Protein AF-0000000069265844 (afdb_homodimer)

Sequence (890 aa):
MFAHSLWGDPVKPCRGMAEVPRGFAAFFLLLFVGVLPLVVERRYRDWSIQAFFAGEDFHDSVVRRAELVPNYSHVWWSQELLFLRDYFSSPRLLLAKTCKDFVKNQGNWSQLCSIDSDGDGLSNGEELGDPCCQWSANSDRATFRLTKLQEYRRWKITHPGRVDKTSAPAKQTQPEFCDSYDAAAYEGQFHEFYFDRADPPEDTPVVVVKVLAGLSMFAVIGKWAWYDGLLSDVFPVLPSAALSWRTSTLVFLASFAYMDISSGMVHLILDYAPQFIPGLGSLARGFQYHHDDPMGIIRISWYAYVSHIHLLIPIVSAMSLLSKPSRVQRLFWSWSLFFAHAFQTAHRWAHMTEEMLSWPVRLLQSSGIILTHERHMNHHQDLEKQFTILSGMGDVFLDWASSVLPASNYDLWCVLGVLWFFMPSYLDLHFRDLVLLKVFFKYFYMFAHSLWGDPVKPCRGMAEVPRGFAAFFLLLFVGVLPLVVERRYRDWSIQAFFAGEDFHDSVVRRAELVPNYSHVWWSQELLFLRDYFSSPRLLLAKTCKDFVKNQGNWSQLCSIDSDGDGLSNGEELGDPCCQWSANSDRATFRLTKLQEYRRWKITHPGRVDKTSAPAKQTQPEFCDSYDAAAYEGQFHEFYFDRADPPEDTPVVVVKVLAGLSMFAVIGKWAWYDGLLSDVFPVLPSAALSWRTSTLVFLASFAYMDISSGMVHLILDYAPQFIPGLGSLARGFQYHHDDPMGIIRISWYAYVSHIHLLIPIVSAMSLLSKPSRVQRLFWSWSLFFAHAFQTAHRWAHMTEEMLSWPVRLLQSSGIILTHERHMNHHQDLEKQFTILSGMGDVFLDWASSVLPASNYDLWCVLGVLWFFMPSYLDLHFRDLVLLKVFFKYFY

Structure (mmCIF, N/CA/C/O backbone):
data_AF-0000000069265844-model_v1
#
loop_
_entity.id
_entity.type
_entity.pdbx_description
1 polymer 'Lipid desaturase domain-containing protein'
#
loop_
_atom_site.group_PDB
_atom_site.id
_atom_site.type_symbol
_atom_site.label_atom_id
_atom_site.label_alt_id
_atom_site.label_comp_id
_atom_site.label_asym_id
_atom_site.label_entity_id
_atom_site.label_seq_id
_atom_site.pdbx_PDB_ins_code
_atom_site.Cartn_x
_atom_site.Cartn_y
_atom_site.Cartn_z
_atom_site.occupancy
_atom_site.B_iso_or_equiv
_atom_site.auth_seq_id
_atom_site.auth_comp_id
_atom_site.auth_asym_id
_atom_site.auth_atom_id
_atom_site.pdbx_PDB_model_num
ATOM 1 N N . MET A 1 1 ? -70.875 37.406 36.438 1 23.48 1 MET A N 1
ATOM 2 C CA . MET A 1 1 ? -69.75 37.656 37.281 1 23.48 1 MET A CA 1
ATOM 3 C C . MET A 1 1 ? -68.562 36.75 36.906 1 23.48 1 MET A C 1
ATOM 5 O O . MET A 1 1 ? -67.438 36.938 37.375 1 23.48 1 MET A O 1
ATOM 9 N N . PHE A 1 2 ? -68.812 35.531 36.469 1 22.52 2 PHE A N 1
ATOM 10 C CA . PHE A 1 2 ? -67.938 34.406 36.469 1 22.52 2 PHE A CA 1
ATOM 11 C C . PHE A 1 2 ? -66.812 34.594 35.438 1 22.52 2 PHE A C 1
ATOM 13 O O . PHE A 1 2 ? -66.875 34.031 34.344 1 22.52 2 PHE A O 1
ATOM 20 N N . ALA A 1 3 ? -66.438 35.812 35.125 1 24.67 3 ALA A N 1
ATOM 21 C CA . ALA A 1 3 ? -65.5 36.062 34.031 1 24.67 3 ALA A CA 1
ATOM 22 C C . ALA A 1 3 ? -64.125 35.406 34.344 1 24.67 3 ALA A C 1
ATOM 24 O O . ALA A 1 3 ? -63.281 36.031 34.969 1 24.67 3 ALA A O 1
ATOM 25 N N . HIS A 1 4 ? -64.25 34.219 35.062 1 27.97 4 HIS A N 1
ATOM 26 C CA . HIS A 1 4 ? -62.969 33.656 35.469 1 27.97 4 HIS A CA 1
ATOM 27 C C . HIS A 1 4 ? -61.969 33.719 34.312 1 27.97 4 HIS A C 1
ATOM 29 O O . HIS A 1 4 ? -62.312 33.469 33.156 1 27.97 4 HIS A O 1
ATOM 35 N N . SER A 1 5 ? -61 34.625 34.5 1 26.31 5 SER A N 1
ATOM 36 C CA . SER A 1 5 ? -59.938 35.031 33.594 1 26.31 5 SER A CA 1
ATOM 37 C C . SER A 1 5 ? -59.188 33.844 33.031 1 26.31 5 SER A C 1
ATOM 39 O O . SER A 1 5 ? -58.719 33 33.812 1 26.31 5 SER A O 1
ATOM 41 N N . LEU A 1 6 ? -59.562 33.281 31.938 1 24.5 6 LEU A N 1
ATOM 42 C CA . LEU A 1 6 ? -59.156 32.188 31.062 1 24.5 6 LEU A CA 1
ATOM 43 C C . LEU A 1 6 ? -57.625 32.156 30.906 1 24.5 6 LEU A C 1
ATOM 45 O O . LEU A 1 6 ? -57.094 31.359 30.156 1 24.5 6 LEU A O 1
ATOM 49 N N . TRP A 1 7 ? -57 33.375 31.109 1 27.45 7 TRP A N 1
ATOM 50 C CA . TRP A 1 7 ? -55.594 33.562 30.75 1 27.45 7 TRP A CA 1
ATOM 51 C C . TRP A 1 7 ? -54.719 32.656 31.594 1 27.45 7 TRP A C 1
ATOM 53 O O . TRP A 1 7 ? -54.656 32.812 32.812 1 27.45 7 TRP A O 1
ATOM 63 N N . GLY A 1 8 ? -54.875 31.453 31.484 1 26.56 8 GLY A N 1
ATOM 64 C CA . GLY A 1 8 ? -54.125 30.469 32.25 1 26.56 8 GLY A CA 1
ATOM 65 C C . GLY A 1 8 ? -52.656 30.844 32.438 1 26.56 8 GLY A C 1
ATOM 66 O O . GLY A 1 8 ? -52.188 31.812 31.844 1 26.56 8 GLY A O 1
ATOM 67 N N . ASP A 1 9 ? -52.094 30.312 33.531 1 31.08 9 ASP A N 1
ATOM 68 C CA . ASP A 1 9 ? -50.75 30.562 34.062 1 31.08 9 ASP A CA 1
ATOM 69 C C . ASP A 1 9 ? -49.688 30.578 32.969 1 31.08 9 ASP A C 1
ATOM 71 O O . ASP A 1 9 ? -49.812 29.875 31.969 1 31.08 9 ASP A O 1
ATOM 75 N N . PRO A 1 10 ? -48.875 31.672 32.938 1 31.3 10 PRO A N 1
ATOM 76 C CA . PRO A 1 10 ? -47.75 31.828 32 1 31.3 10 PRO A CA 1
ATOM 77 C C . PRO A 1 10 ? -46.938 30.547 31.828 1 31.3 10 PRO A C 1
ATOM 79 O O . PRO A 1 10 ? -46.875 29.719 32.719 1 31.3 10 PRO A O 1
ATOM 82 N N . VAL A 1 11 ? -46.906 29.984 30.641 1 31.53 11 VAL A N 1
ATOM 83 C CA . VAL A 1 11 ? -46.094 28.875 30.172 1 31.53 11 VAL A CA 1
ATOM 84 C C . VAL A 1 11 ? -44.719 28.938 30.812 1 31.53 11 VAL A C 1
ATOM 86 O O . VAL A 1 11 ? -44.062 29.984 30.75 1 31.53 11 VAL A O 1
ATOM 89 N N . LYS A 1 12 ? -44.469 28.188 31.875 1 36.56 12 LYS A N 1
ATOM 90 C CA . LYS A 1 12 ? -43.125 28.141 32.438 1 36.56 12 LYS A CA 1
ATOM 91 C C . LYS A 1 12 ? -42.062 28.188 31.328 1 36.56 12 LYS A C 1
ATOM 93 O O . LYS A 1 12 ? -42.188 27.469 30.328 1 36.56 12 LYS A O 1
ATOM 98 N N . PRO A 1 13 ? -41.281 29.281 31.188 1 33.22 13 PRO A N 1
ATOM 99 C CA . PRO A 1 13 ? -40.219 29.328 30.172 1 33.22 13 PRO A CA 1
ATOM 100 C C . PRO A 1 13 ? -39.531 27.969 29.953 1 33.22 13 PRO A C 1
ATOM 102 O O . PRO A 1 13 ? -39.438 27.172 30.875 1 33.22 13 PRO A O 1
ATOM 105 N N . CYS A 1 14 ? -39.719 27.375 28.766 1 34.28 14 CYS A N 1
ATOM 106 C CA . CYS A 1 14 ? -39.031 26.156 28.344 1 34.28 14 CYS A CA 1
ATOM 107 C C . CYS A 1 14 ? -37.562 26.203 28.703 1 34.28 14 CYS A C 1
ATOM 109 O O . CYS A 1 14 ? -36.812 27 28.156 1 34.28 14 CYS A O 1
ATOM 111 N N . ARG A 1 15 ? -37.156 26.078 29.891 1 37.12 15 ARG A N 1
ATOM 112 C CA . ARG A 1 15 ? -35.875 25.969 30.547 1 37.12 15 ARG A CA 1
ATOM 113 C C . ARG A 1 15 ? -34.875 25.188 29.688 1 37.12 15 ARG A C 1
ATOM 115 O O . ARG A 1 15 ? -33.719 25.078 30.031 1 37.12 15 ARG A O 1
ATOM 122 N N . GLY A 1 16 ? -35.312 24.094 29.016 1 35.12 16 GLY A N 1
ATOM 123 C CA . GLY A 1 16 ? -34.281 23.078 28.797 1 35.12 16 GLY A CA 1
ATOM 124 C C . GLY A 1 16 ? -33.219 23.5 27.781 1 35.12 16 GLY A C 1
ATOM 125 O O . GLY A 1 16 ? -33.438 23.344 26.578 1 35.12 16 GLY A O 1
ATOM 126 N N . MET A 1 17 ? -32.656 24.516 27.703 1 40.59 17 MET A N 1
ATOM 127 C CA . MET A 1 17 ? -31.375 24.578 27.031 1 40.59 17 MET A CA 1
ATOM 128 C C . MET A 1 17 ? -30.672 23.234 27.078 1 40.59 17 MET A C 1
ATOM 130 O O . MET A 1 17 ? -30.609 22.594 28.141 1 40.59 17 MET A O 1
ATOM 134 N N . ALA A 1 18 ? -30.625 22.406 25.984 1 50.06 18 ALA A N 1
ATOM 135 C CA . ALA A 1 18 ? -30 21.094 25.828 1 50.06 18 ALA A CA 1
ATOM 136 C C . ALA A 1 18 ? -28.719 21 26.656 1 50.06 18 ALA A C 1
ATOM 138 O O . ALA A 1 18 ? -27.812 21.812 26.5 1 50.06 18 ALA A O 1
ATOM 139 N N . GLU A 1 19 ? -28.75 20.609 27.797 1 59.38 19 GLU A N 1
ATOM 140 C CA . GLU A 1 19 ? -27.625 20.453 28.719 1 59.38 19 GLU A CA 1
ATOM 141 C C . GLU A 1 19 ? -26.531 19.594 28.094 1 59.38 19 GLU A C 1
ATOM 143 O O . GLU A 1 19 ? -26.781 18.484 27.656 1 59.38 19 GLU A O 1
ATOM 148 N N . VAL A 1 20 ? -25.484 20.219 27.516 1 67.88 20 VAL A N 1
ATOM 149 C CA . VAL A 1 20 ? -24.266 19.484 27.172 1 67.88 20 VAL A CA 1
ATOM 150 C C . VAL A 1 20 ? -23.953 18.469 28.266 1 67.88 20 VAL A C 1
ATOM 152 O O . VAL A 1 20 ? -23.953 18.812 29.453 1 67.88 20 VAL A O 1
ATOM 155 N N . PRO A 1 21 ? -23.938 17.25 27.766 1 77.81 21 PRO A N 1
ATOM 156 C CA . PRO A 1 21 ? -23.562 16.281 28.812 1 77.81 21 PRO A CA 1
ATOM 157 C C . PRO A 1 21 ? -22.344 16.719 29.609 1 77.81 21 PRO A C 1
ATOM 159 O O . PRO A 1 21 ? -21.391 17.25 29.047 1 77.81 21 PRO A O 1
ATOM 162 N N . ARG A 1 22 ? -22.484 16.672 30.891 1 80.5 22 ARG A N 1
ATOM 163 C CA . ARG A 1 22 ? -21.453 17.109 31.797 1 80.5 22 ARG A CA 1
ATOM 164 C C . ARG A 1 22 ? -20.109 16.5 31.453 1 80.5 22 ARG A C 1
ATOM 166 O O . ARG A 1 22 ? -19.062 17.156 31.516 1 80.5 22 ARG A O 1
ATOM 173 N N . GLY A 1 23 ? -20.219 15.266 31.016 1 82.25 23 GLY A N 1
ATOM 174 C CA . GLY A 1 23 ? -18.969 14.609 30.656 1 82.25 23 GLY A CA 1
ATOM 175 C C . GLY A 1 23 ? -18.312 15.211 29.438 1 82.25 23 GLY A C 1
ATOM 176 O O . GLY A 1 23 ? -17.094 15.375 29.406 1 82.25 23 GLY A O 1
ATOM 177 N N . PHE A 1 24 ? -19.156 15.547 28.453 1 87.12 24 PHE A N 1
ATOM 178 C CA . PHE A 1 24 ? -18.641 16.156 27.234 1 87.12 24 PHE A CA 1
ATOM 179 C C . PHE A 1 24 ? -18.078 17.547 27.516 1 87.12 24 PHE A C 1
ATOM 181 O O . PHE A 1 24 ? -17 17.891 27.062 1 87.12 24 PHE A O 1
ATOM 188 N N . ALA A 1 25 ? -18.781 18.281 28.281 1 86.38 25 ALA A N 1
ATOM 189 C CA . ALA A 1 25 ? -18.344 19.625 28.656 1 86.38 25 ALA A CA 1
ATOM 190 C C . ALA A 1 25 ? -17.047 19.562 29.469 1 86.38 25 ALA A C 1
ATOM 192 O O . ALA A 1 25 ? -16.125 20.359 29.234 1 86.38 25 ALA A O 1
ATOM 193 N N . ALA A 1 26 ? -17.016 18.641 30.375 1 88.25 26 ALA A N 1
ATOM 194 C CA . ALA A 1 26 ? -15.82 18.484 31.203 1 88.25 26 ALA A CA 1
ATOM 195 C C . ALA A 1 26 ? -14.617 18.094 30.344 1 88.25 26 ALA A C 1
ATOM 197 O O . ALA A 1 26 ? -13.508 18.609 30.547 1 88.25 26 ALA A O 1
ATOM 198 N N . PHE A 1 27 ? -14.906 17.266 29.422 1 88.25 27 PHE A N 1
ATOM 199 C CA . PHE A 1 27 ? -13.836 16.812 28.547 1 88.25 27 PHE A CA 1
ATOM 200 C C . PHE A 1 27 ? -13.328 17.953 27.672 1 88.25 27 PHE A C 1
ATOM 202 O O . PHE A 1 27 ? -12.125 18.141 27.5 1 88.25 27 PHE A O 1
ATOM 209 N N . PHE A 1 28 ? -14.211 18.719 27.141 1 87.31 28 PHE A N 1
ATOM 210 C CA . PHE A 1 28 ? -13.852 19.891 26.344 1 87.31 28 PHE A CA 1
ATOM 211 C C . PHE A 1 28 ? -13.031 20.875 27.172 1 87.31 28 PHE A C 1
ATOM 213 O O . PHE A 1 28 ? -12 21.359 26.719 1 87.31 28 PHE A O 1
ATOM 220 N N . LEU A 1 29 ? -13.492 21.094 28.375 1 87.81 29 LEU A N 1
ATOM 221 C CA . LEU A 1 29 ? -12.805 22.031 29.25 1 87.81 29 LEU A CA 1
ATOM 222 C C . LEU A 1 29 ? -11.398 21.531 29.578 1 87.81 29 LEU A C 1
ATOM 224 O O . LEU A 1 29 ? -10.453 22.328 29.625 1 87.81 29 LEU A O 1
ATOM 228 N N . LEU A 1 30 ? -11.336 20.312 29.797 1 87.88 30 LEU A N 1
ATOM 229 C CA . LEU A 1 30 ? -10.031 19.719 30.094 1 87.88 30 LEU A CA 1
ATOM 230 C C . LEU A 1 30 ? -9.062 19.938 28.938 1 87.88 30 LEU A C 1
ATOM 232 O O . LEU A 1 30 ? -7.914 20.328 29.156 1 87.88 30 LEU A O 1
ATOM 236 N N . LEU A 1 31 ? -9.477 19.703 27.719 1 85.69 31 LEU A N 1
ATOM 237 C CA . LEU A 1 31 ? -8.609 19.875 26.547 1 85.69 31 LEU A CA 1
ATOM 238 C C . LEU A 1 31 ? -8.297 21.359 26.312 1 85.69 31 LEU A C 1
ATOM 240 O O . LEU A 1 31 ? -7.172 21.703 25.969 1 85.69 31 LEU A O 1
ATOM 244 N N . PHE A 1 32 ? -9.281 22.109 26.625 1 86.56 32 PHE A N 1
ATOM 245 C CA . PHE A 1 32 ? -9.117 23.547 26.453 1 86.56 32 PHE A CA 1
ATOM 246 C C . PHE A 1 32 ? -8.094 24.094 27.453 1 86.56 32 PHE A C 1
ATOM 248 O O . PHE A 1 32 ? -7.188 24.828 27.062 1 86.56 32 PHE A O 1
ATOM 255 N N . VAL A 1 33 ? -8.148 23.656 28.625 1 87.06 33 VAL A N 1
ATOM 256 C CA . VAL A 1 33 ? -7.215 24.078 29.656 1 87.06 33 VAL A CA 1
ATOM 257 C C . VAL A 1 33 ? -5.828 23.516 29.375 1 87.06 33 VAL A C 1
ATOM 259 O O . VAL A 1 33 ? -4.816 24.156 29.656 1 87.06 33 VAL A O 1
ATOM 262 N N . GLY A 1 34 ? -5.816 22.406 28.719 1 85.5 34 GLY A N 1
ATOM 263 C CA . GLY A 1 34 ? -4.559 21.766 28.391 1 85.5 34 GLY A CA 1
ATOM 264 C C . GLY A 1 34 ? -3.738 22.547 27.375 1 85.5 34 GLY A C 1
ATOM 265 O O . GLY A 1 34 ? -2.516 22.391 27.312 1 85.5 34 GLY A O 1
ATOM 266 N N . VAL A 1 35 ? -4.418 23.406 26.641 1 87.38 35 VAL A N 1
ATOM 267 C CA . VAL A 1 35 ? -3.693 24.125 25.594 1 87.38 35 VAL A CA 1
ATOM 268 C C . VAL A 1 35 ? -3.305 25.516 26.109 1 87.38 35 VAL A C 1
ATOM 270 O O . VAL A 1 35 ? -2.463 26.188 25.516 1 87.38 35 VAL A O 1
ATOM 273 N N . LEU A 1 36 ? -3.791 25.938 27.281 1 86.69 36 LEU A N 1
ATOM 274 C CA . LEU A 1 36 ? -3.547 27.266 27.797 1 86.69 36 LEU A CA 1
ATOM 275 C C . LEU A 1 36 ? -2.078 27.453 28.172 1 86.69 36 LEU A C 1
ATOM 277 O O . LEU A 1 36 ? -1.511 28.531 27.969 1 86.69 36 LEU A O 1
ATOM 281 N N . PRO A 1 37 ? -1.449 26.359 28.656 1 86.62 37 PRO A N 1
ATOM 282 C CA . PRO A 1 37 ? -0.024 26.531 28.953 1 86.62 37 PRO A CA 1
ATOM 283 C C . PRO A 1 37 ? 0.8 26.891 27.719 1 86.62 37 PRO A C 1
ATOM 285 O O . PRO A 1 37 ? 1.851 27.516 27.828 1 86.62 37 PRO A O 1
ATOM 288 N N . LEU A 1 38 ? 0.334 26.516 26.562 1 88.12 38 LEU A N 1
ATOM 289 C CA . LEU A 1 38 ? 1.054 26.859 25.344 1 88.12 38 LEU A CA 1
ATOM 290 C C . LEU A 1 38 ? 1.003 28.359 25.094 1 88.12 38 LEU A C 1
ATOM 292 O O . LEU A 1 38 ? 1.971 28.938 24.594 1 88.12 38 LEU A O 1
ATOM 296 N N . VAL A 1 39 ? -0.099 28.938 25.438 1 88 39 VAL A N 1
ATOM 297 C CA . VAL A 1 39 ? -0.252 30.375 25.281 1 88 39 VAL A CA 1
ATOM 298 C C . VAL A 1 39 ? 0.692 31.109 26.234 1 88 39 VAL A C 1
ATOM 300 O O . VAL A 1 39 ? 1.386 32.031 25.828 1 88 39 VAL A O 1
ATOM 303 N N . VAL A 1 40 ? 0.742 30.547 27.391 1 85.56 40 VAL A N 1
ATOM 304 C CA . VAL A 1 40 ? 1.619 31.141 28.391 1 85.56 40 VAL A CA 1
ATOM 305 C C . VAL A 1 40 ? 3.076 30.969 27.969 1 85.56 40 VAL A C 1
ATOM 307 O O . VAL A 1 40 ? 3.869 31.906 28.062 1 85.56 40 VAL A O 1
ATOM 310 N N . GLU A 1 41 ? 3.35 29.797 27.547 1 81.94 41 GLU A N 1
ATOM 311 C CA . GLU A 1 41 ? 4.715 29.516 27.125 1 81.94 41 GLU A CA 1
ATOM 312 C C . GLU A 1 41 ? 5.148 30.438 25.984 1 81.94 41 GLU A C 1
ATOM 314 O O . GLU A 1 41 ? 6.254 30.984 26.016 1 81.94 41 GLU A O 1
ATOM 319 N N . ARG A 1 42 ? 4.422 30.625 25 1 83.31 42 ARG A N 1
ATOM 320 C CA . ARG A 1 42 ? 4.793 31.453 23.859 1 83.31 42 ARG A CA 1
ATOM 321 C C . ARG A 1 42 ? 4.922 32.906 24.266 1 83.31 42 ARG A C 1
ATOM 323 O O . ARG A 1 42 ? 5.848 33.625 23.828 1 83.31 42 ARG A O 1
ATOM 330 N N . ARG A 1 43 ? 4.004 33.375 25.109 1 80.5 43 ARG A N 1
ATOM 331 C CA . ARG A 1 43 ? 4.074 34.75 25.594 1 80.5 43 ARG A CA 1
ATOM 332 C C . ARG A 1 43 ? 5.34 34.969 26.422 1 80.5 43 ARG A C 1
ATOM 334 O O . ARG A 1 43 ? 5.973 36.031 26.312 1 80.5 43 ARG A O 1
ATOM 341 N N . TYR A 1 44 ? 5.559 34 27.203 1 77.5 44 TYR A N 1
ATOM 342 C CA . TYR A 1 44 ? 6.781 34.094 27.984 1 77.5 44 TYR A CA 1
ATOM 343 C C . TYR A 1 44 ? 8.008 34.156 27.094 1 77.5 44 TYR A C 1
ATOM 345 O O . TYR A 1 44 ? 8.945 34.906 27.344 1 77.5 44 TYR A O 1
ATOM 353 N N . ARG A 1 45 ? 8.062 33.375 26.094 1 74.19 45 ARG A N 1
ATOM 354 C CA . ARG A 1 45 ? 9.172 33.375 25.156 1 74.19 45 ARG A CA 1
ATOM 355 C C . ARG A 1 45 ? 9.312 34.719 24.453 1 74.19 45 ARG A C 1
ATOM 357 O O . ARG A 1 45 ? 10.422 35.25 24.344 1 74.19 45 ARG A O 1
ATOM 364 N N . ASP A 1 46 ? 8.242 35.25 24.016 1 73.81 46 ASP A N 1
ATOM 365 C CA . ASP A 1 46 ? 8.258 36.562 23.375 1 73.81 46 ASP A CA 1
ATOM 366 C C . ASP A 1 46 ? 8.742 37.625 24.344 1 73.81 46 ASP A C 1
ATOM 368 O O . ASP A 1 46 ? 9.547 38.5 23.969 1 73.81 46 ASP A O 1
ATOM 372 N N . TRP A 1 47 ? 8.25 37.531 25.516 1 72.88 47 TRP A N 1
ATOM 373 C CA . TRP A 1 47 ? 8.633 38.469 26.531 1 72.88 47 TRP A CA 1
ATOM 374 C C . TRP A 1 47 ? 10.117 38.375 26.875 1 72.88 47 TRP A C 1
ATOM 376 O O . TRP A 1 47 ? 10.797 39.375 27.047 1 72.88 47 TRP A O 1
ATOM 386 N N . SER A 1 48 ? 10.617 37.188 27 1 69.81 48 SER A N 1
ATOM 387 C CA . SER A 1 48 ? 12.016 36.969 27.344 1 69.81 48 SER A CA 1
ATOM 388 C C . SER A 1 48 ? 12.945 37.531 26.281 1 69.81 48 SER A C 1
ATOM 390 O O . SER A 1 48 ? 14.008 38.062 26.594 1 69.81 48 SER A O 1
ATOM 392 N N . ILE A 1 49 ? 12.625 37.375 25.094 1 69 49 ILE A N 1
ATOM 393 C CA . ILE A 1 49 ? 13.414 37.906 23.984 1 69 49 ILE A CA 1
ATOM 394 C C . ILE A 1 49 ? 13.406 39.438 24.031 1 69 49 ILE A C 1
ATOM 396 O O . ILE A 1 49 ? 14.445 40.094 23.875 1 69 49 ILE A O 1
ATOM 400 N N . GLN A 1 50 ? 12.219 40 24.328 1 68.44 50 GLN A N 1
ATOM 401 C CA . GLN A 1 50 ? 12.086 41.438 24.422 1 68.44 50 GLN A CA 1
ATOM 402 C C . GLN A 1 50 ? 12.891 42 25.594 1 68.44 50 GLN A C 1
ATOM 404 O O . GLN A 1 50 ? 13.547 43.031 25.469 1 68.44 50 GLN A O 1
ATOM 409 N N . ALA A 1 51 ? 12.859 41.312 26.641 1 65.44 51 ALA A N 1
ATOM 410 C CA . ALA A 1 51 ? 13.547 41.75 27.859 1 65.44 51 ALA A CA 1
ATOM 411 C C . ALA A 1 51 ? 15.062 41.719 27.656 1 65.44 51 ALA A C 1
ATOM 413 O O . ALA A 1 51 ? 15.773 42.594 28.156 1 65.44 51 ALA A O 1
ATOM 414 N N . PHE A 1 52 ? 15.539 40.812 27.078 1 62.12 52 PHE A N 1
ATOM 415 C CA . PHE A 1 52 ? 16.969 40.688 26.812 1 62.12 52 PHE A CA 1
ATOM 416 C C . PHE A 1 52 ? 17.469 41.844 25.953 1 62.12 52 PHE A C 1
ATOM 418 O O . PHE A 1 52 ? 18.484 42.469 26.266 1 62.12 52 PHE A O 1
ATOM 425 N N . PHE A 1 53 ? 16.781 42.094 24.969 1 61.5 53 PHE A N 1
ATOM 426 C CA . PHE A 1 53 ? 17.234 43.125 24.047 1 61.5 53 PHE A CA 1
ATOM 427 C C . PHE A 1 53 ? 16.953 44.5 24.594 1 61.5 53 PHE A C 1
ATOM 429 O O . PHE A 1 53 ? 17.625 45.469 24.219 1 61.5 53 PHE A O 1
ATOM 436 N N . ALA A 1 54 ? 15.852 44.688 25.344 1 60.25 54 ALA A N 1
ATOM 437 C CA . ALA A 1 54 ? 15.648 45.969 26.016 1 60.25 54 ALA A CA 1
ATOM 438 C C . ALA A 1 54 ? 16.812 46.281 26.938 1 60.25 54 ALA A C 1
ATOM 440 O O . ALA A 1 54 ? 17.172 47.469 27.109 1 60.25 54 ALA A O 1
ATOM 441 N N . GLY A 1 55 ? 17.281 45.312 27.656 1 54.53 55 GLY A N 1
ATOM 442 C CA . GLY A 1 55 ? 18.422 45.531 28.516 1 54.53 55 GLY A CA 1
ATOM 443 C C . GLY A 1 55 ? 19.672 45.938 27.75 1 54.53 55 GLY A C 1
ATOM 444 O O . GLY A 1 55 ? 20.5 46.688 28.266 1 54.53 55 GLY A O 1
ATOM 445 N N . GLU A 1 56 ? 19.812 45.188 26.688 1 51.78 56 GLU A N 1
ATOM 446 C CA . GLU A 1 56 ? 20.953 45.594 25.891 1 51.78 56 GLU A CA 1
ATOM 447 C C . GLU A 1 56 ? 20.609 46.781 25 1 51.78 56 GLU A C 1
ATOM 449 O O . GLU A 1 56 ? 19.484 46.906 24.531 1 51.78 56 GLU A O 1
ATOM 454 N N . ASP A 1 57 ? 20.969 48.062 25.484 1 47.06 57 ASP A N 1
ATOM 455 C CA . ASP A 1 57 ? 20.75 49.281 24.734 1 47.06 57 ASP A CA 1
ATOM 456 C C . ASP A 1 57 ? 20.047 49 23.406 1 47.06 57 ASP A C 1
ATOM 458 O O . ASP A 1 57 ? 20.172 49.781 22.453 1 47.06 57 ASP A O 1
ATOM 462 N N . PHE A 1 58 ? 19.719 47.844 23.156 1 47.12 58 PHE A N 1
ATOM 463 C CA . PHE A 1 58 ? 18.922 47.594 21.953 1 47.12 58 PHE A CA 1
ATOM 464 C C . PHE A 1 58 ? 17.5 48.062 22.109 1 47.12 58 PHE A C 1
ATOM 466 O O . PHE A 1 58 ? 16.656 47.375 22.688 1 47.12 58 PHE A O 1
ATOM 473 N N . HIS A 1 59 ? 17.281 49.469 22.578 1 39.78 59 HIS A N 1
ATOM 474 C CA . HIS A 1 59 ? 15.992 50.062 22.922 1 39.78 59 HIS A CA 1
ATOM 475 C C . HIS A 1 59 ? 14.852 49.406 22.188 1 39.78 59 HIS A C 1
ATOM 477 O O . HIS A 1 59 ? 13.898 48.906 22.812 1 39.78 59 HIS A O 1
ATOM 483 N N . ASP A 1 60 ? 14.109 50.219 21.266 1 40.91 60 ASP A N 1
ATOM 484 C CA . ASP A 1 60 ? 12.695 50.156 20.906 1 40.91 60 ASP A CA 1
ATOM 485 C C . ASP A 1 60 ? 12.336 48.75 20.375 1 40.91 60 ASP A C 1
ATOM 487 O O . ASP A 1 60 ? 11.352 48.156 20.828 1 40.91 60 ASP A O 1
ATOM 491 N N . SER A 1 61 ? 12.234 48.469 18.969 1 36.41 61 SER A N 1
ATOM 492 C CA . SER A 1 61 ? 11.258 47.625 18.25 1 36.41 61 SER A CA 1
ATOM 493 C C . SER A 1 61 ? 11.664 46.156 18.266 1 36.41 61 SER A C 1
ATOM 495 O O . SER A 1 61 ? 12.547 45.75 17.516 1 36.41 61 SER A O 1
ATOM 497 N N . VAL A 1 62 ? 11.859 45.562 19.172 1 40.72 62 VAL A N 1
ATOM 498 C CA . VAL A 1 62 ? 11.992 44.125 19.344 1 40.72 62 VAL A CA 1
ATOM 499 C C . VAL A 1 62 ? 11.047 43.406 18.375 1 40.72 62 VAL A C 1
ATOM 501 O O . VAL A 1 62 ? 11.328 42.281 17.938 1 40.72 62 VAL A O 1
ATOM 504 N N . VAL A 1 63 ? 9.75 43.688 18.562 1 43.91 63 VAL A N 1
ATOM 505 C CA . VAL A 1 63 ? 8.617 43.219 17.766 1 43.91 63 VAL A CA 1
ATOM 506 C C . VAL A 1 63 ? 9.031 43.125 16.297 1 43.91 63 VAL A C 1
ATOM 508 O O . VAL A 1 63 ? 8.539 42.281 15.555 1 43.91 63 VAL A O 1
ATOM 511 N N . ARG A 1 64 ? 10.047 43.969 15.891 1 49.81 64 ARG A N 1
ATOM 512 C CA . ARG A 1 64 ? 10.508 44.094 14.508 1 49.81 64 ARG A CA 1
ATOM 513 C C . ARG A 1 64 ? 11.555 43.031 14.18 1 49.81 64 ARG A C 1
ATOM 515 O O . ARG A 1 64 ? 12.141 43.062 13.094 1 49.81 64 ARG A O 1
ATOM 522 N N . ARG A 1 65 ? 11.867 42.188 15.109 1 49.75 65 ARG A N 1
ATOM 523 C CA . ARG A 1 65 ? 12.977 41.25 15.125 1 49.75 65 ARG A CA 1
ATOM 524 C C . ARG A 1 65 ? 12.695 40.062 14.227 1 49.75 65 ARG A C 1
ATOM 526 O O . ARG A 1 65 ? 13.617 39.469 13.641 1 49.75 65 ARG A O 1
ATOM 533 N N . ALA A 1 66 ? 11.344 39.438 14.375 1 52.12 66 ALA A N 1
ATOM 534 C CA . ALA A 1 66 ? 11.031 38.594 13.242 1 52.12 66 ALA A CA 1
ATOM 535 C C . ALA A 1 66 ? 11.625 39.125 11.945 1 52.12 66 ALA A C 1
ATOM 537 O O . ALA A 1 66 ? 11.828 38.375 10.984 1 52.12 66 ALA A O 1
ATOM 538 N N . GLU A 1 67 ? 12.164 40.312 12.219 1 60.12 67 GLU A N 1
ATOM 539 C CA . GLU A 1 67 ? 12.656 41.062 11.055 1 60.12 67 GLU A CA 1
ATOM 540 C C . GLU A 1 67 ? 14.18 41.125 11.062 1 60.12 67 GLU A C 1
ATOM 542 O O . GLU A 1 67 ? 14.766 41.844 10.234 1 60.12 67 GLU A O 1
ATOM 547 N N . LEU A 1 68 ? 14.703 40.281 12 1 69 68 LEU A N 1
ATOM 548 C CA . LEU A 1 68 ? 16.141 40.5 12.086 1 69 68 LEU A CA 1
ATOM 549 C C . LEU A 1 68 ? 16.891 39.469 11.25 1 69 68 LEU A C 1
ATOM 551 O O . LEU A 1 68 ? 18.031 39.719 10.828 1 69 68 LEU A O 1
ATOM 555 N N . VAL A 1 69 ? 16.312 38.281 11.242 1 77.81 69 VAL A N 1
ATOM 556 C CA . VAL A 1 69 ? 16.984 37.25 10.445 1 77.81 69 VAL A CA 1
ATOM 557 C C . VAL A 1 69 ? 15.977 36.594 9.508 1 77.81 69 VAL A C 1
ATOM 559 O O . VAL A 1 69 ? 14.789 36.5 9.828 1 77.81 69 VAL A O 1
ATOM 562 N N . PRO A 1 70 ? 16.469 36.188 8.43 1 81.88 70 PRO A N 1
ATOM 563 C CA . PRO A 1 70 ? 15.555 35.469 7.52 1 81.88 70 PRO A CA 1
ATOM 564 C C . PRO A 1 70 ? 15.008 34.188 8.117 1 81.88 70 PRO A C 1
ATOM 566 O O . PRO A 1 70 ? 15.688 33.531 8.922 1 81.88 70 PRO A O 1
ATOM 569 N N . ASN A 1 71 ? 13.758 33.812 7.84 1 82.75 71 ASN A N 1
ATOM 570 C CA . ASN A 1 71 ? 13.086 32.531 8.141 1 82.75 71 ASN A CA 1
ATOM 571 C C . ASN A 1 71 ? 12.852 32.375 9.641 1 82.75 71 ASN A C 1
ATOM 573 O O . ASN A 1 71 ? 12.555 31.281 10.109 1 82.75 71 ASN A O 1
ATOM 577 N N . TYR A 1 72 ? 13 33.469 10.383 1 79.69 72 TYR A N 1
ATOM 578 C CA . TYR A 1 72 ? 12.805 33.406 11.82 1 79.69 72 TYR A CA 1
ATOM 579 C C . TYR A 1 72 ? 11.43 32.844 12.164 1 79.69 72 TYR A C 1
ATOM 581 O O . TYR A 1 72 ? 11.297 32.031 13.062 1 79.69 72 TYR A O 1
ATOM 589 N N . SER A 1 73 ? 10.469 33.219 11.391 1 79.19 73 SER A N 1
ATOM 590 C CA . SER A 1 73 ? 9.094 32.844 11.711 1 79.19 73 SER A CA 1
ATOM 591 C C . SER A 1 73 ? 8.781 31.438 11.219 1 79.19 73 SER A C 1
ATOM 593 O O . SER A 1 73 ? 7.688 30.922 11.461 1 79.19 73 SER A O 1
ATOM 595 N N . HIS A 1 74 ? 9.734 30.781 10.578 1 82.5 74 HIS A N 1
ATOM 596 C CA . HIS A 1 74 ? 9.398 29.547 9.891 1 82.5 74 HIS A CA 1
ATOM 597 C C . HIS A 1 74 ? 10.109 28.359 10.539 1 82.5 74 HIS A C 1
ATOM 599 O O . HIS A 1 74 ? 9.977 27.219 10.07 1 82.5 74 HIS A O 1
ATOM 605 N N . VAL A 1 75 ? 10.828 28.703 11.594 1 80.12 75 VAL A N 1
ATOM 606 C CA . VAL A 1 75 ? 11.531 27.594 12.234 1 80.12 75 VAL A CA 1
ATOM 607 C C . VAL A 1 75 ? 11.133 27.531 13.711 1 80.12 75 VAL A C 1
ATOM 609 O O . VAL A 1 75 ? 10.992 28.562 14.375 1 80.12 75 VAL A O 1
ATOM 612 N N . TRP A 1 76 ? 10.953 26.344 14.203 1 76.31 76 TRP A N 1
ATOM 613 C CA . TRP A 1 76 ? 10.453 26.172 15.562 1 76.31 76 TRP A CA 1
ATOM 614 C C . TRP A 1 76 ? 11.492 26.609 16.594 1 76.31 76 TRP A C 1
ATOM 616 O O . TRP A 1 76 ? 11.141 27 17.703 1 76.31 76 TRP A O 1
ATOM 626 N N . TRP A 1 77 ? 12.719 26.609 16.172 1 77.88 77 TRP A N 1
ATOM 627 C CA . TRP A 1 77 ? 13.805 26.906 17.109 1 77.88 77 TRP A CA 1
ATOM 628 C C . TRP A 1 77 ? 14.281 28.344 16.953 1 77.88 77 TRP A C 1
ATOM 630 O O . TRP A 1 77 ? 15.391 28.688 17.359 1 77.88 77 TRP A O 1
ATOM 640 N N . SER A 1 78 ? 13.477 29.156 16.281 1 78.06 78 SER A N 1
ATOM 641 C CA . SER A 1 78 ? 13.867 30.516 15.961 1 78.06 78 SER A CA 1
ATOM 642 C C . SER A 1 78 ? 14.266 31.281 17.219 1 78.06 78 SER A C 1
ATOM 644 O O . SER A 1 78 ? 15.156 32.125 17.188 1 78.06 78 SER A O 1
ATOM 646 N N . GLN A 1 79 ? 13.711 30.938 18.25 1 73.5 79 GLN A N 1
ATOM 647 C CA . GLN A 1 79 ? 14.008 31.656 19.484 1 73.5 79 GLN A CA 1
ATOM 648 C C . GLN A 1 79 ? 15.445 31.391 19.938 1 73.5 79 GLN A C 1
ATOM 650 O O . GLN A 1 79 ? 16.047 32.25 20.609 1 73.5 79 GLN A O 1
ATOM 655 N N . GLU A 1 80 ? 15.883 30.297 19.531 1 74.62 80 GLU A N 1
ATOM 656 C CA . GLU A 1 80 ? 17.25 29.938 19.906 1 74.62 80 GLU A CA 1
ATOM 657 C C . GLU A 1 80 ? 18.266 30.828 19.203 1 74.62 80 GLU A C 1
ATOM 659 O O . GLU A 1 80 ? 19.422 30.922 19.625 1 74.62 80 GLU A O 1
ATOM 664 N N . LEU A 1 81 ? 17.828 31.328 18.188 1 75.44 81 LEU A N 1
ATOM 665 C CA . LEU A 1 81 ? 18.734 32.188 17.422 1 75.44 81 LEU A CA 1
ATOM 666 C C . LEU A 1 81 ? 19.016 33.469 18.156 1 75.44 81 LEU A C 1
ATOM 668 O O . LEU A 1 81 ? 20.094 34.062 17.984 1 75.44 81 LEU A O 1
ATOM 672 N N . LEU A 1 82 ? 17.938 33.781 18.891 1 64.06 82 LEU A N 1
ATOM 673 C CA . LEU A 1 82 ? 18.047 35.062 19.531 1 64.06 82 LEU A CA 1
ATOM 674 C C . LEU A 1 82 ? 18.141 34.938 21.047 1 64.06 82 LEU A C 1
ATOM 676 O O . LEU A 1 82 ? 18.484 35.906 21.75 1 64.06 82 LEU A O 1
ATOM 680 N N . PHE A 1 83 ? 17.531 33.656 21.484 1 58.69 83 PHE A N 1
ATOM 681 C CA . PHE A 1 83 ? 17.453 33.469 22.922 1 58.69 83 PHE A CA 1
ATOM 682 C C . PHE A 1 83 ? 18.609 32.625 23.422 1 58.69 83 PHE A C 1
ATOM 684 O O . PHE A 1 83 ? 19.125 31.766 22.703 1 58.69 83 PHE A O 1
ATOM 691 N N . LEU A 1 84 ? 19.266 33 24.516 1 48.03 84 LEU A N 1
ATOM 692 C CA . LEU A 1 84 ? 20.281 32.344 25.328 1 48.03 84 LEU A CA 1
ATOM 693 C C . LEU A 1 84 ? 19.703 31.188 26.109 1 48.03 84 LEU A C 1
ATOM 695 O O . LEU A 1 84 ? 20.375 30.625 26.984 1 48.03 84 LEU A O 1
ATOM 699 N N . ARG A 1 85 ? 18.547 30.641 26.062 1 43.47 85 ARG A N 1
ATOM 700 C CA . ARG A 1 85 ? 18.141 29.938 27.281 1 43.47 85 ARG A CA 1
ATOM 701 C C . ARG A 1 85 ? 18.844 28.594 27.375 1 43.47 85 ARG A C 1
ATOM 703 O O . ARG A 1 85 ? 18.75 27.766 26.469 1 43.47 85 ARG A O 1
ATOM 710 N N . ASP A 1 86 ? 20.078 28.281 27.969 1 40.75 86 ASP A N 1
ATOM 711 C CA . ASP A 1 86 ? 20.094 26.906 28.469 1 40.75 86 ASP A CA 1
ATOM 712 C C . ASP A 1 86 ? 18.875 26.641 29.359 1 40.75 86 ASP A C 1
ATOM 714 O O . ASP A 1 86 ? 18.781 27.172 30.469 1 40.75 86 ASP A O 1
ATOM 718 N N . TYR A 1 87 ? 17.609 26.484 29.062 1 38.62 87 TYR A N 1
ATOM 719 C CA . TYR A 1 87 ? 16.609 26.25 30.109 1 38.62 87 TYR A CA 1
ATOM 720 C C . TYR A 1 87 ? 17.203 25.438 31.25 1 38.62 87 TYR A C 1
ATOM 722 O O . TYR A 1 87 ? 17.031 25.781 32.438 1 38.62 87 TYR A O 1
ATOM 730 N N . PHE A 1 88 ? 17.188 23.953 31.328 1 36.66 88 PHE A N 1
ATOM 731 C CA . PHE A 1 88 ? 17.516 23.172 32.5 1 36.66 88 PHE A CA 1
ATOM 732 C C . PHE A 1 88 ? 19 23.266 32.812 1 36.66 88 PHE A C 1
ATOM 734 O O . PHE A 1 88 ? 19.5 22.609 33.75 1 36.66 88 PHE A O 1
ATOM 741 N N . SER A 1 89 ? 19.984 23.172 32.156 1 33.06 89 SER A N 1
ATOM 742 C CA . SER A 1 89 ? 21.297 23.25 32.812 1 33.06 89 SER A CA 1
ATOM 743 C C . SER A 1 89 ? 21.516 24.609 33.438 1 33.06 89 SER A C 1
ATOM 745 O O . SER A 1 89 ? 20.906 25.594 33.031 1 33.06 89 SER A O 1
ATOM 747 N N . SER A 1 90 ? 22.562 24.859 34.469 1 33.5 90 SER A N 1
ATOM 748 C CA . SER A 1 90 ? 22.984 25.922 35.344 1 33.5 90 SER A CA 1
ATOM 749 C C . SER A 1 90 ? 22.859 27.297 34.688 1 33.5 90 SER A C 1
ATOM 751 O O . SER A 1 90 ? 22.812 27.391 33.469 1 33.5 90 SER A O 1
ATOM 753 N N . PRO A 1 91 ? 23.266 28.594 35.438 1 34.34 91 PRO A N 1
ATOM 754 C CA . PRO A 1 91 ? 23.406 30.047 35.469 1 34.34 91 PRO A CA 1
ATOM 755 C C . PRO A 1 91 ? 23.922 30.594 34.125 1 34.34 91 PRO A C 1
ATOM 757 O O . PRO A 1 91 ? 23.562 31.703 33.75 1 34.34 91 PRO A O 1
ATOM 760 N N . ARG A 1 92 ? 25.297 30.453 33.625 1 37.28 92 ARG A N 1
ATOM 761 C CA . ARG A 1 92 ? 25.953 31.328 32.656 1 37.28 92 ARG A CA 1
ATOM 762 C C . ARG A 1 92 ? 25.312 31.188 31.297 1 37.28 92 ARG A C 1
ATOM 764 O O . ARG A 1 92 ? 25.094 30.062 30.812 1 37.28 92 ARG A O 1
ATOM 771 N N . LEU A 1 93 ? 24.5 32.125 30.75 1 40.84 93 LEU A N 1
ATOM 772 C CA . LEU A 1 93 ? 23.906 32.5 29.469 1 40.84 93 LEU A CA 1
ATOM 773 C C . LEU A 1 93 ? 24.75 31.984 28.312 1 40.84 93 LEU A C 1
ATOM 775 O O . LEU A 1 93 ? 25.766 32.594 27.953 1 40.84 93 LEU A O 1
ATOM 779 N N . LEU A 1 94 ? 25.109 30.844 28.219 1 40 94 LEU A N 1
ATOM 780 C CA . LEU A 1 94 ? 25.906 30.516 27.047 1 40 94 LEU A CA 1
ATOM 781 C C . LEU A 1 94 ? 25.156 30.844 25.766 1 40 94 LEU A C 1
ATOM 783 O O . LEU A 1 94 ? 24.109 30.266 25.484 1 40 94 LEU A O 1
ATOM 787 N N . LEU A 1 95 ? 25.078 32.156 25.359 1 50.91 95 LEU A N 1
ATOM 788 C CA . LEU A 1 95 ? 24.625 32.562 24.031 1 50.91 95 LEU A CA 1
ATOM 789 C C . LEU A 1 95 ? 25.062 31.594 22.953 1 50.91 95 LEU A C 1
ATOM 791 O O . LEU A 1 95 ? 26.188 31.109 22.969 1 50.91 95 LEU A O 1
ATOM 795 N N . ALA A 1 96 ? 23.953 30.938 22.312 1 59.28 96 ALA A N 1
ATOM 796 C CA . ALA A 1 96 ? 24.344 30.219 21.094 1 59.28 96 ALA A CA 1
ATOM 797 C C . ALA A 1 96 ? 25.328 31.047 20.281 1 59.28 96 ALA A C 1
ATOM 799 O O . ALA A 1 96 ? 25.391 32.25 20.406 1 59.28 96 ALA A O 1
ATOM 800 N N . LYS A 1 97 ? 26.297 30.406 19.781 1 67.81 97 LYS A N 1
ATOM 801 C CA . LYS A 1 97 ? 27.312 31.031 18.938 1 67.81 97 LYS A CA 1
ATOM 802 C C . LYS A 1 97 ? 26.703 32.062 18 1 67.81 97 LYS A C 1
ATOM 804 O O . LYS A 1 97 ? 27.25 33.125 17.797 1 67.81 97 LYS A O 1
ATOM 809 N N . THR A 1 98 ? 25.516 31.828 17.656 1 73.06 98 THR A N 1
ATOM 810 C CA . THR A 1 98 ? 24.828 32.719 16.75 1 73.06 98 THR A CA 1
ATOM 811 C C . THR A 1 98 ? 24.375 34 17.484 1 73.06 98 THR A C 1
ATOM 813 O O . THR A 1 98 ? 24.469 35.094 16.953 1 73.06 98 THR A O 1
ATOM 816 N N . CYS A 1 99 ? 23.969 33.75 18.625 1 70.38 99 CYS A N 1
ATOM 817 C CA . CYS A 1 99 ? 23.469 34.875 19.406 1 70.38 99 CYS A CA 1
ATOM 818 C C . CYS A 1 99 ? 24.609 35.844 19.75 1 70.38 99 CYS A C 1
ATOM 820 O O . CYS A 1 99 ? 24.438 37.062 19.703 1 70.38 99 CYS A O 1
ATOM 822 N N . LYS A 1 100 ? 25.688 35.281 20.016 1 74.44 100 LYS A N 1
ATOM 823 C CA . LYS A 1 100 ? 26.844 36.125 20.297 1 74.44 100 LYS A CA 1
ATOM 824 C C . LYS A 1 100 ? 27.219 36.969 19.094 1 74.44 100 LYS A C 1
ATOM 826 O O . LYS A 1 100 ? 27.469 38.188 19.234 1 74.44 100 LYS A O 1
ATOM 831 N N . ASP A 1 101 ? 27.172 36.375 18 1 80.12 101 ASP A N 1
ATOM 832 C CA . ASP A 1 101 ? 27.484 37.094 16.781 1 80.12 101 ASP A CA 1
ATOM 833 C C . ASP A 1 101 ? 26.406 38.156 16.484 1 80.12 101 ASP A C 1
ATOM 835 O O . ASP A 1 101 ? 26.703 39.219 15.992 1 80.12 101 ASP A O 1
ATOM 839 N N . PHE A 1 102 ? 25.266 37.75 16.828 1 75 102 PHE A N 1
ATOM 840 C CA . PHE A 1 102 ? 24.156 38.656 16.625 1 75 102 PHE A CA 1
ATOM 841 C C . PHE A 1 102 ? 24.297 39.906 17.469 1 75 102 PHE A C 1
ATOM 843 O O . PHE A 1 102 ? 24.109 41.031 16.984 1 75 102 PHE A O 1
ATOM 850 N N . VAL A 1 103 ? 24.656 39.719 18.703 1 70 103 VAL A N 1
ATOM 851 C CA . VAL A 1 103 ? 24.844 40.812 19.625 1 70 103 VAL A CA 1
ATOM 852 C C . VAL A 1 103 ? 26.047 41.656 19.203 1 70 103 VAL A C 1
ATOM 854 O O . VAL A 1 103 ? 25.953 42.906 19.156 1 70 103 VAL A O 1
ATOM 857 N N . LYS A 1 104 ? 27.047 40.969 18.875 1 75.06 104 LYS A N 1
ATOM 858 C CA . LYS A 1 104 ? 28.281 41.656 18.484 1 75.06 104 LYS A CA 1
ATOM 859 C C . LYS A 1 104 ? 28.047 42.531 17.25 1 75.06 104 LYS A C 1
ATOM 861 O O . LYS A 1 104 ? 28.641 43.594 17.141 1 75.06 104 LYS A O 1
ATOM 866 N N . ASN A 1 105 ? 27.234 42.094 16.438 1 77.62 105 ASN A N 1
ATOM 867 C CA . ASN A 1 105 ? 27 42.844 15.188 1 77.62 105 ASN A CA 1
ATOM 868 C C . ASN A 1 105 ? 25.75 43.688 15.266 1 77.62 105 ASN A C 1
ATOM 870 O O . ASN A 1 105 ? 25.219 44.125 14.234 1 77.62 105 ASN A O 1
ATOM 874 N N . GLN A 1 106 ? 25.25 43.875 16.422 1 70.75 106 GLN A N 1
ATOM 875 C CA . GLN A 1 106 ? 24.125 44.781 16.734 1 70.75 106 GLN A CA 1
ATOM 876 C C . GLN A 1 106 ? 22.906 44.438 15.891 1 70.75 106 GLN A C 1
ATOM 878 O O . GLN A 1 106 ? 22.203 45.312 15.398 1 70.75 106 GLN A O 1
ATOM 883 N N . GLY A 1 107 ? 22.875 43.219 15.523 1 70.88 107 GLY A N 1
ATOM 884 C CA . GLY A 1 107 ? 21.688 42.75 14.828 1 70.88 107 GLY A CA 1
ATOM 885 C C . GLY A 1 107 ? 21.688 43.094 13.352 1 70.88 107 GLY A C 1
ATOM 886 O O . GLY A 1 107 ? 20.656 43.031 12.688 1 70.88 107 GLY A O 1
ATOM 887 N N . ASN A 1 108 ? 22.797 43.531 12.836 1 77.44 108 ASN A N 1
ATOM 888 C CA . ASN A 1 108 ? 22.906 43.844 11.422 1 77.44 108 ASN A CA 1
ATOM 889 C C . ASN A 1 108 ? 23.078 42.562 10.578 1 77.44 108 ASN A C 1
ATOM 891 O O . ASN A 1 108 ? 24.156 41.969 10.562 1 77.44 108 ASN A O 1
ATOM 895 N N . TRP A 1 109 ? 22.016 42.25 9.828 1 82.88 109 TRP A N 1
ATOM 896 C CA . TRP A 1 109 ? 22.016 41 9.07 1 82.88 109 TRP A CA 1
ATOM 897 C C . TRP A 1 109 ? 23.109 41.031 8.008 1 82.88 109 TRP A C 1
ATOM 899 O O . TRP A 1 109 ? 23.75 40 7.773 1 82.88 109 TRP A O 1
ATOM 909 N N . SER A 1 110 ? 23.328 42.125 7.387 1 80.5 110 SER A N 1
ATOM 910 C CA . SER A 1 110 ? 24.344 42.188 6.328 1 80.5 110 SER A CA 1
ATOM 911 C C . SER A 1 110 ? 25.703 41.75 6.848 1 80.5 110 SER A C 1
ATOM 913 O O . SER A 1 110 ? 26.5 41.156 6.113 1 80.5 110 SER A O 1
ATOM 915 N N . GLN A 1 111 ? 26 42.031 8.102 1 85.19 111 GLN A N 1
ATOM 916 C CA . GLN A 1 111 ? 27.25 41.625 8.719 1 85.19 111 GLN A CA 1
ATOM 917 C C . GLN A 1 111 ? 27.188 40.219 9.258 1 85.19 111 GLN A C 1
ATOM 919 O O . GLN A 1 111 ? 28.141 39.438 9.125 1 85.19 111 GLN A O 1
ATOM 924 N N . LEU A 1 112 ? 26.109 39.906 9.758 1 85.94 112 LEU A N 1
ATOM 925 C CA . LEU A 1 112 ? 25.906 38.594 10.375 1 85.94 112 LEU A CA 1
ATOM 926 C C . LEU A 1 112 ? 25.812 37.5 9.32 1 85.94 112 LEU A C 1
ATOM 928 O O . LEU A 1 112 ? 26.234 36.344 9.562 1 85.94 112 LEU A O 1
ATOM 932 N N . CYS A 1 113 ? 25.328 37.781 8.211 1 88.94 113 CYS A N 1
ATOM 933 C CA . CYS A 1 113 ? 24.984 36.844 7.16 1 88.94 113 CYS A CA 1
ATOM 934 C C . CYS A 1 113 ? 26.219 36.062 6.707 1 88.94 113 CYS A C 1
ATOM 936 O O . CYS A 1 113 ? 26.156 34.844 6.531 1 88.94 113 CYS A O 1
ATOM 938 N N . SER A 1 114 ? 27.344 36.625 6.617 1 90.56 114 SER A N 1
ATOM 939 C CA . SER A 1 114 ? 28.531 36.031 6.027 1 90.56 114 SER A CA 1
ATOM 940 C C . SER A 1 114 ? 29.328 35.25 7.07 1 90.56 114 SER A C 1
ATOM 942 O O . SER A 1 114 ? 30.234 34.5 6.73 1 90.56 114 SER A O 1
ATOM 944 N N . ILE A 1 115 ? 28.891 35.406 8.258 1 91.69 115 ILE A N 1
ATOM 945 C CA . ILE A 1 115 ? 29.641 34.781 9.344 1 91.69 115 ILE A CA 1
ATOM 946 C C . ILE A 1 115 ? 29.219 33.312 9.453 1 91.69 115 ILE A C 1
ATOM 948 O O . ILE A 1 115 ? 28.062 32.969 9.242 1 91.69 115 ILE A O 1
ATOM 952 N N . ASP A 1 116 ? 30.188 32.438 9.719 1 90.25 116 ASP A N 1
ATOM 953 C CA . ASP A 1 116 ? 29.953 31.047 10.117 1 90.25 116 ASP A CA 1
ATOM 954 C C . ASP A 1 116 ? 29.984 30.906 11.633 1 90.25 116 ASP A C 1
ATOM 956 O O . ASP A 1 116 ? 31.031 30.641 12.219 1 90.25 116 ASP A O 1
ATOM 960 N N . SER A 1 117 ? 28.844 31.062 12.203 1 86.5 117 SER A N 1
ATOM 961 C CA . SER A 1 117 ? 28.781 31.219 13.648 1 86.5 117 SER A CA 1
ATOM 962 C C . SER A 1 117 ? 29.156 29.922 14.367 1 86.5 117 SER A C 1
ATOM 964 O O . SER A 1 117 ? 29.766 29.953 15.438 1 86.5 117 SER A O 1
ATOM 966 N N . ASP A 1 118 ? 28.828 28.781 13.797 1 85.06 118 ASP A N 1
ATOM 967 C CA . ASP A 1 118 ? 29.062 27.547 14.539 1 85.06 118 ASP A CA 1
ATOM 968 C C . ASP A 1 118 ? 30.25 26.781 13.969 1 85.06 118 ASP A C 1
ATOM 970 O O . ASP A 1 118 ? 30.594 25.703 14.461 1 85.06 118 ASP A O 1
ATOM 974 N N . GLY A 1 119 ? 30.781 27.188 12.867 1 85.44 119 GLY A N 1
ATOM 975 C CA . GLY A 1 119 ? 32.031 26.672 12.344 1 85.44 119 GLY A CA 1
ATOM 976 C C . GLY A 1 119 ? 31.844 25.406 11.523 1 85.44 119 GLY A C 1
ATOM 977 O O . GLY A 1 119 ? 32.781 24.594 11.398 1 85.44 119 GLY A O 1
ATOM 978 N N . ASP A 1 120 ? 30.703 25.203 10.961 1 84.75 120 ASP A N 1
ATOM 979 C CA . ASP A 1 120 ? 30.5 23.953 10.234 1 84.75 120 ASP A CA 1
ATOM 980 C C . ASP A 1 120 ? 30.734 24.141 8.734 1 84.75 120 ASP A C 1
ATOM 982 O O . ASP A 1 120 ? 30.5 23.234 7.941 1 84.75 120 ASP A O 1
ATOM 986 N N . GLY A 1 121 ? 31.172 25.328 8.375 1 86.38 121 GLY A N 1
ATOM 987 C CA . GLY A 1 121 ? 31.531 25.578 6.988 1 86.38 121 GLY A CA 1
ATOM 988 C C . GLY A 1 121 ? 30.453 26.312 6.215 1 86.38 121 GLY A C 1
ATOM 989 O O . GLY A 1 121 ? 30.641 26.672 5.055 1 86.38 121 GLY A O 1
ATOM 990 N N . LEU A 1 122 ? 29.328 26.562 6.816 1 89.12 122 LEU A N 1
ATOM 991 C CA . LEU A 1 122 ? 28.234 27.297 6.191 1 89.12 122 LEU A CA 1
ATOM 992 C C . LEU A 1 122 ? 28 28.641 6.875 1 89.12 122 LEU A C 1
ATOM 994 O O . LEU A 1 122 ? 28.016 28.719 8.102 1 89.12 122 LEU A O 1
ATOM 998 N N . SER A 1 123 ? 27.859 29.609 6.074 1 89.75 123 SER A N 1
ATOM 999 C CA . SER A 1 123 ? 27.547 30.922 6.637 1 89.75 123 SER A CA 1
ATOM 1000 C C . SER A 1 123 ? 26.125 30.953 7.195 1 89.75 123 SER A C 1
ATOM 1002 O O . SER A 1 123 ? 25.312 30.109 6.875 1 89.75 123 SER A O 1
ATOM 1004 N N . ASN A 1 124 ? 25.828 31.969 8.07 1 88.12 124 ASN A N 1
ATOM 1005 C CA . ASN A 1 124 ? 24.484 32.125 8.594 1 88.12 124 ASN A CA 1
ATOM 1006 C C . ASN A 1 124 ? 23.469 32.344 7.469 1 88.12 124 ASN A C 1
ATOM 1008 O O . ASN A 1 124 ? 22.344 31.844 7.539 1 88.12 124 ASN A O 1
ATOM 1012 N N . GLY A 1 125 ? 23.906 33.094 6.445 1 87.38 125 GLY A N 1
ATOM 1013 C CA . GLY A 1 125 ? 23.047 33.312 5.297 1 87.38 125 GLY A CA 1
ATOM 1014 C C . GLY A 1 125 ? 22.703 32.031 4.543 1 87.38 125 GLY A C 1
ATOM 1015 O O . GLY A 1 125 ? 21.547 31.828 4.16 1 87.38 125 GLY A O 1
ATOM 1016 N N . GLU A 1 126 ? 23.688 31.203 4.328 1 87.62 126 GLU A N 1
ATOM 1017 C CA . GLU A 1 126 ? 23.469 29.922 3.658 1 87.62 126 GLU A CA 1
ATOM 1018 C C . GLU A 1 126 ? 22.531 29.047 4.461 1 87.62 126 GLU A C 1
ATOM 1020 O O . GLU A 1 126 ? 21.656 28.375 3.891 1 87.62 126 GLU A O 1
ATOM 1025 N N . GLU A 1 127 ? 22.641 29.094 5.723 1 87.94 127 GLU A N 1
ATOM 1026 C CA . GLU A 1 127 ? 21.859 28.219 6.59 1 87.94 127 GLU A CA 1
ATOM 1027 C C . GLU A 1 127 ? 20.438 28.734 6.754 1 87.94 127 GLU A C 1
ATOM 1029 O O . GLU A 1 127 ? 19.5 27.953 6.902 1 87.94 127 GLU A O 1
ATOM 1034 N N . LEU A 1 128 ? 20.297 30.047 6.688 1 87.62 128 LEU A N 1
ATOM 1035 C CA . LEU A 1 128 ? 18.984 30.625 6.93 1 87.62 128 LEU A CA 1
ATOM 1036 C C . LEU A 1 128 ? 18.312 31.016 5.617 1 87.62 128 LEU A C 1
ATOM 1038 O O . LEU A 1 128 ? 17.344 31.781 5.609 1 87.62 128 LEU A O 1
ATOM 1042 N N . GLY A 1 129 ? 18.844 30.562 4.438 1 86.81 129 GLY A N 1
ATOM 1043 C CA . GLY A 1 129 ? 18.188 30.672 3.148 1 86.81 129 GLY A CA 1
ATOM 1044 C C . GLY A 1 129 ? 18.469 31.984 2.439 1 86.81 129 GLY A C 1
ATOM 1045 O O . GLY A 1 129 ? 17.719 32.375 1.544 1 86.81 129 GLY A O 1
ATOM 1046 N N . ASP A 1 130 ? 19.5 32.719 2.887 1 84.56 130 ASP A N 1
ATOM 1047 C CA . ASP A 1 130 ? 19.922 33.969 2.246 1 84.56 130 ASP A CA 1
ATOM 1048 C C . ASP A 1 130 ? 21.406 33.938 1.912 1 84.56 130 ASP A C 1
ATOM 1050 O O . ASP A 1 130 ? 22.172 34.75 2.391 1 84.56 130 ASP A O 1
ATOM 1054 N N . PRO A 1 131 ? 21.703 33.062 0.948 1 84.94 131 PRO A N 1
ATOM 1055 C CA . PRO A 1 131 ? 23.141 32.875 0.646 1 84.94 131 PRO A CA 1
ATOM 1056 C C . PRO A 1 131 ? 23.766 34.156 0.074 1 84.94 131 PRO A C 1
ATOM 1058 O O . PRO A 1 131 ? 24.984 34.344 0.171 1 84.94 131 PRO A O 1
ATOM 1061 N N . CYS A 1 132 ? 23 35 -0.451 1 82.25 132 CYS A N 1
ATOM 1062 C CA . CYS A 1 132 ? 23.531 36.219 -1.08 1 82.25 132 CYS A CA 1
ATOM 1063 C C . CYS A 1 132 ? 23.484 37.406 -0.124 1 82.25 132 CYS A C 1
ATOM 1065 O O . CYS A 1 132 ? 23.875 38.5 -0.484 1 82.25 132 CYS A O 1
ATOM 1067 N N . CYS A 1 133 ? 22.969 37.25 1.125 1 83.31 133 CYS A N 1
ATOM 1068 C CA . CYS A 1 133 ? 22.891 38.281 2.156 1 83.31 133 CYS A CA 1
ATOM 1069 C C . CYS A 1 133 ? 22.125 39.5 1.649 1 83.31 133 CYS A C 1
ATOM 1071 O O . CYS A 1 133 ? 22.578 40.625 1.817 1 83.31 133 CYS A O 1
ATOM 1073 N N . GLN A 1 134 ? 21.078 39.219 1.039 1 79.62 134 GLN A N 1
ATOM 1074 C CA . GLN A 1 134 ? 20.297 40.312 0.453 1 79.62 134 GLN A CA 1
ATOM 1075 C C . GLN A 1 134 ? 18.969 40.469 1.167 1 79.62 134 GLN A C 1
ATOM 1077 O O . GLN A 1 134 ? 18.188 41.344 0.831 1 79.62 134 GLN A O 1
ATOM 1082 N N . TRP A 1 135 ? 18.812 39.625 2.191 1 80.94 135 TRP A N 1
ATOM 1083 C CA . TRP A 1 135 ? 17.547 39.688 2.916 1 80.94 135 TRP A CA 1
ATOM 1084 C C . TRP A 1 135 ? 17.453 40.969 3.74 1 80.94 135 TRP A C 1
ATOM 1086 O O . TRP A 1 135 ? 18.438 41.406 4.324 1 80.94 135 TRP A O 1
ATOM 1096 N N . SER A 1 136 ? 16.391 41.719 3.715 1 70.31 136 SER A N 1
ATOM 1097 C CA . SER A 1 136 ? 16.109 42.875 4.57 1 70.31 136 SER A CA 1
ATOM 1098 C C . SER A 1 136 ? 14.719 42.781 5.184 1 70.31 136 SER A C 1
ATOM 1100 O O . SER A 1 136 ? 13.797 42.219 4.57 1 70.31 136 SER A O 1
ATOM 1102 N N . ALA A 1 137 ? 14.719 43.094 6.523 1 62.94 137 ALA A N 1
ATOM 1103 C CA . ALA A 1 137 ? 13.461 43 7.258 1 62.94 137 ALA A CA 1
ATOM 1104 C C . ALA A 1 137 ? 12.367 43.812 6.566 1 62.94 137 ALA A C 1
ATOM 1106 O O . ALA A 1 137 ? 11.18 43.625 6.855 1 62.94 137 ALA A O 1
ATOM 1107 N N . ASN A 1 138 ? 12.75 44.906 5.746 1 51.16 138 ASN A N 1
ATOM 1108 C CA . ASN A 1 138 ? 11.703 45.844 5.336 1 51.16 138 ASN A CA 1
ATOM 1109 C C . ASN A 1 138 ? 10.367 45.125 5.133 1 51.16 138 ASN A C 1
ATOM 1111 O O . ASN A 1 138 ? 10.328 43.906 4.977 1 51.16 138 ASN A O 1
ATOM 1115 N N . SER A 1 139 ? 9.258 45.969 4.492 1 42.72 139 SER A N 1
ATOM 1116 C CA . SER A 1 139 ? 7.852 46.312 4.652 1 42.72 139 SER A CA 1
ATOM 1117 C C . SER A 1 139 ? 6.969 45.062 4.672 1 42.72 139 SER A C 1
ATOM 1119 O O . SER A 1 139 ? 6.184 44.875 5.602 1 42.72 139 SER A O 1
ATOM 1121 N N . ASP A 1 140 ? 5.98 44.875 3.631 1 39.22 140 ASP A N 1
ATOM 1122 C CA . ASP A 1 140 ? 4.695 44.188 3.541 1 39.22 140 ASP A CA 1
ATOM 1123 C C . ASP A 1 140 ? 4.871 42.688 3.668 1 39.22 140 ASP A C 1
ATOM 1125 O O . ASP A 1 140 ? 5.797 42.094 3.096 1 39.22 140 ASP A O 1
ATOM 1129 N N . ARG A 1 141 ? 4.656 42.031 5.047 1 43.75 141 ARG A N 1
ATOM 1130 C CA . ARG A 1 141 ? 4.344 40.594 5.098 1 43.75 141 ARG A CA 1
ATOM 1131 C C . ARG A 1 141 ? 4.168 40.031 3.695 1 43.75 141 ARG A C 1
ATOM 1133 O O . ARG A 1 141 ? 3.041 39.844 3.234 1 43.75 141 ARG A O 1
ATOM 1140 N N . ALA A 1 142 ? 4.711 40.531 2.674 1 36.66 142 ALA A N 1
ATOM 1141 C CA . ALA A 1 142 ? 4.48 40.219 1.265 1 36.66 142 ALA A CA 1
ATOM 1142 C C . ALA A 1 142 ? 4.555 38.719 1.012 1 36.66 142 ALA A C 1
ATOM 1144 O O . ALA A 1 142 ? 5.203 38 1.763 1 36.66 142 ALA A O 1
ATOM 1145 N N . THR A 1 143 ? 3.664 38.219 0.348 1 44.75 143 THR A N 1
ATOM 1146 C CA . THR A 1 143 ? 3.492 36.938 -0.349 1 44.75 143 THR A CA 1
ATOM 1147 C C . THR A 1 143 ? 4.844 36.344 -0.733 1 44.75 143 THR A C 1
ATOM 1149 O O . THR A 1 143 ? 5.695 37.031 -1.296 1 44.75 143 THR A O 1
ATOM 1152 N N . PHE A 1 144 ? 5.219 35.25 0.082 1 48.56 144 PHE A N 1
ATOM 1153 C CA . PHE A 1 144 ? 6.344 34.562 -0.527 1 48.56 144 PHE A CA 1
ATOM 1154 C C . PHE A 1 144 ? 6.387 34.781 -2.031 1 48.56 144 PHE A C 1
ATOM 1156 O O . PHE A 1 144 ? 5.402 34.531 -2.732 1 48.56 144 PHE A O 1
ATOM 1163 N N . ARG A 1 145 ? 6.82 35.844 -2.545 1 46.69 145 ARG A N 1
ATOM 1164 C CA . ARG A 1 145 ? 7.055 35.938 -3.982 1 46.69 145 ARG A CA 1
ATOM 1165 C C . ARG A 1 145 ? 8.367 35.25 -4.363 1 46.69 145 ARG A C 1
ATOM 1167 O O . ARG A 1 145 ? 9.422 35.562 -3.801 1 46.69 145 ARG A O 1
ATOM 1174 N N . LEU A 1 146 ? 8.094 33.969 -4.68 1 45.09 146 LEU A N 1
ATOM 1175 C CA . LEU A 1 146 ? 9.281 33.5 -5.383 1 45.09 146 LEU A CA 1
ATOM 1176 C C . LEU A 1 146 ? 10.008 34.625 -6.07 1 45.09 146 LEU A C 1
ATOM 1178 O O . LEU A 1 146 ? 10.797 34.406 -6.992 1 45.09 146 LEU A O 1
ATOM 1182 N N . THR A 1 147 ? 9.438 35.75 -6.07 1 39.28 147 THR A N 1
ATOM 1183 C CA . THR A 1 147 ? 10.398 36.688 -6.645 1 39.28 147 THR A CA 1
ATOM 1184 C C . THR A 1 147 ? 11.742 36.594 -5.922 1 39.28 147 THR A C 1
ATOM 1186 O O . THR A 1 147 ? 11.805 36.125 -4.777 1 39.28 147 THR A O 1
ATOM 1189 N N . LYS A 1 148 ? 12.914 36.844 -6.629 1 39.31 148 LYS A N 1
ATOM 1190 C CA . LYS A 1 148 ? 14.367 36.75 -6.512 1 39.31 148 LYS A CA 1
ATOM 1191 C C . LYS A 1 148 ? 14.828 37.125 -5.105 1 39.31 148 LYS A C 1
ATOM 1193 O O . LYS A 1 148 ? 15.781 36.562 -4.582 1 39.31 148 LYS A O 1
ATOM 1198 N N . LEU A 1 149 ? 14.648 38.406 -4.625 1 39.59 149 LEU A N 1
ATOM 1199 C CA . LEU A 1 149 ? 15.68 39.156 -3.916 1 39.59 149 LEU A CA 1
ATOM 1200 C C . LEU A 1 149 ? 15.562 38.969 -2.41 1 39.59 149 LEU A C 1
ATOM 1202 O O . LEU A 1 149 ? 16.5 39.25 -1.664 1 39.59 149 LEU A O 1
ATOM 1206 N N . GLN A 1 150 ? 14.305 38.688 -1.714 1 47.94 150 GLN A N 1
ATOM 1207 C CA . GLN A 1 150 ? 14.516 38.938 -0.293 1 47.94 150 GLN A CA 1
ATOM 1208 C C . GLN A 1 150 ? 15.023 37.688 0.426 1 47.94 150 GLN A C 1
ATOM 1210 O O . GLN A 1 150 ? 15.891 37.781 1.296 1 47.94 150 GLN A O 1
ATOM 1215 N N . GLU A 1 151 ? 14.234 36.531 0.534 1 54.25 151 GLU A N 1
ATOM 1216 C CA . GLU A 1 151 ? 14.797 35.281 0.994 1 54.25 151 GLU A CA 1
ATOM 1217 C C . GLU A 1 151 ? 14.938 34.281 -0.156 1 54.25 151 GLU A C 1
ATOM 1219 O O . GLU A 1 151 ? 14.031 34.156 -0.981 1 54.25 151 GLU A O 1
ATOM 1224 N N . TYR A 1 152 ? 16.156 33.906 -0.389 1 62.22 152 TYR A N 1
ATOM 1225 C CA . TYR A 1 152 ? 16.391 33 -1.5 1 62.22 152 TYR A CA 1
ATOM 1226 C C . TYR A 1 152 ? 15.555 31.734 -1.356 1 62.22 152 TYR A C 1
ATOM 1228 O O . TYR A 1 152 ? 14.922 31.297 -2.318 1 62.22 152 TYR A O 1
ATOM 1236 N N . ARG A 1 153 ? 15.391 31.234 -0.14 1 82.31 153 ARG A N 1
ATOM 1237 C CA . ARG A 1 153 ? 14.641 30 -0.025 1 82.31 153 ARG A CA 1
ATOM 1238 C C . ARG A 1 153 ? 14.156 29.781 1.406 1 82.31 153 ARG A C 1
ATOM 1240 O O . ARG A 1 153 ? 14.773 30.266 2.354 1 82.31 153 ARG A O 1
ATOM 1247 N N . ARG A 1 154 ? 13.078 29.062 1.639 1 85.88 154 ARG A N 1
ATOM 1248 C CA . ARG A 1 154 ? 12.531 28.672 2.934 1 85.88 154 ARG A CA 1
ATOM 1249 C C . ARG A 1 154 ? 12.656 27.172 3.16 1 85.88 154 ARG A C 1
ATOM 1251 O O . ARG A 1 154 ? 11.938 26.594 3.98 1 85.88 154 ARG A O 1
ATOM 1258 N N . TRP A 1 155 ? 13.383 26.594 2.34 1 88.62 155 TRP A N 1
ATOM 1259 C CA . TRP A 1 155 ? 13.609 25.156 2.436 1 88.62 155 TRP A CA 1
ATOM 1260 C C . TRP A 1 155 ? 15.102 24.844 2.562 1 88.62 155 TRP A C 1
ATOM 1262 O O . TRP A 1 155 ? 15.945 25.672 2.193 1 88.62 155 TRP A O 1
ATOM 1272 N N . LYS A 1 156 ? 15.406 23.766 3.178 1 87.19 156 LYS A N 1
ATOM 1273 C CA . LYS A 1 156 ? 16.781 23.359 3.467 1 87.19 156 LYS A CA 1
ATOM 1274 C C . LYS A 1 156 ? 17.453 24.328 4.441 1 87.19 156 LYS A C 1
ATOM 1276 O O . LYS A 1 156 ? 18.562 24.781 4.207 1 87.19 156 LYS A O 1
ATOM 1281 N N . ILE A 1 157 ? 16.719 24.734 5.441 1 87.38 157 ILE A N 1
ATOM 1282 C CA . ILE A 1 157 ? 17.188 25.625 6.492 1 87.38 157 ILE A CA 1
ATOM 1283 C C . ILE A 1 157 ? 17.859 24.812 7.594 1 87.38 157 ILE A C 1
ATOM 1285 O O . ILE A 1 157 ? 17.375 23.75 7.98 1 87.38 157 ILE A O 1
ATOM 1289 N N . THR A 1 158 ? 19.031 25.297 8.062 1 86.38 158 THR A N 1
ATOM 1290 C CA . THR A 1 158 ? 19.719 24.641 9.172 1 86.38 158 THR A CA 1
ATOM 1291 C C . THR A 1 158 ? 20.047 25.656 10.266 1 86.38 158 THR A C 1
ATOM 1293 O O . THR A 1 158 ? 19.984 26.859 10.047 1 86.38 158 THR A O 1
ATOM 1296 N N . HIS A 1 159 ? 20.297 25.156 11.453 1 84.06 159 HIS A N 1
ATOM 1297 C CA . HIS A 1 159 ? 20.547 26.016 12.602 1 84.06 159 HIS A CA 1
ATOM 1298 C C . HIS A 1 159 ? 21.969 26.578 12.555 1 84.06 159 HIS A C 1
ATOM 1300 O O . HIS A 1 159 ? 22.953 25.828 12.57 1 84.06 159 HIS A O 1
ATOM 1306 N N . PRO A 1 160 ? 22.094 27.875 12.516 1 86.31 160 PRO A N 1
ATOM 1307 C CA . PRO A 1 160 ? 23.422 28.484 12.398 1 86.31 160 PRO A CA 1
ATOM 1308 C C . PRO A 1 160 ? 24.234 28.375 13.688 1 86.31 160 PRO A C 1
ATOM 1310 O O . PRO A 1 160 ? 25.438 28.641 13.688 1 86.31 160 PRO A O 1
ATOM 1313 N N . GLY A 1 161 ? 23.609 28.016 14.75 1 81.19 161 GLY A N 1
ATOM 1314 C CA . GLY A 1 161 ? 24.297 27.906 16.031 1 81.19 161 GLY A CA 1
ATOM 1315 C C . GLY A 1 161 ? 24.609 26.484 16.438 1 81.19 161 GLY A C 1
ATOM 1316 O O . GLY A 1 161 ? 25.156 26.234 17.5 1 81.19 161 GLY A O 1
ATOM 1317 N N . ARG A 1 162 ? 24.234 25.5 15.594 1 81.06 162 ARG A N 1
ATOM 1318 C CA . ARG A 1 162 ? 24.484 24.078 15.875 1 81.06 162 ARG A CA 1
ATOM 1319 C C . ARG A 1 162 ? 25.172 23.406 14.695 1 81.06 162 ARG A C 1
ATOM 1321 O O . ARG A 1 162 ? 24.719 23.516 13.555 1 81.06 162 ARG A O 1
ATOM 1328 N N . VAL A 1 163 ? 26.203 22.672 15.016 1 78.44 163 VAL A N 1
ATOM 1329 C CA . VAL A 1 163 ? 26.969 22 13.977 1 78.44 163 VAL A CA 1
ATOM 1330 C C . VAL A 1 163 ? 26.141 20.859 13.367 1 78.44 163 VAL A C 1
ATOM 1332 O O . VAL A 1 163 ? 25.594 20.031 14.094 1 78.44 163 VAL A O 1
ATOM 1335 N N . ASP A 1 164 ? 25.938 20.875 12.086 1 72 164 ASP A N 1
ATOM 1336 C CA . ASP A 1 164 ? 25.219 19.812 11.391 1 72 164 ASP A CA 1
ATOM 1337 C C . ASP A 1 1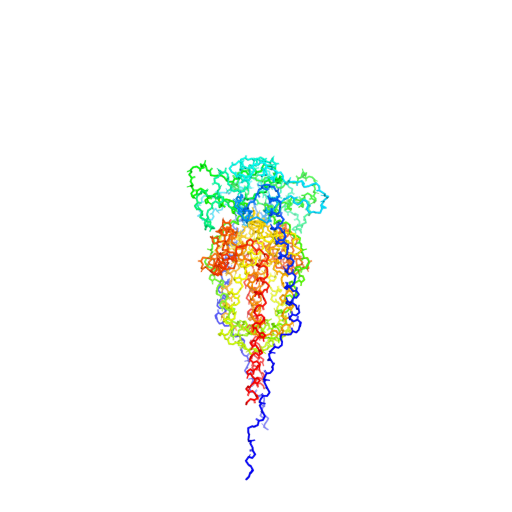64 ? 26.109 18.594 11.188 1 72 164 ASP A C 1
ATOM 1339 O O . ASP A 1 164 ? 27.25 18.719 10.758 1 72 164 ASP A O 1
ATOM 1343 N N . LYS A 1 165 ? 26.016 17.406 11.93 1 57.66 165 LYS A N 1
ATOM 1344 C CA . LYS A 1 165 ? 26.828 16.203 11.977 1 57.66 165 LYS A CA 1
ATOM 1345 C C . LYS A 1 165 ? 26.984 15.594 10.578 1 57.66 165 LYS A C 1
ATOM 1347 O O . LYS A 1 165 ? 27.656 14.578 10.414 1 57.66 165 LYS A O 1
ATOM 1352 N N . THR A 1 166 ? 26.109 15.664 9.844 1 53.25 166 THR A N 1
ATOM 1353 C CA . THR A 1 166 ? 26.438 14.922 8.633 1 53.25 166 THR A CA 1
ATOM 1354 C C . THR A 1 166 ? 27.719 15.445 8 1 53.25 166 THR A C 1
ATOM 1356 O O . THR A 1 166 ? 28.031 16.641 8.102 1 53.25 166 THR A O 1
ATOM 1359 N N . SER A 1 167 ? 28.797 14.719 7.926 1 47.06 167 SER A N 1
ATOM 1360 C CA . SER A 1 167 ? 30.141 15.078 7.457 1 47.06 167 SER A CA 1
ATOM 1361 C C . SER A 1 167 ? 30.094 16.328 6.574 1 47.06 167 SER A C 1
ATOM 1363 O O . SER A 1 167 ? 30.828 17.297 6.82 1 47.06 167 SER A O 1
ATOM 1365 N N . ALA A 1 168 ? 30.25 16.203 5.211 1 45.38 168 ALA A N 1
ATOM 1366 C CA . ALA A 1 168 ? 30.328 17.312 4.27 1 45.38 168 ALA A CA 1
ATOM 1367 C C . ALA A 1 168 ? 28.984 18.016 4.137 1 45.38 168 ALA A C 1
ATOM 1369 O O . ALA A 1 168 ? 28 17.422 3.689 1 45.38 168 ALA A O 1
ATOM 1370 N N . PRO A 1 169 ? 28.719 18.953 5.105 1 49.66 169 PRO A N 1
ATOM 1371 C CA . PRO A 1 169 ? 27.438 19.625 4.973 1 49.66 169 PRO A CA 1
ATOM 1372 C C . PRO A 1 169 ? 27.047 19.875 3.518 1 49.66 169 PRO A C 1
ATOM 1374 O O . PRO A 1 169 ? 27.859 20.375 2.732 1 49.66 169 PRO A O 1
ATOM 1377 N N . ALA A 1 170 ? 26.125 19.109 2.918 1 53.34 170 ALA A N 1
ATOM 1378 C CA . ALA A 1 170 ? 25.703 19.328 1.536 1 53.34 170 ALA A CA 1
ATOM 1379 C C . ALA A 1 170 ? 25.547 20.828 1.236 1 53.34 170 ALA A C 1
ATOM 1381 O O . ALA A 1 170 ? 24.969 21.562 2.031 1 53.34 170 ALA A O 1
ATOM 1382 N N . LYS A 1 171 ? 26.344 21.25 0.383 1 59.34 171 LYS A N 1
ATOM 1383 C CA . LYS A 1 171 ? 26.234 22.609 -0.145 1 59.34 171 LYS A CA 1
ATOM 1384 C C . LYS A 1 171 ? 24.781 23.031 -0.302 1 59.34 171 LYS A C 1
ATOM 1386 O O . LYS A 1 171 ? 23.969 22.266 -0.828 1 59.34 171 LYS A O 1
ATOM 1391 N N . GLN A 1 172 ? 24.391 24.062 0.557 1 65.38 172 GLN A N 1
ATOM 1392 C CA . GLN A 1 172 ? 23.062 24.641 0.376 1 65.38 172 GLN A CA 1
ATOM 1393 C C . GLN A 1 172 ? 22.875 25.141 -1.055 1 65.38 172 GLN A C 1
ATOM 1395 O O . GLN A 1 172 ? 23.844 25.453 -1.745 1 65.38 172 GLN A O 1
ATOM 1400 N N . THR A 1 173 ? 21.766 24.938 -1.493 1 75.44 173 THR A N 1
ATOM 1401 C CA . THR A 1 173 ? 21.438 25.406 -2.828 1 75.44 173 THR A CA 1
ATOM 1402 C C . THR A 1 173 ? 21.594 26.922 -2.916 1 75.44 173 THR A C 1
ATOM 1404 O O . THR A 1 173 ? 21.203 27.656 -2.004 1 75.44 173 THR A O 1
ATOM 1407 N N . GLN A 1 174 ? 22.453 27.375 -3.797 1 77 174 GLN A N 1
ATOM 1408 C CA . GLN A 1 174 ? 22.703 28.797 -4.012 1 77 174 GLN A CA 1
ATOM 1409 C C . GLN A 1 174 ? 22.5 29.172 -5.473 1 77 174 GLN A C 1
ATOM 1411 O O . GLN A 1 174 ? 22.594 28.328 -6.359 1 77 174 GLN A O 1
ATOM 1416 N N . PRO A 1 175 ? 22.062 30.391 -5.621 1 77.94 175 PRO A N 1
ATOM 1417 C CA . PRO A 1 175 ? 21.969 30.859 -7.008 1 77.94 175 PRO A CA 1
ATOM 1418 C C . PRO A 1 175 ? 23.328 30.953 -7.691 1 77.94 175 PRO A C 1
ATOM 1420 O O . PRO A 1 175 ? 24.344 31.141 -7.023 1 77.94 175 PRO A O 1
ATOM 1423 N N . GLU A 1 176 ? 23.328 30.719 -8.969 1 75.75 176 GLU A N 1
ATOM 1424 C CA . GLU A 1 176 ? 24.578 30.859 -9.734 1 75.75 176 GLU A CA 1
ATOM 1425 C C . GLU A 1 176 ? 25.141 32.281 -9.609 1 75.75 176 GLU A C 1
ATOM 1427 O O . GLU A 1 176 ? 26.359 32.438 -9.492 1 75.75 176 GLU A O 1
ATOM 1432 N N . PHE A 1 177 ? 24.25 33.25 -9.727 1 76 177 PHE A N 1
ATOM 1433 C CA . PHE A 1 177 ? 24.641 34.656 -9.586 1 76 177 PHE A CA 1
ATOM 1434 C C . PHE A 1 177 ? 23.703 35.375 -8.617 1 76 177 PHE A C 1
ATOM 1436 O O . PHE A 1 177 ? 22.484 35.188 -8.656 1 76 177 PHE A O 1
ATOM 1443 N N . CYS A 1 178 ? 24.281 36.125 -7.691 1 78.31 178 CYS A N 1
ATOM 1444 C CA . CYS A 1 178 ? 23.484 36.812 -6.688 1 78.31 178 CYS A CA 1
ATOM 1445 C C . CYS A 1 178 ? 22.781 38.031 -7.293 1 78.31 178 CYS A C 1
ATOM 1447 O O . CYS A 1 178 ? 21.812 38.531 -6.73 1 78.31 178 CYS A O 1
ATOM 1449 N N . ASP A 1 179 ? 23.219 38.438 -8.469 1 72.81 179 ASP A N 1
ATOM 1450 C CA . ASP A 1 179 ? 22.641 39.625 -9.078 1 72.81 179 ASP A CA 1
ATOM 1451 C C . ASP A 1 179 ? 21.484 39.281 -10.008 1 72.81 179 ASP A C 1
ATOM 1453 O O . ASP A 1 179 ? 20.797 40.156 -10.516 1 72.81 179 ASP A O 1
ATOM 1457 N N . SER A 1 180 ? 21.25 38 -10.266 1 70.31 180 SER A N 1
ATOM 1458 C CA . SER A 1 180 ? 20.172 37.562 -11.172 1 70.31 180 SER A CA 1
ATOM 1459 C C . SER A 1 180 ? 19.406 36.375 -10.609 1 70.31 180 SER A C 1
ATOM 1461 O O . SER A 1 180 ? 19.984 35.5 -9.992 1 70.31 180 SER A O 1
ATOM 1463 N N . TYR A 1 181 ? 18.094 36.625 -10.586 1 68.69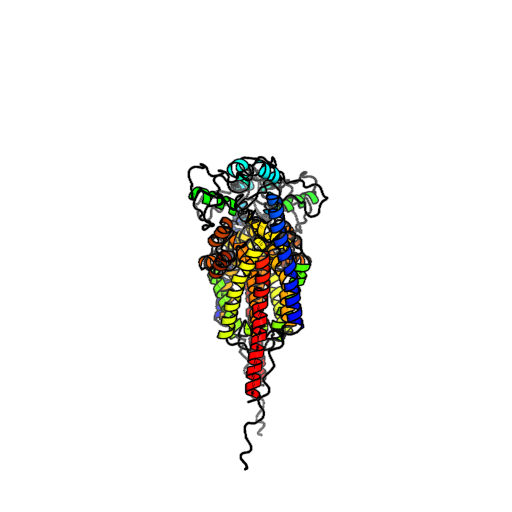 181 TYR A N 1
ATOM 1464 C CA . TYR A 1 181 ? 17.234 35.531 -10.164 1 68.69 181 TYR A CA 1
ATOM 1465 C C . TYR A 1 181 ? 16.797 34.688 -11.359 1 68.69 181 TYR A C 1
ATOM 1467 O O . TYR A 1 181 ? 16.219 35.188 -12.312 1 68.69 181 TYR A O 1
ATOM 1475 N N . ASP A 1 182 ? 17.234 33.438 -11.352 1 76.06 182 ASP A N 1
ATOM 1476 C CA . ASP A 1 182 ? 16.828 32.469 -12.359 1 76.06 182 ASP A CA 1
ATOM 1477 C C . ASP A 1 182 ? 15.75 31.531 -11.812 1 76.06 182 ASP A C 1
ATOM 1479 O O . ASP A 1 182 ? 16.062 30.562 -11.109 1 76.06 182 ASP A O 1
ATOM 1483 N N . ALA A 1 183 ? 14.547 31.797 -12.273 1 78.69 183 ALA A N 1
ATOM 1484 C CA . ALA A 1 183 ? 13.406 31.047 -11.758 1 78.69 183 ALA A CA 1
ATOM 1485 C C . ALA A 1 183 ? 13.523 29.578 -12.117 1 78.69 183 ALA A C 1
ATOM 1487 O O . ALA A 1 183 ? 13.172 28.703 -11.312 1 78.69 183 ALA A O 1
ATOM 1488 N N . ALA A 1 184 ? 13.922 29.344 -13.312 1 81 184 ALA A N 1
ATOM 1489 C CA . ALA A 1 184 ? 14.039 27.969 -13.773 1 81 184 ALA A CA 1
ATOM 1490 C C . ALA A 1 184 ? 15.086 27.219 -12.969 1 81 184 ALA A C 1
ATOM 1492 O O . ALA A 1 184 ? 14.883 26.047 -12.609 1 81 184 ALA A O 1
ATOM 1493 N N . ALA A 1 185 ? 16.156 27.891 -12.711 1 80.94 185 ALA A N 1
ATOM 1494 C CA . ALA A 1 185 ? 17.203 27.281 -11.914 1 80.94 185 ALA A CA 1
ATOM 1495 C C . ALA A 1 185 ? 16.734 27 -10.492 1 80.94 185 ALA A C 1
ATOM 1497 O O . ALA A 1 185 ? 17.031 25.938 -9.93 1 80.94 185 ALA A O 1
ATOM 1498 N N . TYR A 1 186 ? 16.031 27.922 -9.953 1 83.19 186 TYR A N 1
ATOM 1499 C CA . TYR A 1 186 ? 15.484 27.734 -8.617 1 83.19 186 TYR A CA 1
ATOM 1500 C C . TYR A 1 186 ? 14.555 26.531 -8.57 1 83.19 186 TYR A C 1
ATOM 1502 O O . TYR A 1 186 ? 14.664 25.688 -7.676 1 83.19 186 TYR A O 1
ATOM 1510 N N . GLU A 1 187 ? 13.688 26.453 -9.555 1 84.38 187 GLU A N 1
ATOM 1511 C CA . GLU A 1 187 ? 12.727 25.359 -9.594 1 84.38 187 GLU A CA 1
ATOM 1512 C C . GLU A 1 187 ? 13.43 24.016 -9.742 1 84.38 187 GLU A C 1
ATOM 1514 O O . GLU A 1 187 ? 13.008 23.016 -9.156 1 84.38 187 GLU A O 1
ATOM 1519 N N . GLY A 1 188 ? 14.398 24.016 -10.523 1 84.12 188 GLY A N 1
ATOM 1520 C CA . GLY A 1 188 ? 15.188 22.797 -10.672 1 84.12 188 GLY A CA 1
ATOM 1521 C C . GLY A 1 188 ? 15.844 22.359 -9.375 1 84.12 188 GLY A C 1
ATOM 1522 O O . GLY A 1 188 ? 15.797 21.172 -9.031 1 84.12 188 GLY A O 1
ATOM 1523 N N . GLN A 1 189 ? 16.391 23.328 -8.688 1 83.94 189 GLN A N 1
ATOM 1524 C CA . GLN A 1 189 ? 17.031 23.031 -7.406 1 83.94 189 GLN A CA 1
ATOM 1525 C C . GLN A 1 189 ? 16.016 22.547 -6.383 1 83.94 189 GLN A C 1
ATOM 1527 O O . GLN A 1 189 ? 16.266 21.609 -5.625 1 83.94 189 GLN A O 1
ATOM 1532 N N . PHE A 1 190 ? 14.914 23.219 -6.398 1 88.44 190 PHE A N 1
ATOM 1533 C CA . PHE A 1 190 ? 13.875 22.828 -5.461 1 88.44 190 PHE A CA 1
ATOM 1534 C C . PHE A 1 190 ? 13.391 21.406 -5.762 1 88.44 190 PHE A C 1
ATOM 1536 O O . PHE A 1 190 ? 13.188 20.609 -4.848 1 88.44 190 PHE A O 1
ATOM 1543 N N . HIS A 1 191 ? 13.188 21.125 -7 1 88.25 191 HIS A N 1
ATOM 1544 C CA . HIS A 1 191 ? 12.727 19.812 -7.406 1 88.25 191 HIS A CA 1
ATOM 1545 C C . HIS A 1 191 ? 13.711 18.719 -6.98 1 88.25 191 HIS A C 1
ATOM 1547 O O . HIS A 1 191 ? 13.305 17.656 -6.531 1 88.25 191 HIS A O 1
ATOM 1553 N N . GLU A 1 192 ? 14.938 19.047 -7.133 1 85.25 192 GLU A N 1
ATOM 1554 C CA . GLU A 1 192 ? 15.969 18.109 -6.711 1 85.25 192 GLU A CA 1
ATOM 1555 C C . GLU A 1 192 ? 15.93 17.875 -5.203 1 85.25 192 GLU A C 1
ATOM 1557 O O . GLU A 1 192 ? 16.094 16.75 -4.734 1 85.25 192 GLU A O 1
ATOM 1562 N N . PHE A 1 193 ? 15.727 18.953 -4.492 1 88.19 193 PHE A N 1
ATOM 1563 C CA . PHE A 1 193 ? 15.602 18.875 -3.041 1 88.19 193 PHE A CA 1
ATOM 1564 C C . PHE A 1 193 ? 14.359 18.078 -2.652 1 88.19 193 PHE A C 1
ATOM 1566 O O . PHE A 1 193 ? 14.422 17.188 -1.805 1 88.19 193 PHE A O 1
ATOM 1573 N N . TYR A 1 194 ? 13.266 18.375 -3.355 1 90 194 TYR A N 1
ATOM 1574 C CA . TYR A 1 194 ? 11.961 17.828 -3.004 1 90 194 TYR A CA 1
ATOM 1575 C C . TYR A 1 194 ? 11.922 16.328 -3.238 1 90 194 TYR A C 1
ATOM 1577 O O . TYR A 1 194 ? 11.375 15.578 -2.426 1 90 194 TYR A O 1
ATOM 1585 N N . PHE A 1 195 ? 12.531 15.805 -4.281 1 87.25 195 PHE A N 1
ATOM 1586 C CA . PHE A 1 195 ? 12.492 14.383 -4.625 1 87.25 195 PHE A CA 1
ATOM 1587 C C . PHE A 1 195 ? 13.852 13.734 -4.398 1 87.25 195 PHE A C 1
ATOM 1589 O O . PHE A 1 195 ? 14.211 12.773 -5.086 1 87.25 195 PHE A O 1
ATOM 1596 N N . ASP A 1 196 ? 14.562 14.32 -3.525 1 83 196 ASP A N 1
ATOM 1597 C CA . ASP A 1 196 ? 15.867 13.758 -3.205 1 83 196 ASP A CA 1
ATOM 1598 C C . ASP A 1 196 ? 15.734 12.312 -2.717 1 83 196 ASP A C 1
ATOM 1600 O O . ASP A 1 196 ? 14.852 12 -1.923 1 83 196 ASP A O 1
ATOM 1604 N N . ARG A 1 197 ? 16.453 11.344 -3.229 1 72.25 197 ARG A N 1
ATOM 1605 C CA . ARG A 1 197 ? 16.531 9.93 -2.861 1 72.25 197 ARG A CA 1
ATOM 1606 C C . ARG A 1 197 ? 15.258 9.188 -3.244 1 72.25 197 ARG A C 1
ATOM 1608 O O . ARG A 1 197 ? 14.836 8.266 -2.547 1 72.25 197 ARG A O 1
ATOM 1615 N N . ALA A 1 198 ? 14.625 9.812 -4.25 1 73.75 198 ALA A N 1
ATOM 1616 C CA . ALA A 1 198 ? 13.484 9.086 -4.793 1 73.75 198 ALA A CA 1
ATOM 1617 C C . ALA A 1 198 ? 13.93 7.812 -5.508 1 73.75 198 ALA A C 1
ATOM 1619 O O . ALA A 1 198 ? 14.945 7.812 -6.207 1 73.75 198 ALA A O 1
ATOM 1620 N N . ASP A 1 199 ? 13.336 6.668 -5.148 1 68.69 199 ASP A N 1
ATOM 1621 C CA . ASP A 1 199 ? 13.578 5.402 -5.832 1 68.69 199 ASP A CA 1
ATOM 1622 C C . ASP A 1 199 ? 12.289 4.84 -6.426 1 68.69 199 ASP A C 1
ATOM 1624 O O . ASP A 1 199 ? 11.656 3.961 -5.836 1 68.69 199 ASP A O 1
ATOM 1628 N N . PRO A 1 200 ? 11.906 5.391 -7.598 1 65.69 200 PRO A N 1
ATOM 1629 C CA . PRO A 1 200 ? 10.641 4.961 -8.211 1 65.69 200 PRO A CA 1
ATOM 1630 C C . PRO A 1 200 ? 10.688 3.521 -8.711 1 65.69 200 PRO A C 1
ATOM 1632 O O . PRO A 1 200 ? 11.766 3.004 -9.016 1 65.69 200 PRO A O 1
ATOM 1635 N N . PRO A 1 201 ? 9.453 2.961 -8.594 1 64.5 201 PRO A N 1
ATOM 1636 C CA . PRO A 1 201 ? 9.398 1.616 -9.172 1 64.5 201 PRO A CA 1
ATOM 1637 C C . PRO A 1 201 ? 9.703 1.607 -10.664 1 64.5 201 PRO A C 1
ATOM 1639 O O . PRO A 1 201 ? 9.688 2.66 -11.312 1 64.5 201 PRO A O 1
ATOM 1642 N N . GLU A 1 202 ? 10 0.344 -11.07 1 69.94 202 GLU A N 1
ATOM 1643 C CA . GLU A 1 202 ? 10.211 0.163 -12.508 1 69.94 202 GLU A CA 1
ATOM 1644 C C . GLU A 1 202 ? 8.922 0.426 -13.289 1 69.94 202 GLU A C 1
ATOM 1646 O O . GLU A 1 202 ? 7.832 0.101 -12.82 1 69.94 202 GLU A O 1
ATOM 1651 N N . ASP A 1 203 ? 8.953 1.126 -14.336 1 65.12 203 ASP A N 1
ATOM 1652 C CA . ASP A 1 203 ? 7.816 1.521 -15.156 1 65.12 203 ASP A CA 1
ATOM 1653 C C . ASP A 1 203 ? 7.09 0.299 -15.711 1 65.12 203 ASP A C 1
ATOM 1655 O O . ASP A 1 203 ? 7.723 -0.61 -16.25 1 65.12 203 ASP A O 1
ATOM 1659 N N . THR A 1 204 ? 5.797 0.201 -15.375 1 71.06 204 THR A N 1
ATOM 1660 C CA . THR A 1 204 ? 4.953 -0.837 -15.961 1 71.06 204 THR A CA 1
ATOM 1661 C C . THR A 1 204 ? 3.773 -0.221 -16.703 1 71.06 204 THR A C 1
ATOM 1663 O O . THR A 1 204 ? 2.967 0.498 -16.109 1 71.06 204 THR A O 1
ATOM 1666 N N . PRO A 1 205 ? 3.693 -0.505 -17.938 1 67.38 205 PRO A N 1
ATOM 1667 C CA . PRO A 1 205 ? 2.594 0.074 -18.719 1 67.38 205 PRO A CA 1
ATOM 1668 C C . PRO A 1 205 ? 1.223 -0.405 -18.25 1 67.38 205 PRO A C 1
ATOM 1670 O O . PRO A 1 205 ? 1.09 -1.532 -17.766 1 67.38 205 PRO A O 1
ATOM 1673 N N . VAL A 1 206 ? 0.333 0.571 -18.344 1 69 206 VAL A N 1
ATOM 1674 C CA . VAL A 1 206 ? -1.05 0.205 -18.062 1 69 206 VAL A CA 1
ATOM 1675 C C . VAL A 1 206 ? -1.606 -0.641 -19.203 1 69 206 VAL A C 1
ATOM 1677 O O . VAL A 1 206 ? -1.558 -0.233 -20.359 1 69 206 VAL A O 1
ATOM 1680 N N . VAL A 1 207 ? -2.057 -1.808 -18.859 1 73.69 207 VAL A N 1
ATOM 1681 C CA . VAL A 1 207 ? -2.688 -2.688 -19.828 1 73.69 207 VAL A CA 1
ATOM 1682 C C . VAL A 1 207 ? -4.203 -2.506 -19.797 1 73.69 207 VAL A C 1
ATOM 1684 O O . VAL A 1 207 ? -4.855 -2.893 -18.828 1 73.69 207 VAL A O 1
ATOM 1687 N N . VAL A 1 208 ? -4.801 -1.994 -20.828 1 74.44 208 VAL A N 1
ATOM 1688 C CA . VAL A 1 208 ? -6.191 -1.552 -20.891 1 74.44 208 VAL A CA 1
ATOM 1689 C C . VAL A 1 208 ? -7.125 -2.732 -20.641 1 74.44 208 VAL A C 1
ATOM 1691 O O . VAL A 1 208 ? -8.133 -2.594 -19.938 1 74.44 208 VAL A O 1
ATOM 1694 N N . VAL A 1 209 ? -6.773 -3.842 -21.109 1 77.75 209 VAL A N 1
ATOM 1695 C CA . VAL A 1 209 ? -7.641 -5.008 -20.969 1 77.75 209 VAL A CA 1
ATOM 1696 C C . VAL A 1 209 ? -7.777 -5.371 -19.484 1 77.75 209 VAL A C 1
ATOM 1698 O O . VAL A 1 209 ? -8.844 -5.801 -19.047 1 77.75 209 VAL A O 1
ATOM 1701 N N . LYS A 1 210 ? -6.797 -5.109 -18.719 1 81.62 210 LYS A N 1
ATOM 1702 C CA . LYS A 1 210 ? -6.848 -5.406 -17.297 1 81.62 210 LYS A CA 1
ATOM 1703 C C . LYS A 1 210 ? -7.777 -4.438 -16.562 1 81.62 210 LYS A C 1
ATOM 1705 O O . LYS A 1 210 ? -8.523 -4.84 -15.672 1 81.62 210 LYS A O 1
ATOM 1710 N N . VAL A 1 211 ? -7.719 -3.242 -17 1 79 211 VAL A N 1
ATOM 1711 C CA . VAL A 1 211 ? -8.555 -2.215 -16.391 1 79 211 VAL A CA 1
ATOM 1712 C C . VAL A 1 211 ? -10.023 -2.502 -16.688 1 79 211 VAL A C 1
ATOM 1714 O O . VAL A 1 211 ? -10.867 -2.475 -15.781 1 79 211 VAL A O 1
ATOM 1717 N N . LEU A 1 212 ? -10.289 -2.848 -17.938 1 81.06 212 LEU A N 1
ATOM 1718 C CA . LEU A 1 212 ? -11.656 -3.133 -18.328 1 81.06 212 LEU A CA 1
ATOM 1719 C C . LEU A 1 212 ? -12.18 -4.379 -17.625 1 81.06 212 LEU A C 1
ATOM 1721 O O . LEU A 1 212 ? -13.344 -4.418 -17.203 1 81.06 212 LEU A O 1
ATOM 1725 N N . ALA A 1 213 ? -11.32 -5.289 -17.484 1 83.12 213 ALA A N 1
ATOM 1726 C CA . ALA A 1 213 ? -11.703 -6.504 -16.781 1 83.12 213 ALA A CA 1
ATOM 1727 C C . ALA A 1 213 ? -12.008 -6.207 -15.305 1 83.12 213 ALA A C 1
ATOM 1729 O O . ALA A 1 213 ? -12.992 -6.711 -14.758 1 83.12 213 ALA A O 1
ATOM 1730 N N . GLY A 1 214 ? -11.211 -5.387 -14.719 1 82.75 214 GLY A N 1
ATOM 1731 C CA . GLY A 1 214 ? -11.461 -4.977 -13.344 1 82.75 214 GLY A CA 1
ATOM 1732 C C . GLY A 1 214 ? -12.773 -4.242 -13.172 1 82.75 214 GLY A C 1
ATOM 1733 O O . GLY A 1 214 ? -13.516 -4.512 -12.227 1 82.75 214 GLY A O 1
ATOM 1734 N N . LEU A 1 215 ? -13.07 -3.439 -14.078 1 80.25 215 LEU A N 1
ATOM 1735 C CA . LEU A 1 215 ? -14.32 -2.693 -14.039 1 80.25 215 LEU A CA 1
ATOM 1736 C C . LEU A 1 215 ? -15.516 -3.629 -14.188 1 80.25 215 LEU A C 1
ATOM 1738 O O . LEU A 1 215 ? -16.547 -3.447 -13.523 1 80.25 215 LEU A O 1
ATOM 1742 N N . SER A 1 216 ? -15.344 -4.555 -15.062 1 80.88 216 SER A N 1
ATOM 1743 C CA . SER A 1 216 ? -16.422 -5.523 -15.25 1 80.88 216 SER A CA 1
ATOM 1744 C C . SER A 1 216 ? -16.672 -6.32 -13.977 1 80.88 216 SER A C 1
ATOM 1746 O O . SER A 1 216 ? -17.828 -6.605 -13.633 1 80.88 216 SER A O 1
ATOM 1748 N N . MET A 1 217 ? -15.641 -6.613 -13.32 1 83.25 217 MET A N 1
ATOM 1749 C CA . MET A 1 217 ? -15.766 -7.309 -12.039 1 83.25 217 MET A CA 1
ATOM 1750 C C . MET A 1 217 ? -16.516 -6.457 -11.031 1 83.25 217 MET A C 1
ATOM 1752 O O . MET A 1 217 ? -17.438 -6.941 -10.367 1 83.25 217 MET A O 1
ATOM 1756 N N . PHE A 1 218 ? -16.172 -5.246 -11 1 82.38 218 PHE A N 1
ATOM 1757 C CA . PHE A 1 218 ? -16.812 -4.328 -10.07 1 82.38 218 PHE A CA 1
ATOM 1758 C C . PHE A 1 218 ? -18.297 -4.172 -10.398 1 82.38 218 PHE A C 1
ATOM 1760 O O . PHE A 1 218 ? -19.125 -4.062 -9.5 1 82.38 218 PHE A O 1
ATOM 1767 N N . ALA A 1 219 ? -18.562 -4.246 -11.68 1 81.44 219 ALA A N 1
ATOM 1768 C CA . ALA A 1 219 ? -19.953 -4.137 -12.094 1 81.44 219 ALA A CA 1
ATOM 1769 C C . ALA A 1 219 ? -20.75 -5.363 -11.664 1 81.44 219 ALA A C 1
ATOM 1771 O O . ALA A 1 219 ? -21.875 -5.234 -11.164 1 81.44 219 ALA A O 1
ATOM 1772 N N . VAL A 1 220 ? -20.188 -6.516 -11.789 1 82.81 220 VAL A N 1
ATOM 1773 C CA . VAL A 1 220 ? -20.875 -7.754 -11.43 1 82.81 220 VAL A CA 1
ATOM 1774 C C . VAL A 1 220 ? -21.062 -7.824 -9.914 1 82.81 220 VAL A C 1
ATOM 1776 O O . VAL A 1 220 ? -22.172 -8.07 -9.43 1 82.81 220 VAL A O 1
ATOM 1779 N N . ILE A 1 221 ? -20.047 -7.504 -9.203 1 84.94 221 ILE A N 1
ATOM 1780 C CA . ILE A 1 221 ? -20.109 -7.555 -7.746 1 84.94 221 ILE A CA 1
ATOM 1781 C C . ILE A 1 221 ? -21.047 -6.457 -7.23 1 84.94 221 ILE A C 1
ATOM 1783 O O . ILE A 1 221 ? -21.781 -6.664 -6.266 1 84.94 221 ILE A O 1
ATOM 1787 N N . GLY A 1 2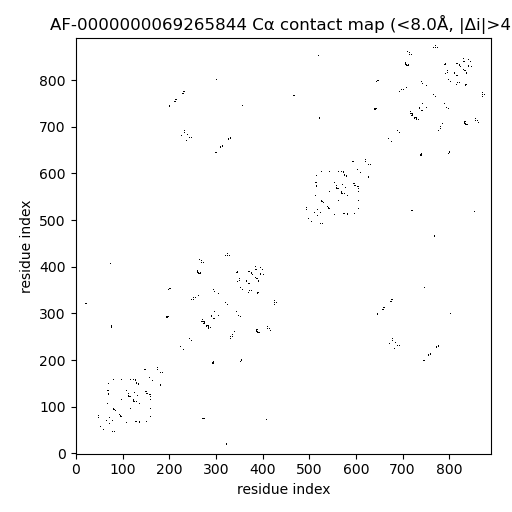22 ? -20.922 -5.328 -7.926 1 81.19 222 GLY A N 1
ATOM 1788 C CA . GLY A 1 222 ? -21.828 -4.242 -7.562 1 81.19 222 GLY A CA 1
ATOM 1789 C C . GLY A 1 222 ? -23.281 -4.605 -7.711 1 81.19 222 GLY A C 1
ATOM 1790 O O . GLY A 1 222 ? -24.094 -4.301 -6.836 1 81.19 222 GLY A O 1
ATOM 1791 N N . LYS A 1 223 ? -23.609 -5.266 -8.789 1 81.69 223 LYS A N 1
ATOM 1792 C CA . LYS A 1 223 ? -24.984 -5.715 -8.992 1 81.69 223 LYS A CA 1
ATOM 1793 C C . LYS A 1 223 ? -25.406 -6.703 -7.914 1 81.69 223 LYS A C 1
ATOM 1795 O O . LYS A 1 223 ? -26.516 -6.609 -7.379 1 81.69 223 LYS A O 1
ATOM 1800 N N . TRP A 1 224 ? -24.578 -7.656 -7.551 1 84.88 224 TRP A N 1
ATOM 1801 C CA . TRP A 1 224 ? -24.875 -8.625 -6.508 1 84.88 224 TRP A CA 1
ATOM 1802 C C . TRP A 1 224 ? -25.078 -7.938 -5.16 1 84.88 224 TRP A C 1
ATOM 1804 O O . TRP A 1 224 ? -25.969 -8.297 -4.391 1 84.88 224 TRP A O 1
ATOM 1814 N N . ALA A 1 225 ? -24.203 -6.93 -4.891 1 79.88 225 ALA A N 1
ATOM 1815 C CA . ALA A 1 225 ? -24.234 -6.219 -3.617 1 79.88 225 ALA A CA 1
ATOM 1816 C C . ALA A 1 225 ? -25.5 -5.383 -3.482 1 79.88 225 ALA A C 1
ATOM 1818 O O . ALA A 1 225 ? -26.125 -5.359 -2.42 1 79.88 225 ALA A O 1
ATOM 1819 N N . TRP A 1 226 ? -25.938 -4.812 -4.574 1 76.81 226 TRP A N 1
ATOM 1820 C CA . TRP A 1 226 ? -27.016 -3.83 -4.488 1 76.81 226 TRP A CA 1
ATOM 1821 C C . TRP A 1 226 ? -28.375 -4.492 -4.719 1 76.81 226 TRP A C 1
ATOM 1823 O O . TRP A 1 226 ? -29.391 -4.066 -4.148 1 76.81 226 TRP A O 1
ATOM 1833 N N . TYR A 1 227 ? -28.359 -5.629 -5.594 1 75.56 227 TYR A N 1
ATOM 1834 C CA . TYR A 1 227 ? -29.656 -6.129 -6.027 1 75.56 227 TYR A CA 1
ATOM 1835 C C . TYR A 1 227 ? -29.875 -7.566 -5.566 1 75.56 227 TYR A C 1
ATOM 1837 O O . TYR A 1 227 ? -31.016 -8.031 -5.484 1 75.56 227 TYR A O 1
ATOM 1845 N N . ASP A 1 228 ? -28.766 -8.234 -5.219 1 79.94 228 ASP A N 1
ATOM 1846 C CA . ASP A 1 228 ? -28.938 -9.672 -5.016 1 79.94 228 ASP A CA 1
ATOM 1847 C C . ASP A 1 228 ? -28.594 -10.07 -3.584 1 79.94 228 ASP A C 1
ATOM 1849 O O . ASP A 1 228 ? -28.297 -11.234 -3.314 1 79.94 228 ASP A O 1
ATOM 1853 N N . GLY A 1 229 ? -28.438 -9.086 -2.672 1 76.75 229 GLY A N 1
ATOM 1854 C CA . GLY A 1 229 ? -28.359 -9.359 -1.247 1 76.75 229 GLY A CA 1
ATOM 1855 C C . GLY A 1 229 ? -26.953 -9.727 -0.793 1 76.75 229 GLY A C 1
ATOM 1856 O O . GLY A 1 229 ? -26.75 -10.188 0.334 1 76.75 229 GLY A O 1
ATOM 1857 N N . LEU A 1 230 ? -26 -9.586 -1.651 1 83.25 230 LEU A N 1
ATOM 1858 C CA . LEU A 1 230 ? -24.641 -9.984 -1.324 1 83.25 230 LEU A CA 1
ATOM 1859 C C . LEU A 1 230 ? -24.141 -9.242 -0.088 1 83.25 230 LEU A C 1
ATOM 1861 O O . LEU A 1 230 ? -23.438 -9.828 0.75 1 83.25 230 LEU A O 1
ATOM 1865 N N . LEU A 1 231 ? -24.438 -7.969 0.079 1 77.38 231 LEU A N 1
ATOM 1866 C CA . LEU A 1 231 ? -23.969 -7.184 1.212 1 77.38 231 LEU A CA 1
ATOM 1867 C C . LEU A 1 231 ? -24.484 -7.758 2.527 1 77.38 231 LEU A C 1
ATOM 1869 O O . LEU A 1 231 ? -23.75 -7.812 3.518 1 77.38 231 LEU A O 1
ATOM 1873 N N . SER A 1 232 ? -25.719 -8.195 2.514 1 77 232 SER A N 1
ATOM 1874 C CA . SER A 1 232 ? -26.297 -8.797 3.709 1 77 232 SER A CA 1
ATOM 1875 C C . SER A 1 232 ? -25.625 -10.133 4.039 1 77 232 SER A C 1
ATOM 1877 O O . SER A 1 232 ? -25.531 -10.508 5.207 1 77 232 SER A O 1
ATOM 1879 N N . ASP A 1 233 ? -25.203 -10.836 3.049 1 81.69 233 ASP A N 1
ATOM 1880 C CA . ASP A 1 233 ? -24.609 -12.156 3.242 1 81.69 233 ASP A CA 1
ATOM 1881 C C . ASP A 1 233 ? -23.188 -12.023 3.801 1 81.69 233 ASP A C 1
ATOM 1883 O O . ASP A 1 233 ? -22.703 -12.922 4.504 1 81.69 233 ASP A O 1
ATOM 1887 N N . VAL A 1 234 ? -22.594 -10.938 3.459 1 78.19 234 VAL A N 1
ATOM 1888 C CA . VAL A 1 234 ? -21.234 -10.711 3.932 1 78.19 234 VAL A CA 1
ATOM 1889 C C . VAL A 1 234 ? -21.266 -10.094 5.332 1 78.19 234 VAL A C 1
ATOM 1891 O O . VAL A 1 234 ? -20.469 -10.461 6.195 1 78.19 234 VAL A O 1
ATOM 1894 N N . PHE A 1 235 ? -22.172 -9.109 5.453 1 72.31 235 PHE A N 1
ATOM 1895 C CA . PHE A 1 235 ? -22.328 -8.422 6.73 1 72.31 235 PHE A CA 1
ATOM 1896 C C . PHE A 1 235 ? -23.734 -8.594 7.281 1 72.31 235 PHE A C 1
ATOM 1898 O O . PHE A 1 235 ? -24.641 -7.812 6.961 1 72.31 235 PHE A O 1
ATOM 1905 N N . PRO A 1 236 ? -23.906 -9.727 7.961 1 66.88 236 PRO A N 1
ATOM 1906 C CA . PRO A 1 236 ? -25.266 -9.93 8.5 1 66.88 236 PRO A CA 1
ATOM 1907 C C . PRO A 1 236 ? -25.641 -8.875 9.531 1 66.88 236 PRO A C 1
ATOM 1909 O O . PRO A 1 236 ? -25.484 -9.102 10.734 1 66.88 236 PRO A O 1
ATOM 1912 N N . VAL A 1 237 ? -25.812 -7.648 9.039 1 63.09 237 VAL A N 1
ATOM 1913 C CA . VAL A 1 237 ? -26.141 -6.547 9.938 1 63.09 237 VAL A CA 1
ATOM 1914 C C . VAL A 1 237 ? -27.656 -6.496 10.164 1 63.09 237 VAL A C 1
ATOM 1916 O O . VAL A 1 237 ? -28.438 -6.965 9.328 1 63.09 237 VAL A O 1
ATOM 1919 N N . LEU A 1 238 ? -28 -6.125 11.359 1 63.41 238 LEU A N 1
ATOM 1920 C CA . LEU A 1 238 ? -29.406 -5.941 11.688 1 63.41 238 LEU A CA 1
ATOM 1921 C C . LEU A 1 238 ? -30.062 -4.922 10.758 1 63.41 238 LEU A C 1
ATOM 1923 O O . LEU A 1 238 ? -29.469 -3.883 10.461 1 63.41 238 LEU A O 1
ATOM 1927 N N . PRO A 1 239 ? -31.047 -5.41 10.07 1 61.44 239 PRO A N 1
ATOM 1928 C CA . PRO A 1 239 ? -31.719 -4.496 9.148 1 61.44 239 PRO A CA 1
ATOM 1929 C C . PRO A 1 239 ? -32.125 -3.189 9.812 1 61.44 239 PRO A C 1
ATOM 1931 O O . PRO A 1 239 ? -32.562 -3.193 10.977 1 61.44 239 PRO A O 1
ATOM 1934 N N . SER A 1 240 ? -31.625 -2.072 9.43 1 68.44 240 SER A N 1
ATOM 1935 C CA . SER A 1 240 ? -32.094 -0.76 9.867 1 68.44 240 SER A CA 1
ATOM 1936 C C . SER A 1 240 ? -32.438 0.129 8.672 1 68.44 240 SER A C 1
ATOM 1938 O O . SER A 1 240 ? -31.875 -0.028 7.594 1 68.44 240 SER A O 1
ATOM 1940 N N . ALA A 1 241 ? -33.5 0.862 8.906 1 73.69 241 ALA A N 1
ATOM 1941 C CA . ALA A 1 241 ? -33.844 1.809 7.852 1 73.69 241 ALA A CA 1
ATOM 1942 C C . ALA A 1 241 ? -32.719 2.801 7.613 1 73.69 241 ALA A C 1
ATOM 1944 O O . ALA A 1 241 ? -32.125 3.303 8.562 1 73.69 241 ALA A O 1
ATOM 1945 N N . ALA A 1 242 ? -32.375 2.979 6.371 1 76.5 242 ALA A N 1
ATOM 1946 C CA . ALA A 1 242 ? -31.25 3.834 6.004 1 76.5 242 ALA A CA 1
ATOM 1947 C C . ALA A 1 242 ? -31.656 5.301 5.977 1 76.5 242 ALA A C 1
ATOM 1949 O O . ALA A 1 242 ? -32.844 5.621 5.762 1 76.5 242 ALA A O 1
ATOM 1950 N N . LEU A 1 243 ? -30.688 6.152 6.371 1 81.75 243 LEU A N 1
ATOM 1951 C CA . LEU A 1 243 ? -30.844 7.57 6.055 1 81.75 243 LEU A CA 1
ATOM 1952 C C . LEU A 1 243 ? -31.109 7.766 4.566 1 81.75 243 LEU A C 1
ATOM 1954 O O . LEU A 1 243 ? -30.781 6.902 3.75 1 81.75 243 LEU A O 1
ATOM 1958 N N . SER A 1 244 ? -31.844 8.82 4.234 1 83.62 244 SER A N 1
ATOM 1959 C CA . SER A 1 244 ? -32.031 9.117 2.82 1 83.62 244 SER A CA 1
ATOM 1960 C C . SER A 1 244 ? -30.703 9.297 2.098 1 83.62 244 SER A C 1
ATOM 1962 O O . SER A 1 244 ? -29.719 9.734 2.701 1 83.62 244 SER A O 1
ATOM 1964 N N . TRP A 1 245 ? -30.703 9.008 0.816 1 83.69 245 TRP A N 1
ATOM 1965 C CA . TRP A 1 245 ? -29.484 9.148 0.033 1 83.69 245 TRP A CA 1
ATOM 1966 C C . TRP A 1 245 ? -29.016 10.602 0.01 1 83.69 245 TRP A C 1
ATOM 1968 O O . TRP A 1 245 ? -27.812 10.875 -0.011 1 83.69 245 TRP A O 1
ATOM 1978 N N . ARG A 1 246 ? -29.938 11.508 0.013 1 88.31 246 ARG A N 1
ATOM 1979 C CA . ARG A 1 246 ? -29.594 12.922 0.035 1 88.31 246 ARG A CA 1
ATOM 1980 C C . ARG A 1 246 ? -28.859 13.289 1.32 1 88.31 246 ARG A C 1
ATOM 1982 O O . ARG A 1 246 ? -27.828 13.953 1.28 1 88.31 246 ARG A O 1
ATOM 1989 N N . THR A 1 247 ? -29.391 12.781 2.467 1 88.69 247 THR A N 1
ATOM 1990 C CA . THR A 1 247 ? -28.766 13.062 3.754 1 88.69 247 THR A CA 1
ATOM 1991 C C . THR A 1 247 ? -27.391 12.438 3.842 1 88.69 247 THR A C 1
ATOM 1993 O O . THR A 1 247 ? -26.422 13.086 4.254 1 88.69 247 THR A O 1
ATOM 1996 N N . SER A 1 248 ? -27.312 11.188 3.383 1 89.56 248 SER A N 1
ATOM 1997 C CA . SER A 1 248 ? -26.031 10.484 3.428 1 89.56 248 SER A CA 1
ATOM 1998 C C . SER A 1 248 ? -24.984 11.188 2.58 1 89.56 248 SER A C 1
ATOM 2000 O O . SER A 1 248 ? -23.828 11.32 2.996 1 89.56 248 SER A O 1
ATOM 2002 N N . THR A 1 249 ? -25.406 11.641 1.423 1 91.12 249 THR A N 1
ATOM 2003 C CA . THR A 1 249 ? -24.484 12.328 0.525 1 91.12 249 THR A CA 1
ATOM 2004 C C . THR A 1 249 ? -24.047 13.656 1.122 1 91.12 249 THR A C 1
ATOM 2006 O O . THR A 1 249 ? -22.859 14 1.068 1 91.12 249 THR A O 1
ATOM 2009 N N . LEU A 1 250 ? -24.969 14.359 1.702 1 93.62 250 LEU A N 1
ATOM 2010 C CA . LEU A 1 250 ? -24.641 15.648 2.307 1 93.62 250 LEU A CA 1
ATOM 2011 C C . LEU A 1 250 ? -23.688 15.469 3.477 1 93.62 250 LEU A C 1
ATOM 2013 O O . LEU A 1 250 ? -22.766 16.266 3.66 1 93.62 250 LEU A O 1
ATOM 2017 N N . VAL A 1 251 ? -23.906 14.422 4.281 1 93.88 251 VAL A N 1
ATOM 2018 C CA . VAL A 1 251 ? -23.031 14.156 5.422 1 93.88 251 VAL A CA 1
ATOM 2019 C C . VAL A 1 251 ? -21.625 13.781 4.926 1 93.88 251 VAL A C 1
ATOM 2021 O O . VAL A 1 251 ? -20.625 14.211 5.5 1 93.88 251 VAL A O 1
ATOM 2024 N N . PHE A 1 252 ? -21.609 13.023 3.852 1 95 252 PHE A N 1
ATOM 2025 C CA . PHE A 1 252 ? -20.344 12.648 3.238 1 95 252 PHE A CA 1
ATOM 2026 C C . PHE A 1 252 ? -19.562 13.891 2.812 1 95 252 PHE A C 1
ATOM 2028 O O . PHE A 1 252 ? -18.391 14.039 3.146 1 95 252 PHE A O 1
ATOM 2035 N N . LEU A 1 253 ? -20.234 14.789 2.145 1 96.06 253 LEU A N 1
ATOM 2036 C CA . LEU A 1 253 ? -19.594 15.992 1.627 1 96.06 253 LEU A CA 1
ATOM 2037 C C . LEU A 1 253 ? -19.188 16.922 2.764 1 96.06 253 LEU A C 1
ATOM 2039 O O . LEU A 1 253 ? -18.125 17.547 2.709 1 96.06 253 LEU A O 1
ATOM 2043 N N . ALA A 1 254 ? -20.016 17 3.748 1 96.31 254 ALA A N 1
ATOM 2044 C CA . ALA A 1 254 ? -19.703 17.828 4.902 1 96.31 254 ALA A CA 1
ATOM 2045 C C . ALA A 1 254 ? -18.469 17.297 5.641 1 96.31 254 ALA A C 1
ATOM 2047 O O . ALA A 1 254 ? -17.609 18.078 6.055 1 96.31 254 ALA A O 1
ATOM 2048 N N . SER A 1 255 ? -18.438 15.977 5.805 1 96.69 255 SER A N 1
ATOM 2049 C CA . SER A 1 255 ? -17.281 15.367 6.461 1 96.69 255 SER A CA 1
ATOM 2050 C C . SER A 1 255 ? -16.016 15.586 5.645 1 96.69 255 SER A C 1
ATOM 2052 O O . SER A 1 255 ? -14.945 15.852 6.207 1 96.69 255 SER A O 1
ATOM 2054 N N . PHE A 1 256 ? -16.156 15.469 4.348 1 97.5 256 PHE A N 1
ATOM 2055 C CA . PHE A 1 256 ? -15.023 15.688 3.457 1 97.5 256 PHE A CA 1
ATOM 2056 C C . PHE A 1 256 ? -14.492 17.109 3.596 1 97.5 256 PHE A C 1
ATOM 2058 O O . PHE A 1 256 ? -13.289 17.312 3.795 1 97.5 256 PHE A O 1
ATOM 2065 N N . ALA A 1 257 ? -15.375 18.062 3.514 1 97.44 257 ALA A N 1
ATOM 2066 C CA . ALA A 1 257 ? -14.992 19.469 3.623 1 97.44 257 ALA A CA 1
ATOM 2067 C C . ALA A 1 257 ? -14.383 19.766 4.988 1 97.44 257 ALA A C 1
ATOM 2069 O O . ALA A 1 257 ? -13.359 20.438 5.086 1 97.44 257 ALA A O 1
ATOM 2070 N N . TYR A 1 258 ? -15.023 19.25 5.969 1 97.06 258 TYR A N 1
ATOM 2071 C CA . TYR A 1 258 ? -14.547 19.453 7.328 1 97.06 258 TYR A CA 1
ATOM 2072 C C . TYR A 1 258 ? -13.141 18.891 7.504 1 97.06 258 TYR A C 1
ATOM 2074 O O . TYR A 1 258 ? -12.273 19.547 8.086 1 97.06 258 TYR A O 1
ATOM 2082 N N . MET A 1 259 ? -12.961 17.75 6.973 1 96.75 259 MET A N 1
ATOM 2083 C CA . MET A 1 259 ? -11.68 17.094 7.191 1 96.75 259 MET A CA 1
ATOM 2084 C C . MET A 1 259 ? -10.602 17.688 6.281 1 96.75 259 MET A C 1
ATOM 2086 O O . MET A 1 259 ? -9.414 17.656 6.605 1 96.75 259 MET A O 1
ATOM 2090 N N . ASP A 1 260 ? -10.984 18.172 5.148 1 98.12 260 ASP A N 1
ATOM 2091 C CA . ASP A 1 260 ? -10.016 18.891 4.32 1 98.12 260 ASP A CA 1
ATOM 2092 C C . ASP A 1 260 ? -9.445 20.109 5.055 1 98.12 260 ASP A C 1
ATOM 2094 O O . ASP A 1 260 ? -8.234 20.281 5.125 1 98.12 260 ASP A O 1
ATOM 2098 N N . ILE A 1 261 ? -10.305 20.859 5.672 1 97.69 261 ILE A N 1
ATOM 2099 C CA . ILE A 1 261 ? -9.875 22.016 6.445 1 97.69 261 ILE A CA 1
ATOM 2100 C C . ILE A 1 261 ? -9.094 21.547 7.68 1 97.69 261 ILE A C 1
ATOM 2102 O O . ILE A 1 261 ? -8.055 22.125 8.008 1 97.69 261 ILE A O 1
ATOM 2106 N N . SER A 1 262 ? -9.586 20.5 8.281 1 96.38 262 SER A N 1
ATOM 2107 C CA . SER A 1 262 ? -8.93 19.969 9.469 1 96.38 262 SER A CA 1
ATOM 2108 C C . SER A 1 262 ? -7.508 19.5 9.148 1 96.38 262 SER A C 1
ATOM 2110 O O . SER A 1 262 ? -6.594 19.688 9.953 1 96.38 262 SER A O 1
ATOM 2112 N N . SER A 1 263 ? -7.359 18.906 7.988 1 97.31 263 SER A N 1
ATOM 2113 C CA . SER A 1 263 ? -6.039 18.422 7.586 1 97.31 263 SER A CA 1
ATOM 2114 C C . SER A 1 263 ? -5.039 19.562 7.492 1 97.31 263 SER A C 1
ATOM 2116 O O . SER A 1 263 ? -3.895 19.438 7.93 1 97.31 263 SER A O 1
ATOM 2118 N N . GLY A 1 264 ? -5.512 20.672 6.98 1 97.44 264 GLY A N 1
ATOM 2119 C CA . GLY A 1 264 ? -4.668 21.859 6.906 1 97.44 264 GLY A CA 1
ATOM 2120 C C . GLY A 1 264 ? -4.371 22.469 8.258 1 97.44 264 GLY A C 1
ATOM 2121 O O . GLY A 1 264 ? -3.254 22.922 8.508 1 97.44 264 GLY A O 1
ATOM 2122 N N . MET A 1 265 ? -5.348 22.516 9.07 1 95.94 265 MET A N 1
ATOM 2123 C CA . MET A 1 265 ? -5.164 23.078 10.406 1 95.94 265 MET A CA 1
ATOM 2124 C C . MET A 1 265 ? -4.137 22.281 11.203 1 95.94 265 MET A C 1
ATOM 2126 O O . MET A 1 265 ? -3.244 22.859 11.828 1 95.94 265 MET A O 1
ATOM 2130 N N . VAL A 1 266 ? -4.266 20.969 11.141 1 94.94 266 VAL A N 1
ATOM 2131 C CA . VAL A 1 266 ? -3.314 20.109 11.828 1 94.94 266 VAL A CA 1
ATOM 2132 C C . VAL A 1 266 ? -1.916 20.312 11.25 1 94.94 266 VAL A C 1
ATOM 2134 O O . VAL A 1 266 ? -0.944 20.438 12 1 94.94 266 VAL A O 1
ATOM 2137 N N . HIS A 1 267 ? -1.819 20.359 9.961 1 97.06 267 HIS A N 1
ATOM 2138 C CA . HIS A 1 267 ? -0.554 20.594 9.273 1 97.06 267 HIS A CA 1
ATOM 2139 C C . HIS A 1 267 ? 0.067 21.906 9.711 1 97.06 267 HIS A C 1
ATOM 2141 O O . HIS A 1 267 ? 1.246 21.969 10.07 1 97.06 267 HIS A O 1
ATOM 2147 N N . LEU A 1 268 ? -0.746 22.922 9.695 1 96.5 268 LEU A N 1
ATOM 2148 C CA . LEU A 1 268 ? -0.316 24.25 10.094 1 96.5 268 LEU A CA 1
ATOM 2149 C C . LEU A 1 268 ? 0.205 24.25 11.531 1 96.5 268 LEU A C 1
ATOM 2151 O O . LEU A 1 268 ? 1.311 24.734 11.789 1 96.5 268 LEU A O 1
ATOM 2155 N N . ILE A 1 269 ? -0.456 23.688 12.43 1 94.31 269 ILE A N 1
ATOM 2156 C CA . ILE A 1 269 ? -0.085 23.656 13.836 1 94.31 269 ILE A CA 1
ATOM 2157 C C . ILE A 1 269 ? 1.221 22.891 14.008 1 94.31 269 ILE A C 1
ATOM 2159 O O . ILE A 1 269 ? 2.152 23.359 14.664 1 94.31 269 ILE A O 1
ATOM 2163 N N . LEU A 1 270 ? 1.296 21.75 13.406 1 94.31 270 LEU A N 1
ATOM 2164 C CA . LEU A 1 270 ? 2.416 20.844 13.641 1 94.31 270 LEU A CA 1
ATOM 2165 C C . LEU A 1 270 ? 3.672 21.344 12.938 1 94.31 270 LEU A C 1
ATOM 2167 O O . LEU A 1 270 ? 4.789 21.016 13.336 1 94.31 270 LEU A O 1
ATOM 2171 N N . ASP A 1 271 ? 3.52 22.141 11.93 1 95 271 ASP A N 1
ATOM 2172 C CA . ASP A 1 271 ? 4.664 22.75 11.258 1 95 271 ASP A CA 1
ATOM 2173 C C . ASP A 1 271 ? 5.383 23.734 12.188 1 95 271 ASP A C 1
ATOM 2175 O O . ASP A 1 271 ? 6.582 23.969 12.031 1 95 271 ASP A O 1
ATOM 2179 N N . TYR A 1 272 ? 4.633 24.281 13.133 1 91.75 272 TYR A N 1
ATOM 2180 C CA . TYR A 1 272 ? 5.199 25.422 13.859 1 91.75 272 TYR A CA 1
ATOM 2181 C C . TYR A 1 272 ? 5.27 25.125 15.352 1 91.75 272 TYR A C 1
ATOM 2183 O O . TYR A 1 272 ? 5.969 25.828 16.094 1 91.75 272 TYR A O 1
ATOM 2191 N N . ALA A 1 273 ? 4.57 24.094 15.789 1 90.44 273 ALA A N 1
ATOM 2192 C CA . ALA A 1 273 ? 4.535 23.781 17.219 1 90.44 273 ALA A CA 1
ATOM 2193 C C . ALA A 1 273 ? 5.91 23.359 17.719 1 90.44 273 ALA A C 1
ATOM 2195 O O . ALA A 1 273 ? 6.652 22.672 17.016 1 90.44 273 ALA A O 1
ATOM 2196 N N . PRO A 1 274 ? 6.18 23.719 18.938 1 84.88 274 PRO A N 1
ATOM 2197 C CA . PRO A 1 274 ? 7.461 23.297 19.5 1 84.88 274 PRO A CA 1
ATOM 2198 C C . PRO A 1 274 ? 7.547 21.781 19.703 1 84.88 274 PRO A C 1
ATOM 2200 O O . PRO A 1 274 ? 6.551 21.141 20.047 1 84.88 274 PRO A O 1
ATOM 2203 N N . GLN A 1 275 ? 8.727 21.297 19.625 1 87.25 275 GLN A N 1
ATOM 2204 C CA . GLN A 1 275 ? 8.945 19.859 19.656 1 87.25 275 GLN A CA 1
ATOM 2205 C C . GLN A 1 275 ? 8.969 19.328 21.078 1 87.25 275 GLN A C 1
ATOM 2207 O O . GLN A 1 275 ? 8.891 18.125 21.312 1 87.25 275 GLN A O 1
ATOM 2212 N N . PHE A 1 276 ? 9.023 20.203 22.031 1 79.5 276 PHE A N 1
ATOM 2213 C CA . PHE A 1 276 ? 9.18 19.75 23.406 1 79.5 276 PHE A CA 1
ATOM 2214 C C . PHE A 1 276 ? 7.824 19.531 24.062 1 79.5 276 PHE A C 1
ATOM 2216 O O . PHE A 1 276 ? 7.746 19.016 25.188 1 79.5 276 PHE A O 1
ATOM 2223 N N . ILE A 1 277 ? 6.754 19.922 23.375 1 77.88 277 ILE A N 1
ATOM 2224 C CA . ILE A 1 277 ? 5.426 19.734 23.938 1 77.88 277 ILE A CA 1
ATOM 2225 C C . ILE A 1 277 ? 5.129 18.234 24.078 1 77.88 277 ILE A C 1
ATOM 2227 O O . ILE A 1 277 ? 5.23 17.484 23.094 1 77.88 277 ILE A O 1
ATOM 2231 N N . PRO A 1 278 ? 4.777 17.781 25.281 1 74.19 278 PRO A N 1
ATOM 2232 C CA . PRO A 1 278 ? 4.492 16.359 25.438 1 74.19 278 PRO A CA 1
ATOM 2233 C C . PRO A 1 278 ? 3.398 15.867 24.484 1 74.19 278 PRO A C 1
ATOM 2235 O O . PRO A 1 278 ? 2.367 16.531 24.328 1 74.19 278 PRO A O 1
ATOM 2238 N N . GLY A 1 279 ? 3.596 14.711 23.812 1 72.75 279 GLY A N 1
ATOM 2239 C CA . GLY A 1 279 ? 2.641 14.141 22.875 1 72.75 279 GLY A CA 1
ATOM 2240 C C . GLY A 1 279 ? 2.654 14.812 21.516 1 72.75 279 GLY A C 1
ATOM 2241 O O . GLY A 1 279 ? 3.039 14.203 20.516 1 72.75 279 GLY A O 1
ATOM 2242 N N . LEU A 1 280 ? 2.461 16.172 21.547 1 80.75 280 LEU A N 1
ATOM 2243 C CA . LEU A 1 280 ? 2.385 16.953 20.328 1 80.75 280 LEU A CA 1
ATOM 2244 C C . LEU A 1 280 ? 3.771 17.141 19.719 1 80.75 280 LEU A C 1
ATOM 2246 O O . LEU A 1 280 ? 3.908 17.266 18.5 1 80.75 280 LEU A O 1
ATOM 2250 N N . GLY A 1 281 ? 4.719 17.125 20.562 1 84.38 281 GLY A N 1
ATOM 2251 C CA . GLY A 1 281 ? 6.078 17.391 20.109 1 84.38 281 GLY A CA 1
ATOM 2252 C C . GLY A 1 281 ? 6.609 16.359 19.141 1 84.38 281 GLY A C 1
ATOM 2253 O O . GLY A 1 281 ? 7.277 16.703 18.156 1 84.38 281 GLY A O 1
ATOM 2254 N N . SER A 1 282 ? 6.242 15.148 19.438 1 82.25 282 SER A N 1
ATOM 2255 C CA . SER A 1 282 ? 6.703 14.094 18.531 1 82.25 282 SER A CA 1
ATOM 2256 C C . SER A 1 282 ? 6.055 14.219 17.156 1 82.25 282 SER A C 1
ATOM 2258 O O . SER A 1 282 ? 6.707 13.992 16.141 1 82.25 282 SER A O 1
ATOM 2260 N N . LEU A 1 283 ? 4.848 14.594 17.156 1 87.88 283 LEU A N 1
ATOM 2261 C CA . LEU A 1 283 ? 4.16 14.812 15.883 1 87.88 283 LEU A CA 1
ATOM 2262 C C . LEU A 1 283 ? 4.727 16.031 15.156 1 87.88 283 LEU A C 1
ATOM 2264 O O . LEU A 1 283 ? 4.953 15.984 13.945 1 87.88 283 LEU A O 1
ATOM 2268 N N . ALA A 1 284 ? 4.973 17 15.93 1 92 284 ALA A N 1
ATOM 2269 C CA . ALA A 1 284 ? 5.551 18.219 15.367 1 92 284 ALA A CA 1
ATOM 2270 C C . ALA A 1 284 ? 6.922 17.953 14.758 1 92 284 ALA A C 1
ATOM 2272 O O . ALA A 1 284 ? 7.227 18.438 13.664 1 92 284 ALA A O 1
ATOM 2273 N N . ARG A 1 285 ? 7.68 17.188 15.43 1 89.31 285 ARG A N 1
ATOM 2274 C CA . ARG A 1 285 ? 9 16.828 14.922 1 89.31 285 ARG A CA 1
ATOM 2275 C C . ARG A 1 285 ? 8.891 16.141 13.562 1 89.31 285 ARG A C 1
ATOM 2277 O O . ARG A 1 285 ? 9.68 16.406 12.656 1 89.31 285 ARG A O 1
ATOM 2284 N N . GLY A 1 286 ? 7.938 15.25 13.492 1 89.31 286 GLY A N 1
ATOM 2285 C CA . GLY A 1 286 ? 7.73 14.562 12.227 1 89.31 286 GLY A CA 1
ATOM 2286 C C . GLY A 1 286 ? 7.359 15.508 11.094 1 89.31 286 GLY A C 1
ATOM 2287 O O . GLY A 1 286 ? 7.918 15.422 10 1 89.31 286 GLY A O 1
ATOM 2288 N N . PHE A 1 287 ? 6.465 16.406 11.359 1 93.56 287 PHE A N 1
ATOM 2289 C CA . PHE A 1 287 ? 6.012 17.344 10.344 1 93.56 287 PHE A CA 1
ATOM 2290 C C . PHE A 1 287 ? 7.133 18.297 9.961 1 93.56 287 PHE A C 1
ATOM 2292 O O . PHE A 1 287 ? 7.309 18.609 8.781 1 93.56 287 PHE A O 1
ATOM 2299 N N . GLN A 1 288 ? 7.859 18.688 10.875 1 92.25 288 GLN A N 1
ATOM 2300 C CA . GLN A 1 288 ? 8.969 19.609 10.602 1 92.25 288 GLN A CA 1
ATOM 2301 C C . GLN A 1 288 ? 10.109 18.891 9.883 1 92.25 288 GLN A C 1
ATOM 2303 O O . GLN A 1 288 ? 10.719 19.453 8.969 1 92.25 288 GLN A O 1
ATOM 2308 N N . TYR A 1 289 ? 10.312 17.703 10.266 1 89.88 289 TYR A N 1
ATOM 2309 C CA . TYR A 1 289 ? 11.336 16.906 9.586 1 89.88 289 TYR A CA 1
ATOM 2310 C C . TYR A 1 289 ? 10.977 16.688 8.125 1 89.88 289 TYR A C 1
ATOM 2312 O O . TYR A 1 289 ? 11.852 16.688 7.254 1 89.88 289 TYR A O 1
ATOM 2320 N N . HIS A 1 290 ? 9.711 16.531 7.844 1 93.5 290 HIS A N 1
ATOM 2321 C CA . HIS A 1 290 ? 9.305 16.281 6.465 1 93.5 290 HIS A CA 1
ATOM 2322 C C . HIS A 1 290 ? 9.547 17.516 5.598 1 93.5 290 HIS A C 1
ATOM 2324 O O . HIS A 1 290 ? 9.633 17.406 4.371 1 93.5 290 HIS A O 1
ATOM 2330 N N . HIS A 1 291 ? 9.672 18.672 6.234 1 92.31 291 HIS A N 1
ATOM 2331 C CA . HIS A 1 291 ? 10.07 19.859 5.5 1 92.31 291 HIS A CA 1
ATOM 2332 C C . HIS A 1 291 ? 11.57 19.891 5.254 1 92.31 291 HIS A C 1
ATOM 2334 O O . HIS A 1 291 ? 12.039 20.469 4.273 1 92.31 291 HIS A O 1
ATOM 2340 N N . ASP A 1 292 ? 12.312 19.203 6.105 1 88.5 292 ASP A N 1
ATOM 2341 C CA . ASP A 1 292 ? 13.758 19.078 5.941 1 88.5 292 ASP A CA 1
ATOM 2342 C C . ASP A 1 292 ? 14.102 17.984 4.934 1 88.5 292 ASP A C 1
ATOM 2344 O O . ASP A 1 292 ? 15.062 18.125 4.168 1 88.5 292 ASP A O 1
ATOM 2348 N N . ASP A 1 293 ? 13.336 16.969 4.98 1 89.38 293 ASP A N 1
ATOM 2349 C CA . ASP A 1 293 ? 13.461 15.82 4.074 1 89.38 293 ASP A CA 1
ATOM 2350 C C . ASP A 1 293 ? 12.094 15.398 3.541 1 89.38 293 ASP A C 1
ATOM 2352 O O . ASP A 1 293 ? 11.477 14.469 4.066 1 89.38 293 ASP A O 1
ATOM 2356 N N . PRO A 1 294 ? 11.766 16.047 2.414 1 92.44 294 PRO A N 1
ATOM 2357 C CA . PRO A 1 294 ? 10.398 15.844 1.915 1 92.44 294 PRO A CA 1
ATOM 2358 C C . PRO A 1 294 ? 10.102 14.375 1.598 1 92.44 294 PRO A C 1
ATOM 2360 O O . PRO A 1 294 ? 8.953 13.938 1.696 1 92.44 294 PRO A O 1
ATOM 2363 N N . MET A 1 295 ? 11.078 13.555 1.301 1 89.38 295 MET A N 1
ATOM 2364 C CA . MET A 1 295 ? 10.852 12.156 0.93 1 89.38 295 MET A CA 1
ATOM 2365 C C . MET A 1 295 ? 10.867 11.258 2.162 1 89.38 295 MET A C 1
ATOM 2367 O O . MET A 1 295 ? 10.578 10.062 2.066 1 89.38 295 MET A O 1
ATOM 2371 N N . GLY A 1 296 ? 11.188 11.836 3.283 1 86.5 296 GLY A N 1
ATOM 2372 C CA . GLY A 1 296 ? 11.25 11.055 4.508 1 86.5 296 GLY A CA 1
ATOM 2373 C C . GLY A 1 296 ? 9.969 10.305 4.801 1 86.5 296 GLY A C 1
ATOM 2374 O O . GLY A 1 296 ? 10 9.18 5.305 1 86.5 296 GLY A O 1
ATOM 2375 N N . ILE A 1 297 ? 8.883 10.82 4.41 1 89.19 297 ILE A N 1
ATOM 2376 C CA . ILE A 1 297 ? 7.57 10.258 4.727 1 89.19 297 ILE A CA 1
ATOM 2377 C C . ILE A 1 297 ? 7.332 9.008 3.883 1 89.19 297 ILE A C 1
ATOM 2379 O O . ILE A 1 297 ? 6.52 8.156 4.246 1 89.19 297 ILE A O 1
ATOM 2383 N N . ILE A 1 298 ? 8.016 8.875 2.781 1 86.31 298 ILE A N 1
ATOM 2384 C CA . ILE A 1 298 ? 7.785 7.734 1.899 1 86.31 298 ILE A CA 1
ATOM 2385 C C . ILE A 1 298 ? 8.758 6.613 2.244 1 86.31 298 ILE A C 1
ATOM 2387 O O . ILE A 1 298 ? 8.609 5.48 1.777 1 86.31 298 ILE A O 1
ATOM 2391 N N . ARG A 1 299 ? 9.766 6.891 3.088 1 83 299 ARG A N 1
ATOM 2392 C CA . ARG A 1 299 ? 10.797 5.902 3.379 1 83 299 ARG A CA 1
ATOM 2393 C C . ARG A 1 299 ? 10.414 5.043 4.578 1 83 299 ARG A C 1
ATOM 2395 O O . ARG A 1 299 ? 11.148 4.129 4.953 1 83 299 ARG A O 1
ATOM 2402 N N . ILE A 1 300 ? 9.32 5.406 5.188 1 80.62 300 ILE A N 1
ATOM 2403 C CA . ILE A 1 300 ? 8.781 4.559 6.246 1 80.62 300 ILE A CA 1
ATOM 2404 C C . ILE A 1 300 ? 7.516 3.863 5.75 1 80.62 300 ILE A C 1
ATOM 2406 O O . ILE A 1 300 ? 6.961 4.234 4.711 1 80.62 300 ILE A O 1
ATOM 2410 N N . SER A 1 301 ? 7.152 2.875 6.469 1 77.75 301 SER A N 1
ATOM 2411 C CA . SER A 1 301 ? 5.973 2.137 6.027 1 77.75 301 SER A CA 1
ATOM 2412 C C . SER A 1 301 ? 4.73 3.02 6.047 1 77.75 301 SER A C 1
ATOM 2414 O O . SER A 1 301 ? 4.652 3.979 6.816 1 77.75 301 SER A O 1
ATOM 2416 N N . TRP A 1 302 ? 3.801 2.666 5.152 1 81.69 302 TRP A N 1
ATOM 2417 C CA . TRP A 1 302 ? 2.539 3.396 5.066 1 81.69 302 TRP A CA 1
ATOM 2418 C C . TRP A 1 302 ? 1.834 3.42 6.418 1 81.69 302 TRP A C 1
ATOM 2420 O O . TRP A 1 302 ? 1.322 4.461 6.84 1 81.69 302 TRP A O 1
ATOM 2430 N N . TYR A 1 303 ? 1.761 2.336 7.117 1 78.94 303 TYR A N 1
ATOM 2431 C CA . TYR A 1 303 ? 1.076 2.264 8.406 1 78.94 303 TYR A CA 1
ATOM 2432 C C . TYR A 1 303 ? 1.775 3.129 9.445 1 78.94 303 TYR A C 1
ATOM 2434 O O . TYR A 1 303 ? 1.12 3.809 10.234 1 78.94 303 TYR A O 1
ATOM 2442 N N . ALA A 1 304 ? 3.139 3.029 9.469 1 80.5 304 ALA A N 1
ATOM 2443 C CA . ALA A 1 304 ? 3.883 3.838 10.438 1 80.5 304 ALA A CA 1
ATOM 2444 C C . ALA A 1 304 ? 3.564 5.32 10.266 1 80.5 304 ALA A C 1
ATOM 2446 O O . ALA A 1 304 ? 3.459 6.051 11.258 1 80.5 304 ALA A O 1
ATOM 2447 N N . TYR A 1 305 ? 3.412 5.668 9.055 1 87.44 305 TYR A N 1
ATOM 2448 C CA . TYR A 1 305 ? 3.141 7.074 8.773 1 87.44 305 TYR A CA 1
ATOM 2449 C C . TYR A 1 305 ? 1.695 7.426 9.109 1 87.44 305 TYR A C 1
ATOM 2451 O O . TYR A 1 305 ? 1.439 8.352 9.875 1 87.44 305 TYR A O 1
ATOM 2459 N N . VAL A 1 306 ? 0.721 6.617 8.641 1 87.56 306 VAL A N 1
ATOM 2460 C CA . VAL A 1 306 ? -0.695 6.957 8.742 1 87.56 306 VAL A CA 1
ATOM 2461 C C . VAL A 1 306 ? -1.169 6.777 10.188 1 87.56 306 VAL A C 1
ATOM 2463 O O . VAL A 1 306 ? -2.08 7.473 10.633 1 87.56 306 VAL A O 1
ATOM 2466 N N . SER A 1 307 ? -0.545 5.973 10.953 1 85.12 307 SER A N 1
ATOM 2467 C CA . SER A 1 307 ? -0.998 5.664 12.305 1 85.12 307 SER A CA 1
ATOM 2468 C C . SER A 1 307 ? -0.751 6.836 13.25 1 85.12 307 SER A C 1
ATOM 2470 O O . SER A 1 307 ? -1.21 6.824 14.398 1 85.12 307 SER A O 1
ATOM 2472 N N . HIS A 1 308 ? -0.08 7.852 12.75 1 85.94 308 HIS A N 1
ATOM 2473 C CA . HIS A 1 308 ? 0.075 9.047 13.578 1 85.94 308 HIS A CA 1
ATOM 2474 C C . HIS A 1 308 ? -1.28 9.641 13.945 1 85.94 308 HIS A C 1
ATOM 2476 O O . HIS A 1 308 ? -1.438 10.211 15.031 1 85.94 308 HIS A O 1
ATOM 2482 N N . ILE A 1 309 ? -2.188 9.43 13.109 1 86.44 309 ILE A N 1
ATOM 2483 C CA . ILE A 1 309 ? -3.52 9.977 13.352 1 86.44 309 ILE A CA 1
ATOM 2484 C C . ILE A 1 309 ? -4.188 9.219 14.5 1 86.44 309 ILE A C 1
ATOM 2486 O O . ILE A 1 309 ? -5.125 9.727 15.117 1 86.44 309 ILE A O 1
ATOM 2490 N N . HIS A 1 310 ? -3.787 8.023 14.766 1 85.94 310 HIS A N 1
ATOM 2491 C CA . HIS A 1 310 ? -4.398 7.207 15.82 1 85.94 310 HIS A CA 1
ATOM 2492 C C . HIS A 1 310 ? -4.211 7.852 17.188 1 85.94 310 HIS A C 1
ATOM 2494 O O . HIS A 1 310 ? -4.969 7.562 18.125 1 85.94 310 HIS A O 1
ATOM 2500 N N . LEU A 1 311 ? -3.289 8.742 17.266 1 78 311 LEU A N 1
ATOM 2501 C CA . LEU A 1 311 ? -3.051 9.43 18.531 1 78 311 LEU A CA 1
ATOM 2502 C C . LEU A 1 311 ? -4.211 10.359 18.859 1 78 311 LEU A C 1
ATOM 2504 O O . LEU A 1 311 ? -4.406 10.719 20.031 1 78 311 LEU A O 1
ATOM 2508 N N . LEU A 1 312 ? -4.98 10.695 17.844 1 77.38 312 LEU A N 1
ATOM 2509 C CA . LEU A 1 312 ? -6.109 11.586 18.062 1 77.38 312 LEU A CA 1
ATOM 2510 C C . LEU A 1 312 ? -7.402 10.797 18.234 1 77.38 312 LEU A C 1
ATOM 2512 O O . LEU A 1 312 ? -8.406 11.344 18.703 1 77.38 312 LEU A O 1
ATOM 2516 N N . ILE A 1 313 ? -7.379 9.516 18.047 1 77.12 313 ILE A N 1
ATOM 2517 C CA . ILE A 1 313 ? -8.578 8.68 18.031 1 77.12 313 ILE A CA 1
ATOM 2518 C C . ILE A 1 313 ? -9.164 8.586 19.438 1 77.12 313 ILE A C 1
ATOM 2520 O O . ILE A 1 313 ? -10.383 8.641 19.609 1 77.12 313 ILE A O 1
ATOM 2524 N N . PRO A 1 314 ? -8.312 8.547 20.438 1 75.25 314 PRO A N 1
ATOM 2525 C CA . PRO A 1 314 ? -8.898 8.5 21.781 1 75.25 314 PRO A CA 1
ATOM 2526 C C . PRO A 1 314 ? -9.734 9.742 22.094 1 75.25 314 PRO A C 1
ATOM 2528 O O . PRO A 1 314 ? -10.742 9.648 22.812 1 75.25 314 PRO A O 1
ATOM 2531 N N . ILE A 1 315 ? -9.352 10.828 21.547 1 78.12 315 ILE A N 1
ATOM 2532 C CA . ILE A 1 315 ? -10.102 12.062 21.766 1 78.12 315 ILE A CA 1
ATOM 2533 C C . ILE A 1 315 ? -11.453 11.984 21.078 1 78.12 315 ILE A C 1
ATOM 2535 O O . ILE A 1 315 ? -12.484 12.281 21.672 1 78.12 315 ILE A O 1
ATOM 2539 N N . VAL A 1 316 ? -11.469 11.477 19.906 1 77.06 316 VAL A N 1
ATOM 2540 C CA . VAL A 1 316 ? -12.695 11.359 19.141 1 77.06 316 VAL A CA 1
ATOM 2541 C C . VAL A 1 316 ? -13.609 10.312 19.781 1 77.06 316 VAL A C 1
ATOM 2543 O O . VAL A 1 316 ? -14.82 10.516 19.891 1 77.06 316 VAL A O 1
ATOM 2546 N N . SER A 1 317 ? -13.008 9.273 20.188 1 77.38 317 SER A N 1
ATOM 2547 C CA . SER A 1 317 ? -13.773 8.211 20.828 1 77.38 317 SER A CA 1
ATOM 2548 C C . SER A 1 317 ? -14.414 8.695 22.125 1 77.38 317 SER A C 1
ATOM 2550 O O . SER A 1 317 ? -15.586 8.43 22.391 1 77.38 317 SER A O 1
ATOM 2552 N N . ALA A 1 318 ? -13.617 9.391 22.875 1 81.38 318 ALA A N 1
ATOM 2553 C CA . ALA A 1 318 ? -14.133 9.938 24.125 1 81.38 318 ALA A CA 1
ATOM 2554 C C . ALA A 1 318 ? -15.266 10.93 23.859 1 81.38 318 ALA A C 1
ATOM 2556 O O . ALA A 1 318 ? -16.312 10.883 24.531 1 81.38 318 ALA A O 1
ATOM 2557 N N . MET A 1 319 ? -15.109 11.719 22.875 1 82.69 319 MET A N 1
ATOM 2558 C CA . MET A 1 319 ? -16.141 12.695 22.531 1 82.69 319 MET A CA 1
ATOM 2559 C C . MET A 1 319 ? -17.422 11.992 22.094 1 82.69 319 MET A C 1
ATOM 2561 O O . MET A 1 319 ? -18.516 12.406 22.484 1 82.69 319 MET A O 1
ATOM 2565 N N . SER A 1 320 ? -17.219 10.984 21.359 1 80.06 320 SER A N 1
ATOM 2566 C CA . SER A 1 320 ? -18.375 10.25 20.859 1 80.06 320 SER A CA 1
ATOM 2567 C C . SER A 1 320 ? -19.109 9.539 21.984 1 80.06 320 SER A C 1
ATOM 2569 O O . SER A 1 320 ? -20.344 9.508 22 1 80.06 320 SER A O 1
ATOM 2571 N N . LEU A 1 321 ? -18.344 9.016 22.875 1 78.81 321 LEU A N 1
ATOM 2572 C CA . LEU A 1 321 ? -18.953 8.312 24 1 78.81 321 LEU A CA 1
ATOM 2573 C C . LEU A 1 321 ? -19.672 9.289 24.938 1 78.81 321 LEU A C 1
ATOM 2575 O O . LEU A 1 321 ? -20.75 8.984 25.438 1 78.81 321 LEU A O 1
ATOM 2579 N N . LEU A 1 322 ? -19.078 10.422 25.094 1 83.81 322 LEU A N 1
ATOM 2580 C CA . LEU A 1 322 ? -19.594 11.375 26.062 1 83.81 322 LEU A CA 1
ATOM 2581 C C . LEU A 1 322 ? -20.719 12.211 25.484 1 83.81 322 LEU A C 1
ATOM 2583 O O . LEU A 1 322 ? -21.609 12.672 26.203 1 83.81 322 LEU A O 1
ATOM 2587 N N . SER A 1 323 ? -20.75 12.352 24.172 1 85.38 323 SER A N 1
ATOM 2588 C CA . SER A 1 323 ? -21.734 13.219 23.547 1 85.38 323 SER A CA 1
ATOM 2589 C C . SER A 1 323 ? -22.969 12.43 23.125 1 85.38 323 SER A C 1
ATOM 2591 O O . SER A 1 323 ? -24.016 13.016 22.812 1 85.38 323 SER A O 1
ATOM 2593 N N . LYS A 1 324 ? -22.906 11.055 23.094 1 82.19 324 LYS A N 1
ATOM 2594 C CA . LYS A 1 324 ? -24.016 10.219 22.625 1 82.19 324 LYS A CA 1
ATOM 2595 C C . LYS A 1 324 ? -24.516 10.688 21.266 1 82.19 324 LYS A C 1
ATOM 2597 O O . LYS A 1 324 ? -25.672 11.094 21.125 1 82.19 324 LYS A O 1
ATOM 2602 N N . PRO A 1 325 ? -23.719 10.547 20.312 1 87.69 325 PRO A N 1
ATOM 2603 C CA . PRO A 1 325 ? -23.953 11.141 19 1 87.69 325 PRO A CA 1
ATOM 2604 C C . PRO A 1 325 ? -25.234 10.625 18.328 1 87.69 325 PRO A C 1
ATOM 2606 O O . PRO A 1 325 ? -25.594 9.461 18.516 1 87.69 325 PRO A O 1
ATOM 2609 N N . SER A 1 326 ? -25.875 11.531 17.609 1 87.81 326 SER A N 1
ATOM 2610 C CA . SER A 1 326 ? -27 11.164 16.766 1 87.81 326 SER A CA 1
ATOM 2611 C C . SER A 1 326 ? -26.562 10.258 15.625 1 87.81 326 SER A C 1
ATOM 2613 O O . SER A 1 326 ? -25.359 10.055 15.414 1 87.81 326 SER A O 1
ATOM 2615 N N . ARG A 1 327 ? -27.484 9.758 14.922 1 87.25 327 ARG A N 1
ATOM 2616 C CA . ARG A 1 327 ? -27.219 8.898 13.773 1 87.25 327 ARG A CA 1
ATOM 2617 C C . ARG A 1 327 ? -26.406 9.641 12.719 1 87.25 327 ARG A C 1
ATOM 2619 O O . ARG A 1 327 ? -25.438 9.094 12.164 1 87.25 327 ARG A O 1
ATOM 2626 N N . VAL A 1 328 ? -26.781 10.867 12.469 1 88.12 328 VAL A N 1
ATOM 2627 C CA . VAL A 1 328 ? -26.078 11.703 11.492 1 88.12 328 VAL A CA 1
ATOM 2628 C C . VAL A 1 328 ? -24.656 11.961 11.961 1 88.12 328 VAL A C 1
ATOM 2630 O O . VAL A 1 328 ? -23.719 11.922 11.164 1 88.12 328 VAL A O 1
ATOM 2633 N N . GLN A 1 329 ? -24.516 12.172 13.227 1 90.38 329 GLN A N 1
ATOM 2634 C CA . GLN A 1 329 ? -23.188 12.445 13.797 1 90.38 329 GLN A CA 1
ATOM 2635 C C . GLN A 1 329 ? -22.297 11.211 13.719 1 90.38 329 GLN A C 1
ATOM 2637 O O . GLN A 1 329 ? -21.094 11.328 13.5 1 90.38 329 GLN A O 1
ATOM 2642 N N . ARG A 1 330 ? -22.891 10.047 13.945 1 90.69 330 ARG A N 1
ATOM 2643 C CA . ARG A 1 330 ? -22.109 8.812 13.805 1 90.69 330 ARG A CA 1
ATOM 2644 C C . ARG A 1 330 ? -21.625 8.641 12.375 1 90.69 330 ARG A C 1
ATOM 2646 O O . ARG A 1 330 ? -20.453 8.281 12.156 1 90.69 330 ARG A O 1
ATOM 2653 N N . LEU A 1 331 ? -22.484 8.906 11.43 1 91.5 331 LEU A N 1
ATOM 2654 C CA . LEU A 1 331 ? -22.094 8.828 10.031 1 91.5 331 LEU A CA 1
ATOM 2655 C C . LEU A 1 331 ? -21.016 9.852 9.711 1 91.5 331 LEU A C 1
ATOM 2657 O O . LEU A 1 331 ? -20.031 9.531 9.031 1 91.5 331 LEU A O 1
ATOM 2661 N N . PHE A 1 332 ? -21.172 11.039 10.258 1 92.62 332 PHE A N 1
ATOM 2662 C CA . PHE A 1 332 ? -20.234 12.125 10.039 1 92.62 332 PHE A CA 1
ATOM 2663 C C . PHE A 1 332 ? -18.844 11.742 10.547 1 92.62 332 PHE A C 1
ATOM 2665 O O . PHE A 1 332 ? -17.859 11.875 9.82 1 92.62 332 PHE A O 1
ATOM 2672 N N . TRP A 1 333 ? -18.797 11.227 11.695 1 91.81 333 TRP A N 1
ATOM 2673 C CA . TRP A 1 333 ? -17.5 10.906 12.289 1 91.81 333 TRP A CA 1
ATOM 2674 C C . TRP A 1 333 ? -16.906 9.648 11.664 1 91.81 333 TRP A C 1
ATOM 2676 O O . TRP A 1 333 ? -15.68 9.508 11.586 1 91.81 333 TRP A O 1
ATOM 2686 N N . SER A 1 334 ? -17.734 8.734 11.203 1 91.56 334 SER A N 1
ATOM 2687 C CA . SER A 1 334 ? -17.203 7.59 10.477 1 91.56 334 SER A CA 1
ATOM 2688 C C . SER A 1 334 ? -16.5 8.023 9.195 1 91.56 334 SER A C 1
ATOM 2690 O O . SER A 1 334 ? -15.383 7.586 8.914 1 91.56 334 SER A O 1
ATOM 2692 N N . TRP A 1 335 ? -17.125 8.891 8.453 1 93.38 335 TRP A N 1
ATOM 2693 C CA . TRP A 1 335 ? -16.469 9.422 7.258 1 93.38 335 TRP A CA 1
ATOM 2694 C C . TRP A 1 335 ? -15.25 10.258 7.625 1 93.38 335 TRP A C 1
ATOM 2696 O O . TRP A 1 335 ? -14.242 10.227 6.922 1 93.38 335 TRP A O 1
ATOM 2706 N N . SER A 1 336 ? -15.359 10.984 8.695 1 93.62 336 SER A N 1
ATOM 2707 C CA . SER A 1 336 ? -14.234 11.82 9.117 1 93.62 336 SER A CA 1
ATOM 2708 C C . SER A 1 336 ? -13.016 10.977 9.445 1 93.62 336 SER A C 1
ATOM 2710 O O . SER A 1 336 ? -11.883 11.344 9.109 1 93.62 336 SER A O 1
ATOM 2712 N N . LEU A 1 337 ? -13.266 9.891 10.109 1 91.31 337 LEU A N 1
ATOM 2713 C CA . LEU A 1 337 ? -12.164 8.992 10.422 1 91.31 337 LEU A CA 1
ATOM 2714 C C . LEU A 1 337 ? -11.57 8.398 9.148 1 91.31 337 LEU A C 1
ATOM 2716 O O . LEU A 1 337 ? -10.352 8.25 9.039 1 91.31 337 LEU A O 1
ATOM 2720 N N . PHE A 1 338 ? -12.445 8.102 8.234 1 92.25 338 PHE A N 1
ATOM 2721 C CA . PHE A 1 338 ? -11.984 7.648 6.926 1 92.25 338 PHE A CA 1
ATOM 2722 C C . PHE A 1 338 ? -11.148 8.719 6.246 1 92.25 338 PHE A C 1
ATOM 2724 O O . PHE A 1 338 ? -10.047 8.445 5.762 1 92.25 338 PHE A O 1
ATOM 2731 N N . PHE A 1 339 ? -11.578 9.922 6.234 1 95.56 339 PHE A N 1
ATOM 2732 C CA . PHE A 1 339 ? -10.898 11.016 5.539 1 95.56 339 PHE A CA 1
ATOM 2733 C C . PHE A 1 339 ? -9.633 11.422 6.277 1 95.56 339 PHE A C 1
ATOM 2735 O O . PHE A 1 339 ? -8.695 11.945 5.672 1 95.56 339 PHE A O 1
ATOM 2742 N N . ALA A 1 340 ? -9.609 11.195 7.551 1 94.12 340 ALA A N 1
ATOM 2743 C CA . ALA A 1 340 ? -8.367 11.438 8.289 1 94.12 340 ALA A CA 1
ATOM 2744 C C . ALA A 1 340 ? -7.25 10.523 7.793 1 94.12 340 ALA A C 1
ATOM 2746 O O . ALA A 1 340 ? -6.117 10.961 7.598 1 94.12 340 ALA A O 1
ATOM 2747 N N . HIS A 1 341 ? -7.57 9.32 7.578 1 93.75 341 HIS A N 1
ATOM 2748 C CA . HIS A 1 341 ? -6.59 8.398 7.02 1 93.75 341 HIS A CA 1
ATOM 2749 C C . HIS A 1 341 ? -6.277 8.734 5.566 1 93.75 341 HIS A C 1
ATOM 2751 O O . HIS A 1 341 ? -5.129 8.617 5.129 1 93.75 341 HIS A O 1
ATOM 2757 N N . ALA A 1 342 ? -7.309 9.18 4.895 1 95.5 342 ALA A N 1
ATOM 2758 C CA . ALA A 1 342 ? -7.141 9.539 3.488 1 95.5 342 ALA A CA 1
ATOM 2759 C C . ALA A 1 342 ? -6.223 10.75 3.342 1 95.5 342 ALA A C 1
ATOM 2761 O O . ALA A 1 342 ? -5.418 10.82 2.412 1 95.5 342 ALA A O 1
ATOM 2762 N N . PHE A 1 343 ? -6.371 11.727 4.23 1 96.88 343 PHE A N 1
ATOM 2763 C CA . PHE A 1 343 ? -5.547 12.914 4.008 1 96.88 343 PHE A CA 1
ATOM 2764 C C . PHE A 1 343 ? -4.09 12.633 4.352 1 96.88 343 PHE A C 1
ATOM 2766 O O . PHE A 1 343 ? -3.18 13.188 3.729 1 96.88 343 PHE A O 1
ATOM 2773 N N . GLN A 1 344 ? -3.818 11.742 5.328 1 95.31 344 GLN A N 1
ATOM 2774 C CA . GLN A 1 344 ? -2.439 11.312 5.547 1 95.31 344 GLN A CA 1
ATOM 2775 C C . GLN A 1 344 ? -1.896 10.57 4.328 1 95.31 344 GLN A C 1
ATOM 2777 O O . GLN A 1 344 ? -0.739 10.75 3.947 1 95.31 344 GLN A O 1
ATOM 2782 N N . THR A 1 345 ? -2.734 9.82 3.74 1 94.75 345 THR A N 1
ATOM 2783 C CA . THR A 1 345 ? -2.334 9.055 2.562 1 94.75 345 THR A CA 1
ATOM 2784 C C . THR A 1 345 ? -2.088 9.984 1.377 1 94.75 345 THR A C 1
ATOM 2786 O O . THR A 1 345 ? -1.082 9.852 0.676 1 94.75 345 THR A O 1
ATOM 2789 N N . ALA A 1 346 ? -2.967 10.859 1.185 1 96.94 346 ALA A N 1
ATOM 2790 C CA . ALA A 1 346 ? -2.822 11.836 0.108 1 96.94 346 ALA A CA 1
ATOM 2791 C C . ALA A 1 346 ? -1.568 12.688 0.3 1 96.94 346 ALA A C 1
ATOM 2793 O O . ALA A 1 346 ? -0.873 13.008 -0.667 1 96.94 346 ALA A O 1
ATOM 2794 N N . HIS A 1 347 ? -1.258 13.016 1.504 1 97.44 347 HIS A N 1
ATOM 2795 C CA . HIS A 1 347 ? -0.041 13.742 1.842 1 97.44 347 HIS A CA 1
ATOM 2796 C C . HIS A 1 347 ? 1.202 12.961 1.425 1 97.44 347 HIS A C 1
ATOM 2798 O O . HIS A 1 347 ? 2.082 13.508 0.752 1 97.44 347 HIS A O 1
ATOM 2804 N N . ARG A 1 348 ? 1.181 11.773 1.807 1 94.31 348 ARG A N 1
ATOM 2805 C CA . ARG A 1 348 ? 2.27 10.883 1.42 1 94.31 348 ARG A CA 1
ATOM 2806 C C . ARG A 1 348 ? 2.398 10.797 -0.097 1 94.31 348 ARG A C 1
ATOM 2808 O O . ARG A 1 348 ? 3.504 10.883 -0.637 1 94.31 348 ARG A O 1
ATOM 2815 N N . TRP A 1 349 ? 1.283 10.672 -0.775 1 94.38 349 TRP A N 1
ATOM 2816 C CA . TRP A 1 349 ? 1.276 10.57 -2.23 1 94.38 349 TRP A CA 1
ATOM 2817 C C . TRP A 1 349 ? 1.8 11.852 -2.871 1 94.38 349 TRP A C 1
ATOM 2819 O O . TRP A 1 349 ? 2.439 11.805 -3.926 1 94.38 349 TRP A O 1
ATOM 2829 N N . ALA A 1 350 ? 1.604 12.938 -2.26 1 95.25 350 ALA A N 1
ATOM 2830 C CA . ALA A 1 350 ? 2.057 14.219 -2.797 1 95.25 350 ALA A CA 1
ATOM 2831 C C . ALA A 1 350 ? 3.58 14.32 -2.768 1 95.25 350 ALA A C 1
ATOM 2833 O O . ALA A 1 350 ? 4.164 15.164 -3.451 1 95.25 350 ALA A O 1
ATOM 2834 N N . HIS A 1 351 ? 4.195 13.5 -1.999 1 94.81 351 HIS A N 1
ATOM 2835 C CA . HIS A 1 351 ? 5.648 13.492 -1.891 1 94.81 351 HIS A CA 1
ATOM 2836 C C . HIS A 1 351 ? 6.262 12.414 -2.775 1 94.81 351 HIS A C 1
ATOM 2838 O O . HIS A 1 351 ? 7.484 12.336 -2.908 1 94.81 351 HIS A O 1
ATOM 2844 N N . MET A 1 352 ? 5.453 11.617 -3.395 1 90.12 352 MET A N 1
ATOM 2845 C CA . MET A 1 352 ? 5.926 10.602 -4.324 1 90.12 352 MET A CA 1
ATOM 2846 C C . MET A 1 352 ? 6.086 11.172 -5.727 1 90.12 352 MET A C 1
ATOM 2848 O O . MET A 1 352 ? 5.352 12.086 -6.117 1 90.12 352 MET A O 1
ATOM 2852 N N . THR A 1 353 ? 7.035 10.609 -6.484 1 85.88 353 THR A N 1
ATOM 2853 C CA . THR A 1 353 ? 7.105 10.984 -7.891 1 85.88 353 THR A CA 1
ATOM 2854 C C . THR A 1 353 ? 5.934 10.391 -8.672 1 85.88 353 THR A C 1
ATOM 2856 O O . THR A 1 353 ? 5.266 9.469 -8.195 1 85.88 353 THR A O 1
ATOM 2859 N N . GLU A 1 354 ? 5.703 10.922 -9.805 1 83.31 354 GLU A N 1
ATOM 2860 C CA . GLU A 1 354 ? 4.586 10.453 -10.617 1 83.31 354 GLU A CA 1
ATOM 2861 C C . GLU A 1 354 ? 4.723 8.969 -10.945 1 83.31 354 GLU A C 1
ATOM 2863 O O . GLU A 1 354 ? 3.725 8.242 -11 1 83.31 354 GLU A O 1
ATOM 2868 N N . GLU A 1 355 ? 5.926 8.508 -11.102 1 77.44 355 GLU A N 1
ATOM 2869 C CA . GLU A 1 355 ? 6.203 7.121 -11.477 1 77.44 355 GLU A CA 1
ATOM 2870 C C . GLU A 1 355 ? 5.859 6.16 -10.344 1 77.44 355 GLU A C 1
ATOM 2872 O O . GLU A 1 355 ? 5.613 4.977 -10.578 1 77.44 355 GLU A O 1
ATOM 2877 N N . MET A 1 356 ? 5.828 6.711 -9.203 1 80.62 356 MET A N 1
ATOM 2878 C CA . MET A 1 356 ? 5.574 5.879 -8.031 1 80.62 356 MET A CA 1
ATOM 2879 C C . MET A 1 356 ? 4.078 5.703 -7.797 1 80.62 356 MET A C 1
ATOM 2881 O O . MET A 1 356 ? 3.664 4.828 -7.031 1 80.62 356 MET A O 1
ATOM 2885 N N . LEU A 1 357 ? 3.301 6.496 -8.484 1 85.19 357 LEU A N 1
ATOM 2886 C CA . LEU A 1 357 ? 1.867 6.527 -8.219 1 85.19 357 LEU A CA 1
ATOM 2887 C C . LEU A 1 357 ? 1.114 5.621 -9.188 1 85.19 357 LEU A C 1
ATOM 2889 O O . LEU A 1 357 ? 1.477 5.527 -10.359 1 85.19 357 LEU A O 1
ATOM 2893 N N . SER A 1 358 ? 0.077 4.988 -8.695 1 78.31 358 SER A N 1
ATOM 2894 C CA . SER A 1 358 ? -0.834 4.25 -9.562 1 78.31 358 SER A CA 1
ATOM 2895 C C . SER A 1 358 ? -1.706 5.199 -10.383 1 78.31 358 SER A C 1
ATOM 2897 O O . SER A 1 358 ? -1.847 6.375 -10.039 1 78.31 358 SER A O 1
ATOM 2899 N N . TRP A 1 359 ? -2.252 4.703 -11.367 1 77.12 359 TRP A N 1
ATOM 2900 C CA . TRP A 1 359 ? -2.975 5.57 -12.289 1 77.12 359 TRP A CA 1
ATOM 2901 C C . TRP A 1 359 ? -4.219 6.152 -11.625 1 77.12 359 TRP A C 1
ATOM 2903 O O . TRP A 1 359 ? -4.566 7.312 -11.852 1 77.12 359 TRP A O 1
ATOM 2913 N N . PRO A 1 360 ? -4.93 5.375 -10.812 1 82.12 360 PRO A N 1
ATOM 2914 C CA . PRO A 1 360 ? -6.086 6.008 -10.172 1 82.12 360 PRO A CA 1
ATOM 2915 C C . PRO A 1 360 ? -5.695 7.191 -9.289 1 82.12 360 PRO A C 1
ATOM 2917 O O . PRO A 1 360 ? -6.41 8.195 -9.242 1 82.12 360 PRO A O 1
ATOM 2920 N N . VAL A 1 361 ? -4.598 7.086 -8.617 1 89.06 361 VAL A N 1
ATOM 2921 C CA . VAL A 1 361 ? -4.129 8.164 -7.762 1 89.06 361 VAL A CA 1
ATOM 2922 C C . VAL A 1 361 ? -3.787 9.391 -8.609 1 89.06 361 VAL A C 1
ATOM 2924 O O . VAL A 1 361 ? -4.164 10.516 -8.273 1 89.06 361 VAL A O 1
ATOM 2927 N N . ARG A 1 362 ? -3.162 9.109 -9.727 1 89.38 362 ARG A N 1
ATOM 2928 C CA . ARG A 1 362 ? -2.818 10.203 -10.633 1 89.38 362 ARG A CA 1
ATOM 2929 C C . ARG A 1 362 ? -4.074 10.906 -11.141 1 89.38 362 ARG A C 1
ATOM 2931 O O . ARG A 1 362 ? -4.102 12.133 -11.242 1 89.38 362 ARG A O 1
ATOM 2938 N N . LEU A 1 363 ? -5.031 10.125 -11.43 1 89.81 363 LEU A N 1
ATOM 2939 C CA . LEU A 1 363 ? -6.293 10.68 -11.906 1 89.81 363 LEU A CA 1
ATOM 2940 C C . LEU A 1 363 ? -6.953 11.531 -10.828 1 89.81 363 LEU A C 1
ATOM 2942 O O . LEU A 1 363 ? -7.449 12.625 -11.109 1 89.81 363 LEU A O 1
ATOM 2946 N N . LEU A 1 364 ? -6.992 11.031 -9.617 1 93.94 364 LEU A N 1
ATOM 2947 C CA . LEU A 1 364 ? -7.59 11.758 -8.508 1 93.94 364 LEU A CA 1
ATOM 2948 C C . LEU A 1 364 ? -6.84 13.062 -8.242 1 93.94 364 LEU A C 1
ATOM 2950 O O . LEU A 1 364 ? -7.457 14.094 -7.961 1 93.94 364 LEU A O 1
ATOM 2954 N N . GLN A 1 365 ? -5.578 13.023 -8.344 1 94.31 365 GLN A N 1
ATOM 2955 C CA . GLN A 1 365 ? -4.773 14.234 -8.172 1 94.31 365 GLN A CA 1
ATOM 2956 C C . GLN A 1 365 ? -5.039 15.234 -9.289 1 94.31 365 GLN A C 1
ATOM 2958 O O . GLN A 1 365 ? -5.281 16.422 -9.023 1 94.31 365 GLN A O 1
ATOM 2963 N N . SER A 1 366 ? -5.059 14.75 -10.523 1 91.69 366 SER A N 1
ATOM 2964 C CA . SER A 1 366 ? -5.23 15.648 -11.664 1 91.69 366 SER A CA 1
ATOM 2965 C C . SER A 1 366 ? -6.629 16.266 -11.672 1 91.69 366 SER A C 1
ATOM 2967 O O . SER A 1 366 ? -6.824 17.359 -12.195 1 91.69 366 SER A O 1
ATOM 2969 N N . SER A 1 367 ? -7.57 15.562 -11.055 1 92.5 367 SER A N 1
ATOM 2970 C CA . SER A 1 367 ? -8.938 16.062 -11 1 92.5 367 SER A CA 1
ATOM 2971 C C . SER A 1 367 ? -9.133 17.031 -9.836 1 92.5 367 SER A C 1
ATOM 2973 O O . SER A 1 367 ? -10.18 17.672 -9.719 1 92.5 367 SER A O 1
ATOM 2975 N N . GLY A 1 368 ? -8.273 17.047 -8.969 1 91.31 368 GLY A N 1
ATOM 2976 C CA . GLY A 1 368 ? -8.344 17.953 -7.828 1 91.31 368 GLY A CA 1
ATOM 2977 C C . GLY A 1 368 ? -9.117 17.375 -6.656 1 91.31 368 GLY A C 1
ATOM 2978 O O . GLY A 1 368 ? -9.484 18.109 -5.73 1 91.31 368 GLY A O 1
ATOM 2979 N N . ILE A 1 369 ? -9.391 16.094 -6.746 1 94.12 369 ILE A N 1
ATOM 2980 C CA . ILE A 1 369 ? -10.125 15.445 -5.668 1 94.12 369 ILE A CA 1
ATOM 2981 C C . ILE A 1 369 ? -9.195 15.211 -4.477 1 94.12 369 ILE A C 1
ATOM 2983 O O . ILE A 1 369 ? -9.602 15.352 -3.324 1 94.12 369 ILE A O 1
ATOM 2987 N N . ILE A 1 370 ? -7.988 14.797 -4.75 1 96.5 370 ILE A N 1
ATOM 2988 C CA . ILE A 1 370 ? -6.996 14.711 -3.686 1 96.5 370 ILE A CA 1
ATOM 2989 C C . ILE A 1 370 ? -5.844 15.672 -3.979 1 96.5 370 ILE A C 1
ATOM 2991 O O . ILE A 1 370 ? -5.75 16.219 -5.082 1 96.5 370 ILE A O 1
ATOM 2995 N N . LEU A 1 371 ? -5.031 15.867 -3.037 1 97.06 371 LEU A N 1
ATOM 2996 C CA . LEU A 1 371 ? -3.959 16.859 -3.043 1 97.06 371 LEU A CA 1
ATOM 2997 C C . LEU A 1 371 ? -2.984 16.594 -4.188 1 97.06 371 LEU A C 1
ATOM 2999 O O . LEU A 1 371 ? -2.545 15.453 -4.387 1 97.06 371 LEU A O 1
ATOM 3003 N N . THR A 1 372 ? -2.652 17.609 -4.938 1 93.62 372 THR A N 1
ATOM 3004 C CA . THR A 1 372 ? -1.709 17.5 -6.043 1 93.62 372 THR A CA 1
ATOM 3005 C C . THR A 1 372 ? -0.281 17.75 -5.566 1 93.62 372 THR A C 1
ATOM 3007 O O . THR A 1 372 ? -0.067 18.359 -4.52 1 93.62 372 THR A O 1
ATOM 3010 N N . HIS A 1 373 ? 0.653 17.328 -6.438 1 91 373 HIS A N 1
ATOM 3011 C CA . HIS A 1 373 ? 2.064 17.594 -6.18 1 91 373 HIS A CA 1
ATOM 3012 C C . HIS A 1 373 ? 2.35 19.094 -6.133 1 91 373 HIS A C 1
ATOM 3014 O O . HIS A 1 373 ? 3.012 19.578 -5.211 1 91 373 HIS A O 1
ATOM 3020 N N . GLU A 1 374 ? 1.841 19.703 -7.086 1 89.75 374 GLU A N 1
ATOM 3021 C CA . GLU A 1 374 ? 2.117 21.125 -7.262 1 89.75 374 GLU A CA 1
ATOM 3022 C C . GLU A 1 374 ? 1.683 21.938 -6.035 1 89.75 374 GLU A C 1
ATOM 3024 O O . GLU A 1 374 ? 2.447 22.75 -5.52 1 89.75 374 GLU A O 1
ATOM 3029 N N . ARG A 1 375 ? 0.561 21.688 -5.621 1 91.75 375 ARG A N 1
ATOM 3030 C CA . ARG A 1 375 ? 0.037 22.438 -4.484 1 91.75 375 ARG A CA 1
ATOM 3031 C C . ARG A 1 375 ? 0.88 22.203 -3.234 1 91.75 375 ARG A C 1
ATOM 3033 O O . ARG A 1 375 ? 1.202 23.141 -2.508 1 91.75 375 ARG A O 1
ATOM 3040 N N . HIS A 1 376 ? 1.203 20.969 -2.996 1 95.44 376 HIS A N 1
ATOM 3041 C CA . HIS A 1 376 ? 1.962 20.688 -1.784 1 95.44 376 HIS A CA 1
ATOM 3042 C C . HIS A 1 376 ? 3.396 21.188 -1.898 1 95.44 376 HIS A C 1
ATOM 3044 O O . HIS A 1 376 ? 3.982 21.641 -0.911 1 95.44 376 HIS A O 1
ATOM 3050 N N . MET A 1 377 ? 3.953 21.125 -3.1 1 92.19 377 MET A N 1
ATOM 3051 C CA . MET A 1 377 ? 5.277 21.688 -3.338 1 92.19 377 MET A CA 1
ATOM 3052 C C . MET A 1 377 ? 5.285 23.188 -3.076 1 92.19 377 MET A C 1
ATOM 3054 O O . MET A 1 377 ? 6.25 23.719 -2.523 1 92.19 377 MET A O 1
ATOM 3058 N N . ASN A 1 378 ? 4.246 23.797 -3.465 1 91.06 378 ASN A N 1
ATOM 3059 C CA . ASN A 1 378 ? 4.129 25.219 -3.16 1 91.06 378 ASN A CA 1
ATOM 3060 C C . ASN A 1 378 ? 4.18 25.469 -1.656 1 91.06 378 ASN A C 1
ATOM 3062 O O . ASN A 1 378 ? 4.828 26.422 -1.206 1 91.06 378 ASN A O 1
ATOM 3066 N N . HIS A 1 379 ? 3.539 24.656 -0.918 1 93.75 379 HIS A N 1
ATOM 3067 C CA . HIS A 1 379 ? 3.6 24.781 0.534 1 93.75 379 HIS A CA 1
ATOM 3068 C C . HIS A 1 379 ? 5.027 24.609 1.041 1 93.75 379 HIS A C 1
ATOM 3070 O O . HIS A 1 379 ? 5.469 25.359 1.92 1 93.75 379 HIS A O 1
ATOM 3076 N N . HIS A 1 380 ? 5.734 23.719 0.477 1 93.12 380 HIS A N 1
ATOM 3077 C CA . HIS A 1 380 ? 7.109 23.469 0.897 1 93.12 380 HIS A CA 1
ATOM 3078 C C . HIS A 1 380 ? 8.031 24.625 0.517 1 93.12 380 HIS A C 1
ATOM 3080 O O . HIS A 1 380 ? 9.109 24.766 1.088 1 93.12 380 HIS A O 1
ATOM 3086 N N . GLN A 1 381 ? 7.562 25.344 -0.422 1 88.19 381 GLN A N 1
ATOM 3087 C CA . GLN A 1 381 ? 8.352 26.516 -0.823 1 88.19 381 GLN A CA 1
ATOM 3088 C C . GLN A 1 381 ? 7.953 27.75 -0.021 1 88.19 381 GLN A C 1
ATOM 3090 O O . GLN A 1 381 ? 8.789 28.609 0.252 1 88.19 381 GLN A O 1
ATOM 3095 N N . ASP A 1 382 ? 6.547 27.703 0.233 1 85.19 382 ASP A N 1
ATOM 3096 C CA . ASP A 1 382 ? 5.965 28.797 1.012 1 85.19 382 ASP A CA 1
ATOM 3097 C C . ASP A 1 382 ? 5.367 28.281 2.318 1 85.19 382 ASP A C 1
ATOM 3099 O O . ASP A 1 382 ? 4.207 27.859 2.354 1 85.19 382 ASP A O 1
ATOM 3103 N N . LEU A 1 383 ? 5.984 28.109 3.283 1 88.56 383 LEU A N 1
ATOM 3104 C CA . LEU A 1 383 ? 5.668 27.5 4.57 1 88.56 383 LEU A CA 1
ATOM 3105 C C . LEU A 1 383 ? 4.457 28.188 5.211 1 88.56 383 LEU A C 1
ATOM 3107 O O . LEU A 1 383 ? 3.992 27.75 6.27 1 88.56 383 LEU A O 1
ATOM 3111 N N . GLU A 1 384 ? 3.805 29.203 4.551 1 88.88 384 GLU A N 1
ATOM 3112 C CA . GLU A 1 384 ? 2.748 29.953 5.219 1 88.88 384 GLU A CA 1
ATOM 3113 C C . GLU A 1 384 ? 1.397 29.734 4.547 1 88.88 384 GLU A C 1
ATOM 3115 O O . GLU A 1 384 ? 0.385 30.297 4.973 1 88.88 384 GLU A O 1
ATOM 3120 N N . LYS A 1 385 ? 1.442 28.984 3.512 1 91.56 385 LYS A N 1
ATOM 3121 C CA . LYS A 1 385 ? 0.192 28.766 2.791 1 91.56 385 LYS A CA 1
ATOM 3122 C C . LYS A 1 385 ? 0.065 27.312 2.34 1 91.56 385 LYS A C 1
ATOM 3124 O O . LYS A 1 385 ? 1.034 26.562 2.396 1 91.56 385 LYS A O 1
ATOM 3129 N N . GLN A 1 386 ? -1.182 27.047 1.974 1 95.88 386 GLN A N 1
ATOM 3130 C CA . GLN A 1 386 ? -1.509 25.766 1.353 1 95.88 386 GLN A CA 1
ATOM 3131 C C . GLN A 1 386 ? -1.132 24.594 2.262 1 95.88 386 GLN A C 1
ATOM 3133 O O . GLN A 1 386 ? -0.429 23.672 1.841 1 95.88 386 GLN A O 1
ATOM 3138 N N . PHE A 1 387 ? -1.741 24.641 3.41 1 97.38 387 PHE A N 1
ATOM 3139 C CA . PHE A 1 387 ? -1.444 23.672 4.461 1 97.38 387 PHE A CA 1
ATOM 3140 C C . PHE A 1 387 ? -2.266 22.406 4.273 1 97.38 387 PHE A C 1
ATOM 3142 O O . PHE A 1 387 ? -1.955 21.359 4.863 1 97.38 387 PHE A O 1
ATOM 3149 N N . THR A 1 388 ? -3.324 22.406 3.492 1 97.75 388 THR A N 1
ATOM 3150 C CA . THR A 1 388 ? -4.234 21.266 3.4 1 97.75 388 THR A CA 1
ATOM 3151 C C . THR A 1 388 ? -3.545 20.078 2.742 1 97.75 388 THR A C 1
ATOM 3153 O O . THR A 1 388 ? -2.744 20.25 1.818 1 97.75 388 THR A O 1
ATOM 3156 N N . ILE A 1 389 ? -3.971 18.891 3.248 1 98 389 ILE A N 1
ATOM 3157 C CA . ILE A 1 389 ? -3.244 17.75 2.717 1 98 389 ILE A CA 1
ATOM 3158 C C . ILE A 1 389 ? -4.234 16.672 2.285 1 98 389 ILE A C 1
ATOM 3160 O O . ILE A 1 389 ? -3.844 15.523 2.041 1 98 389 ILE A O 1
ATOM 3164 N N . LEU A 1 390 ? -5.535 16.938 2.219 1 97.94 390 LEU A N 1
ATOM 3165 C CA . LEU A 1 390 ? -6.5 16.016 1.635 1 97.94 390 LEU A CA 1
ATOM 3166 C C . LEU A 1 390 ? -6.754 16.359 0.168 1 97.94 390 LEU A C 1
ATOM 3168 O O . LEU A 1 390 ? -6.273 15.648 -0.724 1 97.94 390 LEU A O 1
ATOM 3172 N N . SER A 1 391 ? -7.34 17.422 -0.144 1 97.06 391 SER A N 1
ATOM 3173 C CA . SER A 1 391 ? -7.648 17.812 -1.518 1 97.06 391 SER A CA 1
ATOM 3174 C C . SER A 1 391 ? -6.992 19.141 -1.882 1 97.06 391 SER A C 1
ATOM 3176 O O . SER A 1 391 ? -6.715 19.406 -3.053 1 97.06 391 SER A O 1
ATOM 3178 N N . GLY A 1 392 ? -6.824 20.078 -0.93 1 96.38 392 GLY A N 1
ATOM 3179 C CA . GLY A 1 392 ? -6.324 21.422 -1.184 1 96.38 392 GLY A CA 1
ATOM 3180 C C . GLY A 1 392 ? -7.422 22.453 -1.259 1 96.38 392 GLY A C 1
ATOM 3181 O O . GLY A 1 392 ? -7.148 23.656 -1.209 1 96.38 392 GLY A O 1
ATOM 3182 N N . MET A 1 393 ? -8.617 22.078 -1.271 1 94.88 393 MET A N 1
ATOM 3183 C CA . MET A 1 393 ? -9.734 23 -1.422 1 94.88 393 MET A CA 1
ATOM 3184 C C . MET A 1 393 ? -9.891 23.875 -0.182 1 94.88 393 MET A C 1
ATOM 3186 O O . MET A 1 393 ? -10.273 25.047 -0.284 1 94.88 393 MET A O 1
ATOM 3190 N N . GLY A 1 394 ? -9.625 23.344 0.942 1 96.31 394 GLY A N 1
ATOM 3191 C CA . GLY A 1 394 ? -9.742 24.062 2.201 1 96.31 394 GLY A CA 1
ATOM 3192 C C . GLY A 1 394 ? -8.773 25.219 2.318 1 96.31 394 GLY A C 1
ATOM 3193 O O . GLY A 1 394 ? -8.898 26.062 3.211 1 96.31 394 GLY A O 1
ATOM 3194 N N . ASP A 1 395 ? -7.828 25.312 1.408 1 96.25 395 ASP A N 1
ATOM 3195 C CA . ASP A 1 395 ? -6.832 26.375 1.464 1 96.25 395 ASP A CA 1
ATOM 3196 C C . ASP A 1 395 ? -7.477 27.734 1.241 1 96.25 395 ASP A C 1
ATOM 3198 O O . ASP A 1 395 ? -6.953 28.766 1.695 1 96.25 395 ASP A O 1
ATOM 3202 N N . VAL A 1 396 ? -8.555 27.719 0.551 1 94.69 396 VAL A N 1
ATOM 3203 C CA . VAL A 1 396 ? -9.258 29 0.364 1 94.69 396 VAL A CA 1
ATOM 3204 C C . VAL A 1 396 ? -9.555 29.625 1.723 1 94.69 396 VAL A C 1
ATOM 3206 O O . VAL A 1 396 ? -9.352 30.828 1.91 1 94.69 396 VAL A O 1
ATOM 3209 N N . PHE A 1 397 ? -9.953 28.828 2.598 1 95.56 397 PHE A N 1
ATOM 3210 C CA . PHE A 1 397 ? -10.258 29.297 3.943 1 95.56 397 PHE A CA 1
ATOM 3211 C C . PHE A 1 397 ? -8.977 29.438 4.766 1 95.56 397 PHE A C 1
ATOM 3213 O O . PHE A 1 397 ? -8.766 30.469 5.418 1 95.56 397 PHE A O 1
ATOM 3220 N N . LEU A 1 398 ? -8.141 28.516 4.777 1 96.19 398 LEU A N 1
ATOM 3221 C CA . LEU A 1 398 ? -6.996 28.469 5.688 1 96.19 398 LEU A CA 1
ATOM 3222 C C . LEU A 1 398 ? -5.953 29.5 5.289 1 96.19 398 LEU A C 1
ATOM 3224 O O . LEU A 1 398 ? -5.266 30.062 6.152 1 96.19 398 LEU A O 1
ATOM 3228 N N . ASP A 1 399 ? -5.77 29.688 3.971 1 95.44 399 ASP A N 1
ATOM 3229 C CA . ASP A 1 399 ? -4.852 30.734 3.539 1 95.44 399 ASP A CA 1
ATOM 3230 C C . ASP A 1 399 ? -5.324 32.094 4.012 1 95.44 399 ASP A C 1
ATOM 3232 O O . ASP A 1 399 ? -4.516 32.938 4.441 1 95.44 399 ASP A O 1
ATOM 3236 N N . TRP A 1 400 ? -6.59 32.312 3.875 1 95.12 400 TRP A N 1
ATOM 3237 C CA . TRP A 1 400 ? -7.156 33.531 4.41 1 95.12 400 TRP A CA 1
ATOM 3238 C C . TRP A 1 400 ? -6.945 33.625 5.918 1 95.12 400 TRP A C 1
ATOM 3240 O O . TRP A 1 400 ? -6.477 34.656 6.43 1 95.12 400 TRP A O 1
ATOM 3250 N N . ALA A 1 401 ? -7.27 32.625 6.652 1 95 401 ALA A N 1
ATOM 3251 C CA . ALA A 1 401 ? -7.148 32.625 8.109 1 95 401 ALA A CA 1
ATOM 3252 C C . ALA A 1 401 ? -5.703 32.844 8.539 1 95 401 ALA A C 1
ATOM 3254 O O . ALA A 1 401 ? -5.445 33.562 9.5 1 95 401 ALA A O 1
ATOM 3255 N N . SER A 1 402 ? -4.77 32.219 7.875 1 92.81 402 SER A N 1
ATOM 3256 C CA . SER A 1 402 ? -3.359 32.344 8.234 1 92.81 402 SER A CA 1
ATOM 3257 C C . SER A 1 402 ? -2.826 33.719 7.871 1 92.81 402 SER A C 1
ATOM 3259 O O . SER A 1 402 ? -1.814 34.156 8.414 1 92.81 402 SER A O 1
ATOM 3261 N N . SER A 1 403 ? -3.504 34.344 6.891 1 90.5 403 SER A N 1
ATOM 3262 C CA . SER A 1 403 ? -3.121 35.719 6.582 1 90.5 403 SER A CA 1
ATOM 3263 C C . SER A 1 403 ? -3.525 36.688 7.699 1 90.5 403 SER A C 1
ATOM 3265 O O . SER A 1 403 ? -2.889 37.719 7.898 1 90.5 403 SER A O 1
ATOM 3267 N N . VAL A 1 404 ? -4.547 36.344 8.414 1 92.06 404 VAL A N 1
ATOM 3268 C CA . VAL A 1 404 ? -5.023 37.125 9.539 1 92.06 404 VAL A CA 1
ATOM 3269 C C . VAL A 1 404 ? -4.25 36.75 10.805 1 92.06 404 VAL A C 1
ATOM 3271 O O . VAL A 1 404 ? -3.822 37.625 11.555 1 92.06 404 VAL A O 1
ATOM 3274 N N . LEU A 1 405 ? -4.09 35.5 10.992 1 93 405 LEU A N 1
ATOM 3275 C CA . LEU A 1 405 ? -3.326 34.969 12.109 1 93 405 LEU A CA 1
ATOM 3276 C C . LEU A 1 405 ? -2.158 34.125 11.617 1 93 405 LEU A C 1
ATOM 3278 O O . LEU A 1 405 ? -2.328 32.938 11.312 1 93 405 LEU A O 1
ATOM 3282 N N . PRO A 1 406 ? -0.986 34.719 11.617 1 88.94 406 PRO A N 1
ATOM 3283 C CA . PRO A 1 406 ? 0.163 34 11.078 1 88.94 406 PRO A CA 1
ATOM 3284 C C . PRO A 1 406 ? 0.351 32.625 11.734 1 88.94 406 PRO A C 1
ATOM 3286 O O . PRO A 1 406 ? 0.105 32.469 12.93 1 88.94 406 PRO A O 1
ATOM 3289 N N . ALA A 1 407 ? 0.83 31.672 10.914 1 90.62 407 ALA A N 1
ATOM 3290 C CA . ALA A 1 407 ? 0.971 30.281 11.32 1 90.62 407 ALA A CA 1
ATOM 3291 C C . ALA A 1 407 ? 1.913 30.156 12.516 1 90.62 407 ALA A C 1
ATOM 3293 O O . ALA A 1 407 ? 1.802 29.203 13.305 1 90.62 407 ALA A O 1
ATOM 3294 N N . SER A 1 408 ? 2.793 31.109 12.711 1 87.5 408 SER A N 1
ATOM 3295 C CA . SER A 1 408 ? 3.783 31.062 13.781 1 87.5 408 SER A CA 1
ATOM 3296 C C . SER A 1 408 ? 3.121 31.188 15.148 1 87.5 408 SER A C 1
ATOM 3298 O O . SER A 1 408 ? 3.754 30.938 16.172 1 87.5 408 SER A O 1
ATOM 3300 N N . ASN A 1 409 ? 1.854 31.641 15.164 1 89.88 409 ASN A N 1
ATOM 3301 C CA . ASN A 1 409 ? 1.091 31.688 16.406 1 89.88 409 ASN A CA 1
ATOM 3302 C C . ASN A 1 409 ? 0.493 30.312 16.75 1 89.88 409 ASN A C 1
ATOM 3304 O O . ASN A 1 409 ? -0.718 30.203 16.938 1 89.88 409 ASN A O 1
ATOM 3308 N N . TYR A 1 410 ? 1.358 29.312 16.922 1 90.56 410 TYR A N 1
ATOM 3309 C CA . TYR A 1 410 ? 0.951 27.922 17.125 1 90.56 410 TYR A CA 1
ATOM 3310 C C . TYR A 1 410 ? 0.051 27.797 18.344 1 90.56 410 TYR A C 1
ATOM 3312 O O . TYR A 1 410 ? -0.82 26.922 18.391 1 90.56 410 TYR A O 1
ATOM 3320 N N . ASP A 1 411 ? 0.248 28.625 19.406 1 90.81 411 ASP A N 1
ATOM 3321 C CA . ASP A 1 411 ? -0.551 28.578 20.625 1 90.81 411 ASP A CA 1
ATOM 3322 C C . ASP A 1 411 ? -2.02 28.875 20.328 1 90.81 411 ASP A C 1
ATOM 3324 O O . ASP A 1 411 ? -2.904 28.109 20.719 1 90.81 411 ASP A O 1
ATOM 3328 N N . LEU A 1 412 ? -2.221 29.969 19.594 1 93.62 412 LEU A N 1
ATOM 3329 C CA . LEU A 1 412 ? -3.592 30.359 19.266 1 93.62 412 LEU A CA 1
ATOM 3330 C C . LEU A 1 412 ? -4.215 29.375 18.281 1 93.62 412 LEU A C 1
ATOM 3332 O O . LEU A 1 412 ? -5.41 29.078 18.359 1 93.62 412 LEU A O 1
ATOM 3336 N N . TRP A 1 413 ? -3.455 28.875 17.391 1 94.75 413 TRP A N 1
ATOM 3337 C CA . TRP A 1 413 ? -3.961 27.875 16.453 1 94.75 413 TRP A CA 1
ATOM 3338 C C . TRP A 1 413 ? -4.34 26.594 17.188 1 94.75 413 TRP A C 1
ATOM 3340 O O . TRP A 1 413 ? -5.285 25.906 16.797 1 94.75 413 TRP A O 1
ATOM 3350 N N . CYS A 1 414 ? -3.607 26.219 18.219 1 93.31 414 CYS A N 1
ATOM 3351 C CA . CYS A 1 414 ? -3.977 25.062 19.031 1 93.31 414 CYS A CA 1
ATOM 3352 C C . CYS A 1 414 ? -5.324 25.297 19.719 1 93.31 414 CYS A C 1
ATOM 3354 O O . CYS A 1 414 ? -6.16 24.391 19.75 1 93.31 414 CYS A O 1
ATOM 3356 N N . VAL A 1 415 ? -5.508 26.5 20.234 1 92.56 415 VAL A N 1
ATOM 3357 C CA . VAL A 1 415 ? -6.781 26.844 20.844 1 92.56 415 VAL A CA 1
ATOM 3358 C C . VAL A 1 415 ? -7.902 26.75 19.812 1 92.56 415 VAL A C 1
ATOM 3360 O O . VAL A 1 415 ? -8.93 26.109 20.062 1 92.56 415 VAL A O 1
ATOM 3363 N N . LEU A 1 416 ? -7.68 27.359 18.672 1 93.94 416 LEU A N 1
ATOM 3364 C CA . LEU A 1 416 ? -8.672 27.312 17.609 1 93.94 416 LEU A CA 1
ATOM 3365 C C . LEU A 1 416 ? -8.906 25.891 17.141 1 93.94 416 LEU A C 1
ATOM 3367 O O . LEU A 1 416 ? -10.031 25.516 16.781 1 93.94 416 LEU A O 1
ATOM 3371 N N . GLY A 1 417 ? -7.855 25.109 17.109 1 93.06 417 GLY A N 1
ATOM 3372 C CA . GLY A 1 417 ? -7.969 23.703 16.75 1 93.06 417 GLY A CA 1
ATOM 3373 C C . GLY A 1 417 ? -8.883 22.922 17.656 1 93.06 417 GLY A C 1
ATOM 3374 O O . GLY A 1 417 ? -9.711 22.141 17.188 1 93.06 417 GLY A O 1
ATOM 3375 N N . VAL A 1 418 ? -8.719 23.109 18.953 1 90.44 418 VAL A N 1
ATOM 3376 C CA . VAL A 1 418 ? -9.578 22.422 19.922 1 90.44 418 VAL A CA 1
ATOM 3377 C C . VAL A 1 418 ? -11.031 22.812 19.688 1 90.44 418 VAL A C 1
ATOM 3379 O O . VAL A 1 418 ? -11.914 21.953 19.641 1 90.44 418 VAL A O 1
ATOM 3382 N N . LEU A 1 419 ? -11.273 24.094 19.5 1 91.81 419 LEU A N 1
ATOM 3383 C CA . LEU A 1 419 ? -12.625 24.578 19.234 1 91.81 419 LEU A CA 1
ATOM 3384 C C . LEU A 1 419 ? -13.18 23.984 17.953 1 91.81 419 LEU A C 1
ATOM 3386 O O . LEU A 1 419 ? -14.328 23.531 17.906 1 91.81 419 LEU A O 1
ATOM 3390 N N . TRP A 1 420 ? -12.375 23.984 16.984 1 93.06 420 TRP A N 1
ATOM 3391 C CA . TRP A 1 420 ? -12.75 23.469 15.672 1 93.06 420 TRP A CA 1
ATOM 3392 C C . TRP A 1 420 ? -13.125 21.984 15.766 1 93.06 420 TRP A C 1
ATOM 3394 O O . TRP A 1 420 ? -14.164 21.562 15.242 1 93.06 420 TRP A O 1
ATOM 3404 N N . PHE A 1 421 ? -12.391 21.219 16.453 1 91.25 421 PHE A N 1
ATOM 3405 C CA . PHE A 1 421 ? -12.578 19.766 16.516 1 91.25 421 PHE A CA 1
ATOM 3406 C C . PHE A 1 421 ? -13.844 19.422 17.297 1 91.25 421 PHE A C 1
ATOM 3408 O O . PHE A 1 421 ? -14.492 18.406 17 1 91.25 421 PHE A O 1
ATOM 3415 N N . PHE A 1 422 ? -14.227 20.25 18.219 1 91.06 422 PHE A N 1
ATOM 3416 C CA . PHE A 1 422 ? -15.383 19.969 19.047 1 91.06 422 PHE A CA 1
ATOM 3417 C C . PHE A 1 422 ? -16.656 20.516 18.422 1 91.06 422 PHE A C 1
ATOM 3419 O O . PHE A 1 422 ? -17.766 20.156 18.828 1 91.06 422 PHE A O 1
ATOM 3426 N N . MET A 1 423 ? -16.5 21.297 17.484 1 90.94 423 MET A N 1
ATOM 3427 C CA . MET A 1 423 ? -17.609 22.047 16.922 1 90.94 423 MET A CA 1
ATOM 3428 C C . MET A 1 423 ? -18.688 21.109 16.375 1 90.94 423 MET A C 1
ATOM 3430 O O . MET A 1 423 ? -19.859 21.281 16.672 1 90.94 423 MET A O 1
ATOM 3434 N N . PRO A 1 424 ? -18.344 20.047 15.602 1 90.69 424 PRO A N 1
ATOM 3435 C CA . PRO A 1 424 ? -19.391 19.188 15.07 1 90.69 424 PRO A CA 1
ATOM 3436 C C . PRO A 1 424 ? -20.219 18.516 16.172 1 90.69 424 PRO A C 1
ATOM 3438 O O . PRO A 1 424 ? -21.453 18.422 16.062 1 90.69 424 PRO A O 1
ATOM 3441 N N . SER A 1 425 ? -19.562 18.047 17.219 1 89.19 425 SER A N 1
ATOM 3442 C CA . SER A 1 425 ? -20.281 17.391 18.312 1 89.19 425 SER A CA 1
ATOM 3443 C C . SER A 1 425 ? -21.125 18.391 19.094 1 89.19 425 SER A C 1
ATOM 3445 O O . SER A 1 425 ? -22.219 18.062 19.547 1 89.19 425 SER A O 1
ATOM 3447 N N . TYR A 1 426 ? -20.578 19.562 19.25 1 87.88 426 TYR A N 1
ATOM 3448 C CA . TYR A 1 426 ? -21.344 20.609 19.906 1 87.88 426 TYR A CA 1
ATOM 3449 C C . TYR A 1 426 ? -22.609 20.938 19.125 1 87.88 426 TYR A C 1
ATOM 3451 O O . TYR A 1 426 ? -23.703 21.062 19.703 1 87.88 426 TYR A O 1
ATOM 3459 N N . LEU A 1 427 ? -22.453 21.078 17.797 1 87.56 427 LEU A N 1
ATOM 3460 C CA . LEU A 1 427 ? -23.594 21.391 16.953 1 87.56 427 LEU A CA 1
ATOM 3461 C C . LEU A 1 427 ? -24.641 20.281 17 1 87.56 427 LEU A C 1
ATOM 3463 O O . LEU A 1 427 ? -25.844 20.547 17.016 1 87.56 427 LEU A O 1
ATOM 3467 N N . ASP A 1 428 ? -24.141 19.031 16.922 1 90.12 428 ASP A N 1
ATOM 3468 C CA . ASP A 1 428 ? -25.047 17.891 17.031 1 90.12 428 ASP A CA 1
ATOM 3469 C C . ASP A 1 428 ? -25.859 17.938 18.328 1 90.12 428 ASP A C 1
ATOM 3471 O O . ASP A 1 428 ? -27.062 17.734 18.312 1 90.12 428 ASP A O 1
ATOM 3475 N N . LEU A 1 429 ? -25.219 18.266 19.469 1 83.88 429 LEU A N 1
ATOM 3476 C CA . LEU A 1 429 ? -25.875 18.359 20.766 1 83.88 429 LEU A CA 1
ATOM 3477 C C . LEU A 1 429 ? -26.844 19.531 20.812 1 83.88 429 LEU A C 1
ATOM 3479 O O . LEU A 1 429 ? -27.953 19.406 21.312 1 83.88 429 LEU A O 1
ATOM 3483 N N . HIS A 1 430 ? -26.438 20.578 20.188 1 81.5 430 HIS A N 1
ATOM 3484 C CA . HIS A 1 430 ? -27.234 21.797 20.188 1 81.5 430 HIS A CA 1
ATOM 3485 C C . HIS A 1 430 ? -28.516 21.609 19.391 1 81.5 430 HIS A C 1
ATOM 3487 O O . HIS A 1 430 ? -29.609 21.984 19.844 1 81.5 430 HIS A O 1
ATOM 3493 N N . PHE A 1 431 ? -28.438 20.953 18.266 1 79.56 431 PHE A N 1
ATOM 3494 C CA . PHE A 1 431 ? -29.594 20.844 17.391 1 79.56 431 PHE A CA 1
ATOM 3495 C C . PHE A 1 431 ? -30.484 19.672 17.797 1 79.56 431 PHE A C 1
ATOM 3497 O O . PHE A 1 431 ? -31.672 19.672 17.5 1 79.56 431 PHE A O 1
ATOM 3504 N N . ARG A 1 432 ? -29.859 18.656 18.297 1 76.5 432 ARG A N 1
ATOM 3505 C CA . ARG A 1 432 ? -30.688 17.578 18.828 1 76.5 432 ARG A CA 1
ATOM 3506 C C . ARG A 1 432 ? -31.609 18.094 19.938 1 76.5 432 ARG A C 1
ATOM 3508 O O . ARG A 1 432 ? -32.781 17.703 20.031 1 76.5 432 ARG A O 1
ATOM 3515 N N . ASP A 1 433 ? -31 18.859 20.688 1 61.25 433 ASP A N 1
ATOM 3516 C CA . ASP A 1 433 ? -31.797 19.438 21.766 1 61.25 433 ASP A CA 1
ATOM 3517 C C . ASP A 1 433 ? -32.844 20.406 21.219 1 61.25 433 ASP A C 1
ATOM 3519 O O . ASP A 1 433 ? -33.969 20.453 21.703 1 61.25 433 ASP A O 1
ATOM 3523 N N . LEU A 1 434 ? -32.281 21.047 20.156 1 53.56 434 LEU A N 1
ATOM 3524 C CA . LEU A 1 434 ? -33.281 21.891 19.516 1 53.56 434 LEU A CA 1
ATOM 3525 C C . LEU A 1 434 ? -34.375 21.031 18.891 1 53.56 434 LEU A C 1
ATOM 3527 O O . LEU A 1 434 ? -35.562 21.391 18.953 1 53.56 434 LEU A O 1
ATOM 3531 N N . VAL A 1 435 ? -33.938 19.984 18.203 1 49.53 435 VAL A N 1
ATOM 3532 C CA . VAL A 1 435 ? -34.938 19.094 17.625 1 49.53 435 VAL A CA 1
ATOM 3533 C C . VAL A 1 435 ? -35.719 18.391 18.734 1 49.53 435 VAL A C 1
ATOM 3535 O O . VAL A 1 435 ? -36.938 18.25 18.625 1 49.53 435 VAL A O 1
ATOM 3538 N N . LEU A 1 436 ? -34.938 18.016 19.766 1 44.25 436 LEU A N 1
ATOM 3539 C CA . LEU A 1 436 ? -35.688 17.484 20.906 1 44.25 436 LEU A CA 1
ATOM 3540 C C . LEU A 1 436 ? -36.656 18.5 21.453 1 44.25 436 LEU A C 1
ATOM 3542 O O . LEU A 1 436 ? -37.781 18.156 21.828 1 44.25 436 LEU A O 1
ATOM 3546 N N . LEU A 1 437 ? -36.156 19.703 21.391 1 43.84 437 LEU A N 1
ATOM 3547 C CA . LEU A 1 437 ? -37.062 20.75 21.812 1 43.84 437 LEU A CA 1
ATOM 3548 C C . LEU A 1 437 ? -38.25 20.891 20.844 1 43.84 437 LEU A C 1
ATOM 3550 O O . LEU A 1 437 ? -39.375 21.078 21.281 1 43.84 437 LEU A O 1
ATOM 3554 N N . LYS A 1 438 ? -37.938 20.781 19.594 1 47.62 438 LYS A N 1
ATOM 3555 C CA . LYS A 1 438 ? -39.031 20.891 18.625 1 47.62 438 LYS A CA 1
ATOM 3556 C C . LYS A 1 438 ? -39.969 19.672 18.719 1 47.62 438 LYS A C 1
ATOM 3558 O O . LYS A 1 438 ? -41.188 19.812 18.641 1 47.62 438 LYS A O 1
ATOM 3563 N N . VAL A 1 439 ? -39.312 18.531 18.812 1 44.09 439 VAL A N 1
ATOM 3564 C CA . VAL A 1 439 ? -40.156 17.359 18.984 1 44.09 439 VAL A CA 1
ATOM 3565 C C . VAL A 1 439 ? -40.906 17.438 20.312 1 44.09 439 VAL A C 1
ATOM 3567 O O . VAL A 1 439 ? -42.094 17.109 20.375 1 44.09 439 VAL A O 1
ATOM 3570 N N . PHE A 1 440 ? -40.188 17.891 21.359 1 38.41 440 PHE A N 1
ATOM 3571 C CA . PHE A 1 440 ? -40.844 18.125 22.641 1 38.41 440 PHE A CA 1
ATOM 3572 C C . PHE A 1 440 ? -41.969 19.141 22.484 1 38.41 440 PHE A C 1
ATOM 3574 O O . PHE A 1 440 ? -43.094 18.906 22.984 1 38.41 440 PHE A O 1
ATOM 3581 N N . PHE A 1 441 ? -41.75 20.109 21.734 1 44.62 441 PHE A N 1
ATOM 3582 C CA . PHE A 1 441 ? -42.844 21.078 21.578 1 44.62 441 PHE A CA 1
ATOM 3583 C C . PHE A 1 441 ? -43.938 20.516 20.703 1 44.62 441 PHE A C 1
ATOM 3585 O O . PHE A 1 441 ? -45.125 20.844 20.906 1 44.62 441 PHE A O 1
ATOM 3592 N N . LYS A 1 442 ? -43.656 19.75 19.75 1 43.72 442 LYS A N 1
ATOM 3593 C CA . LYS A 1 442 ? -44.719 19.172 18.938 1 43.72 442 LYS A CA 1
ATOM 3594 C C . LYS A 1 442 ? -45.594 18.219 19.766 1 43.72 442 LYS A C 1
ATOM 3596 O O . LYS A 1 442 ? -46.812 18.125 19.562 1 43.72 442 LYS A O 1
ATOM 3601 N N . TYR A 1 443 ? -44.875 17.469 20.516 1 41.38 443 TYR A N 1
ATOM 3602 C CA . TYR A 1 443 ? -45.719 16.562 21.312 1 41.38 443 TYR A CA 1
ATOM 3603 C C . TYR A 1 443 ? -46.406 17.312 22.453 1 41.38 443 TYR A C 1
ATOM 3605 O O . TYR A 1 443 ? -47.344 16.797 23.047 1 41.38 443 TYR A O 1
ATOM 3613 N N . PHE A 1 444 ? -45.812 18.391 22.938 1 38.16 444 PHE A N 1
ATOM 3614 C CA . PHE A 1 444 ? -46.531 19.109 24 1 38.16 444 PHE A CA 1
ATOM 3615 C C . PHE A 1 444 ? -47.469 20.125 23.406 1 38.16 444 PHE A C 1
ATOM 3617 O O . PHE A 1 444 ? -48.281 20.719 24.125 1 38.16 444 PHE A O 1
ATOM 3624 N N . TYR A 1 445 ? -47.438 20.531 22.141 1 34.91 445 TYR A N 1
ATOM 3625 C CA . TYR A 1 445 ? -48.594 21.266 21.609 1 34.91 445 TYR A CA 1
ATOM 3626 C C . TYR A 1 445 ? -49.562 20.312 20.922 1 34.91 445 TYR A C 1
ATOM 3628 O O . TYR A 1 445 ? -49.156 19.422 20.188 1 34.91 445 TYR A O 1
ATOM 3636 N N . MET B 1 1 ? -63.219 -59.812 -10.242 1 23.92 1 MET B N 1
ATOM 3637 C CA . MET B 1 1 ? -62.75 -59.25 -11.5 1 23.92 1 MET B CA 1
ATOM 3638 C C . MET B 1 1 ? -62.062 -57.938 -11.273 1 23.92 1 MET B C 1
ATOM 3640 O O . MET B 1 1 ? -61.438 -57.375 -12.188 1 23.92 1 MET B O 1
ATOM 3644 N N . PHE B 1 2 ? -62.531 -57.188 -10.305 1 23.3 2 PHE B N 1
ATOM 3645 C CA . PHE B 1 2 ? -62.344 -55.75 -10.125 1 23.3 2 PHE B CA 1
ATOM 3646 C C . PHE B 1 2 ? -60.906 -55.438 -9.789 1 23.3 2 PHE B C 1
ATOM 3648 O O . PHE B 1 2 ? -60.625 -54.375 -9.234 1 23.3 2 PHE B O 1
ATOM 3655 N N . ALA B 1 3 ? -60.031 -56.469 -9.836 1 24.5 3 ALA B N 1
ATOM 3656 C CA . ALA B 1 3 ? -58.688 -56.25 -9.328 1 24.5 3 ALA B CA 1
ATOM 3657 C C . ALA B 1 3 ? -57.969 -55.188 -10.125 1 24.5 3 ALA B C 1
ATOM 3659 O O . ALA B 1 3 ? -57.281 -55.469 -11.109 1 24.5 3 ALA B O 1
ATOM 3660 N N . HIS B 1 4 ? -58.844 -54.219 -10.641 1 27.84 4 HIS B N 1
ATOM 3661 C CA . HIS B 1 4 ? -58.156 -53.281 -11.508 1 27.84 4 HIS B CA 1
ATOM 3662 C C . HIS B 1 4 ? -56.844 -52.812 -10.875 1 27.84 4 HIS B C 1
ATOM 3664 O O . HIS B 1 4 ? -56.812 -52.531 -9.672 1 27.84 4 HIS B O 1
ATOM 3670 N N . SER B 1 5 ? -55.781 -53.312 -11.453 1 26.25 5 SER B N 1
ATOM 3671 C CA . SER B 1 5 ? -54.375 -53.219 -11.055 1 26.25 5 SER B CA 1
ATOM 3672 C C . SER B 1 5 ? -54 -51.75 -10.805 1 26.25 5 SER B C 1
ATOM 3674 O O . SER B 1 5 ? -54.188 -50.906 -11.672 1 26.25 5 SER B O 1
ATOM 3676 N N . LEU B 1 6 ? -54.25 -51.219 -9.609 1 24.48 6 LEU B N 1
ATOM 3677 C CA . LEU B 1 6 ? -53.969 -49.938 -8.953 1 24.48 6 LEU B CA 1
ATOM 3678 C C . LEU B 1 6 ? -52.594 -49.406 -9.359 1 24.48 6 LEU B C 1
ATOM 3680 O O . LEU B 1 6 ? -52.156 -48.406 -8.82 1 24.48 6 LEU B O 1
ATOM 3684 N N . TRP B 1 7 ? -51.781 -50.344 -9.883 1 26.8 7 TRP B N 1
ATOM 3685 C CA . TRP B 1 7 ? -50.375 -50 -10.172 1 26.8 7 TRP B CA 1
ATOM 3686 C C . TRP B 1 7 ? -50.312 -48.844 -11.172 1 26.8 7 TRP B C 1
ATOM 3688 O O . TRP B 1 7 ? -50.75 -49 -12.32 1 26.8 7 TRP B O 1
ATOM 3698 N N . GLY B 1 8 ? -50.812 -47.781 -10.812 1 26.92 8 GLY B N 1
ATOM 3699 C CA . GLY B 1 8 ? -50.875 -46.562 -11.617 1 26.92 8 GLY B CA 1
ATOM 3700 C C . GLY B 1 8 ? -49.625 -46.375 -12.484 1 26.92 8 GLY B C 1
ATOM 3701 O O . GLY B 1 8 ? -48.656 -47.125 -12.328 1 26.92 8 GLY B O 1
ATOM 3702 N N . ASP B 1 9 ? -49.812 -45.688 -13.562 1 30.88 9 ASP B N 1
ATOM 3703 C CA . ASP B 1 9 ? -48.875 -45.469 -14.633 1 30.88 9 ASP B CA 1
ATOM 3704 C C . ASP B 1 9 ? -47.5 -45.094 -14.078 1 30.88 9 ASP B C 1
ATOM 3706 O O . ASP B 1 9 ? -47.406 -44.469 -13.016 1 30.88 9 ASP B O 1
ATOM 3710 N N . PRO B 1 10 ? -46.469 -45.906 -14.438 1 31.05 10 PRO B N 1
ATOM 3711 C CA . PRO B 1 10 ? -45.062 -45.656 -14.039 1 31.05 10 PRO B CA 1
ATOM 3712 C C . PRO B 1 10 ? -44.719 -44.156 -14.078 1 31.05 10 PRO B C 1
ATOM 3714 O O . PRO B 1 10 ? -45.25 -43.406 -14.891 1 31.05 10 PRO B O 1
ATOM 3717 N N . VAL B 1 11 ? -44.5 -43.562 -12.945 1 31.94 11 VAL B N 1
ATOM 3718 C CA . VAL B 1 11 ? -43.969 -42.219 -12.828 1 31.94 11 VAL B CA 1
ATOM 3719 C C . VAL B 1 11 ? -42.938 -42 -13.938 1 31.94 11 VAL B C 1
ATOM 3721 O O . VAL B 1 11 ? -42.031 -42.812 -14.133 1 31.94 11 VAL B O 1
ATOM 3724 N N . LYS B 1 12 ? -43.344 -41.312 -14.992 1 36.91 12 LYS B N 1
ATOM 3725 C CA . LYS B 1 12 ? -42.375 -40.938 -16.016 1 36.91 12 LYS B CA 1
ATOM 3726 C C . LYS B 1 12 ? -41.031 -40.594 -15.383 1 36.91 12 LYS B C 1
ATOM 3728 O O . LYS B 1 12 ? -40.969 -39.844 -14.398 1 36.91 12 LYS B O 1
ATOM 3733 N N . PRO B 1 13 ? -39.969 -41.406 -15.523 1 33.5 13 PRO B N 1
ATOM 3734 C CA . PRO B 1 13 ? -38.656 -41.094 -15.008 1 33.5 13 PRO B CA 1
ATOM 3735 C C . PRO B 1 13 ? -38.344 -39.594 -15.016 1 33.5 13 PRO B C 1
ATOM 3737 O O . PRO B 1 13 ? -38.781 -38.875 -15.906 1 33.5 13 PRO B O 1
ATOM 3740 N N . CYS B 1 14 ? -38.312 -38.938 -13.828 1 34.69 14 CYS B N 1
ATOM 3741 C CA . CYS B 1 14 ? -37.875 -37.562 -13.703 1 34.69 14 CYS B CA 1
ATOM 3742 C C . CYS B 1 14 ? -36.656 -37.281 -14.57 1 34.69 14 CYS B C 1
ATOM 3744 O O . CYS B 1 14 ? -35.562 -37.75 -14.273 1 34.69 14 CYS B O 1
ATOM 3746 N N . ARG B 1 15 ? -36.688 -37.25 -15.828 1 37.28 15 ARG B N 1
ATOM 3747 C CA . ARG B 1 15 ? -35.781 -36.844 -16.891 1 37.28 15 ARG B CA 1
ATOM 3748 C C . ARG B 1 15 ? -34.906 -35.656 -16.469 1 37.28 15 ARG B C 1
ATOM 3750 O O . ARG B 1 15 ? -34.094 -35.188 -17.266 1 37.28 15 ARG B O 1
ATOM 3757 N N . GLY B 1 16 ? -35.406 -34.75 -15.633 1 35.75 16 GLY B N 1
ATOM 3758 C CA . GLY B 1 16 ? -34.781 -33.438 -15.758 1 35.75 16 GLY B CA 1
ATOM 3759 C C . GLY B 1 16 ? -33.344 -33.406 -15.258 1 35.75 16 GLY B C 1
ATOM 3760 O O . GLY B 1 16 ? -33.094 -33.219 -14.062 1 35.75 16 GLY B O 1
ATOM 3761 N N . MET B 1 17 ? -32.5 -34.188 -15.445 1 41.16 17 MET B N 1
ATOM 3762 C CA . MET B 1 17 ? -31.109 -33.812 -15.32 1 41.16 17 MET B CA 1
ATOM 3763 C C . MET B 1 17 ? -30.922 -32.312 -15.562 1 41.16 17 MET B C 1
ATOM 3765 O O . MET B 1 17 ? -31.484 -31.766 -16.5 1 41.16 17 MET B O 1
ATOM 3769 N N . ALA B 1 18 ? -30.719 -31.484 -14.508 1 50.69 18 ALA B N 1
ATOM 3770 C CA . ALA B 1 18 ? -30.5 -30.031 -14.531 1 50.69 18 ALA B CA 1
ATOM 3771 C C . ALA B 1 18 ? -29.766 -29.609 -15.789 1 50.69 18 ALA B C 1
ATOM 3773 O O . ALA B 1 18 ? -28.672 -30.125 -16.078 1 50.69 18 ALA B O 1
ATOM 3774 N N . GLU B 1 19 ? -30.375 -29.25 -16.766 1 60.78 19 GLU B N 1
ATOM 3775 C CA . GLU B 1 19 ? -29.797 -28.812 -18.031 1 60.78 19 GLU B CA 1
ATOM 3776 C C . GLU B 1 19 ? -28.812 -27.672 -17.812 1 60.78 19 GLU B C 1
ATOM 3778 O O . GLU B 1 19 ? -29.156 -26.641 -17.219 1 60.78 19 GLU B O 1
ATOM 3783 N N . VAL B 1 20 ? -27.5 -27.969 -17.734 1 70.06 20 VAL B N 1
ATOM 3784 C CA . VAL B 1 20 ? -26.484 -26.922 -17.812 1 70.06 20 VAL B CA 1
ATOM 3785 C C . VAL B 1 20 ? -26.875 -25.922 -18.891 1 70.06 20 VAL B C 1
ATOM 3787 O O . VAL B 1 20 ? -27.219 -26.297 -20.016 1 70.06 20 VAL B O 1
ATOM 3790 N N . PRO B 1 21 ? -27 -24.703 -18.391 1 78.56 21 PRO B N 1
ATOM 3791 C CA . PRO B 1 21 ? -27.297 -23.734 -19.438 1 78.56 21 PRO B CA 1
ATOM 3792 C C . PRO B 1 21 ? -26.391 -23.875 -20.656 1 78.56 21 PRO B C 1
ATOM 3794 O O . PRO B 1 21 ? -25.188 -24.094 -20.516 1 78.56 21 PRO B O 1
ATOM 3797 N N . ARG B 1 22 ? -27 -23.906 -21.781 1 81.75 22 ARG B N 1
ATOM 3798 C CA . ARG B 1 22 ? -26.281 -24.094 -23.031 1 81.75 22 ARG B CA 1
ATOM 3799 C C . ARG B 1 22 ? -25.125 -23.125 -23.156 1 81.75 22 ARG B C 1
ATOM 3801 O O . ARG B 1 22 ? -24.047 -23.5 -23.641 1 81.75 22 ARG B O 1
ATOM 3808 N N . GLY B 1 23 ? -25.406 -21.938 -22.656 1 83.44 23 GLY B N 1
ATOM 3809 C CA . GLY B 1 23 ? -24.344 -20.969 -22.75 1 83.44 23 GLY B CA 1
ATOM 3810 C C . GLY B 1 23 ? -23.141 -21.312 -21.891 1 83.44 23 GLY B C 1
ATOM 3811 O O . GLY B 1 23 ? -22 -21.141 -22.312 1 83.44 23 GLY B O 1
ATOM 3812 N N . PHE B 1 24 ? -23.438 -21.828 -20.703 1 87.75 24 PHE B N 1
ATOM 3813 C CA . PHE B 1 24 ? -22.375 -22.219 -19.797 1 87.75 24 PHE B CA 1
ATOM 3814 C C . PHE B 1 24 ? -21.594 -23.406 -20.344 1 87.75 24 PHE B C 1
ATOM 3816 O O . PHE B 1 24 ? -20.375 -23.422 -20.328 1 87.75 24 PHE B O 1
ATOM 3823 N N . ALA B 1 25 ? -22.312 -24.344 -20.844 1 86.94 25 ALA B N 1
ATOM 3824 C CA . ALA B 1 25 ? -21.703 -25.531 -21.422 1 86.94 25 ALA B CA 1
ATOM 3825 C C . ALA B 1 25 ? -20.859 -25.172 -22.641 1 86.94 25 ALA B C 1
ATOM 3827 O O . ALA B 1 25 ? -19.75 -25.672 -22.797 1 86.94 25 ALA B O 1
ATOM 3828 N N . ALA B 1 26 ? -21.422 -24.297 -23.438 1 88.69 26 ALA B N 1
ATOM 3829 C CA . ALA B 1 26 ? -20.688 -23.875 -24.625 1 88.69 26 ALA B CA 1
ATOM 3830 C C . ALA B 1 26 ? -19.406 -23.141 -24.25 1 88.69 26 ALA B C 1
ATOM 3832 O O . ALA B 1 26 ? -18.359 -23.344 -24.875 1 88.69 26 ALA B O 1
ATOM 3833 N N . PHE B 1 27 ? -19.562 -22.359 -23.234 1 88.38 27 PHE B N 1
ATOM 3834 C CA . PHE B 1 27 ? -18.406 -21.594 -22.797 1 88.38 27 PHE B CA 1
ATOM 3835 C C . PHE B 1 27 ? -17.328 -22.531 -22.219 1 88.38 27 PHE B C 1
ATOM 3837 O O . PHE B 1 27 ? -16.141 -22.359 -22.531 1 88.38 27 PHE B O 1
ATOM 3844 N N . PHE B 1 28 ? -17.703 -23.469 -21.469 1 87.44 28 PHE B N 1
ATOM 3845 C CA . PHE B 1 28 ? -16.781 -24.453 -20.922 1 87.44 28 PHE B CA 1
ATOM 3846 C C . PHE B 1 28 ? -16.094 -25.219 -22.047 1 87.44 28 PHE B C 1
ATOM 3848 O O . PHE B 1 28 ? -14.875 -25.391 -22.031 1 87.44 28 PHE B O 1
ATOM 3855 N N . LEU B 1 29 ? -16.891 -25.625 -23 1 88.06 29 LEU B N 1
ATOM 3856 C CA . LEU B 1 29 ? -16.344 -26.391 -24.109 1 88.06 29 LEU B CA 1
ATOM 3857 C C . LEU B 1 29 ? -15.352 -25.547 -24.906 1 88.06 29 LEU B C 1
ATOM 3859 O O . LEU B 1 29 ? -14.305 -26.047 -25.328 1 88.06 29 LEU B O 1
ATOM 3863 N N . LEU B 1 30 ? -15.688 -24.344 -25.062 1 88.12 30 LEU B N 1
ATOM 3864 C CA . LEU B 1 30 ? -14.797 -23.453 -25.781 1 88.12 30 LEU B CA 1
ATOM 3865 C C . LEU B 1 30 ? -13.445 -23.344 -25.078 1 88.12 30 LEU B C 1
ATOM 3867 O O . LEU B 1 30 ? -12.398 -23.422 -25.734 1 88.12 30 LEU B O 1
ATOM 3871 N N . LEU B 1 31 ? -13.43 -23.172 -23.781 1 86 31 LEU B N 1
ATOM 3872 C CA . LEU B 1 31 ? -12.188 -23.047 -23.031 1 86 31 LEU B CA 1
ATOM 3873 C C . LEU B 1 31 ? -11.422 -24.359 -23.016 1 86 31 LEU B C 1
ATOM 3875 O O . LEU B 1 31 ? -10.195 -24.375 -23.109 1 86 31 LEU B O 1
ATOM 3879 N N . PHE B 1 32 ? -12.211 -25.375 -22.969 1 86.81 32 PHE B N 1
ATOM 3880 C CA . PHE B 1 32 ? -11.609 -26.703 -22.953 1 86.81 32 PHE B CA 1
ATOM 3881 C C . PHE B 1 32 ? -10.922 -27 -24.281 1 86.81 32 PHE B C 1
ATOM 3883 O O . PHE B 1 32 ? -9.766 -27.438 -24.297 1 86.81 32 PHE B O 1
ATOM 3890 N N . VAL B 1 33 ? -11.531 -26.656 -25.328 1 87.38 33 VAL B N 1
ATOM 3891 C CA . VAL B 1 33 ? -10.961 -26.875 -26.656 1 87.38 33 VAL B CA 1
ATOM 3892 C C . VAL B 1 33 ? -9.781 -25.922 -26.875 1 87.38 33 VAL B C 1
ATOM 3894 O O . VAL B 1 33 ? -8.812 -26.281 -27.547 1 87.38 33 VAL B O 1
ATOM 3897 N N . GLY B 1 34 ? -9.828 -24.828 -26.219 1 85.88 34 GLY B N 1
ATOM 3898 C CA . GLY B 1 34 ? -8.758 -23.844 -26.328 1 85.88 34 GLY B CA 1
ATOM 3899 C C . GLY B 1 34 ? -7.445 -24.328 -25.734 1 85.88 34 GLY B C 1
ATOM 3900 O O . GLY B 1 34 ? -6.375 -23.859 -26.125 1 85.88 34 GLY B O 1
ATOM 3901 N N . VAL B 1 35 ? -7.539 -25.297 -24.844 1 87.62 35 VAL B N 1
ATOM 3902 C CA . VAL B 1 35 ? -6.316 -25.75 -24.172 1 87.62 35 VAL B CA 1
ATOM 3903 C C . VAL B 1 35 ? -5.789 -27 -24.859 1 87.62 35 VAL B C 1
ATOM 3905 O O . VAL B 1 35 ? -4.641 -27.391 -24.656 1 87.62 35 VAL B O 1
ATOM 3908 N N . LEU B 1 36 ? -6.539 -27.594 -25.766 1 86.88 36 LEU B N 1
ATOM 3909 C CA . LEU B 1 36 ? -6.156 -28.844 -26.406 1 86.88 36 LEU B CA 1
ATOM 3910 C C . LEU B 1 36 ? -4.938 -28.656 -27.312 1 86.88 36 LEU B C 1
ATOM 3912 O O . LEU B 1 36 ? -4.07 -29.531 -27.375 1 86.88 36 LEU B O 1
ATOM 3916 N N . PRO B 1 37 ? -4.848 -27.484 -27.938 1 86.81 37 PRO B N 1
ATOM 3917 C CA . PRO B 1 37 ? -3.65 -27.266 -28.75 1 86.81 37 PRO B CA 1
ATOM 3918 C C . PRO B 1 37 ? -2.363 -27.328 -27.922 1 86.81 37 PRO B C 1
ATOM 3920 O O . PRO B 1 37 ? -1.301 -27.656 -28.453 1 86.81 37 PRO B O 1
ATOM 3923 N N . LEU B 1 38 ? -2.453 -27.031 -26.672 1 88.31 38 LEU B N 1
ATOM 3924 C CA . LEU B 1 38 ? -1.268 -27.094 -25.828 1 88.31 38 LEU B CA 1
ATOM 3925 C C . LEU B 1 38 ? -0.806 -28.531 -25.656 1 88.31 38 LEU B C 1
ATOM 3927 O O . LEU B 1 38 ? 0.396 -28.812 -25.594 1 88.31 38 LEU B O 1
ATOM 3931 N N . VAL B 1 39 ? -1.75 -29.422 -25.609 1 88.12 39 VAL B N 1
ATOM 3932 C CA . VAL B 1 39 ? -1.433 -30.844 -25.484 1 88.12 39 VAL B CA 1
ATOM 3933 C C . VAL B 1 39 ? -0.75 -31.328 -26.75 1 88.12 39 VAL B C 1
ATOM 3935 O O . VAL B 1 39 ? 0.271 -32 -26.703 1 88.12 39 VAL B O 1
ATOM 3938 N N . VAL B 1 40 ? -1.289 -30.844 -27.828 1 85.88 40 VAL B N 1
ATOM 3939 C CA . VAL B 1 40 ? -0.719 -31.219 -29.125 1 85.88 40 VAL B CA 1
ATOM 3940 C C . VAL B 1 40 ? 0.686 -30.641 -29.266 1 85.88 40 VAL B C 1
ATOM 3942 O O . VAL B 1 40 ? 1.613 -31.328 -29.688 1 85.88 40 VAL B O 1
ATOM 3945 N N . GLU B 1 41 ? 0.766 -29.422 -28.875 1 82.81 41 GLU B N 1
ATOM 3946 C CA . GLU B 1 41 ? 2.055 -28.734 -28.969 1 82.81 41 GLU B CA 1
ATOM 3947 C C . GLU B 1 41 ? 3.115 -29.453 -28.141 1 82.81 41 GLU B C 1
ATOM 3949 O O . GLU B 1 41 ? 4.23 -29.688 -28.609 1 82.81 41 GLU B O 1
ATOM 3954 N N . ARG B 1 42 ? 2.887 -29.766 -26.953 1 83.75 42 ARG B N 1
ATOM 3955 C CA . ARG B 1 42 ? 3.865 -30.406 -26.078 1 83.75 42 ARG B CA 1
ATOM 3956 C C . ARG B 1 42 ? 4.23 -31.797 -26.594 1 83.75 42 ARG B C 1
ATOM 3958 O O . ARG B 1 42 ? 5.402 -32.188 -26.578 1 83.75 42 ARG B O 1
ATOM 3965 N N . ARG B 1 43 ? 3.227 -32.531 -27.078 1 81.06 43 ARG B N 1
ATOM 3966 C CA . ARG B 1 43 ? 3.486 -33.844 -27.625 1 81.06 43 ARG B CA 1
ATOM 3967 C C . ARG B 1 43 ? 4.363 -33.781 -28.875 1 81.06 43 ARG B C 1
ATOM 3969 O O . ARG B 1 43 ? 5.254 -34.594 -29.078 1 81.06 43 ARG B O 1
ATOM 3976 N N . TYR B 1 44 ? 4.004 -32.812 -29.609 1 78.31 44 TYR B N 1
ATOM 3977 C CA . TYR B 1 44 ? 4.82 -32.594 -30.812 1 78.31 44 TYR B CA 1
ATOM 3978 C C . TYR B 1 44 ? 6.262 -32.281 -30.438 1 78.31 44 TYR B C 1
ATOM 3980 O O . TYR B 1 44 ? 7.199 -32.75 -31.062 1 78.31 44 TYR B O 1
ATOM 3988 N N . ARG B 1 45 ? 6.461 -31.469 -29.5 1 75.06 45 ARG B N 1
ATOM 3989 C CA . ARG B 1 45 ? 7.797 -31.109 -29.031 1 75.06 45 ARG B CA 1
ATOM 3990 C C . ARG B 1 45 ? 8.547 -32.344 -28.516 1 75.06 45 ARG B C 1
ATOM 3992 O O . ARG B 1 45 ? 9.719 -32.531 -28.859 1 75.06 45 ARG B O 1
ATOM 3999 N N . ASP B 1 46 ? 7.91 -33.125 -27.734 1 74.69 46 ASP B N 1
ATOM 4000 C CA . ASP B 1 46 ? 8.523 -34.344 -27.219 1 74.69 46 ASP B CA 1
ATOM 4001 C C . ASP B 1 46 ? 8.883 -35.281 -28.359 1 74.69 46 ASP B C 1
ATOM 4003 O O . ASP B 1 46 ? 9.969 -35.875 -28.359 1 74.69 46 ASP B O 1
ATOM 4007 N N . TRP B 1 47 ? 7.98 -35.375 -29.266 1 73.75 47 TRP B N 1
ATOM 4008 C CA . TRP B 1 47 ? 8.195 -36.25 -30.406 1 73.75 47 TRP B CA 1
ATOM 4009 C C . TRP B 1 47 ? 9.359 -35.75 -31.266 1 73.75 47 TRP B C 1
ATOM 4011 O O . TRP B 1 47 ? 10.172 -36.531 -31.75 1 73.75 47 TRP B O 1
ATOM 4021 N N . SER B 1 48 ? 9.43 -34.469 -31.484 1 70.62 48 SER B N 1
ATOM 4022 C CA . SER B 1 48 ? 10.484 -33.906 -32.312 1 70.62 48 SER B CA 1
ATOM 4023 C C . SER B 1 48 ? 11.859 -34.125 -31.703 1 70.62 48 SER B C 1
ATOM 4025 O O . SER B 1 48 ? 12.828 -34.406 -32.406 1 70.62 48 SER B O 1
ATOM 4027 N N . ILE B 1 49 ? 11.969 -34.031 -30.484 1 70 49 ILE B N 1
ATOM 4028 C CA . ILE B 1 49 ? 13.227 -34.25 -29.781 1 70 49 ILE B CA 1
ATOM 4029 C C . ILE B 1 49 ? 13.609 -35.719 -29.906 1 70 49 ILE B C 1
ATOM 4031 O O . ILE B 1 49 ? 14.766 -36.062 -30.188 1 70 49 ILE B O 1
ATOM 4035 N N . GLN B 1 50 ? 12.602 -36.594 -29.75 1 69.62 50 GLN B N 1
ATOM 4036 C CA . GLN B 1 50 ? 12.844 -38.031 -29.875 1 69.62 50 GLN B CA 1
ATOM 4037 C C . GLN B 1 50 ? 13.281 -38.406 -31.281 1 69.62 50 GLN B C 1
ATOM 4039 O O . GLN B 1 50 ? 14.195 -39.219 -31.469 1 69.62 50 GLN B O 1
ATOM 4044 N N . ALA B 1 51 ? 12.672 -37.812 -32.219 1 67.12 51 ALA B N 1
ATOM 4045 C CA . ALA B 1 51 ? 12.961 -38.094 -33.625 1 67.12 51 ALA B CA 1
ATOM 4046 C C . ALA B 1 51 ? 14.375 -37.656 -34 1 67.12 51 ALA B C 1
ATOM 4048 O O . ALA B 1 51 ? 15.062 -38.344 -34.75 1 67.12 51 ALA B O 1
ATOM 4049 N N . PHE B 1 52 ? 14.773 -36.625 -33.562 1 62.97 52 PHE B N 1
ATOM 4050 C CA . PHE B 1 52 ? 16.109 -36.094 -33.844 1 62.97 52 PHE B CA 1
ATOM 4051 C C . PHE B 1 52 ? 17.172 -37.031 -33.281 1 62.97 52 PHE B C 1
ATOM 4053 O O . PHE B 1 52 ? 18.125 -37.375 -33.969 1 62.97 52 PHE B O 1
ATOM 4060 N N . PHE B 1 53 ? 17.016 -37.438 -32.125 1 62.75 53 PHE B N 1
ATOM 4061 C CA . PHE B 1 53 ? 18.047 -38.219 -31.484 1 62.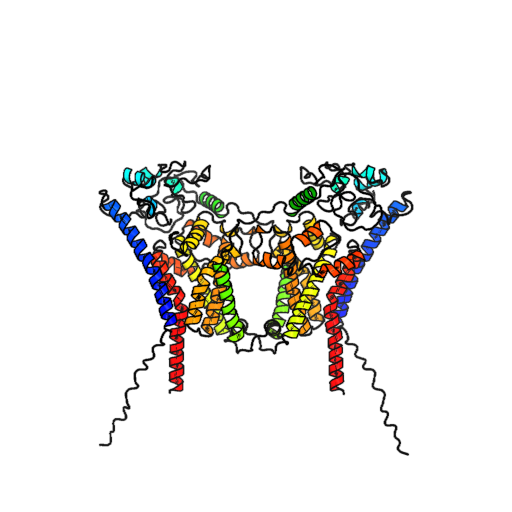75 53 PHE B CA 1
ATOM 4062 C C . PHE B 1 53 ? 17.984 -39.688 -31.953 1 62.75 53 PHE B C 1
ATOM 4064 O O . PHE B 1 53 ? 18.984 -40.406 -31.891 1 62.75 53 PHE B O 1
ATOM 4071 N N . ALA B 1 54 ? 16.797 -40.188 -32.25 1 61.62 54 ALA B N 1
ATOM 4072 C CA . ALA B 1 54 ? 16.719 -41.5 -32.875 1 61.62 54 ALA B CA 1
ATOM 4073 C C . ALA B 1 54 ? 17.516 -41.562 -34.156 1 61.62 54 ALA B C 1
ATOM 4075 O O . ALA B 1 54 ? 18.109 -42.594 -34.5 1 61.62 54 ALA B O 1
ATOM 4076 N N . GLY B 1 55 ? 17.453 -40.531 -34.969 1 55.59 55 GLY B N 1
ATOM 4077 C CA . GLY B 1 55 ? 18.219 -40.5 -36.219 1 55.59 55 GLY B CA 1
ATOM 4078 C C . GLY B 1 55 ? 19.719 -40.5 -36 1 55.59 55 GLY B C 1
ATOM 4079 O O . GLY B 1 55 ? 20.469 -41.031 -36.812 1 55.59 55 GLY B O 1
ATOM 4080 N N . GLU B 1 56 ? 20.234 -39.688 -35.062 1 53.19 56 GLU B N 1
ATOM 4081 C CA . GLU B 1 56 ? 21.672 -39.562 -34.844 1 53.19 56 GLU B CA 1
ATOM 4082 C C . GLU B 1 56 ? 22.219 -40.75 -34.062 1 53.19 56 GLU B C 1
ATOM 4084 O O . GLU B 1 56 ? 23.391 -40.781 -33.656 1 53.19 56 GLU B O 1
ATOM 4089 N N . ASP B 1 57 ? 21.703 -42.094 -34.406 1 48.56 57 ASP B N 1
ATOM 4090 C CA . ASP B 1 57 ? 22.109 -43.312 -33.719 1 48.56 57 ASP B CA 1
ATOM 4091 C C . ASP B 1 57 ? 21.969 -43.156 -32.219 1 48.56 57 ASP B C 1
ATOM 4093 O O . ASP B 1 57 ? 22.656 -43.844 -31.438 1 48.56 57 ASP B O 1
ATOM 4097 N N . PHE B 1 58 ? 21.516 -42.094 -31.703 1 48.22 58 PHE B N 1
ATOM 4098 C CA . PHE B 1 58 ? 21.203 -42 -30.281 1 48.22 58 PHE B CA 1
ATOM 4099 C C . PHE B 1 58 ? 20.016 -42.875 -29.953 1 48.22 58 PHE B C 1
ATOM 4101 O O . PHE B 1 58 ? 18.859 -42.469 -30.109 1 48.22 58 PHE B O 1
ATOM 4108 N N . HIS B 1 59 ? 20.062 -44.281 -30.422 1 40.22 59 HIS B N 1
ATOM 4109 C CA . HIS B 1 59 ? 18.953 -45.219 -30.344 1 40.22 59 HIS B CA 1
ATOM 4110 C C . HIS B 1 59 ? 18.031 -44.906 -29.172 1 40.22 59 HIS B C 1
ATOM 4112 O O . HIS B 1 59 ? 16.812 -44.75 -29.344 1 40.22 59 HIS B O 1
ATOM 4118 N N . ASP B 1 60 ? 18.094 -45.875 -28.094 1 41.19 60 ASP B N 1
ATOM 4119 C CA . ASP B 1 60 ? 16.984 -46.188 -27.203 1 41.19 60 ASP B CA 1
ATOM 4120 C C . ASP B 1 60 ? 16.438 -44.906 -26.547 1 41.19 60 ASP B C 1
ATOM 4122 O O . ASP B 1 60 ? 15.227 -44.688 -26.578 1 41.19 60 ASP B O 1
ATOM 4126 N N . SER B 1 61 ? 16.703 -44.594 -25.156 1 36.81 61 SER B N 1
ATOM 4127 C CA . SER B 1 61 ? 15.844 -44.031 -24.125 1 36.81 61 SER B CA 1
ATOM 4128 C C . SER B 1 61 ? 15.812 -42.5 -24.203 1 36.81 61 SER B C 1
ATOM 4130 O O . SER B 1 61 ? 16.766 -41.844 -23.797 1 36.81 61 SER B O 1
ATOM 4132 N N . VAL B 1 62 ? 15.57 -41.938 -25.109 1 40.78 62 VAL B N 1
ATOM 4133 C CA . VAL B 1 62 ? 15.242 -40.5 -25.234 1 40.78 62 VAL B CA 1
ATOM 4134 C C . VAL B 1 62 ? 14.539 -40.031 -23.969 1 40.78 62 VAL B C 1
ATOM 4136 O O . VAL B 1 62 ? 14.586 -38.844 -23.625 1 40.78 62 VAL B O 1
ATOM 4139 N N . VAL B 1 63 ? 13.414 -40.688 -23.688 1 43.56 63 VAL B N 1
ATOM 4140 C CA . VAL B 1 63 ? 12.594 -40.5 -22.5 1 43.56 63 VAL B CA 1
ATOM 4141 C C . VAL B 1 63 ? 13.484 -40.156 -21.312 1 43.56 63 VAL B C 1
ATOM 4143 O O . VAL B 1 63 ? 13.094 -39.406 -20.422 1 43.56 63 VAL B O 1
ATOM 4146 N N . ARG B 1 64 ? 14.75 -40.688 -21.281 1 49.62 64 ARG B N 1
ATOM 4147 C CA . ARG B 1 64 ? 15.57 -40.531 -20.078 1 49.62 64 ARG B CA 1
ATOM 4148 C C . ARG B 1 64 ? 16.344 -39.219 -20.109 1 49.62 64 ARG B C 1
ATOM 4150 O O . ARG B 1 64 ? 17.312 -39.062 -19.375 1 49.62 64 ARG B O 1
ATOM 4157 N N . ARG B 1 65 ? 16.062 -38.344 -21.062 1 50.62 65 ARG B N 1
ATOM 4158 C CA . ARG B 1 65 ? 16.75 -37.125 -21.484 1 50.62 65 ARG B CA 1
ATOM 4159 C C . ARG B 1 65 ? 16.625 -36.031 -20.438 1 50.62 65 ARG B C 1
ATOM 4161 O O . ARG B 1 65 ? 17.547 -35.25 -20.234 1 50.62 65 ARG B O 1
ATOM 4168 N N . ALA B 1 66 ? 15.227 -35.844 -19.953 1 52.66 66 ALA B N 1
ATOM 4169 C CA . ALA B 1 66 ? 15.203 -35.062 -18.719 1 52.66 66 ALA B CA 1
ATOM 4170 C C . ALA B 1 66 ? 16.391 -35.438 -17.828 1 52.66 66 ALA B C 1
ATOM 4172 O O . ALA B 1 66 ? 16.766 -34.656 -16.953 1 52.66 66 ALA B O 1
ATOM 4173 N N . GLU B 1 67 ? 17.078 -36.438 -18.422 1 60.62 67 GLU B N 1
ATOM 4174 C CA . GLU B 1 67 ? 18.141 -36.969 -17.594 1 60.62 67 GLU B CA 1
ATOM 4175 C C . GLU B 1 67 ? 19.516 -36.656 -18.203 1 60.62 67 GLU B C 1
ATOM 4177 O O . GLU B 1 67 ? 20.531 -37.156 -17.719 1 60.62 67 GLU B O 1
ATOM 4182 N N . LEU B 1 68 ? 19.406 -35.719 -19.203 1 69.38 68 LEU B N 1
ATOM 4183 C CA . LEU B 1 68 ? 20.703 -35.531 -19.844 1 69.38 68 LEU B CA 1
ATOM 4184 C C . LEU B 1 68 ? 21.422 -34.312 -19.281 1 69.38 68 LEU B C 1
ATOM 4186 O O . LEU B 1 68 ? 22.641 -34.25 -19.328 1 69.38 68 LEU B O 1
ATOM 4190 N N . VAL B 1 69 ? 20.594 -33.312 -18.969 1 78.06 69 VAL B N 1
ATOM 4191 C CA . VAL B 1 69 ? 21.219 -32.125 -18.422 1 78.06 69 VAL B CA 1
ATOM 4192 C C . VAL B 1 69 ? 20.484 -31.703 -17.156 1 78.06 69 VAL B C 1
ATOM 4194 O O . VAL B 1 69 ? 19.281 -31.953 -17 1 78.06 69 VAL B O 1
ATOM 4197 N N . PRO B 1 70 ? 21.203 -31.094 -16.297 1 82.06 70 PRO B N 1
ATOM 4198 C CA . PRO B 1 70 ? 20.547 -30.625 -15.086 1 82.06 70 PRO B CA 1
ATOM 4199 C C . PRO B 1 70 ? 19.484 -29.547 -15.375 1 82.06 70 PRO B C 1
ATOM 4201 O O . PRO B 1 70 ? 19.625 -28.797 -16.344 1 82.06 70 PRO B O 1
ATOM 4204 N N . ASN B 1 71 ? 18.359 -29.516 -14.641 1 83.12 71 ASN B N 1
ATOM 4205 C CA . ASN B 1 71 ? 17.312 -28.5 -14.609 1 83.12 71 ASN B CA 1
ATOM 4206 C C . ASN B 1 71 ? 16.516 -28.484 -15.906 1 83.12 71 ASN B C 1
ATOM 4208 O O . ASN B 1 71 ? 15.789 -27.531 -16.188 1 83.12 71 ASN B O 1
ATOM 4212 N N . TYR B 1 72 ? 16.656 -29.547 -16.703 1 80.06 72 TYR B N 1
ATOM 4213 C CA . TYR B 1 72 ? 15.938 -29.609 -17.969 1 80.06 72 TYR B CA 1
ATOM 4214 C C . TYR B 1 72 ? 14.438 -29.453 -17.75 1 80.06 72 TYR B C 1
ATOM 4216 O O . TYR B 1 72 ? 13.766 -28.75 -18.5 1 80.06 72 TYR B O 1
ATOM 4224 N N . SER B 1 73 ? 13.969 -30 -16.688 1 79.5 73 SER B N 1
ATOM 4225 C CA . SER B 1 73 ? 12.523 -30.016 -16.469 1 79.5 73 SER B CA 1
ATOM 4226 C C . SER B 1 73 ? 12.055 -28.734 -15.805 1 79.5 73 SER B C 1
ATOM 4228 O O . SER B 1 73 ? 10.859 -28.531 -15.586 1 79.5 73 SER B O 1
ATOM 4230 N N . HIS B 1 74 ? 12.977 -27.797 -15.539 1 83.19 74 HIS B N 1
ATOM 4231 C CA . HIS B 1 74 ? 12.602 -26.656 -14.711 1 83.19 74 HIS B CA 1
ATOM 4232 C C . HIS B 1 74 ? 12.672 -25.359 -15.492 1 83.19 74 HIS B C 1
ATOM 4234 O O . HIS B 1 74 ? 12.43 -24.281 -14.945 1 83.19 74 HIS B O 1
ATOM 4240 N N . VAL B 1 75 ? 13 -25.547 -16.766 1 80.88 75 VAL B N 1
ATOM 4241 C CA . VAL B 1 75 ? 13.094 -24.328 -17.562 1 80.88 75 VAL B CA 1
ATOM 4242 C C . VAL B 1 75 ? 12.211 -24.438 -18.797 1 80.88 75 VAL B C 1
ATOM 4244 O O . VAL B 1 75 ? 12.133 -25.5 -19.406 1 80.88 75 VAL B O 1
ATOM 4247 N N . TRP B 1 76 ? 11.57 -23.391 -19.141 1 77.12 76 TRP B N 1
ATOM 4248 C CA . TRP B 1 76 ? 10.594 -23.422 -20.219 1 77.12 76 TRP B CA 1
ATOM 4249 C C . TRP B 1 76 ? 11.273 -23.609 -21.578 1 77.12 76 TRP B C 1
ATOM 4251 O O . TRP B 1 76 ? 10.672 -24.141 -22.516 1 77.12 76 TRP B O 1
ATOM 4261 N N . TRP B 1 77 ? 12.523 -23.281 -21.641 1 78.06 77 TRP B N 1
ATOM 4262 C CA . TRP B 1 77 ? 13.242 -23.312 -22.922 1 78.06 77 TRP B CA 1
ATOM 4263 C C . TRP B 1 77 ? 14.109 -24.562 -23.016 1 78.06 77 TRP B C 1
ATOM 4265 O O . TRP B 1 77 ? 15.039 -24.625 -23.828 1 78.06 77 TRP B O 1
ATOM 4275 N N . SER B 1 78 ? 13.867 -25.531 -22.125 1 78.5 78 SER B N 1
ATOM 4276 C CA . SER B 1 78 ? 14.711 -26.719 -22.047 1 78.5 78 SER B CA 1
ATOM 4277 C C . SER B 1 78 ? 14.797 -27.422 -23.406 1 78.5 78 SER B C 1
ATOM 4279 O O . SER B 1 78 ? 15.828 -28 -23.734 1 78.5 78 SER B O 1
ATOM 4281 N N . GLN B 1 79 ? 13.82 -27.297 -24.125 1 74.19 79 GLN B N 1
ATOM 4282 C CA . GLN B 1 79 ? 13.812 -27.984 -25.422 1 74.19 79 GLN B CA 1
ATOM 4283 C C . GLN B 1 79 ? 14.852 -27.391 -26.359 1 74.19 79 GLN B C 1
ATOM 4285 O O . GLN B 1 79 ? 15.367 -28.078 -27.25 1 74.19 79 GLN B O 1
ATOM 4290 N N . GLU B 1 80 ? 15.141 -26.188 -26.094 1 75.12 80 GLU B N 1
ATOM 4291 C CA . GLU B 1 80 ? 16.109 -25.5 -26.938 1 75.12 80 GLU B CA 1
ATOM 4292 C C . GLU B 1 80 ? 17.516 -26.031 -26.703 1 75.12 80 GLU B C 1
ATOM 4294 O O . GLU B 1 80 ? 18.406 -25.844 -27.531 1 75.12 80 GLU B O 1
ATOM 4299 N N . LEU B 1 81 ? 17.672 -26.609 -25.656 1 76 81 LEU B N 1
ATOM 4300 C CA . LEU B 1 81 ? 19 -27.125 -25.312 1 76 81 LEU B CA 1
ATOM 4301 C C . LEU B 1 81 ? 19.344 -28.344 -26.172 1 76 81 LEU B C 1
ATOM 4303 O O . LEU B 1 81 ? 20.516 -28.609 -26.453 1 76 81 LEU B O 1
ATOM 4307 N N . LEU B 1 82 ? 18.266 -29.016 -26.531 1 64.75 82 LEU B N 1
ATOM 4308 C CA . LEU B 1 82 ? 18.484 -30.281 -27.234 1 64.75 82 LEU B CA 1
ATOM 4309 C C . LEU B 1 82 ? 17.969 -30.188 -28.672 1 64.75 82 LEU B C 1
ATOM 4311 O O . LEU B 1 82 ? 18.25 -31.062 -29.484 1 64.75 82 LEU B O 1
ATOM 4315 N N . PHE B 1 83 ? 16.922 -29.234 -28.859 1 57.44 83 PHE B N 1
ATOM 4316 C CA . PHE B 1 83 ? 16.25 -29.219 -30.141 1 57.44 83 PHE B CA 1
ATOM 4317 C C . PHE B 1 83 ? 16.641 -27.984 -30.953 1 57.44 83 PHE B C 1
ATOM 4319 O O . PHE B 1 83 ? 17 -26.953 -30.375 1 57.44 83 PHE B O 1
ATOM 4326 N N . LEU B 1 84 ? 17.031 -28.125 -32.312 1 47.69 84 LEU B N 1
ATOM 4327 C CA . LEU B 1 84 ? 17.484 -27.234 -33.375 1 47.69 84 LEU B CA 1
ATOM 4328 C C . LEU B 1 84 ? 16.406 -26.203 -33.719 1 47.69 84 LEU B C 1
ATOM 4330 O O . LEU B 1 84 ? 16.656 -25.266 -34.469 1 47.69 84 LEU B O 1
ATOM 4334 N N . ARG B 1 85 ? 15.07 -26.562 -34.156 1 44.72 85 ARG B N 1
ATOM 4335 C CA . ARG B 1 85 ? 14.398 -25.797 -35.188 1 44.72 85 ARG B CA 1
ATOM 4336 C C . ARG B 1 85 ? 13.969 -24.422 -34.656 1 44.72 85 ARG B C 1
ATOM 4338 O O . ARG B 1 85 ? 13.406 -24.328 -33.562 1 44.72 85 ARG B O 1
ATOM 4345 N N . ASP B 1 86 ? 14.758 -23.375 -34.969 1 42.12 86 ASP B N 1
ATOM 4346 C CA . ASP B 1 86 ? 14.039 -22.109 -34.781 1 42.12 86 ASP B CA 1
ATOM 4347 C C . ASP B 1 86 ? 12.57 -22.25 -35.188 1 42.12 86 ASP B C 1
ATOM 4349 O O . ASP B 1 86 ? 12.273 -22.531 -36.375 1 42.12 86 ASP B O 1
ATOM 4353 N N . TYR B 1 87 ? 11.625 -22.656 -34.562 1 39.75 87 TYR B N 1
ATOM 4354 C CA . TYR B 1 87 ? 10.258 -22.703 -35.062 1 39.75 87 TYR B CA 1
ATOM 4355 C C . TYR B 1 87 ? 10.023 -21.609 -36.094 1 39.75 87 TYR B C 1
ATOM 4357 O O . TYR B 1 87 ? 9.445 -21.875 -37.156 1 39.75 87 TYR B O 1
ATOM 4365 N N . PHE B 1 88 ? 9.633 -20.234 -35.844 1 37.53 88 PHE B N 1
ATOM 4366 C CA . PHE B 1 88 ? 9.234 -19.266 -36.875 1 37.53 88 PHE B CA 1
ATOM 4367 C C . PHE B 1 88 ? 10.438 -18.812 -37.688 1 37.53 88 PHE B C 1
ATOM 4369 O O . PHE B 1 88 ? 10.32 -17.938 -38.531 1 37.53 88 PHE B O 1
ATOM 4376 N N . SER B 1 89 ? 11.539 -18.5 -37.438 1 33.94 89 SER B N 1
ATOM 4377 C CA . SER B 1 89 ? 12.422 -18.078 -38.5 1 33.94 89 SER B CA 1
ATOM 4378 C C . SER B 1 89 ? 12.719 -19.234 -39.469 1 33.94 89 SER B C 1
ATOM 4380 O O . SER B 1 89 ? 12.578 -20.391 -39.094 1 33.94 89 SER B O 1
ATOM 4382 N N . SER B 1 90 ? 13.391 -19.062 -40.781 1 34.09 90 SER B N 1
ATOM 4383 C CA . SER B 1 90 ? 13.695 -19.844 -41.969 1 34.09 90 SER B CA 1
ATOM 4384 C C . SER B 1 90 ? 14.219 -21.234 -41.594 1 34.09 90 SER B C 1
ATOM 4386 O O . SER B 1 90 ? 14.703 -21.438 -40.5 1 34.09 90 SER B O 1
ATOM 4388 N N . PRO B 1 91 ? 14.461 -22.312 -42.688 1 34.06 91 PRO B N 1
ATOM 4389 C CA . PRO B 1 91 ? 14.945 -23.672 -42.906 1 34.06 91 PRO B CA 1
ATOM 4390 C C . PRO B 1 91 ? 16.156 -24.016 -42.062 1 34.06 91 PRO B C 1
ATOM 4392 O O . PRO B 1 91 ? 16.469 -25.188 -41.844 1 34.06 91 PRO B O 1
ATOM 4395 N N . ARG B 1 92 ? 17.453 -23.406 -42.156 1 37.41 92 ARG B N 1
ATOM 4396 C CA . ARG B 1 92 ? 18.703 -24.094 -41.812 1 37.41 92 ARG B CA 1
ATOM 4397 C C . ARG B 1 92 ? 18.797 -24.312 -40.312 1 37.41 92 ARG B C 1
ATOM 4399 O O . ARG B 1 92 ? 18.5 -23.406 -39.531 1 37.41 92 ARG B O 1
ATOM 4406 N N . LEU B 1 93 ? 18.688 -25.531 -39.75 1 40.81 93 LEU B N 1
ATOM 4407 C CA . LEU B 1 93 ? 18.875 -26.188 -38.469 1 40.81 93 LEU B CA 1
ATOM 4408 C C . LEU B 1 93 ? 19.938 -25.484 -37.656 1 40.81 93 LEU B C 1
ATOM 4410 O O . LEU B 1 93 ? 21.141 -25.734 -37.812 1 40.81 93 LEU B O 1
ATOM 4414 N N . LEU B 1 94 ? 20.016 -24.297 -37.531 1 40.38 94 LEU B N 1
ATOM 4415 C CA . LEU B 1 94 ? 21.141 -23.828 -36.719 1 40.38 94 LEU B CA 1
ATOM 4416 C C . LEU B 1 94 ? 21.047 -24.359 -35.312 1 40.38 94 LEU B C 1
ATOM 4418 O O . LEU B 1 94 ? 20.094 -24.062 -34.594 1 40.38 94 LEU B O 1
ATOM 4422 N N . LEU B 1 95 ? 21.406 -25.656 -35.031 1 51.69 95 LEU B N 1
ATOM 4423 C CA . LEU B 1 95 ? 21.609 -26.141 -33.656 1 51.69 95 LEU B CA 1
ATOM 4424 C C . LEU B 1 95 ? 22.188 -25.047 -32.781 1 51.69 95 LEU B C 1
ATOM 4426 O O . LEU B 1 95 ? 23.078 -24.297 -33.188 1 51.69 95 LEU B O 1
ATOM 4430 N N . ALA B 1 96 ? 21.328 -24.719 -31.703 1 59.59 96 ALA B N 1
ATOM 4431 C CA . ALA B 1 96 ? 21.953 -23.859 -30.688 1 59.59 96 ALA B CA 1
ATOM 4432 C C . ALA B 1 96 ? 23.359 -24.344 -30.359 1 59.59 96 ALA B C 1
ATOM 4434 O O . ALA B 1 96 ? 23.688 -25.516 -30.562 1 59.59 96 ALA B O 1
ATOM 4435 N N . LYS B 1 97 ? 24.25 -23.469 -30.188 1 68.12 97 LYS B N 1
ATOM 4436 C CA . LYS B 1 97 ? 25.641 -23.766 -29.828 1 68.12 97 LYS B CA 1
ATOM 4437 C C . LYS B 1 97 ? 25.703 -24.859 -28.766 1 68.12 97 LYS B C 1
ATOM 4439 O O . LYS B 1 97 ? 26.562 -25.734 -28.844 1 68.12 97 LYS B O 1
ATOM 4444 N N . THR B 1 98 ? 24.719 -24.922 -27.984 1 73.62 98 THR B N 1
ATOM 4445 C CA . THR B 1 98 ? 24.688 -25.938 -26.938 1 73.62 98 THR B CA 1
ATOM 4446 C C . THR B 1 98 ? 24.328 -27.312 -27.5 1 73.62 98 THR B C 1
ATOM 4448 O O . THR B 1 98 ? 24.906 -28.312 -27.094 1 73.62 98 THR B O 1
ATOM 4451 N N . CYS B 1 99 ? 23.484 -27.234 -28.406 1 71.25 99 CYS B N 1
ATOM 4452 C CA . CYS B 1 99 ? 23.062 -28.5 -29 1 71.25 99 CYS B CA 1
ATOM 4453 C C . CYS B 1 99 ? 24.203 -29.141 -29.797 1 71.25 99 CYS B C 1
ATOM 4455 O O . CYS B 1 99 ? 24.391 -30.359 -29.734 1 71.25 99 CYS B O 1
ATOM 4457 N N . LYS B 1 100 ? 24.906 -28.328 -30.406 1 75.12 100 LYS B N 1
ATOM 4458 C CA . LYS B 1 100 ? 26.062 -28.844 -31.156 1 75.12 100 LYS B CA 1
ATOM 4459 C C . LYS B 1 100 ? 27.062 -29.516 -30.219 1 75.12 100 LYS B C 1
ATOM 4461 O O . LYS B 1 100 ? 27.547 -30.609 -30.5 1 75.12 100 LYS B O 1
ATOM 4466 N N . ASP B 1 101 ? 27.266 -28.875 -29.141 1 80.75 101 ASP B N 1
ATOM 4467 C CA . ASP B 1 101 ? 28.188 -29.438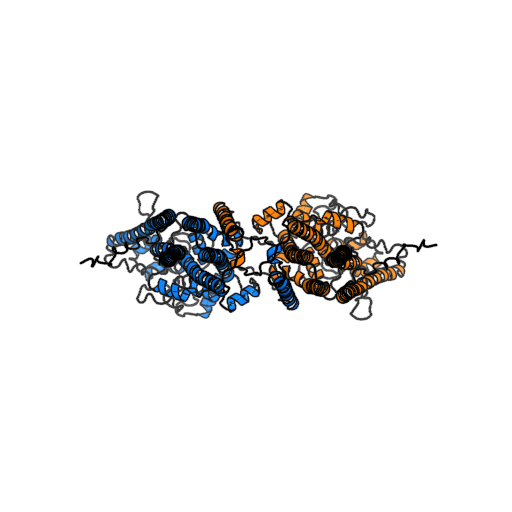 -28.156 1 80.75 101 ASP B CA 1
ATOM 4468 C C . ASP B 1 101 ? 27.609 -30.703 -27.531 1 80.75 101 ASP B C 1
ATOM 4470 O O . ASP B 1 101 ? 28.359 -31.656 -27.25 1 80.75 101 ASP B O 1
ATOM 4474 N N . PHE B 1 102 ? 26.375 -30.656 -27.422 1 75.88 102 PHE B N 1
ATOM 4475 C CA . PHE B 1 102 ? 25.688 -31.812 -26.844 1 75.88 102 PHE B CA 1
ATOM 4476 C C . PHE B 1 102 ? 25.828 -33.031 -27.766 1 75.88 102 PHE B C 1
ATOM 4478 O O . PHE B 1 102 ? 26.141 -34.125 -27.297 1 75.88 102 PHE B O 1
ATOM 4485 N N . VAL B 1 103 ? 25.656 -32.812 -29.031 1 70.88 103 VAL B N 1
ATOM 4486 C CA . VAL B 1 103 ? 25.766 -33.875 -30 1 70.88 103 VAL B CA 1
ATOM 4487 C C . VAL B 1 103 ? 27.203 -34.344 -30.109 1 70.88 103 VAL B C 1
ATOM 4489 O O . VAL B 1 103 ? 27.484 -35.531 -30.109 1 70.88 103 VAL B O 1
ATOM 4492 N N . LYS B 1 104 ? 28.047 -33.375 -30.141 1 75.69 104 LYS B N 1
ATOM 4493 C CA . LYS B 1 104 ? 29.469 -33.688 -30.281 1 75.69 104 LYS B CA 1
ATOM 4494 C C . LYS B 1 104 ? 29.953 -34.531 -29.109 1 75.69 104 LYS B C 1
ATOM 4496 O O . LYS B 1 104 ? 30.797 -35.406 -29.281 1 75.69 104 LYS B O 1
ATOM 4501 N N . ASN B 1 105 ? 29.422 -34.312 -28.016 1 78.31 105 ASN B N 1
ATOM 4502 C CA . ASN B 1 105 ? 29.875 -35 -26.812 1 78.31 105 ASN B CA 1
ATOM 4503 C C . ASN B 1 105 ? 28.953 -36.156 -26.469 1 78.31 105 ASN B C 1
ATOM 4505 O O . ASN B 1 105 ? 28.984 -36.656 -25.344 1 78.31 105 ASN B O 1
ATOM 4509 N N . GLN B 1 106 ? 28.125 -36.562 -27.375 1 71.25 106 GLN B N 1
ATOM 4510 C CA . GLN B 1 106 ? 27.25 -37.75 -27.297 1 71.25 106 GLN B CA 1
ATOM 4511 C C . GLN B 1 106 ? 26.375 -37.688 -26.047 1 71.25 106 GLN B C 1
ATOM 4513 O O . GLN B 1 106 ? 26.172 -38.719 -25.391 1 71.25 106 GLN B O 1
ATOM 4518 N N . GLY B 1 107 ? 26.172 -36.5 -25.641 1 71.5 107 GLY B N 1
ATOM 4519 C CA . GLY B 1 107 ? 25.25 -36.344 -24.531 1 71.5 107 GLY B CA 1
ATOM 4520 C C . GLY B 1 107 ? 25.875 -36.594 -23.172 1 71.5 107 GLY B C 1
ATOM 4521 O O . GLY B 1 107 ? 25.172 -36.781 -22.188 1 71.5 107 GLY B O 1
ATOM 4522 N N . ASN B 1 108 ? 27.172 -36.688 -23.125 1 77.62 108 ASN B N 1
ATOM 4523 C CA . ASN B 1 108 ? 27.875 -36.906 -21.859 1 77.62 108 ASN B CA 1
ATOM 4524 C C . ASN B 1 108 ? 28 -35.594 -21.062 1 77.62 108 ASN B C 1
ATOM 4526 O O . ASN B 1 108 ? 28.797 -34.719 -21.422 1 77.62 108 ASN B O 1
ATOM 4530 N N . TRP B 1 109 ? 27.25 -35.531 -19.969 1 83.06 109 TRP B N 1
ATOM 4531 C CA . TRP B 1 109 ? 27.203 -34.312 -19.188 1 83.06 109 TRP B CA 1
ATOM 4532 C C . TRP B 1 109 ? 28.562 -33.938 -18.609 1 83.06 109 TRP B C 1
ATOM 4534 O O . TRP B 1 109 ? 28.953 -32.781 -18.578 1 83.06 109 TRP B O 1
ATOM 4544 N N . SER B 1 110 ? 29.297 -34.938 -18.188 1 80.94 110 SER B N 1
ATOM 4545 C CA . SER B 1 110 ? 30.594 -34.656 -17.578 1 80.94 110 SER B CA 1
ATOM 4546 C C . SER B 1 110 ? 31.516 -33.906 -18.531 1 80.94 110 SER B C 1
ATOM 4548 O O . SER B 1 110 ? 32.312 -33.094 -18.109 1 80.94 110 SER B O 1
ATOM 4550 N N . GLN B 1 111 ? 31.375 -34.156 -19.828 1 85.44 111 GLN B N 1
ATOM 4551 C CA . GLN B 1 111 ? 32.156 -33.469 -20.844 1 85.44 111 GLN B CA 1
ATOM 4552 C C . GLN B 1 111 ? 31.531 -32.156 -21.25 1 85.44 111 GLN B C 1
ATOM 4554 O O . GLN B 1 111 ? 32.25 -31.156 -21.438 1 85.44 111 GLN B O 1
ATOM 4559 N N . LEU B 1 112 ? 30.297 -32.156 -21.281 1 86.31 112 LEU B N 1
ATOM 4560 C CA . LEU B 1 112 ? 29.562 -30.969 -21.719 1 86.31 112 LEU B CA 1
ATOM 4561 C C . LEU B 1 112 ? 29.578 -29.891 -20.641 1 86.31 112 LEU B C 1
ATOM 4563 O O . LEU B 1 112 ? 29.562 -28.703 -20.969 1 86.31 112 LEU B O 1
ATOM 4567 N N . CYS B 1 113 ? 29.625 -30.234 -19.453 1 89 113 CYS B N 1
ATOM 4568 C CA . CYS B 1 113 ? 29.453 -29.375 -18.281 1 89 113 CYS B CA 1
ATOM 4569 C C . CYS B 1 113 ? 30.5 -28.266 -18.281 1 89 113 CYS B C 1
ATOM 4571 O O . CYS B 1 113 ? 30.172 -27.094 -18.031 1 89 113 CYS B O 1
ATOM 4573 N N . SER B 1 114 ? 31.703 -28.5 -18.641 1 90.88 114 SER B N 1
ATOM 4574 C CA . SER B 1 114 ? 32.812 -27.562 -18.5 1 90.88 114 SER B CA 1
ATOM 4575 C C . SER B 1 114 ? 32.938 -26.656 -19.719 1 90.88 114 SER B C 1
ATOM 4577 O O . SER B 1 114 ? 33.656 -25.672 -19.703 1 90.88 114 SER B O 1
ATOM 4579 N N . ILE B 1 115 ? 32.156 -26.984 -20.688 1 92.06 115 ILE B N 1
ATOM 4580 C CA . ILE B 1 115 ? 32.25 -26.234 -21.922 1 92.06 115 ILE B CA 1
ATOM 4581 C C . ILE B 1 115 ? 31.438 -24.938 -21.797 1 92.06 115 ILE B C 1
ATOM 4583 O O . ILE B 1 115 ? 30.391 -24.906 -21.156 1 92.06 115 ILE B O 1
ATOM 4587 N N . ASP B 1 116 ? 31.953 -23.844 -22.328 1 90.56 116 ASP B N 1
ATOM 4588 C CA . ASP B 1 116 ? 31.234 -22.594 -22.547 1 90.56 116 ASP B CA 1
ATOM 4589 C C . ASP B 1 116 ? 30.672 -22.516 -23.953 1 90.56 116 ASP B C 1
ATOM 4591 O O . ASP B 1 116 ? 31.328 -22.031 -24.875 1 90.56 116 ASP B O 1
ATOM 4595 N N . SER B 1 117 ? 29.5 -23.016 -24.078 1 86.75 117 SER B N 1
ATOM 4596 C CA . SER B 1 117 ? 28.938 -23.266 -25.406 1 86.75 117 SER B CA 1
ATOM 4597 C C . SER B 1 117 ? 28.672 -21.953 -26.141 1 86.75 117 SER B C 1
ATOM 4599 O O . SER B 1 117 ? 28.828 -21.875 -27.359 1 86.75 117 SER B O 1
ATOM 4601 N N . ASP B 1 118 ? 28.281 -20.906 -25.453 1 85.19 118 ASP B N 1
ATOM 4602 C CA . ASP B 1 118 ? 27.875 -19.688 -26.156 1 85.19 118 ASP B CA 1
ATOM 4603 C C . ASP B 1 118 ? 28.938 -18.609 -26.016 1 85.19 118 ASP B C 1
ATOM 4605 O O . ASP B 1 118 ? 28.766 -17.5 -26.562 1 85.19 118 ASP B O 1
ATOM 4609 N N . GLY B 1 119 ? 29.938 -18.812 -25.219 1 85.5 119 GLY B N 1
ATOM 4610 C CA . GLY B 1 119 ? 31.094 -17.953 -25.172 1 85.5 119 GLY B CA 1
ATOM 4611 C C . GLY B 1 119 ? 30.906 -16.734 -24.266 1 85.5 119 GLY B C 1
ATOM 4612 O O . GLY B 1 119 ? 31.547 -15.711 -24.469 1 85.5 119 GLY B O 1
ATOM 4613 N N . ASP B 1 120 ? 30.016 -16.812 -23.312 1 85.12 120 ASP B N 1
ATOM 4614 C CA . ASP B 1 120 ? 29.781 -15.633 -22.484 1 85.12 120 ASP B CA 1
ATOM 4615 C C . ASP B 1 120 ? 30.594 -15.68 -21.203 1 85.12 120 ASP B C 1
ATOM 4617 O O . ASP B 1 120 ? 30.453 -14.812 -20.344 1 85.12 120 ASP B O 1
ATOM 4621 N N . GLY B 1 121 ? 31.422 -16.703 -21.062 1 86.31 121 GLY B N 1
ATOM 4622 C CA . GLY B 1 121 ? 32.312 -16.766 -19.922 1 86.31 121 GLY B CA 1
ATOM 4623 C C . GLY B 1 121 ? 31.828 -17.719 -18.844 1 86.31 121 GLY B C 1
ATOM 4624 O O . GLY B 1 121 ? 32.531 -17.953 -17.859 1 86.31 121 GLY B O 1
ATOM 4625 N N . LEU B 1 122 ? 30.688 -18.297 -19.016 1 89.44 122 LEU B N 1
ATOM 4626 C CA . LEU B 1 122 ? 30.125 -19.266 -18.062 1 89.44 122 LEU B CA 1
ATOM 4627 C C . LEU B 1 122 ? 30.031 -20.656 -18.688 1 89.44 122 LEU B C 1
ATOM 4629 O O . LEU B 1 122 ? 29.609 -20.797 -19.828 1 89.44 122 LEU B O 1
ATOM 4633 N N . SER B 1 123 ? 30.469 -21.594 -17.938 1 90 123 SER B N 1
ATOM 4634 C CA . SER B 1 123 ? 30.344 -22.969 -18.422 1 90 123 SER B CA 1
ATOM 4635 C C . SER B 1 123 ? 28.875 -23.406 -18.422 1 90 123 SER B C 1
ATOM 4637 O O . SER B 1 123 ? 28.031 -22.797 -17.766 1 90 123 SER B O 1
ATOM 4639 N N . ASN B 1 124 ? 28.562 -24.5 -19.188 1 88.19 124 ASN B N 1
ATOM 4640 C CA . ASN B 1 124 ? 27.203 -25.062 -19.172 1 88.19 124 ASN B CA 1
ATOM 4641 C C . ASN B 1 124 ? 26.781 -25.484 -17.781 1 88.19 124 ASN B C 1
ATOM 4643 O O . ASN B 1 124 ? 25.609 -25.312 -17.406 1 88.19 124 ASN B O 1
ATOM 4647 N N . GLY B 1 125 ? 27.75 -26 -17.016 1 87.31 125 GLY B N 1
ATOM 4648 C CA . GLY B 1 125 ? 27.469 -26.406 -15.641 1 87.31 125 GLY B CA 1
ATOM 4649 C C . GLY B 1 125 ? 27.094 -25.234 -14.75 1 87.31 125 GLY B C 1
ATOM 4650 O O . GLY B 1 125 ? 26.141 -25.312 -13.969 1 87.31 125 GLY B O 1
ATOM 4651 N N . GLU B 1 126 ? 27.828 -24.141 -14.883 1 87.44 126 GLU B N 1
ATOM 4652 C CA . GLU B 1 126 ? 27.531 -22.938 -14.109 1 87.44 126 GLU B CA 1
ATOM 4653 C C . GLU B 1 126 ? 26.156 -22.375 -14.453 1 87.44 126 GLU B C 1
ATOM 4655 O O . GLU B 1 126 ? 25.406 -21.953 -13.57 1 87.44 126 GLU B O 1
ATOM 4660 N N . GLU B 1 127 ? 25.812 -22.484 -15.672 1 87.81 127 GLU B N 1
ATOM 4661 C CA . GLU B 1 127 ? 24.562 -21.891 -16.141 1 87.81 127 GLU B CA 1
ATOM 4662 C C . GLU B 1 127 ? 23.359 -22.766 -15.805 1 87.81 127 GLU B C 1
ATOM 4664 O O . GLU B 1 127 ? 22.266 -22.281 -15.555 1 87.81 127 GLU B O 1
ATOM 4669 N N . LEU B 1 128 ? 23.625 -24.078 -15.758 1 87.62 128 LEU B N 1
ATOM 4670 C CA . LEU B 1 128 ? 22.516 -25 -15.531 1 87.62 128 LEU B CA 1
ATOM 4671 C C . LEU B 1 128 ? 22.5 -25.484 -14.086 1 87.62 128 LEU B C 1
ATOM 4673 O O . LEU B 1 128 ? 21.844 -26.484 -13.773 1 87.62 128 LEU B O 1
ATOM 4677 N N . GLY B 1 129 ? 23.281 -24.859 -13.18 1 86.56 129 GLY B N 1
ATOM 4678 C CA . GLY B 1 129 ? 23.188 -25.078 -11.742 1 86.56 129 GLY B CA 1
ATOM 4679 C C . GLY B 1 129 ? 24.047 -26.219 -11.258 1 86.56 129 GLY B C 1
ATOM 4680 O O . GLY B 1 129 ? 23.812 -26.766 -10.18 1 86.56 129 GLY B O 1
ATOM 4681 N N . ASP B 1 130 ? 25.016 -26.672 -12.078 1 84.44 130 ASP B N 1
ATOM 4682 C CA . ASP B 1 130 ? 25.953 -27.719 -11.703 1 84.44 130 ASP B CA 1
ATOM 4683 C C . ASP B 1 130 ? 27.391 -27.266 -11.938 1 84.44 130 ASP B C 1
ATOM 4685 O O . ASP B 1 130 ? 28.125 -27.891 -12.711 1 84.44 130 ASP B O 1
ATOM 4689 N N . PRO B 1 131 ? 27.781 -26.281 -11.109 1 84.62 131 PRO B N 1
ATOM 4690 C CA . PRO B 1 131 ? 29.109 -25.719 -11.344 1 84.62 131 PRO B CA 1
ATOM 4691 C C . PRO B 1 131 ? 30.219 -26.734 -11.109 1 84.62 131 PRO B C 1
ATOM 4693 O O . PRO B 1 131 ? 31.328 -26.594 -11.656 1 84.62 131 PRO B O 1
ATOM 4696 N N . CYS B 1 132 ? 29.969 -27.75 -10.383 1 82.25 132 CYS B N 1
ATOM 4697 C CA . CYS B 1 132 ? 31 -28.734 -10.055 1 82.25 132 CYS B CA 1
ATOM 4698 C C . CYS B 1 132 ? 30.922 -29.938 -10.992 1 82.25 132 CYS B C 1
ATOM 4700 O O . CYS B 1 132 ? 31.703 -30.875 -10.859 1 82.25 132 CYS B O 1
ATOM 4702 N N . CYS B 1 133 ? 29.969 -30 -11.961 1 83.25 133 CYS B N 1
ATOM 4703 C CA . CYS B 1 133 ? 29.797 -31.062 -12.945 1 83.25 133 CYS B CA 1
ATOM 4704 C C . CYS B 1 133 ? 29.641 -32.406 -12.266 1 83.25 133 CYS B C 1
ATOM 4706 O O . CYS B 1 133 ? 30.281 -33.375 -12.656 1 83.25 133 CYS B O 1
ATOM 4708 N N . GLN B 1 134 ? 28.812 -32.406 -11.289 1 79.62 134 GLN B N 1
ATOM 4709 C CA . GLN B 1 134 ? 28.625 -33.625 -10.516 1 79.62 134 GLN B CA 1
ATOM 4710 C C . GLN B 1 134 ? 27.219 -34.188 -10.703 1 79.62 134 GLN B C 1
ATOM 4712 O O . GLN B 1 134 ? 26.891 -35.25 -10.156 1 79.62 134 GLN B O 1
ATOM 4717 N N . TRP B 1 135 ? 26.438 -33.5 -11.516 1 80.88 135 TRP B N 1
ATOM 4718 C CA . TRP B 1 135 ? 25.062 -33.938 -11.734 1 80.88 135 TRP B CA 1
ATOM 4719 C C . TRP B 1 135 ? 25.016 -35.219 -12.531 1 80.88 135 TRP B C 1
ATOM 4721 O O . TRP B 1 135 ? 25.797 -35.406 -13.461 1 80.88 135 TRP B O 1
ATOM 4731 N N . SER B 1 136 ? 24.188 -36.281 -12.117 1 71.69 136 SER B N 1
ATOM 4732 C CA . SER B 1 136 ? 23.922 -37.5 -12.859 1 71.69 136 SER B CA 1
ATOM 4733 C C . SER B 1 136 ? 22.422 -37.812 -12.891 1 71.69 136 SER B C 1
ATOM 4735 O O . SER B 1 136 ? 21.703 -37.5 -11.953 1 71.69 136 SER B O 1
ATOM 4737 N N . ALA B 1 137 ? 21.891 -38.25 -14.102 1 64.81 137 ALA B N 1
ATOM 4738 C CA . ALA B 1 137 ? 20.469 -38.531 -14.297 1 64.81 137 ALA B CA 1
ATOM 4739 C C . ALA B 1 137 ? 19.969 -39.531 -13.266 1 64.81 137 ALA B C 1
ATOM 4741 O O . ALA B 1 137 ? 18.812 -39.469 -12.852 1 64.81 137 ALA B O 1
ATOM 4742 N N . ASN B 1 138 ? 20.625 -40.906 -13.172 1 54.34 138 ASN B N 1
ATOM 4743 C CA . ASN B 1 138 ? 20.109 -42 -12.383 1 54.34 138 ASN B CA 1
ATOM 4744 C C . ASN B 1 138 ? 19.719 -41.562 -10.977 1 54.34 138 ASN B C 1
ATOM 4746 O O . ASN B 1 138 ? 19.422 -42.375 -10.117 1 54.34 138 ASN B O 1
ATOM 4750 N N . SER B 1 139 ? 20.188 -40.531 -10.633 1 45.44 139 SER B N 1
ATOM 4751 C CA . SER B 1 139 ? 19.891 -40.438 -9.211 1 45.44 139 SER B CA 1
ATOM 4752 C C . SER B 1 139 ? 18.391 -40.25 -8.977 1 45.44 139 SER B C 1
ATOM 4754 O O . SER B 1 139 ? 17.703 -39.656 -9.805 1 45.44 139 SER B O 1
ATOM 4756 N N . ASP B 1 140 ? 17.688 -41.188 -8.367 1 41.44 140 ASP B N 1
ATOM 4757 C CA . ASP B 1 140 ? 16.281 -41.219 -7.977 1 41.44 140 ASP B CA 1
ATOM 4758 C C . ASP B 1 140 ? 15.695 -39.781 -7.969 1 41.44 140 ASP B C 1
ATOM 4760 O O . ASP B 1 140 ? 16.359 -38.844 -7.535 1 41.44 140 ASP B O 1
ATOM 4764 N N . ARG B 1 141 ? 14.781 -39.438 -9.047 1 43.78 141 ARG B N 1
ATOM 4765 C CA . ARG B 1 141 ? 13.914 -38.281 -8.93 1 43.78 141 ARG B CA 1
ATOM 4766 C C . ARG B 1 141 ? 13.797 -37.812 -7.484 1 43.78 141 ARG B C 1
ATOM 4768 O O . ARG B 1 141 ? 12.727 -37.906 -6.883 1 43.78 141 ARG B O 1
ATOM 4775 N N . ALA B 1 142 ? 14.617 -38.25 -6.562 1 37.03 142 ALA B N 1
ATOM 4776 C CA . ALA B 1 142 ? 14.5 -37.969 -5.133 1 37.03 142 ALA B CA 1
ATOM 4777 C C . ALA B 1 142 ? 14.219 -36.5 -4.879 1 37.03 142 ALA B C 1
ATOM 4779 O O . ALA B 1 142 ? 14.5 -35.656 -5.734 1 37.03 142 ALA B O 1
ATOM 4780 N N . THR B 1 143 ? 13.461 -36.219 -3.922 1 43.91 143 THR B N 1
ATOM 4781 C CA . THR B 1 143 ? 13.156 -35 -3.205 1 43.91 143 THR B CA 1
ATOM 4782 C C . THR B 1 143 ? 14.305 -34 -3.342 1 43.91 143 THR B C 1
ATOM 4784 O O . THR B 1 143 ? 15.469 -34.344 -3.129 1 43.91 143 THR B O 1
ATOM 4787 N N . PHE B 1 144 ? 13.977 -32.938 -4.273 1 47.12 144 PHE B N 1
ATOM 4788 C CA . PHE B 1 144 ? 14.984 -31.906 -4.09 1 47.12 144 PHE B CA 1
ATOM 4789 C C . PHE B 1 144 ? 15.609 -32 -2.703 1 47.12 144 PHE B C 1
ATOM 4791 O O . PHE B 1 144 ? 14.906 -31.953 -1.691 1 47.12 144 PHE B O 1
ATOM 4798 N N . ARG B 1 145 ? 16.375 -32.938 -2.375 1 45.5 145 ARG B N 1
ATOM 4799 C CA . ARG B 1 145 ? 17.109 -32.812 -1.129 1 45.5 145 ARG B CA 1
ATOM 4800 C C . ARG B 1 145 ? 18.234 -31.766 -1.258 1 45.5 145 ARG B C 1
ATOM 4802 O O . ARG B 1 145 ? 19.062 -31.844 -2.17 1 45.5 145 ARG B O 1
ATOM 4809 N N . LEU B 1 146 ? 17.75 -30.594 -0.929 1 44.19 146 LEU B N 1
ATOM 4810 C CA . LEU B 1 146 ? 18.938 -29.797 -0.666 1 44.19 146 LEU B CA 1
ATOM 4811 C C . LEU B 1 146 ? 20.109 -30.688 -0.253 1 44.19 146 LEU B C 1
ATOM 4813 O O . LEU B 1 146 ? 20.672 -30.516 0.829 1 44.19 146 LEU B O 1
ATOM 4817 N N . THR B 1 147 ? 19.922 -31.938 -0.129 1 38.75 147 THR B N 1
ATOM 4818 C CA . THR B 1 147 ? 21.25 -32.469 0.056 1 38.75 147 THR B CA 1
ATOM 4819 C C . THR B 1 147 ? 22.219 -31.922 -0.993 1 38.75 147 THR B C 1
ATOM 4821 O O . THR B 1 147 ? 21.797 -31.469 -2.057 1 38.75 147 THR B O 1
ATOM 4824 N N . LYS B 1 148 ? 23.594 -31.734 -0.67 1 38.97 148 LYS B N 1
ATOM 4825 C CA . LYS B 1 148 ? 24.844 -31.172 -1.174 1 38.97 148 LYS B CA 1
ATOM 4826 C C . LYS B 1 148 ? 25.016 -31.438 -2.666 1 38.97 148 LYS B C 1
ATOM 4828 O O . LYS B 1 148 ? 25.594 -30.625 -3.391 1 38.97 148 LYS B O 1
ATOM 4833 N N . LEU B 1 149 ? 25.094 -32.75 -3.203 1 38.69 149 LEU B N 1
ATOM 4834 C CA . LEU B 1 149 ? 26.016 -33.156 -4.242 1 38.69 149 LEU B CA 1
ATOM 4835 C C . LEU B 1 149 ? 25.406 -33 -5.625 1 38.69 149 LEU B C 1
ATOM 4837 O O . LEU B 1 149 ? 26.125 -32.938 -6.625 1 38.69 149 LEU B O 1
ATOM 4841 N N . GLN B 1 150 ? 24.047 -33.406 -5.91 1 45.38 150 GLN B N 1
ATOM 4842 C CA . GLN B 1 150 ? 23.953 -33.594 -7.352 1 45.38 150 GLN B CA 1
ATOM 4843 C C . GLN B 1 150 ? 23.734 -32.25 -8.062 1 45.38 150 GLN B C 1
ATOM 4845 O O . GLN B 1 150 ? 24.375 -31.984 -9.078 1 45.38 150 GLN B O 1
ATOM 4850 N N . GLU B 1 151 ? 22.438 -31.641 -8.188 1 51.94 151 GLU B N 1
ATOM 4851 C CA . GLU B 1 151 ? 22.328 -30.328 -8.82 1 51.94 151 GLU B CA 1
ATOM 4852 C C . GLU B 1 151 ? 22.516 -29.219 -7.801 1 51.94 151 GLU B C 1
ATOM 4854 O O . GLU B 1 151 ? 21.922 -29.234 -6.723 1 51.94 151 GLU B O 1
ATOM 4859 N N . TYR B 1 152 ? 23.594 -28.516 -7.895 1 62.09 152 TYR B N 1
ATOM 4860 C CA . TYR B 1 152 ? 23.953 -27.484 -6.93 1 62.09 152 TYR B CA 1
ATOM 4861 C C . TYR B 1 152 ? 22.812 -26.5 -6.742 1 62.09 152 TYR B C 1
ATOM 4863 O O . TYR B 1 152 ? 22.422 -26.188 -5.609 1 62.09 152 TYR B O 1
ATOM 4871 N N . ARG B 1 153 ? 22.078 -26.094 -7.727 1 81.56 153 ARG B N 1
ATOM 4872 C CA . ARG B 1 153 ? 21.047 -25.109 -7.469 1 81.56 153 ARG B CA 1
ATOM 4873 C C . ARG B 1 153 ? 20.016 -25.078 -8.602 1 81.56 153 ARG B C 1
ATOM 4875 O O . ARG B 1 153 ? 20.344 -25.391 -9.75 1 81.56 153 ARG B O 1
ATOM 4882 N N . ARG B 1 154 ? 18.75 -24.812 -8.391 1 85.62 154 ARG B N 1
ATOM 4883 C CA . ARG B 1 154 ? 17.688 -24.641 -9.359 1 85.62 154 ARG B CA 1
ATOM 4884 C C . ARG B 1 154 ? 17.328 -23.172 -9.531 1 85.62 154 ARG B C 1
ATOM 4886 O O . ARG B 1 154 ? 16.234 -22.828 -10 1 85.62 154 ARG B O 1
ATOM 4893 N N . TRP B 1 155 ? 18.125 -22.391 -8.992 1 88.62 155 TRP B N 1
ATOM 4894 C CA . TRP B 1 155 ? 17.922 -20.953 -9.086 1 88.62 155 TRP B CA 1
ATOM 4895 C C . TRP B 1 155 ? 19.125 -20.281 -9.727 1 88.62 155 TRP B C 1
ATOM 4897 O O . TRP B 1 155 ? 20.219 -20.828 -9.742 1 88.62 155 TRP B O 1
ATOM 4907 N N . LYS B 1 156 ? 18.891 -19.188 -10.352 1 87.31 156 LYS B N 1
ATOM 4908 C CA . LYS B 1 156 ? 19.906 -18.438 -11.102 1 87.31 156 LYS B CA 1
ATOM 4909 C C . LYS B 1 156 ? 20.391 -19.234 -12.305 1 87.31 156 LYS B C 1
ATOM 4911 O O . LYS B 1 156 ? 21.594 -19.375 -12.523 1 87.31 156 LYS B O 1
ATOM 4916 N N . ILE B 1 157 ? 19.484 -19.875 -12.977 1 87.5 157 ILE B N 1
ATOM 4917 C CA . ILE B 1 157 ? 19.75 -20.656 -14.18 1 87.5 157 ILE B CA 1
ATOM 4918 C C . ILE B 1 157 ? 19.734 -19.734 -15.398 1 87.5 157 ILE B C 1
ATOM 4920 O O . ILE B 1 157 ? 18.859 -18.875 -15.523 1 87.5 157 ILE B O 1
ATOM 4924 N N . THR B 1 158 ? 20.719 -19.906 -16.297 1 86.56 158 THR B N 1
ATOM 4925 C CA . THR B 1 158 ? 20.766 -19.141 -17.547 1 86.56 158 THR B CA 1
ATOM 4926 C C . THR B 1 158 ? 20.906 -20.078 -18.75 1 86.56 158 THR B C 1
ATOM 4928 O O . THR B 1 158 ? 21.266 -21.25 -18.594 1 86.56 158 THR B O 1
ATOM 4931 N N . HIS B 1 159 ? 20.578 -19.594 -19.906 1 84.56 159 HIS B N 1
ATOM 4932 C CA . HIS B 1 159 ? 20.609 -20.406 -21.125 1 84.56 159 HIS B CA 1
ATOM 4933 C C . HIS B 1 159 ? 22.047 -20.578 -21.625 1 84.56 159 HIS B C 1
ATOM 4935 O O . HIS B 1 159 ? 22.703 -19.594 -21.953 1 84.56 159 HIS B O 1
ATOM 4941 N N . PRO B 1 160 ? 22.5 -21.766 -21.719 1 86.5 160 PRO B N 1
ATOM 4942 C CA . PRO B 1 160 ? 23.891 -22 -22.125 1 86.5 160 PRO B CA 1
ATOM 4943 C C . PRO B 1 160 ? 24.109 -21.75 -23.625 1 86.5 160 PRO B C 1
ATOM 4945 O O . PRO B 1 160 ? 25.25 -21.688 -24.078 1 86.5 160 PRO B O 1
ATOM 4948 N N . GLY B 1 161 ? 23.062 -21.609 -24.359 1 81.56 161 GLY B N 1
ATOM 4949 C CA . GLY B 1 161 ? 23.172 -21.406 -25.781 1 81.56 161 GLY B CA 1
ATOM 4950 C C . GLY B 1 161 ? 22.922 -19.969 -26.203 1 81.56 161 GLY B C 1
ATOM 4951 O O . GLY B 1 161 ? 22.953 -19.656 -27.391 1 81.56 161 GLY B O 1
ATOM 4952 N N . ARG B 1 162 ? 22.625 -19.078 -25.234 1 81.25 162 ARG B N 1
ATOM 4953 C CA . ARG B 1 162 ? 22.359 -17.672 -25.516 1 81.25 162 ARG B CA 1
ATOM 4954 C C . ARG B 1 162 ? 23.234 -16.766 -24.641 1 81.25 162 ARG B C 1
ATOM 4956 O O . ARG B 1 162 ? 23.266 -16.938 -23.422 1 81.25 162 ARG B O 1
ATOM 4963 N N . VAL B 1 163 ? 23.844 -15.805 -25.266 1 78.31 163 VAL B N 1
ATOM 4964 C CA . VAL B 1 163 ? 24.734 -14.891 -24.547 1 78.31 163 VAL B CA 1
ATOM 4965 C C . VAL B 1 163 ? 23.906 -13.992 -23.625 1 78.31 163 VAL B C 1
ATOM 4967 O O . VAL B 1 163 ? 22.922 -13.383 -24.062 1 78.31 163 VAL B O 1
ATOM 4970 N N . ASP B 1 164 ? 24.219 -13.977 -22.359 1 72.31 164 ASP B N 1
ATOM 4971 C CA . ASP B 1 164 ? 23.547 -13.102 -21.406 1 72.31 164 ASP B CA 1
ATOM 4972 C C . ASP B 1 164 ? 24.062 -11.672 -21.516 1 72.31 164 ASP B C 1
ATOM 4974 O O . ASP B 1 164 ? 25.266 -11.445 -21.578 1 72.31 164 ASP B O 1
ATOM 4978 N N . LYS B 1 165 ? 23.375 -10.641 -22.094 1 58.25 165 LYS B N 1
ATOM 4979 C CA . LYS B 1 165 ? 23.734 -9.258 -22.391 1 58.25 165 LYS B CA 1
ATOM 4980 C C . LYS B 1 165 ? 24.266 -8.547 -21.156 1 58.25 165 LYS B C 1
ATOM 4982 O O . LYS B 1 165 ? 24.656 -7.375 -21.234 1 58.25 165 LYS B O 1
ATOM 4987 N N . THR B 1 166 ? 23.812 -8.773 -20.125 1 53.75 166 THR B N 1
ATOM 4988 C CA . THR B 1 166 ? 24.391 -7.891 -19.109 1 53.75 166 THR B CA 1
ATOM 4989 C C . THR B 1 166 ? 25.891 -8.062 -19.031 1 53.75 166 THR B C 1
ATOM 4991 O O . THR B 1 166 ? 26.422 -9.148 -19.266 1 53.75 166 THR B O 1
ATOM 4994 N N . SER B 1 167 ? 26.719 -7.098 -19.375 1 47.19 167 SER B N 1
ATOM 4995 C CA . SER B 1 167 ? 28.172 -7.082 -19.5 1 47.19 167 SER B CA 1
ATOM 4996 C C . SER B 1 167 ? 28.812 -8.211 -18.703 1 47.19 167 SER B C 1
ATOM 4998 O O . SER B 1 167 ? 29.656 -8.945 -19.219 1 47.19 167 SER B O 1
ATOM 5000 N N . ALA B 1 168 ? 29.266 -8.016 -17.453 1 46.09 168 ALA B N 1
ATOM 5001 C CA . ALA B 1 168 ? 29.969 -9 -16.641 1 46.09 168 ALA B CA 1
ATOM 5002 C C . ALA B 1 168 ? 28.984 -10.016 -16.047 1 46.09 168 ALA B C 1
ATOM 5004 O O . ALA B 1 168 ? 28.141 -9.672 -15.219 1 46.09 168 ALA B O 1
ATOM 5005 N N . PRO B 1 169 ? 28.641 -11.047 -16.891 1 50.97 169 PRO B N 1
ATOM 5006 C CA . PRO B 1 169 ? 27.719 -12.031 -16.328 1 50.97 169 PRO B CA 1
ATOM 5007 C C . PRO B 1 169 ? 27.969 -12.305 -14.844 1 50.97 169 PRO B C 1
ATOM 5009 O O . PRO B 1 169 ? 29.125 -12.531 -14.445 1 50.97 169 PRO B O 1
ATOM 5012 N N . ALA B 1 170 ? 27.109 -11.836 -13.922 1 54.28 170 ALA B N 1
ATOM 5013 C CA . ALA B 1 170 ? 27.281 -12.07 -12.492 1 54.28 170 ALA B CA 1
ATOM 5014 C C . ALA B 1 170 ? 27.688 -13.516 -12.219 1 54.28 170 ALA B C 1
ATOM 5016 O O . ALA B 1 170 ? 27.125 -14.445 -12.805 1 54.28 170 ALA B O 1
ATOM 5017 N N . LYS B 1 171 ? 28.828 -13.602 -11.703 1 60.88 171 LYS B N 1
ATOM 5018 C CA . LYS B 1 171 ? 29.328 -14.891 -11.242 1 60.88 171 LYS B CA 1
ATOM 5019 C C . LYS B 1 171 ? 28.219 -15.711 -10.586 1 60.88 171 LYS B C 1
ATOM 5021 O O . LYS B 1 171 ? 27.453 -15.195 -9.781 1 60.88 171 LYS B O 1
ATOM 5026 N N . GLN B 1 172 ? 27.906 -16.875 -11.266 1 66.94 172 GLN B N 1
ATOM 5027 C CA . GLN B 1 172 ? 26.969 -17.812 -10.648 1 66.94 172 GLN B CA 1
ATOM 5028 C C . GLN B 1 172 ? 27.469 -18.25 -9.273 1 66.94 172 GLN B C 1
ATOM 5030 O O . GLN B 1 172 ? 28.672 -18.219 -8.992 1 66.94 172 GLN B O 1
ATOM 5035 N N . THR B 1 173 ? 26.562 -18.359 -8.453 1 75.56 173 THR B N 1
ATOM 5036 C CA . THR B 1 173 ? 26.906 -18.844 -7.117 1 75.56 173 THR B CA 1
ATOM 5037 C C . THR B 1 173 ? 27.5 -20.25 -7.176 1 75.56 173 THR B C 1
ATOM 5039 O O . THR B 1 173 ? 27.031 -21.109 -7.918 1 75.56 173 THR B O 1
ATOM 5042 N N . GLN B 1 174 ? 28.703 -20.391 -6.699 1 76.56 174 GLN B N 1
ATOM 5043 C CA . GLN B 1 174 ? 29.391 -21.672 -6.664 1 76.56 174 GLN B CA 1
ATOM 5044 C C . GLN B 1 174 ? 29.859 -22 -5.246 1 76.56 174 GLN B C 1
ATOM 5046 O O . GLN B 1 174 ? 30.047 -21.109 -4.422 1 76.56 174 GLN B O 1
ATOM 5051 N N . PRO B 1 175 ? 29.844 -23.281 -5.012 1 77.31 175 PRO B N 1
ATOM 5052 C CA . PRO B 1 175 ? 30.391 -23.672 -3.709 1 77.31 175 PRO B CA 1
ATOM 5053 C C . PRO B 1 175 ? 31.875 -23.375 -3.59 1 77.31 175 PRO B C 1
ATOM 5055 O O . PRO B 1 175 ? 32.594 -23.312 -4.598 1 77.31 175 PRO B O 1
ATOM 5058 N N . GLU B 1 176 ? 32.312 -23.078 -2.387 1 75.5 176 GLU B N 1
ATOM 5059 C CA . GLU B 1 176 ? 33.719 -22.844 -2.145 1 75.5 176 GLU B CA 1
ATOM 5060 C C . GLU B 1 176 ? 34.562 -24.062 -2.539 1 75.5 176 GLU B C 1
ATOM 5062 O O . GLU B 1 176 ? 35.625 -23.922 -3.113 1 75.5 176 GLU B O 1
ATOM 5067 N N . PHE B 1 177 ? 34.062 -25.234 -2.168 1 76.06 177 PHE B N 1
ATOM 5068 C CA . PHE B 1 177 ? 34.719 -26.484 -2.51 1 76.06 177 PHE B CA 1
ATOM 5069 C C . PHE B 1 177 ? 33.719 -27.484 -3.102 1 76.06 177 PHE B C 1
ATOM 5071 O O . PHE B 1 177 ? 32.594 -27.609 -2.604 1 76.06 177 PHE B O 1
ATOM 5078 N N . CYS B 1 178 ? 34.094 -28.109 -4.219 1 78.31 178 CYS B N 1
ATOM 5079 C CA . CYS B 1 178 ? 33.188 -29.047 -4.895 1 78.31 178 CYS B CA 1
ATOM 5080 C C . CYS B 1 178 ? 33.125 -30.375 -4.141 1 78.31 178 CYS B C 1
ATOM 5082 O O . CYS B 1 178 ? 32.156 -31.141 -4.328 1 78.31 178 CYS B O 1
ATOM 5084 N N . ASP B 1 179 ? 34.031 -30.609 -3.242 1 72.94 179 ASP B N 1
ATOM 5085 C CA . ASP B 1 179 ? 34.094 -31.875 -2.535 1 72.94 179 ASP B CA 1
ATOM 5086 C C . ASP B 1 179 ? 33.312 -31.812 -1.229 1 72.94 179 ASP B C 1
ATOM 5088 O O . ASP B 1 179 ? 33.125 -32.812 -0.554 1 72.94 179 ASP B O 1
ATOM 5092 N N . SER B 1 180 ? 32.844 -30.625 -0.799 1 70.12 180 SER B N 1
ATOM 5093 C CA . SER B 1 180 ? 32.094 -30.484 0.46 1 70.12 180 SER B CA 1
ATOM 5094 C C . SER B 1 180 ? 30.875 -29.594 0.292 1 70.12 180 SER B C 1
ATOM 5096 O O . SER B 1 180 ? 30.922 -28.594 -0.432 1 70.12 180 SER B O 1
ATOM 5098 N N . TYR B 1 181 ? 29.781 -30.172 0.748 1 68.5 181 TYR B N 1
ATOM 5099 C CA . TYR B 1 181 ? 28.562 -29.391 0.744 1 68.5 181 TYR B CA 1
ATOM 5100 C C . TYR B 1 181 ? 28.391 -28.625 2.053 1 68.5 181 TYR B C 1
ATOM 5102 O O . TYR B 1 181 ? 28.375 -29.219 3.129 1 68.5 181 TYR B O 1
ATOM 5110 N N . ASP B 1 182 ? 28.422 -27.297 1.947 1 75.94 182 ASP B N 1
ATOM 5111 C CA . ASP B 1 182 ? 28.172 -26.422 3.086 1 75.94 182 ASP B CA 1
ATOM 5112 C C . ASP B 1 182 ? 26.766 -25.844 3.029 1 75.94 182 ASP B C 1
ATOM 5114 O O . ASP B 1 182 ? 26.531 -24.859 2.309 1 75.94 182 ASP B O 1
ATOM 5118 N N . ALA B 1 183 ? 25.953 -26.391 3.902 1 78.5 183 ALA B N 1
ATOM 5119 C CA . ALA B 1 183 ? 24.547 -26 3.891 1 78.5 183 ALA B CA 1
ATOM 5120 C C . ALA B 1 183 ? 24.375 -24.531 4.262 1 78.5 183 ALA B C 1
ATOM 5122 O O . ALA B 1 183 ? 23.547 -23.828 3.693 1 78.5 183 ALA B O 1
ATOM 5123 N N . ALA B 1 184 ? 25.125 -24.125 5.223 1 80.75 184 ALA B N 1
ATOM 5124 C CA . ALA B 1 184 ? 25.047 -22.75 5.676 1 80.75 184 ALA B CA 1
ATOM 5125 C C . ALA B 1 184 ? 25.469 -21.781 4.578 1 80.75 184 ALA B C 1
ATOM 5127 O O . ALA B 1 184 ? 24.828 -20.734 4.375 1 80.75 184 ALA B O 1
ATOM 5128 N N . ALA B 1 185 ? 26.5 -22.172 3.902 1 80.44 185 ALA B N 1
ATOM 5129 C CA . ALA B 1 185 ? 26.984 -21.328 2.803 1 80.44 185 ALA B CA 1
ATOM 5130 C C . ALA B 1 185 ? 25.953 -21.266 1.678 1 80.44 185 ALA B C 1
ATOM 5132 O O . ALA B 1 185 ? 25.719 -20.203 1.097 1 80.44 185 ALA B O 1
ATOM 5133 N N . TYR B 1 186 ? 25.359 -22.359 1.396 1 82.81 186 TYR B N 1
ATOM 5134 C CA . TYR B 1 186 ? 24.328 -22.406 0.372 1 82.81 186 TYR B CA 1
ATOM 5135 C C . TYR B 1 186 ? 23.156 -21.5 0.734 1 82.81 186 TYR B C 1
ATOM 5137 O O . TYR B 1 186 ? 22.703 -20.703 -0.092 1 82.81 186 TYR B O 1
ATOM 5145 N N . GLU B 1 187 ? 22.734 -21.609 1.978 1 84.12 187 GLU B N 1
ATOM 5146 C CA . GLU B 1 187 ? 21.609 -20.812 2.43 1 84.12 187 GLU B CA 1
ATOM 5147 C C . GLU B 1 187 ? 21.922 -19.312 2.371 1 84.12 187 GLU B C 1
ATOM 5149 O O . GLU B 1 187 ? 21.062 -18.5 2.033 1 84.12 187 GLU B O 1
ATOM 5154 N N . GLY B 1 188 ? 23.078 -19.016 2.748 1 84 188 GLY B N 1
ATOM 5155 C CA . GLY B 1 188 ? 23.516 -17.625 2.656 1 84 188 GLY B CA 1
ATOM 5156 C C . GLY B 1 188 ? 23.5 -17.094 1.236 1 84 188 GLY B C 1
ATOM 5157 O O . GLY B 1 188 ? 23.016 -15.984 0.99 1 84 188 GLY B O 1
ATOM 5158 N N . GLN B 1 189 ? 23.984 -17.906 0.331 1 83.88 189 GLN B N 1
ATOM 5159 C CA . GLN B 1 189 ? 24.016 -17.516 -1.073 1 83.88 189 GLN B CA 1
ATOM 5160 C C . GLN B 1 189 ? 22.594 -17.375 -1.625 1 83.88 189 GLN B C 1
ATOM 5162 O O . GLN B 1 189 ? 22.297 -16.438 -2.373 1 83.88 189 GLN B O 1
ATOM 5167 N N . PHE B 1 190 ? 21.812 -18.328 -1.257 1 88.31 190 PHE B N 1
ATOM 5168 C CA . PHE B 1 190 ? 20.422 -18.266 -1.727 1 88.31 190 PHE B CA 1
ATOM 5169 C C . PHE B 1 190 ? 19.719 -17.031 -1.188 1 88.31 190 PHE B C 1
ATOM 5171 O O . PHE B 1 190 ? 18.984 -16.359 -1.916 1 88.31 190 PHE B O 1
ATOM 5178 N N . HIS B 1 191 ? 19.938 -16.766 0.07 1 88.25 191 HIS B N 1
ATOM 5179 C CA . HIS B 1 191 ? 19.312 -15.594 0.69 1 88.25 191 HIS B CA 1
ATOM 5180 C C . HIS B 1 191 ? 19.75 -14.305 -0.007 1 88.25 191 HIS B C 1
ATOM 5182 O O . HIS B 1 191 ? 18.922 -13.406 -0.22 1 88.25 191 HIS B O 1
ATOM 5188 N N . GLU B 1 192 ? 20.984 -14.281 -0.333 1 86.19 192 GLU B N 1
ATOM 5189 C CA . GLU B 1 192 ? 21.484 -13.117 -1.054 1 86.19 192 GLU B CA 1
ATOM 5190 C C . GLU B 1 192 ? 20.828 -12.992 -2.428 1 86.19 192 GLU B C 1
ATOM 5192 O O . GLU B 1 192 ? 20.5 -11.891 -2.865 1 86.19 192 GLU B O 1
ATOM 5197 N N . PHE B 1 193 ? 20.672 -14.141 -3.066 1 88.38 193 PHE B N 1
ATOM 5198 C CA . PHE B 1 193 ? 20 -14.164 -4.363 1 88.38 193 PHE B CA 1
ATOM 5199 C C . PHE B 1 193 ? 18.531 -13.758 -4.223 1 88.38 193 PHE B C 1
ATOM 5201 O O . PHE B 1 193 ? 18.047 -12.922 -4.984 1 88.38 193 PHE B O 1
ATOM 5208 N N . TYR B 1 194 ? 17.906 -14.281 -3.199 1 90.12 194 TYR B N 1
ATOM 5209 C CA . TYR B 1 194 ? 16.469 -14.117 -3.016 1 90.12 194 TYR B CA 1
ATOM 5210 C C . TYR B 1 194 ? 16.109 -12.664 -2.707 1 90.12 194 TYR B C 1
ATOM 5212 O O . TYR B 1 194 ? 15.125 -12.133 -3.219 1 90.12 194 TYR B O 1
ATOM 5220 N N . PHE B 1 195 ? 16.906 -11.922 -1.919 1 87.5 195 PHE B N 1
ATOM 5221 C CA . PHE B 1 195 ? 16.609 -10.555 -1.51 1 87.5 195 PHE B CA 1
ATOM 5222 C C . PHE B 1 195 ? 17.562 -9.578 -2.184 1 87.5 195 PHE B C 1
ATOM 5224 O O . PHE B 1 195 ? 17.875 -8.523 -1.625 1 87.5 195 PHE B O 1
ATOM 5231 N N . ASP B 1 196 ? 18.016 -10.008 -3.312 1 83.38 196 ASP B N 1
ATOM 5232 C CA . ASP B 1 196 ? 18.906 -9.125 -4.059 1 83.38 196 ASP B CA 1
ATOM 5233 C C . ASP B 1 196 ? 18.234 -7.797 -4.383 1 83.38 196 ASP B C 1
ATOM 5235 O O . ASP B 1 196 ? 17.062 -7.773 -4.777 1 83.38 196 ASP B O 1
ATOM 5239 N N . ARG B 1 197 ? 18.812 -6.637 -4.105 1 72.81 197 ARG B N 1
ATOM 5240 C CA . ARG B 1 197 ? 18.375 -5.273 -4.398 1 72.81 197 ARG B CA 1
ATOM 5241 C C . ARG B 1 197 ? 17.188 -4.891 -3.529 1 72.81 197 ARG B C 1
ATOM 5243 O O . ARG B 1 197 ? 16.297 -4.148 -3.969 1 72.81 197 ARG B O 1
ATOM 5250 N N . ALA B 1 198 ? 17.156 -5.609 -2.398 1 74.31 198 ALA B N 1
ATOM 5251 C CA . ALA B 1 198 ? 16.156 -5.191 -1.43 1 74.31 198 ALA B CA 1
ATOM 5252 C C . ALA B 1 198 ? 16.484 -3.812 -0.857 1 74.31 198 ALA B C 1
ATOM 5254 O O . ALA B 1 198 ? 17.641 -3.51 -0.575 1 74.31 198 ALA B O 1
ATOM 5255 N N . ASP B 1 199 ? 15.516 -2.895 -0.906 1 69 199 ASP B N 1
ATOM 5256 C CA . ASP B 1 199 ? 15.648 -1.58 -0.288 1 69 199 ASP B CA 1
ATOM 5257 C C . ASP B 1 199 ? 14.57 -1.357 0.77 1 69 199 ASP B C 1
ATOM 5259 O O . ASP B 1 199 ? 13.555 -0.707 0.504 1 69 199 ASP B O 1
ATOM 5263 N N . PRO B 1 200 ? 14.805 -1.938 1.967 1 66.5 200 PRO B N 1
ATOM 5264 C CA . PRO B 1 200 ? 13.789 -1.83 3.021 1 66.5 200 PRO B CA 1
ATOM 5265 C C . PRO B 1 200 ? 13.633 -0.405 3.545 1 66.5 200 PRO B C 1
ATOM 5267 O O . PRO B 1 200 ? 14.562 0.396 3.457 1 66.5 200 PRO B O 1
ATOM 5270 N N . PRO B 1 201 ? 12.344 -0.203 3.92 1 65.25 201 PRO B N 1
ATOM 5271 C CA . PRO B 1 201 ? 12.148 1.107 4.543 1 65.25 201 PRO B CA 1
ATOM 5272 C C . PRO B 1 201 ? 12.969 1.277 5.82 1 65.25 201 PRO B C 1
ATOM 5274 O O . PRO B 1 201 ? 13.492 0.298 6.359 1 65.25 201 PRO B O 1
ATOM 5277 N N . GLU B 1 202 ? 13.039 2.59 6.148 1 70.31 202 GLU B N 1
ATOM 5278 C CA . GLU B 1 202 ? 13.703 2.895 7.414 1 70.31 202 GLU B CA 1
ATOM 5279 C C . GLU B 1 202 ? 12.922 2.34 8.602 1 70.31 202 GLU B C 1
ATOM 5281 O O . GLU B 1 202 ? 11.688 2.334 8.586 1 70.31 202 GLU B O 1
ATOM 5286 N N . ASP B 1 203 ? 13.516 1.729 9.516 1 64.69 203 ASP B N 1
ATOM 5287 C CA . ASP B 1 203 ? 12.914 1.086 10.68 1 64.69 203 ASP B CA 1
ATOM 5288 C C . ASP B 1 203 ? 12.148 2.098 11.531 1 64.69 203 ASP B C 1
ATOM 5290 O O . ASP B 1 203 ? 12.672 3.164 11.859 1 64.69 203 ASP B O 1
ATOM 5294 N N . THR B 1 204 ? 10.852 1.844 11.664 1 70.44 204 THR B N 1
ATOM 5295 C CA . THR B 1 204 ? 10.039 2.648 12.57 1 70.44 204 THR B CA 1
ATOM 5296 C C . THR B 1 204 ? 9.422 1.78 13.664 1 70.44 204 THR B C 1
ATOM 5298 O O . THR B 1 204 ? 8.695 0.833 13.375 1 70.44 204 THR B O 1
ATOM 5301 N N . PRO B 1 205 ? 9.727 2.09 14.859 1 67.38 205 PRO B N 1
ATOM 5302 C CA . PRO B 1 205 ? 9.188 1.281 15.961 1 67.38 205 PRO B CA 1
ATOM 5303 C C . PRO B 1 205 ? 7.664 1.352 16.047 1 67.38 205 PRO B C 1
ATOM 5305 O O . PRO B 1 205 ? 7.066 2.371 15.688 1 67.38 205 PRO B O 1
ATOM 5308 N N . VAL B 1 206 ? 7.16 0.174 16.406 1 69.25 206 VAL B N 1
ATOM 5309 C CA . VAL B 1 206 ? 5.723 0.143 16.672 1 69.25 206 VAL B CA 1
ATOM 5310 C C . VAL B 1 206 ? 5.418 0.869 17.969 1 69.25 206 VAL B C 1
ATOM 5312 O O . VAL B 1 206 ? 5.988 0.543 19.016 1 69.25 206 VAL B O 1
ATOM 5315 N N . VAL B 1 207 ? 4.586 1.867 17.875 1 73.44 207 VAL B N 1
ATOM 5316 C CA . VAL B 1 207 ? 4.148 2.6 19.062 1 73.44 207 VAL B CA 1
ATOM 5317 C C . VAL B 1 207 ? 2.832 2.02 19.578 1 73.44 207 VAL B C 1
ATOM 5319 O O . VAL B 1 207 ? 1.79 2.172 18.938 1 73.44 207 VAL B O 1
ATOM 5322 N N . VAL B 1 208 ? 2.812 1.406 20.719 1 74.38 208 VAL B N 1
ATOM 5323 C CA . VAL B 1 208 ? 1.717 0.616 21.266 1 74.38 208 VAL B CA 1
ATOM 5324 C C . VAL B 1 208 ? 0.477 1.491 21.438 1 74.38 208 VAL B C 1
ATOM 5326 O O . VAL B 1 208 ? -0.641 1.055 21.156 1 74.38 208 VAL B O 1
ATOM 5329 N N . VAL B 1 209 ? 0.66 2.688 21.797 1 77.81 209 VAL B N 1
ATOM 5330 C CA . VAL B 1 209 ? -0.474 3.572 22.047 1 77.81 209 VAL B CA 1
ATOM 5331 C C . VAL B 1 209 ? -1.233 3.812 20.75 1 77.81 209 VAL B C 1
ATOM 5333 O O . VAL B 1 209 ? -2.463 3.924 20.75 1 77.81 209 VAL B O 1
ATOM 5336 N N . LYS B 1 210 ? -0.573 3.789 19.672 1 81.69 210 LYS B N 1
ATOM 5337 C CA . LYS B 1 210 ? -1.224 3.986 18.375 1 81.69 210 LYS B CA 1
ATOM 5338 C C . LYS B 1 210 ? -2.061 2.77 17.984 1 81.69 210 LYS B C 1
ATOM 5340 O O . LYS B 1 210 ? -3.162 2.912 17.453 1 81.69 210 LYS B O 1
ATOM 5345 N N . VAL B 1 211 ? -1.536 1.649 18.328 1 79.31 211 VAL B N 1
ATOM 5346 C CA . VAL B 1 211 ? -2.234 0.407 18 1 79.31 211 VAL B CA 1
ATOM 5347 C C . VAL B 1 211 ? -3.512 0.309 18.844 1 79.31 211 VAL B C 1
ATOM 5349 O O . VAL B 1 211 ? -4.586 0.013 18.312 1 79.31 211 VAL B O 1
ATOM 5352 N N . LEU B 1 212 ? -3.373 0.632 20.094 1 81.12 212 LEU B N 1
ATOM 5353 C CA . LEU B 1 212 ? -4.527 0.563 20.984 1 81.12 212 LEU B CA 1
ATOM 5354 C C . LEU B 1 212 ? -5.586 1.586 20.594 1 81.12 212 LEU B C 1
ATOM 5356 O O . LEU B 1 212 ? -6.781 1.293 20.625 1 81.12 212 LEU B O 1
ATOM 5360 N N . ALA B 1 213 ? -5.117 2.686 20.203 1 83.12 213 ALA B N 1
ATOM 5361 C CA . ALA B 1 213 ? -6.043 3.719 19.75 1 83.12 213 ALA B CA 1
ATOM 5362 C C . ALA B 1 213 ? -6.77 3.275 18.484 1 83.12 213 ALA B C 1
ATOM 5364 O O . ALA B 1 213 ? -7.984 3.471 18.359 1 83.12 213 ALA B O 1
ATOM 5365 N N . GLY B 1 214 ? -6.047 2.674 17.594 1 82.94 214 GLY B N 1
ATOM 5366 C CA . GLY B 1 214 ? -6.664 2.141 16.391 1 82.94 214 GLY B CA 1
ATOM 5367 C C . GLY B 1 214 ? -7.703 1.073 16.672 1 82.94 214 GLY B C 1
ATOM 5368 O O . GLY B 1 214 ? -8.789 1.081 16.094 1 82.94 214 GLY B O 1
ATOM 5369 N N . LEU B 1 215 ? -7.414 0.265 17.594 1 80.44 215 LEU B N 1
ATOM 5370 C CA . LEU B 1 215 ? -8.352 -0.79 17.969 1 80.44 215 LEU B CA 1
ATOM 5371 C C . LEU B 1 215 ? -9.609 -0.202 18.594 1 80.44 215 LEU B C 1
ATOM 5373 O O . LEU B 1 215 ? -10.711 -0.687 18.344 1 80.44 215 LEU B O 1
ATOM 5377 N N . SER B 1 216 ? -9.383 0.78 19.391 1 81.06 216 SER B N 1
ATOM 5378 C CA . SER B 1 216 ? -10.531 1.434 20 1 81.06 216 SER B CA 1
ATOM 5379 C C . SER B 1 216 ? -11.438 2.068 18.953 1 81.06 216 SER B C 1
ATOM 5381 O O . SER B 1 216 ? -12.664 2.021 19.062 1 81.06 216 SER B O 1
ATOM 5383 N N . MET B 1 217 ? -10.836 2.6 18 1 83.56 217 MET B N 1
ATOM 5384 C CA . MET B 1 217 ? -11.594 3.168 16.891 1 83.56 217 MET B CA 1
ATOM 5385 C C . MET B 1 217 ? -12.414 2.094 16.172 1 83.56 217 MET B C 1
ATOM 5387 O O . MET B 1 217 ? -13.602 2.279 15.922 1 83.56 217 MET B O 1
ATOM 5391 N N . PHE B 1 218 ? -11.797 1.021 15.961 1 82.62 218 PHE B N 1
ATOM 5392 C CA . PHE B 1 218 ? -12.469 -0.082 15.281 1 82.62 218 PHE B CA 1
ATOM 5393 C C . PHE B 1 218 ? -13.617 -0.613 16.125 1 82.62 218 PHE B C 1
ATOM 5395 O O . PHE B 1 218 ? -14.664 -0.992 15.594 1 82.62 218 PHE B O 1
ATOM 5402 N N . ALA B 1 219 ? -13.391 -0.547 17.406 1 81.56 219 ALA B N 1
ATOM 5403 C CA . ALA B 1 219 ? -14.453 -1.008 18.297 1 81.56 219 ALA B CA 1
ATOM 5404 C C . ALA B 1 219 ? -15.656 -0.068 18.25 1 81.56 219 ALA B C 1
ATOM 5406 O O . ALA B 1 219 ? -16.797 -0.519 18.188 1 81.56 219 ALA B O 1
ATOM 5407 N N . VAL B 1 220 ? -15.422 1.193 18.234 1 82.75 220 VAL B N 1
ATOM 5408 C CA . VAL B 1 220 ? -16.5 2.182 18.219 1 82.75 220 VAL B CA 1
ATOM 5409 C C . VAL B 1 220 ? -17.234 2.121 16.875 1 82.75 220 VAL B C 1
ATOM 5411 O O . VAL B 1 220 ? -18.469 2.031 16.844 1 82.75 220 VAL B O 1
ATOM 5414 N N . ILE B 1 221 ? -16.5 2.059 15.828 1 85.19 221 ILE B N 1
ATOM 5415 C CA . ILE B 1 221 ? -17.109 2.014 14.5 1 85.19 221 ILE B CA 1
ATOM 5416 C C . ILE B 1 221 ? -17.828 0.681 14.305 1 85.19 221 ILE B C 1
ATOM 5418 O O . ILE B 1 221 ? -18.891 0.629 13.695 1 85.19 221 ILE B O 1
ATOM 5422 N N . GLY B 1 222 ? -17.172 -0.338 14.844 1 81.38 222 GLY B N 1
ATOM 5423 C CA . GLY B 1 222 ? -17.812 -1.644 14.781 1 81.38 222 GLY B CA 1
ATOM 5424 C C . GLY B 1 222 ? -19.156 -1.683 15.477 1 81.38 222 GLY B C 1
ATOM 5425 O O . GLY B 1 222 ? -20.125 -2.238 14.945 1 81.38 222 GLY B O 1
ATOM 5426 N N . LYS B 1 223 ? -19.219 -1.078 16.625 1 81.81 223 LYS B N 1
ATOM 5427 C CA . LYS B 1 223 ? -20.484 -1.009 17.344 1 81.81 223 LYS B CA 1
ATOM 5428 C C . LYS B 1 223 ? -21.531 -0.229 16.562 1 81.81 223 LYS B C 1
ATOM 5430 O O . LYS B 1 223 ? -22.688 -0.644 16.469 1 81.81 223 LYS B O 1
ATOM 5435 N N . TRP B 1 224 ? -21.188 0.895 15.961 1 84.88 224 TRP B N 1
ATOM 5436 C CA . TRP B 1 224 ? -22.109 1.688 15.148 1 84.88 224 TRP B CA 1
ATOM 5437 C C . TRP B 1 224 ? -22.594 0.899 13.938 1 84.88 224 TRP B C 1
ATOM 5439 O O . TRP B 1 224 ? -23.766 0.966 13.57 1 84.88 224 TRP B O 1
ATOM 5449 N N . ALA B 1 225 ? -21.656 0.15 13.312 1 80.25 225 ALA B N 1
ATOM 5450 C CA . ALA B 1 225 ? -21.953 -0.611 12.102 1 80.25 225 ALA B CA 1
ATOM 5451 C C . ALA B 1 225 ? -22.906 -1.765 12.398 1 80.25 225 ALA B C 1
ATOM 5453 O O . ALA B 1 225 ? -23.844 -2.012 11.648 1 80.25 225 ALA B O 1
ATOM 5454 N N . TRP B 1 226 ? -22.734 -2.367 13.555 1 77.19 226 TRP B N 1
ATOM 5455 C CA . TRP B 1 226 ? -23.469 -3.604 13.82 1 77.19 226 TRP B CA 1
ATOM 5456 C C . TRP B 1 226 ? -24.766 -3.322 14.57 1 77.19 226 TRP B C 1
ATOM 5458 O O . TRP B 1 226 ? -25.75 -4.035 14.398 1 77.19 226 TRP B O 1
ATOM 5468 N N . TYR B 1 227 ? -24.719 -2.17 15.438 1 75.88 227 TYR B N 1
ATOM 5469 C CA . TYR B 1 227 ? -25.859 -2.02 16.344 1 75.88 227 TYR B CA 1
ATOM 5470 C C . TYR B 1 227 ? -26.594 -0.718 16.078 1 75.88 227 TYR B C 1
ATOM 5472 O O . TYR B 1 227 ? -27.766 -0.575 16.438 1 75.88 227 TYR B O 1
ATOM 5480 N N . ASP B 1 228 ? -25.922 0.21 15.375 1 80 228 ASP B N 1
ATOM 5481 C CA . ASP B 1 228 ? -26.547 1.532 15.336 1 80 228 ASP B CA 1
ATOM 5482 C C . ASP B 1 228 ? -26.875 1.938 13.898 1 80 228 ASP B C 1
ATOM 5484 O O . ASP B 1 228 ? -27.031 3.125 13.602 1 80 228 ASP B O 1
ATOM 5488 N N . GLY B 1 229 ? -26.797 0.977 12.945 1 77.06 229 GLY B N 1
ATOM 5489 C CA . GLY B 1 229 ? -27.328 1.195 11.609 1 77.06 229 GLY B CA 1
ATOM 5490 C C . GLY B 1 229 ? -26.344 1.896 10.688 1 77.06 229 GLY B C 1
ATOM 5491 O O . GLY B 1 229 ? -26.703 2.326 9.594 1 77.06 229 GLY B O 1
ATOM 5492 N N . LEU B 1 230 ? -25.141 2.055 11.125 1 83.25 230 LEU B N 1
ATOM 5493 C CA . LEU B 1 230 ? -24.156 2.787 10.344 1 83.25 230 LEU B CA 1
ATOM 5494 C C . LEU B 1 230 ? -23.969 2.145 8.969 1 83.25 230 LEU B C 1
ATOM 5496 O O . LEU B 1 230 ? -23.812 2.846 7.969 1 83.25 230 LEU B O 1
ATOM 5500 N N . LEU B 1 231 ? -23.953 0.833 8.875 1 77.5 231 LEU B N 1
ATOM 5501 C CA . LEU B 1 231 ? -23.734 0.15 7.602 1 77.5 231 LEU B CA 1
ATOM 5502 C C . LEU B 1 231 ? -24.828 0.495 6.605 1 77.5 231 LEU B C 1
ATOM 5504 O O . LEU B 1 231 ? -24.562 0.693 5.418 1 77.5 231 LEU B O 1
ATOM 5508 N N . SER B 1 232 ? -26.047 0.585 7.086 1 77.06 232 SER B N 1
ATOM 5509 C CA . SER B 1 232 ? -27.172 0.947 6.223 1 77.06 232 SER B CA 1
ATOM 5510 C C . SER B 1 232 ? -27.062 2.391 5.742 1 77.06 232 SER B C 1
ATOM 5512 O O . SER B 1 232 ? -27.5 2.723 4.645 1 77.06 232 SER B O 1
ATOM 5514 N N . ASP B 1 233 ? -26.5 3.23 6.547 1 81.69 233 ASP B N 1
ATOM 5515 C CA . ASP B 1 233 ? -26.391 4.645 6.215 1 81.69 233 ASP B CA 1
ATOM 5516 C C . ASP B 1 233 ? -25.297 4.875 5.164 1 81.69 233 ASP B C 1
ATOM 5518 O O . ASP B 1 233 ? -25.375 5.824 4.379 1 81.69 233 ASP B O 1
ATOM 5522 N N . VAL B 1 234 ? -24.359 3.998 5.215 1 78.38 234 VAL B N 1
ATOM 5523 C CA . VAL B 1 234 ? -23.266 4.113 4.254 1 78.38 234 VAL B CA 1
ATOM 5524 C C . VAL B 1 234 ? -23.656 3.438 2.943 1 78.38 234 VAL B C 1
ATOM 5526 O O . VAL B 1 234 ? -23.375 3.955 1.861 1 78.38 234 VAL B O 1
ATOM 5529 N N . PHE B 1 235 ? -24.25 2.242 3.113 1 72.31 235 PHE B N 1
ATOM 5530 C CA . PHE B 1 235 ? -24.672 1.469 1.953 1 72.31 235 PHE B CA 1
ATOM 5531 C C . PHE B 1 235 ? -26.172 1.226 1.985 1 72.31 235 PHE B C 1
ATOM 5533 O O . PHE B 1 235 ? -26.641 0.242 2.566 1 72.31 235 PHE B O 1
ATOM 5540 N N . PRO B 1 236 ? -26.906 2.254 1.489 1 66.56 236 PRO B N 1
ATOM 5541 C CA . PRO B 1 236 ? -28.359 2.055 1.521 1 66.56 236 PRO B CA 1
ATOM 5542 C C . PRO B 1 236 ? -28.812 0.882 0.655 1 66.56 236 PRO B C 1
ATOM 5544 O O . PRO B 1 236 ? -29.234 1.08 -0.487 1 66.56 236 PRO B O 1
ATOM 5547 N N . VAL B 1 237 ? -28.422 -0.328 1.1 1 62.34 237 VAL B N 1
ATOM 5548 C CA . VAL B 1 237 ? -28.75 -1.527 0.335 1 62.34 237 VAL B CA 1
ATOM 5549 C C . VAL B 1 237 ? -30.172 -1.993 0.686 1 62.34 237 VAL B C 1
ATOM 5551 O O . VAL B 1 237 ? -30.656 -1.72 1.781 1 62.34 237 VAL B O 1
ATOM 5554 N N . LEU B 1 238 ? -30.828 -2.479 -0.319 1 63.06 238 LEU B N 1
ATOM 5555 C CA . LEU B 1 238 ? -32.156 -3.053 -0.112 1 63.06 238 LEU B CA 1
ATOM 5556 C C . LEU B 1 238 ? -32.094 -4.168 0.926 1 63.06 238 LEU B C 1
ATOM 5558 O O . LEU B 1 238 ? -31.188 -4.996 0.911 1 63.06 238 LEU B O 1
ATOM 5562 N N . PRO B 1 239 ? -32.844 -3.949 1.965 1 61.16 239 PRO B N 1
ATOM 5563 C CA . PRO B 1 239 ? -32.844 -4.973 3.014 1 61.16 239 PRO B CA 1
ATOM 5564 C C . PRO B 1 239 ? -33.125 -6.371 2.471 1 61.16 239 PRO B C 1
ATOM 5566 O O . PRO B 1 239 ? -33.938 -6.527 1.552 1 61.16 239 PRO B O 1
ATOM 5569 N N . SER B 1 240 ? -32.25 -7.297 2.559 1 68.44 240 SER B N 1
ATOM 5570 C CA . SER B 1 240 ? -32.469 -8.703 2.258 1 68.44 240 SER B CA 1
ATOM 5571 C C . SER B 1 240 ? -32.094 -9.594 3.443 1 68.44 240 SER B C 1
ATOM 5573 O O . SER B 1 240 ? -31.234 -9.234 4.242 1 68.44 240 SER B O 1
ATOM 5575 N N . ALA B 1 241 ? -32.938 -10.594 3.598 1 73.38 241 ALA B N 1
ATOM 5576 C CA . ALA B 1 241 ? -32.594 -11.531 4.656 1 73.38 241 ALA B CA 1
ATOM 5577 C C . ALA B 1 241 ? -31.25 -12.18 4.402 1 73.38 241 ALA B C 1
ATOM 5579 O O . ALA B 1 241 ? -30.938 -12.578 3.277 1 73.38 241 ALA B O 1
ATOM 5580 N N . ALA B 1 242 ? -30.438 -12.188 5.41 1 76.44 242 ALA B N 1
ATOM 5581 C CA . ALA B 1 242 ? -29.078 -12.688 5.281 1 76.44 242 ALA B CA 1
ATOM 5582 C C . ALA B 1 242 ? -29.031 -14.211 5.379 1 76.44 242 ALA B C 1
ATOM 5584 O O . ALA B 1 242 ? -29.906 -14.82 5.992 1 76.44 242 ALA B O 1
ATOM 5585 N N . LEU B 1 243 ? -28.078 -14.781 4.609 1 81.75 243 LEU B N 1
ATOM 5586 C CA . LEU B 1 243 ? -27.734 -16.172 4.883 1 81.75 243 LEU B CA 1
ATOM 5587 C C . LEU B 1 243 ? -27.359 -16.359 6.352 1 81.75 243 LEU B C 1
ATOM 5589 O O . LEU B 1 243 ? -27 -15.398 7.035 1 81.75 243 LEU B O 1
ATOM 5593 N N . SER B 1 244 ? -27.609 -17.547 6.863 1 83.62 244 SER B N 1
ATOM 5594 C CA . SER B 1 244 ? -27.188 -17.812 8.234 1 83.62 244 SER B CA 1
ATOM 5595 C C . SER B 1 244 ? -25.688 -17.609 8.406 1 83.62 244 SER B C 1
ATOM 5597 O O . SER B 1 244 ? -24.922 -17.781 7.461 1 83.62 244 SER B O 1
ATOM 5599 N N . TRP B 1 245 ? -25.281 -17.266 9.609 1 83.69 245 TRP B N 1
ATOM 5600 C CA . TRP B 1 245 ? -23.875 -17.047 9.883 1 83.69 245 TRP B CA 1
ATOM 5601 C C . TRP B 1 245 ? -23.062 -18.312 9.648 1 83.69 245 TRP B C 1
ATOM 5603 O O . TRP B 1 245 ? -21.906 -18.25 9.211 1 83.69 245 TRP B O 1
ATOM 5613 N 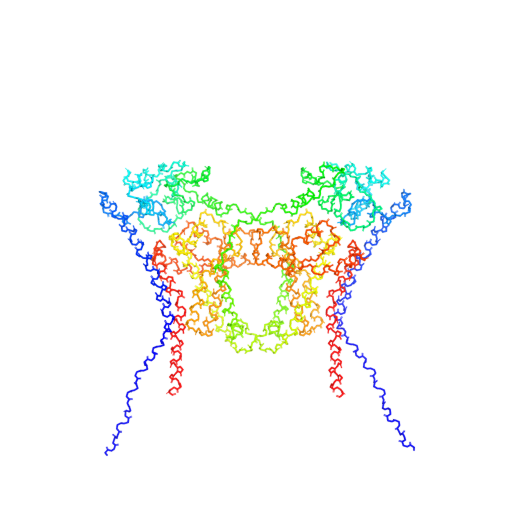N . ARG B 1 246 ? -23.641 -19.422 9.93 1 88.31 246 ARG B N 1
ATOM 5614 C CA . ARG B 1 246 ? -22.953 -20.688 9.703 1 88.31 246 ARG B CA 1
ATOM 5615 C C . ARG B 1 246 ? -22.688 -20.906 8.219 1 88.31 246 ARG B C 1
ATOM 5617 O O . ARG B 1 246 ? -21.562 -21.266 7.836 1 88.31 246 ARG B O 1
ATOM 5624 N N . THR B 1 247 ? -23.719 -20.625 7.379 1 88.62 247 THR B N 1
ATOM 5625 C CA . THR B 1 247 ? -23.562 -20.797 5.938 1 88.62 247 THR B CA 1
ATOM 5626 C C . THR B 1 247 ? -22.531 -19.828 5.383 1 88.62 247 THR B C 1
ATOM 5628 O O . THR B 1 247 ? -21.656 -20.219 4.609 1 88.62 247 THR B O 1
ATOM 5631 N N . SER B 1 248 ? -22.625 -18.578 5.844 1 89.5 248 SER B N 1
ATOM 5632 C CA . SER B 1 248 ? -21.688 -17.562 5.371 1 89.5 248 SER B CA 1
ATOM 5633 C C . SER B 1 248 ? -20.25 -17.922 5.734 1 89.5 248 SER B C 1
ATOM 5635 O O . SER B 1 248 ? -19.344 -17.75 4.918 1 89.5 248 SER B O 1
ATOM 5637 N N . THR B 1 249 ? -20.094 -18.422 6.949 1 90.94 249 THR B N 1
ATOM 5638 C CA . THR B 1 249 ? -18.766 -18.781 7.406 1 90.94 249 THR B CA 1
ATOM 5639 C C . THR B 1 249 ? -18.234 -19.969 6.613 1 90.94 249 THR B C 1
ATOM 5641 O O . THR B 1 249 ? -17.062 -19.984 6.207 1 90.94 249 THR B O 1
ATOM 5644 N N . LEU B 1 250 ? -19.078 -20.922 6.379 1 93.5 250 LEU B N 1
ATOM 5645 C CA . LEU B 1 250 ? -18.672 -22.109 5.625 1 93.5 250 LEU B CA 1
ATOM 5646 C C . LEU B 1 250 ? -18.281 -21.734 4.199 1 93.5 250 LEU B C 1
ATOM 5648 O O . LEU B 1 250 ? -17.328 -22.266 3.646 1 93.5 250 LEU B O 1
ATOM 5652 N N . VAL B 1 251 ? -19.062 -20.812 3.582 1 93.75 251 VAL B N 1
ATOM 5653 C CA . VAL B 1 251 ? -18.766 -20.391 2.219 1 93.75 251 VAL B CA 1
ATOM 5654 C C . VAL B 1 251 ? -17.438 -19.625 2.186 1 93.75 251 VAL B C 1
ATOM 5656 O O . VAL B 1 251 ? -16.641 -19.797 1.262 1 93.75 251 VAL B O 1
ATOM 5659 N N . PHE B 1 252 ? -17.234 -18.828 3.217 1 95 252 PHE B N 1
ATOM 5660 C CA . PHE B 1 252 ? -15.969 -18.109 3.338 1 95 252 PHE B CA 1
ATOM 5661 C C . PHE B 1 252 ? -14.789 -19.078 3.379 1 95 252 PHE B C 1
ATOM 5663 O O . PHE B 1 252 ? -13.828 -18.922 2.625 1 95 252 PHE B O 1
ATOM 5670 N N . LEU B 1 253 ? -14.898 -20.078 4.195 1 96.06 253 LEU B N 1
ATOM 5671 C CA . LEU B 1 253 ? -13.82 -21.047 4.375 1 96.06 253 LEU B CA 1
ATOM 5672 C C . LEU B 1 253 ? -13.625 -21.875 3.117 1 96.06 253 LEU B C 1
ATOM 5674 O O . LEU B 1 253 ? -12.492 -22.188 2.74 1 96.06 253 LEU B O 1
ATOM 5678 N N . ALA B 1 254 ? -14.719 -22.234 2.506 1 96.31 254 ALA B N 1
ATOM 5679 C CA . ALA B 1 254 ? -14.641 -23 1.27 1 96.31 254 ALA B CA 1
ATOM 5680 C C . ALA B 1 254 ? -13.953 -22.203 0.165 1 96.31 254 ALA B C 1
ATOM 5682 O O . ALA B 1 254 ? -13.133 -22.734 -0.58 1 96.31 254 ALA B O 1
ATOM 5683 N N . SER B 1 255 ? -14.336 -20.906 0.07 1 96.75 255 SER B N 1
ATOM 5684 C CA . SER B 1 255 ? -13.711 -20.047 -0.928 1 96.75 255 SER B CA 1
ATOM 5685 C C . SER B 1 255 ? -12.219 -19.875 -0.649 1 96.75 255 SER B C 1
ATOM 5687 O O . SER B 1 255 ? -11.406 -19.875 -1.574 1 96.75 255 SER B O 1
ATOM 5689 N N . PHE B 1 256 ? -11.906 -19.75 0.623 1 97.5 256 PHE B N 1
ATOM 5690 C CA . PHE B 1 256 ? -10.508 -19.609 1.02 1 97.5 256 PHE B CA 1
ATOM 5691 C C . PHE B 1 256 ? -9.703 -20.844 0.617 1 97.5 256 PHE B C 1
ATOM 5693 O O . PHE B 1 256 ? -8.656 -20.734 -0.02 1 97.5 256 PHE B O 1
ATOM 5700 N N . ALA B 1 257 ? -10.211 -21.984 0.965 1 97.44 257 ALA B N 1
ATOM 5701 C CA . ALA B 1 257 ? -9.531 -23.234 0.646 1 97.44 257 ALA B CA 1
ATOM 5702 C C . ALA B 1 257 ? -9.414 -23.438 -0.864 1 97.44 257 ALA B C 1
ATOM 5704 O O . ALA B 1 257 ? -8.352 -23.812 -1.368 1 97.44 257 ALA B O 1
ATOM 5705 N N . TYR B 1 258 ? -10.484 -23.156 -1.51 1 97.12 258 TYR B N 1
ATOM 5706 C CA . TYR B 1 258 ? -10.508 -23.297 -2.961 1 97.12 258 TYR B CA 1
ATOM 5707 C C . TYR B 1 258 ? -9.469 -22.391 -3.607 1 97.12 258 TYR B C 1
ATOM 5709 O O . TYR B 1 258 ? -8.734 -22.812 -4.504 1 97.12 258 TYR B O 1
ATOM 5717 N N . MET B 1 259 ? -9.406 -21.219 -3.117 1 96.81 259 MET B N 1
ATOM 5718 C CA . MET B 1 259 ? -8.516 -20.25 -3.756 1 96.81 259 MET B CA 1
ATOM 5719 C C . MET B 1 259 ? -7.07 -20.484 -3.336 1 96.81 259 MET B C 1
ATOM 5721 O O . MET B 1 259 ? -6.141 -20.141 -4.07 1 96.81 259 MET B O 1
ATOM 5725 N N . ASP B 1 260 ? -6.871 -21 -2.176 1 98.12 260 ASP B N 1
ATOM 5726 C CA . ASP B 1 260 ? -5.516 -21.391 -1.8 1 98.12 260 ASP B CA 1
ATOM 5727 C C . ASP B 1 260 ? -4.957 -22.438 -2.756 1 98.12 260 ASP B C 1
ATOM 5729 O O . ASP B 1 260 ? -3.848 -22.297 -3.273 1 98.12 260 ASP B O 1
ATOM 5733 N N . ILE B 1 261 ? -5.742 -23.422 -3.055 1 97.69 261 ILE B N 1
ATOM 5734 C CA . ILE B 1 261 ? -5.328 -24.453 -3.996 1 97.69 261 ILE B CA 1
ATOM 5735 C C . ILE B 1 261 ? -5.211 -23.859 -5.398 1 97.69 261 ILE B C 1
ATOM 5737 O O . ILE B 1 261 ? -4.254 -24.141 -6.121 1 97.69 261 ILE B O 1
ATOM 5741 N N . SER B 1 262 ? -6.156 -23.016 -5.719 1 96.44 262 SER B N 1
ATOM 5742 C CA . SER B 1 262 ? -6.145 -22.375 -7.035 1 96.44 262 SER B CA 1
ATOM 5743 C C . SER B 1 262 ? -4.887 -21.531 -7.234 1 96.44 262 SER B C 1
ATOM 5745 O O . SER B 1 262 ? -4.32 -21.5 -8.328 1 96.44 262 SER B O 1
ATOM 5747 N N . SER B 1 263 ? -4.488 -20.859 -6.172 1 97.31 263 SER B N 1
ATOM 5748 C CA . SER B 1 263 ? -3.293 -20.031 -6.254 1 97.31 263 SER B CA 1
ATOM 5749 C C . SER B 1 263 ? -2.061 -20.859 -6.598 1 97.31 263 SER B C 1
ATOM 5751 O O . SER B 1 263 ? -1.237 -20.438 -7.418 1 97.31 263 SER B O 1
ATOM 5753 N N . GLY B 1 264 ? -2 -22.016 -6.016 1 97.44 264 GLY B N 1
ATOM 5754 C CA . GLY B 1 264 ? -0.903 -22.922 -6.32 1 97.44 264 GLY B CA 1
ATOM 5755 C C . GLY B 1 264 ? -0.975 -23.5 -7.723 1 97.44 264 GLY B C 1
ATOM 5756 O O . GLY B 1 264 ? 0.049 -23.641 -8.391 1 97.44 264 GLY B O 1
ATOM 5757 N N . MET B 1 265 ? -2.131 -23.844 -8.133 1 95.88 265 MET B N 1
ATOM 5758 C CA . MET B 1 265 ? -2.305 -24.406 -9.469 1 95.88 265 MET B CA 1
ATOM 5759 C C . MET B 1 265 ? -1.892 -23.391 -10.539 1 95.88 265 MET B C 1
ATOM 5761 O O . MET B 1 265 ? -1.172 -23.75 -11.477 1 95.88 265 MET B O 1
ATOM 5765 N N . VAL B 1 266 ? -2.34 -22.172 -10.359 1 94.94 266 VAL B N 1
ATOM 5766 C CA . VAL B 1 266 ? -1.976 -21.109 -11.297 1 94.94 266 VAL B CA 1
ATOM 5767 C C . VAL B 1 266 ? -0.462 -20.906 -11.289 1 94.94 266 VAL B C 1
ATOM 5769 O O . VAL B 1 266 ? 0.165 -20.812 -12.344 1 94.94 266 VAL B O 1
ATOM 5772 N N . HIS B 1 267 ? 0.11 -20.859 -10.125 1 97.06 267 HIS B N 1
ATOM 5773 C CA . HIS B 1 267 ? 1.554 -20.719 -9.961 1 97.06 267 HIS B CA 1
ATOM 5774 C C . HIS B 1 267 ? 2.297 -21.859 -10.664 1 97.06 267 HIS B C 1
ATOM 5776 O O . HIS B 1 267 ? 3.23 -21.609 -11.43 1 97.06 267 HIS B O 1
ATOM 5782 N N . LEU B 1 268 ? 1.844 -23.031 -10.406 1 96.5 268 LEU B N 1
ATOM 5783 C CA . LEU B 1 268 ? 2.436 -24.219 -11.008 1 96.5 268 LEU B CA 1
ATOM 5784 C C . LEU B 1 268 ? 2.371 -24.156 -12.531 1 96.5 268 LEU B C 1
ATOM 5786 O O . LEU B 1 268 ? 3.387 -24.328 -13.211 1 96.5 268 LEU B O 1
ATOM 5790 N N . ILE B 1 269 ? 1.301 -23.828 -13.102 1 94.38 269 ILE B N 1
ATOM 5791 C CA . ILE B 1 269 ? 1.104 -23.781 -14.539 1 94.38 269 ILE B CA 1
ATOM 5792 C C . ILE B 1 269 ? 1.998 -22.688 -15.141 1 94.38 269 ILE B C 1
ATOM 5794 O O . ILE B 1 269 ? 2.717 -22.938 -16.109 1 94.38 269 ILE B O 1
ATOM 5798 N N . LEU B 1 270 ? 1.993 -21.547 -14.547 1 94.38 270 LEU B N 1
ATOM 5799 C CA . LEU B 1 270 ? 2.666 -20.391 -15.125 1 94.38 270 LEU B CA 1
ATOM 5800 C C . LEU B 1 270 ? 4.176 -20.5 -14.953 1 94.38 270 LEU B C 1
ATOM 5802 O O . LEU B 1 270 ? 4.938 -19.891 -15.719 1 94.38 270 LEU B O 1
ATOM 5806 N N . ASP B 1 271 ? 4.617 -21.25 -14 1 95.12 271 ASP B N 1
ATOM 5807 C CA . ASP B 1 271 ? 6.047 -21.5 -13.828 1 95.12 271 ASP B CA 1
ATOM 5808 C C . ASP B 1 271 ? 6.609 -22.297 -15 1 95.12 271 ASP B C 1
ATOM 5810 O O . ASP B 1 271 ? 7.797 -22.203 -15.305 1 95.12 271 ASP B O 1
ATOM 5814 N N . TYR B 1 272 ? 5.738 -23.078 -15.641 1 91.88 272 TYR B N 1
ATOM 5815 C CA . TYR B 1 272 ? 6.281 -24.047 -16.578 1 91.88 272 TYR B CA 1
ATOM 5816 C C . TYR B 1 272 ? 5.719 -23.844 -17.969 1 91.88 272 TYR B C 1
ATOM 5818 O O . TYR B 1 272 ? 6.25 -24.375 -18.953 1 91.88 272 TYR B O 1
ATOM 5826 N N . ALA B 1 273 ? 4.656 -23.047 -18.062 1 90.56 273 ALA B N 1
ATOM 5827 C CA . ALA B 1 273 ? 4.023 -22.828 -19.359 1 90.56 273 ALA B CA 1
ATOM 5828 C C . ALA B 1 273 ? 4.961 -22.078 -20.312 1 90.56 273 ALA B C 1
ATOM 5830 O O . ALA B 1 273 ? 5.703 -21.188 -19.891 1 90.56 273 ALA B O 1
ATOM 5831 N N . PRO B 1 274 ? 4.859 -22.422 -21.562 1 84.88 274 PRO B N 1
ATOM 5832 C CA . PRO B 1 274 ? 5.688 -21.703 -22.531 1 84.88 274 PRO B CA 1
ATOM 5833 C C . PRO B 1 274 ? 5.293 -20.234 -22.672 1 84.88 274 PRO B C 1
ATOM 5835 O O . PRO B 1 274 ? 4.109 -19.891 -22.594 1 84.88 274 PRO B O 1
ATOM 5838 N N . GLN B 1 275 ? 6.238 -19.438 -23 1 87.38 275 GLN B N 1
ATOM 5839 C CA . GLN B 1 275 ? 6.043 -18 -23.047 1 87.38 275 GLN B CA 1
ATOM 5840 C C . GLN B 1 275 ? 5.41 -17.562 -24.359 1 87.38 275 GLN B C 1
ATOM 5842 O O . GLN B 1 275 ? 4.941 -16.422 -24.484 1 87.38 275 GLN B O 1
ATOM 5847 N N . PHE B 1 276 ? 5.328 -18.438 -25.297 1 79.62 276 PHE B N 1
ATOM 5848 C CA . PHE B 1 276 ? 4.852 -18.031 -26.609 1 79.62 276 PHE B CA 1
ATOM 5849 C C . PHE B 1 276 ? 3.34 -18.203 -26.719 1 79.62 276 PHE B C 1
ATOM 5851 O O . PHE B 1 276 ? 2.73 -17.797 -27.703 1 79.62 276 PHE B O 1
ATOM 5858 N N . ILE B 1 277 ? 2.756 -18.828 -25.719 1 78.12 277 ILE B N 1
ATOM 5859 C CA . ILE B 1 277 ? 1.31 -19.031 -25.75 1 78.12 277 ILE B CA 1
ATOM 5860 C C . ILE B 1 277 ? 0.606 -17.672 -25.688 1 78.12 277 ILE B C 1
ATOM 5862 O O . ILE B 1 277 ? 0.858 -16.875 -24.766 1 78.12 277 ILE B O 1
ATOM 5866 N N . PRO B 1 278 ? -0.264 -17.406 -26.656 1 74.25 278 PRO B N 1
ATOM 5867 C CA . PRO B 1 278 ? -0.955 -16.109 -26.625 1 74.25 278 PRO B CA 1
ATOM 5868 C C . PRO B 1 278 ? -1.716 -15.875 -25.312 1 74.25 278 PRO B C 1
ATOM 5870 O O . PRO B 1 278 ? -2.402 -16.781 -24.828 1 74.25 278 PRO B O 1
ATOM 5873 N N . GLY B 1 279 ? -1.583 -14.672 -24.688 1 72.94 279 GLY B N 1
ATOM 5874 C CA . GLY B 1 279 ? -2.246 -14.328 -23.438 1 72.94 279 GLY B CA 1
ATOM 5875 C C . GLY B 1 279 ? -1.558 -14.906 -22.219 1 72.94 279 GLY B C 1
ATOM 5876 O O . GLY B 1 279 ? -0.981 -14.172 -21.422 1 72.94 279 GLY B O 1
ATOM 5877 N N . LEU B 1 280 ? -1.403 -16.281 -22.25 1 81.06 280 LEU B N 1
ATOM 5878 C CA . LEU B 1 280 ? -0.812 -16.984 -21.125 1 81.06 280 LEU B CA 1
ATOM 5879 C C . LEU B 1 280 ? 0.698 -16.781 -21.078 1 81.06 280 LEU B C 1
ATOM 5881 O O . LEU B 1 280 ? 1.297 -16.781 -20 1 81.06 280 LEU B O 1
ATOM 5885 N N . GLY B 1 281 ? 1.223 -16.547 -22.203 1 84.62 281 GLY B N 1
ATOM 5886 C CA . GLY B 1 281 ? 2.668 -16.422 -22.297 1 84.62 281 GLY B CA 1
ATOM 5887 C C . GLY B 1 281 ? 3.221 -15.227 -21.531 1 84.62 281 GLY B C 1
ATOM 5888 O O . GLY B 1 281 ? 4.266 -15.328 -20.891 1 84.62 281 GLY B O 1
ATOM 5889 N N . SER B 1 282 ? 2.473 -14.172 -21.625 1 82.44 282 SER B N 1
ATOM 5890 C CA . SER B 1 282 ? 2.928 -12.992 -20.906 1 82.44 282 SER B CA 1
ATOM 5891 C C . SER B 1 282 ? 2.885 -13.211 -19.391 1 82.44 282 SER B C 1
ATOM 5893 O O . SER B 1 282 ? 3.781 -12.773 -18.672 1 82.44 282 SER B O 1
ATOM 5895 N N . LEU B 1 283 ? 1.908 -13.906 -18.969 1 87.94 283 LEU B N 1
ATOM 5896 C CA . LEU B 1 283 ? 1.814 -14.227 -17.547 1 87.94 283 LEU B CA 1
ATOM 5897 C C . LEU B 1 283 ? 2.908 -15.211 -17.141 1 87.94 283 LEU B C 1
ATOM 5899 O O . LEU B 1 283 ? 3.541 -15.047 -16.094 1 87.94 283 LEU B O 1
ATOM 5903 N N . ALA B 1 284 ? 3.102 -16.125 -18 1 92.12 284 ALA B N 1
ATOM 5904 C CA . ALA B 1 284 ? 4.145 -17.109 -17.75 1 92.12 284 ALA B CA 1
ATOM 5905 C C . ALA B 1 284 ? 5.52 -16.453 -17.656 1 92.12 284 ALA B C 1
ATOM 5907 O O . ALA B 1 284 ? 6.32 -16.781 -16.781 1 92.12 284 ALA B O 1
ATOM 5908 N N . ARG B 1 285 ? 5.738 -15.547 -18.531 1 89.44 285 ARG B N 1
ATOM 5909 C CA . ARG B 1 285 ? 7.008 -14.828 -18.516 1 89.44 285 ARG B CA 1
ATOM 5910 C C . ARG B 1 285 ? 7.227 -14.125 -17.172 1 89.44 285 ARG B C 1
ATOM 5912 O O . ARG B 1 285 ? 8.328 -14.148 -16.625 1 89.44 285 ARG B O 1
ATOM 5919 N N . GLY B 1 286 ? 6.152 -13.516 -16.719 1 89.38 286 GLY B N 1
ATOM 5920 C CA . GLY B 1 286 ? 6.254 -12.852 -15.43 1 89.38 286 GLY B CA 1
ATOM 5921 C C . GLY B 1 286 ? 6.582 -13.797 -14.289 1 89.38 286 GLY B C 1
ATOM 5922 O O . GLY B 1 286 ? 7.461 -13.516 -13.469 1 89.38 286 GLY B O 1
ATOM 5923 N N . PHE B 1 287 ? 5.934 -14.914 -14.25 1 93.62 287 PHE B N 1
ATOM 5924 C CA . PHE B 1 287 ? 6.152 -15.891 -13.195 1 93.62 287 PHE B CA 1
ATOM 5925 C C . PHE B 1 287 ? 7.547 -16.5 -13.297 1 93.62 287 PHE B C 1
ATOM 5927 O O . PHE B 1 287 ? 8.219 -16.703 -12.281 1 93.62 287 PHE B O 1
ATOM 5934 N N . GLN B 1 288 ? 7.965 -16.719 -14.43 1 92.44 288 GLN B N 1
ATOM 5935 C CA . GLN B 1 288 ? 9.289 -17.297 -14.633 1 92.44 288 GLN B CA 1
ATOM 5936 C C . GLN B 1 288 ? 10.383 -16.266 -14.336 1 92.44 288 GLN B C 1
ATOM 5938 O O . GLN B 1 288 ? 11.406 -16.594 -13.734 1 92.44 288 GLN B O 1
ATOM 5943 N N . TYR B 1 289 ? 10.102 -15.078 -14.711 1 90.06 289 TYR B N 1
ATOM 5944 C CA . TYR B 1 289 ? 11.047 -14.016 -14.414 1 90.06 289 TYR B CA 1
ATOM 5945 C C . TYR B 1 289 ? 11.219 -13.828 -12.906 1 90.06 289 TYR B C 1
ATOM 5947 O O . TYR B 1 289 ? 12.312 -13.547 -12.43 1 90.06 289 TYR B O 1
ATOM 5955 N N . HIS B 1 290 ? 10.148 -14.008 -12.18 1 93.56 290 HIS B N 1
ATOM 5956 C CA . HIS B 1 290 ? 10.234 -13.812 -10.734 1 93.56 290 HIS B CA 1
ATOM 5957 C C . HIS B 1 290 ? 11.102 -14.891 -10.086 1 93.56 290 HIS B C 1
ATOM 5959 O O . HIS B 1 290 ? 11.586 -14.711 -8.969 1 93.56 290 HIS B O 1
ATOM 5965 N N . HIS B 1 291 ? 11.289 -15.992 -10.781 1 92.38 291 HIS B N 1
ATOM 5966 C CA . HIS B 1 291 ? 12.234 -17 -10.312 1 92.38 291 HIS B CA 1
ATOM 5967 C C . HIS B 1 291 ? 13.664 -16.609 -10.633 1 92.38 291 HIS B C 1
ATOM 5969 O O . HIS B 1 291 ? 14.602 -17 -9.938 1 92.38 291 HIS B O 1
ATOM 5975 N N . ASP B 1 292 ? 13.828 -15.781 -11.664 1 88.75 292 ASP B N 1
ATOM 5976 C CA . ASP B 1 292 ? 15.141 -15.266 -12.031 1 88.75 292 ASP B CA 1
ATOM 5977 C C . ASP B 1 292 ? 15.523 -14.07 -11.164 1 88.75 292 ASP B C 1
ATOM 5979 O O . ASP B 1 292 ? 16.703 -13.898 -10.812 1 88.75 292 ASP B O 1
ATOM 5983 N N . ASP B 1 293 ? 14.555 -13.305 -10.891 1 89.69 293 ASP B N 1
ATOM 5984 C CA . ASP B 1 293 ? 14.688 -12.125 -10.031 1 89.69 293 ASP B CA 1
ATOM 5985 C C . ASP B 1 293 ? 13.555 -12.062 -9.008 1 89.69 293 ASP B C 1
ATOM 5987 O O . ASP B 1 293 ? 12.562 -11.359 -9.227 1 89.69 293 ASP B O 1
ATOM 5991 N N . PRO B 1 294 ? 13.844 -12.711 -7.871 1 92.5 294 PRO B N 1
ATOM 5992 C CA . PRO B 1 294 ? 12.758 -12.859 -6.898 1 92.5 294 PRO B CA 1
ATOM 5993 C C . PRO B 1 294 ? 12.211 -11.516 -6.414 1 92.5 294 PRO B C 1
ATOM 5995 O O . PRO B 1 294 ? 11.039 -11.414 -6.059 1 92.5 294 PRO B O 1
ATOM 5998 N N . MET B 1 295 ? 12.969 -10.445 -6.445 1 89.62 295 MET B N 1
ATOM 5999 C CA . MET B 1 295 ? 12.523 -9.148 -5.941 1 89.62 295 MET B CA 1
ATOM 6000 C C . MET B 1 295 ? 11.852 -8.336 -7.043 1 89.62 295 MET B C 1
ATOM 6002 O O . MET B 1 295 ? 11.312 -7.262 -6.785 1 89.62 295 MET B O 1
ATOM 6006 N N . GLY B 1 296 ? 11.883 -8.875 -8.227 1 86.56 296 GLY B N 1
ATOM 6007 C CA . GLY B 1 296 ? 11.281 -8.164 -9.344 1 86.56 296 GLY B CA 1
ATOM 6008 C C . GLY B 1 296 ? 9.828 -7.797 -9.109 1 86.56 296 GLY B C 1
ATOM 6009 O O . GLY B 1 296 ? 9.367 -6.73 -9.531 1 86.56 296 GLY B O 1
ATOM 6010 N N . ILE B 1 297 ? 9.141 -8.57 -8.375 1 89.31 297 ILE B N 1
ATOM 6011 C CA . ILE B 1 297 ? 7.711 -8.398 -8.164 1 89.31 297 ILE B CA 1
ATOM 6012 C C . ILE B 1 297 ? 7.469 -7.211 -7.23 1 89.31 297 ILE B C 1
ATOM 6014 O O . ILE B 1 297 ? 6.387 -6.617 -7.242 1 89.31 297 ILE B O 1
ATOM 6018 N N . ILE B 1 298 ? 8.453 -6.852 -6.449 1 86.5 298 ILE B N 1
ATOM 6019 C CA . ILE B 1 298 ? 8.258 -5.77 -5.488 1 86.5 298 ILE B CA 1
ATOM 6020 C C . ILE B 1 298 ? 8.711 -4.445 -6.105 1 86.5 298 ILE B C 1
ATOM 6022 O O . ILE B 1 298 ? 8.445 -3.377 -5.551 1 86.5 298 ILE B O 1
ATOM 6026 N N . ARG B 1 299 ? 9.359 -4.48 -7.266 1 83.12 299 ARG B N 1
ATOM 6027 C CA . ARG B 1 299 ? 9.914 -3.27 -7.867 1 83.12 299 ARG B CA 1
ATOM 6028 C C . ARG B 1 299 ? 8.898 -2.607 -8.789 1 83.12 299 ARG B C 1
ATOM 6030 O O . ARG B 1 299 ? 9.172 -1.551 -9.367 1 83.12 299 ARG B O 1
ATOM 6037 N N . ILE B 1 300 ? 7.797 -3.287 -8.969 1 80.88 300 ILE B N 1
ATOM 6038 C CA . ILE B 1 300 ? 6.699 -2.67 -9.711 1 80.88 300 ILE B CA 1
ATOM 6039 C C . ILE B 1 300 ? 5.566 -2.318 -8.75 1 80.88 300 ILE B C 1
ATOM 6041 O O . ILE B 1 300 ? 5.555 -2.77 -7.602 1 80.88 300 ILE B O 1
ATOM 6045 N N . SER B 1 301 ? 4.715 -1.505 -9.234 1 77.94 301 SER B N 1
ATOM 6046 C CA . SER B 1 301 ? 3.631 -1.088 -8.352 1 77.94 301 SER B CA 1
ATOM 6047 C C . SER B 1 301 ? 2.754 -2.271 -7.957 1 77.94 301 SER B C 1
ATOM 6049 O O . SER B 1 301 ? 2.656 -3.252 -8.695 1 77.94 301 SER B O 1
ATOM 6051 N N . TRP B 1 302 ? 2.162 -2.135 -6.77 1 82 302 TRP B N 1
ATOM 6052 C CA . TRP B 1 302 ? 1.267 -3.172 -6.266 1 82 302 TRP B CA 1
ATOM 6053 C C . TRP B 1 302 ? 0.145 -3.453 -7.262 1 82 302 TRP B C 1
ATOM 6055 O O . TRP B 1 302 ? -0.186 -4.609 -7.523 1 82 302 TRP B O 1
ATOM 6065 N N . TYR B 1 303 ? -0.457 -2.473 -7.832 1 78.94 303 TYR B N 1
ATOM 6066 C CA . TYR B 1 303 ? -1.561 -2.648 -8.773 1 78.94 303 TYR B CA 1
ATOM 6067 C C . TYR B 1 303 ? -1.092 -3.346 -10.039 1 78.94 303 TYR B C 1
ATOM 6069 O O . TYR B 1 303 ? -1.786 -4.215 -10.57 1 78.94 303 TYR B O 1
ATOM 6077 N N . ALA B 1 304 ? 0.082 -2.879 -10.555 1 80.75 304 ALA B N 1
ATOM 6078 C CA . ALA B 1 304 ? 0.605 -3.504 -11.766 1 80.75 304 ALA B CA 1
ATOM 6079 C C . ALA B 1 304 ? 0.776 -5.008 -11.578 1 80.75 304 ALA B C 1
ATOM 6081 O O . ALA B 1 304 ? 0.511 -5.793 -12.492 1 80.75 304 ALA B O 1
ATOM 6082 N N . TYR B 1 305 ? 1.164 -5.32 -10.414 1 87.5 305 TYR B N 1
ATOM 6083 C CA . TYR B 1 305 ? 1.398 -6.73 -10.125 1 87.5 305 TYR B CA 1
ATOM 6084 C C . TYR B 1 305 ? 0.082 -7.473 -9.922 1 87.5 305 TYR B C 1
ATOM 6086 O O . TYR B 1 305 ? -0.187 -8.469 -10.594 1 87.5 305 TYR B O 1
ATOM 6094 N N . VAL B 1 306 ? -0.827 -6.926 -9.094 1 87.75 306 VAL B N 1
ATOM 6095 C CA . VAL B 1 306 ? -2.037 -7.629 -8.688 1 87.75 306 VAL B CA 1
ATOM 6096 C C . VAL B 1 306 ? -3.037 -7.656 -9.836 1 87.75 306 VAL B C 1
ATOM 6098 O O . VAL B 1 306 ? -3.834 -8.594 -9.953 1 87.75 306 VAL B O 1
ATOM 6101 N N . SER B 1 307 ? -2.971 -6.766 -10.734 1 85.25 307 SER B N 1
ATOM 6102 C CA . SER B 1 307 ? -3.953 -6.656 -11.812 1 85.25 307 SER B CA 1
ATOM 6103 C C . SER B 1 307 ? -3.773 -7.77 -12.836 1 85.25 307 SER B C 1
ATOM 6105 O O . SER B 1 307 ? -4.609 -7.941 -13.727 1 85.25 307 SER B O 1
ATOM 6107 N N . HIS B 1 308 ? -2.73 -8.555 -12.672 1 86 308 HIS B N 1
ATOM 6108 C CA . HIS B 1 308 ? -2.586 -9.711 -13.547 1 86 308 HIS B CA 1
ATOM 6109 C C . HIS B 1 308 ? -3.773 -10.656 -13.422 1 86 308 HIS B C 1
ATOM 6111 O O . HIS B 1 308 ? -4.168 -11.305 -14.391 1 86 308 HIS B O 1
ATOM 6117 N N . ILE B 1 309 ? -4.332 -10.641 -12.305 1 86.5 309 ILE B N 1
ATOM 6118 C CA . ILE B 1 309 ? -5.461 -11.531 -12.062 1 86.5 309 ILE B CA 1
ATOM 6119 C C . ILE B 1 309 ? -6.68 -11.039 -12.844 1 86.5 309 ILE B C 1
ATOM 6121 O O . ILE B 1 309 ? -7.613 -11.805 -13.094 1 86.5 309 ILE B O 1
ATOM 6125 N N . HIS B 1 310 ? -6.738 -9.789 -13.18 1 86 310 HIS B N 1
ATOM 6126 C CA . HIS B 1 310 ? -7.883 -9.227 -13.883 1 86 310 HIS B CA 1
ATOM 6127 C C . HIS B 1 310 ? -8.055 -9.867 -15.258 1 86 310 HIS B C 1
ATOM 6129 O O . HIS B 1 310 ? -9.148 -9.828 -15.836 1 86 310 HIS B O 1
ATOM 6135 N N . LEU B 1 311 ? -7.027 -10.492 -15.711 1 77.81 311 LEU B N 1
ATOM 6136 C CA . LEU B 1 311 ? -7.105 -11.164 -17 1 77.81 311 LEU B CA 1
ATOM 6137 C C . LEU B 1 311 ? -8.023 -12.383 -16.938 1 77.81 311 LEU B C 1
ATOM 6139 O O . LEU B 1 311 ? -8.531 -12.836 -17.953 1 77.81 311 LEU B O 1
ATOM 6143 N N . LEU B 1 312 ? -8.258 -12.844 -15.719 1 77.56 312 LEU B N 1
ATOM 6144 C CA . LEU B 1 312 ? -9.117 -14.016 -15.547 1 77.56 312 LEU B CA 1
ATOM 6145 C C . LEU B 1 312 ? -10.547 -13.594 -15.211 1 77.56 312 LEU B C 1
ATOM 6147 O O . LEU B 1 312 ? -11.477 -14.398 -15.297 1 77.56 312 LEU B O 1
ATOM 6151 N N . ILE B 1 313 ? -10.766 -12.336 -14.977 1 77.5 313 ILE B N 1
ATOM 6152 C CA . ILE B 1 313 ? -12.047 -11.844 -14.484 1 77.5 313 ILE B CA 1
ATOM 6153 C C . ILE B 1 313 ? -13.109 -11.977 -15.57 1 77.5 313 ILE B C 1
ATOM 6155 O O . ILE B 1 313 ? -14.25 -12.359 -15.297 1 77.5 313 ILE B O 1
ATOM 6159 N N . PRO B 1 314 ? -12.719 -11.766 -16.828 1 75.5 314 PRO B N 1
ATOM 6160 C CA . PRO B 1 314 ? -13.75 -11.945 -17.859 1 75.5 314 PRO B CA 1
ATOM 6161 C C . PRO B 1 314 ? -14.281 -13.375 -17.922 1 75.5 314 PRO B C 1
ATOM 6163 O O . PRO B 1 314 ? -15.461 -13.586 -18.203 1 75.5 314 PRO B O 1
ATOM 6166 N N . ILE B 1 315 ? -13.453 -14.297 -17.609 1 78.5 315 ILE B N 1
ATOM 6167 C CA . ILE B 1 315 ? -13.867 -15.695 -17.609 1 78.5 315 ILE B CA 1
ATOM 6168 C C . ILE B 1 315 ? -14.844 -15.945 -16.453 1 78.5 315 ILE B C 1
ATOM 6170 O O . ILE B 1 315 ? -15.906 -16.531 -16.656 1 78.5 315 ILE B O 1
ATOM 6174 N N . VAL B 1 316 ? -14.562 -15.406 -15.344 1 77.62 316 VAL B N 1
ATOM 6175 C CA . VAL B 1 316 ? -15.406 -15.586 -14.172 1 77.62 316 VAL B CA 1
ATOM 6176 C C . VAL B 1 316 ? -16.734 -14.859 -14.383 1 77.62 316 VAL B C 1
ATOM 6178 O O . VAL B 1 316 ? -17.797 -15.383 -14.047 1 77.62 316 VAL B O 1
ATOM 6181 N N . SER B 1 317 ? -16.625 -13.711 -14.922 1 78.25 317 SER B N 1
ATOM 6182 C CA . SER B 1 317 ? -17.828 -12.93 -15.188 1 78.25 317 SER B CA 1
ATOM 6183 C C . SER B 1 317 ? -18.734 -13.641 -16.188 1 78.25 317 SER B C 1
ATOM 6185 O O . SER B 1 317 ? -19.953 -13.703 -15.984 1 78.25 317 SER B O 1
ATOM 6187 N N . ALA B 1 318 ? -18.125 -14.141 -17.203 1 82 318 ALA B N 1
ATOM 6188 C CA . ALA B 1 318 ? -18.906 -14.875 -18.203 1 82 318 ALA B CA 1
ATOM 6189 C C . ALA B 1 318 ? -19.547 -16.109 -17.594 1 82 318 ALA B C 1
ATOM 6191 O O . ALA B 1 318 ? -20.734 -16.391 -17.828 1 82 318 ALA B O 1
ATOM 6192 N N . MET B 1 319 ? -18.828 -16.781 -16.797 1 83.12 319 MET B N 1
ATOM 6193 C CA . MET B 1 319 ? -19.359 -17.969 -16.141 1 83.12 319 MET B CA 1
ATOM 6194 C C . MET B 1 319 ? -20.531 -17.625 -15.227 1 83.12 319 MET B C 1
ATOM 6196 O O . MET B 1 319 ? -21.547 -18.328 -15.211 1 83.12 319 MET B O 1
ATOM 6200 N N . SER B 1 320 ? -20.344 -16.562 -14.555 1 80.75 320 SER B N 1
ATOM 6201 C CA . SER B 1 320 ? -21.391 -16.141 -13.625 1 80.75 320 SER B CA 1
ATOM 6202 C C . SER B 1 320 ? -22.656 -15.711 -14.367 1 80.75 320 SER B C 1
ATOM 6204 O O . SER B 1 320 ? -23.766 -16.016 -13.938 1 80.75 320 SER B O 1
ATOM 6206 N N . LEU B 1 321 ? -22.453 -15.055 -15.445 1 79.38 321 LEU B N 1
ATOM 6207 C CA . LEU B 1 321 ? -23.594 -14.602 -16.234 1 79.38 321 LEU B CA 1
ATOM 6208 C C . LEU B 1 321 ? -24.312 -15.781 -16.875 1 79.38 321 LEU B C 1
ATOM 6210 O O . LEU B 1 321 ? -25.547 -15.805 -16.938 1 79.38 321 LEU B O 1
ATOM 6214 N N . LEU B 1 322 ? -23.547 -16.703 -17.312 1 84.44 322 LEU B N 1
ATOM 6215 C CA . LEU B 1 322 ? -24.094 -17.812 -18.078 1 84.44 322 LEU B CA 1
ATOM 6216 C C . LEU B 1 322 ? -24.672 -18.891 -17.156 1 84.44 322 LEU B C 1
ATOM 6218 O O . LEU B 1 322 ? -25.594 -19.609 -17.531 1 84.44 322 LEU B O 1
ATOM 6222 N N . SER B 1 323 ? -24.156 -18.969 -15.945 1 85.69 323 SER B N 1
ATOM 6223 C CA . SER B 1 323 ? -24.578 -20.047 -15.047 1 85.69 323 SER B CA 1
ATOM 6224 C C . SER B 1 323 ? -25.734 -19.594 -14.156 1 85.69 323 SER B C 1
ATOM 6226 O O . SER B 1 323 ? -26.391 -20.422 -13.516 1 85.69 323 SER B O 1
ATOM 6228 N N . LYS B 1 324 ? -26.031 -18.25 -14.07 1 82.5 324 LYS B N 1
ATOM 6229 C CA . LYS B 1 324 ? -27.062 -17.719 -13.18 1 82.5 324 LYS B CA 1
ATOM 6230 C C . LYS B 1 324 ? -26.875 -18.234 -11.758 1 82.5 324 LYS B C 1
ATOM 6232 O O . LYS B 1 324 ? -27.75 -18.922 -11.227 1 82.5 324 LYS B O 1
ATOM 6237 N N . PRO B 1 325 ? -25.844 -17.844 -11.164 1 87.94 325 PRO B N 1
ATOM 6238 C CA . PRO B 1 325 ? -25.406 -18.406 -9.891 1 87.94 325 PRO B CA 1
ATOM 6239 C C . PRO B 1 325 ? -26.438 -18.219 -8.781 1 87.94 325 PRO B C 1
ATOM 6241 O O . PRO B 1 325 ? -27.141 -17.219 -8.742 1 87.94 325 PRO B O 1
ATOM 6244 N N . SER B 1 326 ? -26.5 -19.219 -7.918 1 87.94 326 SER B N 1
ATOM 6245 C CA . SER B 1 326 ? -27.297 -19.125 -6.691 1 87.94 326 SER B CA 1
ATOM 6246 C C . SER B 1 326 ? -26.719 -18.078 -5.746 1 87.94 326 SER B C 1
ATOM 6248 O O . SER B 1 326 ? -25.641 -17.547 -5.98 1 87.94 326 SER B O 1
ATOM 6250 N N . ARG B 1 327 ? -27.422 -17.812 -4.73 1 87.19 327 ARG B N 1
ATOM 6251 C CA . ARG B 1 327 ? -26.984 -16.859 -3.721 1 87.19 327 ARG B CA 1
ATOM 6252 C C . ARG B 1 327 ? -25.672 -17.297 -3.078 1 87.19 327 ARG B C 1
ATOM 6254 O O . ARG B 1 327 ? -24.766 -16.484 -2.893 1 87.19 327 ARG B O 1
ATOM 6261 N N . VAL B 1 328 ? -25.578 -18.562 -2.775 1 88.25 328 VAL B N 1
ATOM 6262 C CA . VAL B 1 328 ? -24.391 -19.141 -2.174 1 88.25 328 VAL B CA 1
ATOM 6263 C C . VAL B 1 328 ? -23.219 -19.031 -3.146 1 88.25 328 VAL B C 1
ATOM 6265 O O . VAL B 1 328 ? -22.094 -18.688 -2.746 1 88.25 328 VAL B O 1
ATOM 6268 N N . GLN B 1 329 ? -23.484 -19.266 -4.391 1 90.5 329 GLN B N 1
ATOM 6269 C CA . GLN B 1 329 ? -22.453 -19.188 -5.414 1 90.5 329 GLN B CA 1
ATOM 6270 C C . GLN B 1 329 ? -21.969 -17.766 -5.609 1 90.5 329 GLN B C 1
ATOM 6272 O O . GLN B 1 329 ? -20.781 -17.531 -5.852 1 90.5 329 GLN B O 1
ATOM 6277 N N . ARG B 1 330 ? -22.875 -16.797 -5.543 1 90.75 330 ARG B N 1
ATOM 6278 C CA . ARG B 1 330 ? -22.469 -15.406 -5.629 1 90.75 330 ARG B CA 1
ATOM 6279 C C . ARG B 1 330 ? -21.547 -15.031 -4.469 1 90.75 330 ARG B C 1
ATOM 6281 O O . ARG B 1 330 ? -20.531 -14.359 -4.668 1 90.75 330 ARG B O 1
ATOM 6288 N N . LEU B 1 331 ? -21.906 -15.477 -3.281 1 91.44 331 LEU B N 1
ATOM 6289 C CA . LEU B 1 331 ? -21.078 -15.227 -2.117 1 91.44 331 LEU B CA 1
ATOM 6290 C C . LEU B 1 331 ? -19.719 -15.906 -2.275 1 91.44 331 LEU B C 1
ATOM 6292 O O . LEU B 1 331 ? -18.672 -15.305 -1.985 1 91.44 331 LEU B O 1
ATOM 6296 N N . PHE B 1 332 ? -19.734 -17.125 -2.793 1 92.69 332 PHE B N 1
ATOM 6297 C CA . PHE B 1 332 ? -18.516 -17.906 -3 1 92.69 332 PHE B CA 1
ATOM 6298 C C . PHE B 1 332 ? -17.578 -17.188 -3.955 1 92.69 332 PHE B C 1
ATOM 6300 O O . PHE B 1 332 ? -16.391 -17 -3.648 1 92.69 332 PHE B O 1
ATOM 6307 N N . TRP B 1 333 ? -18.094 -16.734 -5.016 1 91.88 333 TRP B N 1
ATOM 6308 C CA . TRP B 1 333 ? -17.25 -16.109 -6.023 1 91.88 333 TRP B CA 1
ATOM 6309 C C . TRP B 1 333 ? -16.812 -14.711 -5.59 1 91.88 333 TRP B C 1
ATOM 6311 O O . TRP B 1 333 ? -15.742 -14.234 -5.957 1 91.88 333 TRP B O 1
ATOM 6321 N N . SER B 1 334 ? -17.625 -14.023 -4.812 1 91.62 334 SER B N 1
ATOM 6322 C CA . SER B 1 334 ? -17.203 -12.742 -4.262 1 91.62 334 SER B CA 1
ATOM 6323 C C . SER B 1 334 ? -15.992 -12.906 -3.352 1 91.62 334 SER B C 1
ATOM 6325 O O . SER B 1 334 ? -15.008 -12.172 -3.48 1 91.62 334 SER B O 1
ATOM 6327 N N . TRP B 1 335 ? -16.047 -13.875 -2.49 1 93.44 335 TRP B N 1
ATOM 6328 C CA . TRP B 1 335 ? -14.891 -14.156 -1.644 1 93.44 335 TRP B CA 1
ATOM 6329 C C . TRP B 1 335 ? -13.711 -14.648 -2.477 1 93.44 335 TRP B C 1
ATOM 6331 O O . TRP B 1 335 ? -12.555 -14.312 -2.189 1 93.44 335 TRP B O 1
ATOM 6341 N N . SER B 1 336 ? -13.992 -15.43 -3.471 1 93.62 336 SER B N 1
ATOM 6342 C CA . SER B 1 336 ? -12.922 -15.953 -4.32 1 93.62 336 SER B CA 1
ATOM 6343 C C . SER B 1 336 ? -12.18 -14.828 -5.027 1 93.62 336 SER B C 1
ATOM 6345 O O . SER B 1 336 ? -10.953 -14.867 -5.145 1 93.62 336 SER B O 1
ATOM 6347 N N . LEU B 1 337 ? -12.938 -13.891 -5.488 1 91.25 337 LEU B N 1
ATOM 6348 C CA . LEU B 1 337 ? -12.312 -12.742 -6.129 1 91.25 337 LEU B CA 1
ATOM 6349 C C . LEU B 1 337 ? -11.477 -11.945 -5.133 1 91.25 337 LEU B C 1
ATOM 6351 O O . LEU B 1 337 ? -10.383 -11.477 -5.461 1 91.25 337 LEU B O 1
ATOM 6355 N N . PHE B 1 338 ? -12 -11.844 -3.947 1 92.12 338 PHE B N 1
ATOM 6356 C CA . PHE B 1 338 ? -11.234 -11.219 -2.877 1 92.12 338 PHE B CA 1
ATOM 6357 C C . PHE B 1 338 ? -9.945 -11.992 -2.609 1 92.12 338 PHE B C 1
ATOM 6359 O O . PHE B 1 338 ? -8.859 -11.406 -2.555 1 92.12 338 PHE B O 1
ATOM 6366 N N . PHE B 1 339 ? -10 -13.266 -2.512 1 95.62 339 PHE B N 1
ATOM 6367 C CA . PHE B 1 339 ? -8.852 -14.094 -2.172 1 95.62 339 PHE B CA 1
ATOM 6368 C C . PHE B 1 339 ? -7.883 -14.188 -3.346 1 95.62 339 PHE B C 1
ATOM 6370 O O . PHE B 1 339 ? -6.688 -14.406 -3.152 1 95.62 339 PHE B O 1
ATOM 6377 N N . ALA B 1 340 ? -8.383 -14.031 -4.523 1 94.25 340 ALA B N 1
ATOM 6378 C CA . ALA B 1 340 ? -7.48 -13.969 -5.672 1 94.25 340 ALA B CA 1
ATOM 6379 C C . ALA B 1 340 ? -6.547 -12.766 -5.574 1 94.25 340 ALA B C 1
ATOM 6381 O O . ALA B 1 340 ? -5.348 -12.883 -5.824 1 94.25 340 ALA B O 1
ATOM 6382 N N . HIS B 1 341 ? -7.082 -11.68 -5.188 1 93.81 341 HIS B N 1
ATOM 6383 C CA . HIS B 1 341 ? -6.254 -10.492 -4.977 1 93.81 341 HIS B CA 1
ATOM 6384 C C . HIS B 1 341 ? -5.348 -10.672 -3.76 1 93.81 341 HIS B C 1
ATOM 6386 O O . HIS B 1 341 ? -4.199 -10.219 -3.766 1 93.81 341 HIS B O 1
ATOM 6392 N N . ALA B 1 342 ? -5.902 -11.344 -2.781 1 95.62 342 ALA B N 1
ATOM 6393 C CA . ALA B 1 342 ? -5.137 -11.586 -1.56 1 95.62 342 ALA B CA 1
ATOM 6394 C C . ALA B 1 342 ? -3.943 -12.5 -1.829 1 95.62 342 ALA B C 1
ATOM 6396 O O . ALA B 1 342 ? -2.863 -12.297 -1.271 1 95.62 342 ALA B O 1
ATOM 6397 N N . PHE B 1 343 ? -4.137 -13.516 -2.658 1 96.94 343 PHE B N 1
ATOM 6398 C CA . PHE B 1 343 ? -3.004 -14.43 -2.82 1 96.94 343 PHE B CA 1
ATOM 6399 C C . PHE B 1 343 ? -1.909 -13.781 -3.662 1 96.94 343 PHE B C 1
ATOM 6401 O O . PHE B 1 343 ? -0.723 -14.039 -3.451 1 96.94 343 PHE B O 1
ATOM 6408 N N . GLN B 1 344 ? -2.271 -12.898 -4.621 1 95.44 344 GLN B N 1
ATOM 6409 C CA . GLN B 1 344 ? -1.239 -12.133 -5.309 1 95.44 344 GLN B CA 1
ATOM 6410 C C . GLN B 1 344 ? -0.503 -11.211 -4.34 1 95.44 344 GLN B C 1
ATOM 6412 O O . GLN B 1 344 ? 0.718 -11.062 -4.418 1 95.44 344 GLN B O 1
ATOM 6417 N N . THR B 1 345 ? -1.233 -10.68 -3.441 1 94.88 345 THR B N 1
ATOM 6418 C CA . THR B 1 345 ? -0.642 -9.781 -2.455 1 94.88 345 THR B CA 1
ATOM 6419 C C . THR B 1 345 ? 0.262 -10.555 -1.497 1 94.88 345 THR B C 1
ATOM 6421 O O . THR B 1 345 ? 1.38 -10.117 -1.208 1 94.88 345 THR B O 1
ATOM 6424 N N . ALA B 1 346 ? -0.22 -11.617 -1.042 1 97.06 346 ALA B N 1
ATOM 6425 C CA . ALA B 1 346 ? 0.566 -12.469 -0.147 1 97.06 346 ALA B CA 1
ATOM 6426 C C . ALA B 1 346 ? 1.838 -12.961 -0.834 1 97.06 346 ALA B C 1
ATOM 6428 O O . ALA B 1 346 ? 2.898 -13.031 -0.209 1 97.06 346 ALA B O 1
ATOM 6429 N N . HIS B 1 347 ? 1.762 -13.242 -2.08 1 97.5 347 HIS B N 1
ATOM 6430 C CA . HIS B 1 347 ? 2.916 -13.641 -2.881 1 97.5 347 HIS B CA 1
ATOM 6431 C C . HIS B 1 347 ? 3.971 -12.539 -2.904 1 97.5 347 HIS B C 1
ATOM 6433 O O . HIS B 1 347 ? 5.145 -12.789 -2.627 1 97.5 347 HIS B O 1
ATOM 6439 N N . ARG B 1 348 ? 3.49 -11.406 -3.195 1 94.44 348 ARG B N 1
ATOM 6440 C CA . ARG B 1 348 ? 4.367 -10.234 -3.186 1 94.44 348 ARG B CA 1
ATOM 6441 C C . ARG B 1 348 ? 5.02 -10.055 -1.819 1 94.44 348 ARG B C 1
ATOM 6443 O O . ARG B 1 348 ? 6.227 -9.82 -1.729 1 94.44 348 ARG B O 1
ATOM 6450 N N . TRP B 1 349 ? 4.242 -10.203 -0.776 1 94.62 349 TRP B N 1
ATOM 6451 C CA . TRP B 1 349 ? 4.742 -10.031 0.584 1 94.62 349 TRP B CA 1
ATOM 6452 C C . TRP B 1 349 ? 5.785 -11.094 0.916 1 94.62 349 TRP B C 1
ATOM 6454 O O . TRP B 1 349 ? 6.73 -10.836 1.664 1 94.62 349 TRP B O 1
ATOM 6464 N N . ALA B 1 350 ? 5.68 -12.219 0.354 1 95.31 350 ALA B N 1
ATOM 6465 C CA . ALA B 1 350 ? 6.621 -13.305 0.616 1 95.31 350 ALA B CA 1
ATOM 6466 C C . ALA B 1 350 ? 7.996 -12.992 0.024 1 95.31 350 ALA B C 1
ATOM 6468 O O . ALA B 1 350 ? 8.992 -13.617 0.393 1 95.31 350 ALA B O 1
ATOM 6469 N N . HIS B 1 351 ? 8.047 -12.086 -0.87 1 94.88 351 HIS B N 1
ATOM 6470 C CA . HIS B 1 351 ? 9.297 -11.695 -1.503 1 94.88 351 HIS B CA 1
ATOM 6471 C C . HIS B 1 351 ? 9.875 -10.438 -0.851 1 94.88 351 HIS B C 1
ATOM 6473 O O . HIS B 1 351 ? 10.992 -10.016 -1.185 1 94.88 351 HIS B O 1
ATOM 6479 N N . MET B 1 352 ? 9.164 -9.859 0.078 1 90.25 352 MET B N 1
ATOM 6480 C CA . MET B 1 352 ? 9.656 -8.703 0.826 1 90.25 352 MET B CA 1
ATOM 6481 C C . MET B 1 352 ? 10.461 -9.148 2.041 1 90.25 352 MET B C 1
ATOM 6483 O O . MET B 1 352 ? 10.188 -10.195 2.629 1 90.25 352 MET B O 1
ATOM 6487 N N . THR B 1 353 ? 11.453 -8.32 2.42 1 86.06 353 THR B N 1
ATOM 6488 C CA . THR B 1 353 ? 12.133 -8.594 3.682 1 86.06 353 THR B CA 1
ATOM 6489 C C . THR B 1 353 ? 11.211 -8.297 4.863 1 86.06 353 THR B C 1
ATOM 6491 O O . THR B 1 353 ? 10.203 -7.609 4.715 1 86.06 353 THR B O 1
ATOM 6494 N N . GLU B 1 354 ? 11.57 -8.805 5.973 1 83.5 354 GLU B N 1
ATOM 6495 C CA . GLU B 1 354 ? 10.742 -8.609 7.164 1 83.5 354 GLU B CA 1
ATOM 6496 C C . GLU B 1 354 ? 10.586 -7.129 7.492 1 83.5 354 GLU B C 1
ATOM 6498 O O . GLU B 1 354 ? 9.523 -6.699 7.945 1 83.5 354 GLU B O 1
ATOM 6503 N N . GLU B 1 355 ? 11.586 -6.348 7.23 1 77.81 355 GLU B N 1
ATOM 6504 C CA . GLU B 1 355 ? 11.602 -4.922 7.555 1 77.81 355 GLU B CA 1
ATOM 6505 C C . GLU B 1 355 ? 10.625 -4.148 6.676 1 77.81 355 GLU B C 1
ATOM 6507 O O . GLU B 1 355 ? 10.18 -3.059 7.047 1 77.81 355 GLU B O 1
ATOM 6512 N N . MET B 1 356 ? 10.32 -4.746 5.586 1 80.75 356 MET B N 1
ATOM 6513 C CA . MET B 1 356 ? 9.445 -4.07 4.633 1 80.75 356 MET B CA 1
ATOM 6514 C C . MET B 1 356 ? 7.98 -4.312 4.973 1 80.75 356 MET B C 1
ATOM 6516 O O . MET B 1 356 ? 7.098 -3.623 4.457 1 80.75 356 MET B O 1
ATOM 6520 N N . LEU B 1 357 ? 7.754 -5.258 5.855 1 85.31 357 LEU B N 1
ATOM 6521 C CA . LEU B 1 357 ? 6.383 -5.684 6.129 1 85.31 357 LEU B CA 1
ATOM 6522 C C . LEU B 1 357 ? 5.828 -4.969 7.355 1 85.31 357 LEU B C 1
ATOM 6524 O O . LEU B 1 357 ? 6.555 -4.719 8.32 1 85.31 357 LEU B O 1
ATOM 6528 N N . SER B 1 358 ? 4.551 -4.664 7.316 1 78.56 358 SER B N 1
ATOM 6529 C CA . SER B 1 358 ? 3.863 -4.152 8.5 1 78.56 358 SER B CA 1
ATOM 6530 C C . SER B 1 358 ? 3.645 -5.258 9.531 1 78.56 358 SER B C 1
ATOM 6532 O O . SER B 1 358 ? 3.707 -6.441 9.195 1 78.56 358 SER B O 1
ATOM 6534 N N . TRP B 1 359 ? 3.402 -4.891 10.68 1 77.06 359 TRP B N 1
ATOM 6535 C CA . TRP B 1 359 ? 3.332 -5.871 11.758 1 77.06 359 TRP B CA 1
ATOM 6536 C C . TRP B 1 359 ? 2.135 -6.797 11.57 1 77.06 359 TRP B C 1
ATOM 6538 O O . TRP B 1 359 ? 2.221 -7.996 11.852 1 77.06 359 TRP B O 1
ATOM 6548 N N . PRO B 1 360 ? 0.988 -6.285 11.117 1 82.25 360 PRO B N 1
ATOM 6549 C CA . PRO B 1 360 ? -0.107 -7.234 10.914 1 82.25 360 PRO B CA 1
ATOM 6550 C C . PRO B 1 360 ? 0.23 -8.312 9.891 1 82.25 360 PRO B C 1
ATOM 6552 O O . PRO B 1 360 ? -0.152 -9.477 10.062 1 82.25 360 PRO B O 1
ATOM 6555 N N . VAL B 1 361 ? 0.929 -7.953 8.867 1 89.25 361 VAL B N 1
ATOM 6556 C CA . VAL B 1 361 ? 1.322 -8.914 7.84 1 89.25 361 VAL B CA 1
ATOM 6557 C C . VAL B 1 361 ? 2.268 -9.953 8.438 1 89.25 361 VAL B C 1
ATOM 6559 O O . VAL B 1 361 ? 2.107 -11.156 8.203 1 89.25 361 VAL B O 1
ATOM 6562 N N . ARG B 1 362 ? 3.162 -9.461 9.258 1 89.69 362 ARG B N 1
ATOM 6563 C CA . ARG B 1 362 ? 4.094 -10.375 9.914 1 89.69 362 ARG B CA 1
ATOM 6564 C C . ARG B 1 362 ? 3.355 -11.367 10.805 1 89.69 362 ARG B C 1
ATOM 6566 O O . ARG B 1 362 ? 3.695 -12.547 10.844 1 89.69 362 ARG B O 1
ATOM 6573 N N . LEU B 1 363 ? 2.402 -10.852 11.477 1 90.06 363 LEU B N 1
ATOM 6574 C CA . LEU B 1 363 ? 1.603 -11.703 12.359 1 90.06 363 LEU B CA 1
ATOM 6575 C C . LEU B 1 363 ? 0.844 -12.75 11.555 1 90.06 363 LEU B C 1
ATOM 6577 O O . LEU B 1 363 ? 0.799 -13.922 11.938 1 90.06 363 LEU B O 1
ATOM 6581 N N . LEU B 1 364 ? 0.231 -12.344 10.477 1 94.06 364 LEU B N 1
ATOM 6582 C CA . LEU B 1 364 ? -0.52 -13.258 9.625 1 94.06 364 LEU B CA 1
ATOM 6583 C C . LEU B 1 364 ? 0.397 -14.328 9.031 1 94.06 364 LEU B C 1
ATOM 6585 O O . LEU B 1 364 ? 0.018 -15.492 8.938 1 94.06 364 LEU B O 1
ATOM 6589 N N . GLN B 1 365 ? 1.553 -13.945 8.641 1 94.38 365 GLN B N 1
ATOM 6590 C CA . GLN B 1 365 ? 2.525 -14.898 8.117 1 94.38 365 GLN B CA 1
ATOM 6591 C C . GLN B 1 365 ? 2.967 -15.883 9.195 1 94.38 365 GLN B C 1
ATOM 6593 O O . GLN B 1 365 ? 2.969 -17.094 8.977 1 94.38 365 GLN B O 1
ATOM 6598 N N . SER B 1 366 ? 3.27 -15.344 10.391 1 91.88 366 SER B N 1
ATOM 6599 C CA . SER B 1 366 ? 3.771 -16.203 11.461 1 91.88 366 SER B CA 1
ATOM 6600 C C . SER B 1 366 ? 2.697 -17.172 11.953 1 91.88 366 SER B C 1
ATOM 6602 O O . SER B 1 366 ? 3.0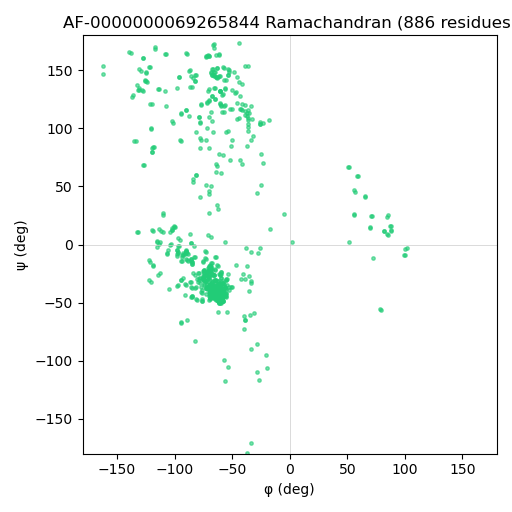1 -18.25 12.453 1 91.88 366 SER B O 1
ATOM 6604 N N . SER B 1 367 ? 1.444 -16.781 11.766 1 92.62 367 SER B N 1
ATOM 6605 C CA . SER B 1 367 ? 0.342 -17.641 12.195 1 92.62 367 SER B CA 1
ATOM 6606 C C . SER B 1 367 ? -0.007 -18.672 11.125 1 92.62 367 SER B C 1
ATOM 6608 O O . SER B 1 367 ? -0.809 -19.578 11.367 1 92.62 367 SER B O 1
ATOM 6610 N N . GLY B 1 368 ? 0.451 -18.5 10.008 1 91.5 368 GLY B N 1
ATOM 6611 C CA . GLY B 1 368 ? 0.212 -19.453 8.93 1 91.5 368 GLY B CA 1
ATOM 6612 C C . GLY B 1 368 ? -1.065 -19.172 8.164 1 91.5 368 GLY B C 1
ATOM 6613 O O . GLY B 1 368 ? -1.543 -20.016 7.406 1 91.5 368 GLY B O 1
ATOM 6614 N N . ILE B 1 369 ? -1.625 -18 8.398 1 94.31 369 ILE B N 1
ATOM 6615 C CA . ILE B 1 369 ? -2.854 -17.625 7.707 1 94.31 369 ILE B CA 1
ATOM 6616 C C . ILE B 1 369 ? -2.529 -17.203 6.277 1 94.31 369 ILE B C 1
ATOM 6618 O O . ILE B 1 369 ? -3.287 -17.516 5.348 1 94.31 369 ILE B O 1
ATOM 6622 N N . ILE B 1 370 ? -1.467 -16.469 6.105 1 96.56 370 ILE B N 1
ATOM 6623 C CA . ILE B 1 370 ? -0.996 -16.188 4.754 1 96.56 370 ILE B CA 1
ATOM 6624 C C . ILE B 1 370 ? 0.396 -16.781 4.555 1 96.56 370 ILE B C 1
ATOM 6626 O O . ILE B 1 370 ? 1.029 -17.234 5.512 1 96.56 370 ILE B O 1
ATOM 6630 N N . LEU B 1 371 ? 0.836 -16.781 3.375 1 97.12 371 LEU B N 1
ATOM 6631 C CA . LEU B 1 371 ? 2.059 -17.438 2.932 1 97.12 371 LEU B CA 1
ATOM 6632 C C . LEU B 1 371 ? 3.275 -16.875 3.65 1 97.12 371 LEU B C 1
ATOM 6634 O O . LEU B 1 371 ? 3.436 -15.648 3.738 1 97.12 371 LEU B O 1
ATOM 6638 N N . THR B 1 372 ? 4.121 -17.734 4.16 1 93.69 372 THR B N 1
ATOM 6639 C CA . THR B 1 372 ? 5.34 -17.312 4.852 1 93.69 372 THR B CA 1
ATOM 6640 C C . THR B 1 372 ? 6.504 -17.188 3.871 1 93.69 372 THR B C 1
ATOM 6642 O O . THR B 1 372 ? 6.473 -17.781 2.789 1 93.69 372 THR B O 1
ATOM 6645 N N . HIS B 1 373 ? 7.551 -16.516 4.355 1 91.19 373 HIS B N 1
ATOM 6646 C CA . HIS B 1 373 ? 8.781 -16.391 3.582 1 91.19 373 HIS B CA 1
ATOM 6647 C C . HIS B 1 373 ? 9.422 -17.766 3.355 1 91.19 373 HIS B C 1
ATOM 6649 O O . HIS B 1 373 ? 9.797 -18.094 2.229 1 91.19 373 HIS B O 1
ATOM 6655 N N . GLU B 1 374 ? 9.484 -18.438 4.391 1 89.81 374 GLU B N 1
ATOM 6656 C CA . GLU B 1 374 ? 10.172 -19.734 4.375 1 89.81 374 GLU B CA 1
ATOM 6657 C C . GLU B 1 374 ? 9.547 -20.672 3.354 1 89.81 374 GLU B C 1
ATOM 6659 O O . GLU B 1 374 ? 10.258 -21.281 2.549 1 89.81 374 GLU B O 1
ATOM 6664 N N . ARG B 1 375 ? 8.328 -20.766 3.402 1 91.81 375 ARG B N 1
ATOM 6665 C CA . ARG B 1 375 ? 7.641 -21.688 2.502 1 91.81 375 ARG B CA 1
ATOM 6666 C C . ARG B 1 375 ? 7.867 -21.297 1.045 1 91.81 375 ARG B C 1
ATOM 6668 O O . ARG B 1 375 ? 8.141 -22.156 0.203 1 91.81 375 ARG B O 1
ATOM 6675 N N . HIS B 1 376 ? 7.738 -20.031 0.753 1 95.5 376 HIS B N 1
ATOM 6676 C CA . HIS B 1 376 ? 7.895 -19.609 -0.635 1 95.5 376 HIS B CA 1
ATOM 6677 C C . HIS B 1 376 ? 9.344 -19.719 -1.083 1 95.5 376 HIS B C 1
ATOM 6679 O O . HIS B 1 376 ? 9.625 -20.031 -2.24 1 95.5 376 HIS B O 1
ATOM 6685 N N . MET B 1 377 ? 10.266 -19.438 -0.169 1 92.25 377 MET B N 1
ATOM 6686 C CA . MET B 1 377 ? 11.688 -19.609 -0.466 1 92.25 377 MET B CA 1
ATOM 6687 C C . MET B 1 377 ? 11.992 -21.078 -0.799 1 92.25 377 MET B C 1
ATOM 6689 O O . MET B 1 377 ? 12.789 -21.344 -1.699 1 92.25 377 MET B O 1
ATOM 6693 N N . ASN B 1 378 ? 11.375 -21.906 -0.087 1 90.88 378 ASN B N 1
ATOM 6694 C CA . ASN B 1 378 ? 11.539 -23.328 -0.406 1 90.88 378 ASN B CA 1
ATOM 6695 C C . ASN B 1 378 ? 11.102 -23.625 -1.833 1 90.88 378 ASN B C 1
ATOM 6697 O O . ASN B 1 378 ? 11.758 -24.391 -2.543 1 90.88 378 ASN B O 1
ATOM 6701 N N . HIS B 1 379 ? 10.031 -23.062 -2.234 1 93.81 379 HIS B N 1
ATOM 6702 C CA . HIS B 1 379 ? 9.578 -23.219 -3.611 1 93.81 379 HIS B CA 1
ATOM 6703 C C . HIS B 1 379 ? 10.625 -22.703 -4.598 1 93.81 379 HIS B C 1
ATOM 6705 O O . HIS B 1 379 ? 10.898 -23.344 -5.613 1 93.81 379 HIS B O 1
ATOM 6711 N N . HIS B 1 380 ? 11.227 -21.641 -4.301 1 93.12 380 HIS B N 1
ATOM 6712 C CA . HIS B 1 380 ? 12.219 -21.031 -5.184 1 93.12 380 HIS B CA 1
ATOM 6713 C C . HIS B 1 380 ? 13.492 -21.859 -5.238 1 93.12 380 HIS B C 1
ATOM 6715 O O . HIS B 1 380 ? 14.289 -21.734 -6.172 1 93.12 380 HIS B O 1
ATOM 6721 N N . GLN B 1 381 ? 13.68 -22.688 -4.297 1 88.06 381 GLN B N 1
ATOM 6722 C CA . GLN B 1 381 ? 14.859 -23.547 -4.277 1 88.06 381 GLN B CA 1
ATOM 6723 C C . GLN B 1 381 ? 14.578 -24.875 -4.98 1 88.06 381 GLN B C 1
ATOM 6725 O O . GLN B 1 381 ? 15.453 -25.438 -5.637 1 88.06 381 GLN B O 1
ATOM 6730 N N . ASP B 1 382 ? 13.383 -25.375 -4.883 1 83.19 382 ASP B N 1
ATOM 6731 C CA . ASP B 1 382 ? 13.047 -26.703 -5.391 1 83.19 382 ASP B CA 1
ATOM 6732 C C . ASP B 1 382 ? 12.242 -26.594 -6.688 1 83.19 382 ASP B C 1
ATOM 6734 O O . ASP B 1 382 ? 12.492 -27.344 -7.637 1 83.19 382 ASP B O 1
ATOM 6738 N N . LEU B 1 383 ? 11.383 -25.688 -6.824 1 88.69 383 LEU B N 1
ATOM 6739 C CA . LEU B 1 383 ? 10.547 -25.312 -7.957 1 88.69 383 LEU B CA 1
ATOM 6740 C C . LEU B 1 383 ? 9.445 -26.344 -8.188 1 88.69 383 LEU B C 1
ATOM 6742 O O . LEU B 1 383 ? 8.562 -26.141 -9.023 1 88.69 383 LEU B O 1
ATOM 6746 N N . GLU B 1 384 ? 9.445 -27.562 -7.566 1 89 384 GLU B N 1
ATOM 6747 C CA . GLU B 1 384 ? 8.477 -28.609 -7.855 1 89 384 GLU B CA 1
ATOM 6748 C C . GLU B 1 384 ? 7.453 -28.734 -6.734 1 89 384 GLU B C 1
ATOM 6750 O O . GLU B 1 384 ? 6.562 -29.594 -6.797 1 89 384 GLU B O 1
ATOM 6755 N N . LYS B 1 385 ? 7.684 -28 -5.773 1 91.5 385 LYS B N 1
ATOM 6756 C CA . LYS B 1 385 ? 6.77 -28.078 -4.637 1 91.5 385 LYS B CA 1
ATOM 6757 C C . LYS B 1 385 ? 6.441 -26.688 -4.094 1 91.5 385 LYS B C 1
ATOM 6759 O O . LYS B 1 385 ? 7.094 -25.703 -4.449 1 91.5 385 LYS B O 1
ATOM 6764 N N . GLN B 1 386 ? 5.387 -26.734 -3.301 1 95.88 386 GLN B N 1
ATOM 6765 C CA . GLN B 1 386 ? 4.988 -25.562 -2.535 1 95.88 386 GLN B CA 1
ATOM 6766 C C . GLN B 1 386 ? 4.684 -24.391 -3.455 1 95.88 386 GLN B C 1
ATOM 6768 O O . GLN B 1 386 ? 5.223 -23.297 -3.271 1 95.88 386 GLN B O 1
ATOM 6773 N N . PHE B 1 387 ? 3.725 -24.656 -4.305 1 97.31 387 PHE B N 1
ATOM 6774 C CA . PHE B 1 387 ? 3.346 -23.688 -5.332 1 97.31 387 PHE B CA 1
ATOM 6775 C C . PHE B 1 387 ? 2.344 -22.672 -4.789 1 97.31 387 PHE B C 1
ATOM 6777 O O . PHE B 1 387 ? 2.129 -21.625 -5.391 1 97.31 387 PHE B O 1
ATOM 6784 N N . THR B 1 388 ? 1.692 -22.938 -3.678 1 97.81 388 THR B N 1
ATOM 6785 C CA . THR B 1 388 ? 0.611 -22.078 -3.195 1 97.81 388 THR B CA 1
ATOM 6786 C C . THR B 1 388 ? 1.148 -20.719 -2.766 1 97.81 388 THR B C 1
ATOM 6788 O O . THR B 1 388 ? 2.242 -20.625 -2.205 1 97.81 388 THR B O 1
ATOM 6791 N N . ILE B 1 389 ? 0.268 -19.719 -3.018 1 98.06 389 ILE B N 1
ATOM 6792 C CA . ILE B 1 389 ? 0.803 -18.391 -2.725 1 98.06 389 ILE B CA 1
ATOM 6793 C C . ILE B 1 389 ? -0.207 -17.594 -1.899 1 98.06 389 ILE B C 1
ATOM 6795 O O . ILE B 1 389 ? -0.076 -16.375 -1.749 1 98.06 389 ILE B O 1
ATOM 6799 N N . LEU B 1 390 ? -1.267 -18.219 -1.382 1 98 390 LEU B N 1
ATOM 6800 C CA . LEU B 1 390 ? -2.16 -17.562 -0.435 1 98 390 LEU B CA 1
ATOM 6801 C C . LEU B 1 390 ? -1.76 -17.875 1.002 1 98 390 LEU B C 1
ATOM 6803 O O . LEU B 1 390 ? -1.194 -17.031 1.695 1 98 390 LEU B O 1
ATOM 6807 N N . SER B 1 391 ? -1.864 -19.047 1.448 1 97.19 391 SER B N 1
ATOM 6808 C CA . SER B 1 391 ? -1.533 -19.422 2.816 1 97.19 391 SER B CA 1
ATOM 6809 C C . SER B 1 391 ? -0.464 -20.516 2.844 1 97.19 391 SER B C 1
ATOM 6811 O O . SER B 1 391 ? 0.279 -20.625 3.82 1 97.19 391 SER B O 1
ATOM 6813 N N . GLY B 1 392 ? -0.409 -21.406 1.841 1 96.44 392 GLY B N 1
ATOM 6814 C CA . GLY B 1 392 ? 0.488 -22.562 1.82 1 96.44 392 GLY B CA 1
ATOM 6815 C C . GLY B 1 392 ? -0.186 -23.844 2.236 1 96.44 392 GLY B C 1
ATOM 6816 O O . GLY B 1 392 ? 0.361 -24.938 2.027 1 96.44 392 GLY B O 1
ATOM 6817 N N . MET B 1 393 ? -1.353 -23.797 2.709 1 95 393 MET B N 1
ATOM 6818 C CA . MET B 1 393 ? -2.047 -24.984 3.209 1 95 393 MET B CA 1
ATOM 6819 C C . MET B 1 393 ? -2.404 -25.922 2.064 1 95 393 MET B C 1
ATOM 6821 O O . MET B 1 393 ? -2.395 -27.141 2.234 1 95 393 MET B O 1
ATOM 6825 N N . GLY B 1 394 ? -2.732 -25.406 0.955 1 96.31 394 GLY B N 1
ATOM 6826 C CA . GLY B 1 394 ? -3.109 -26.188 -0.21 1 96.31 394 GLY B CA 1
ATOM 6827 C C . GLY B 1 394 ? -1.977 -27.047 -0.74 1 96.31 394 GLY B C 1
ATOM 6828 O O . GLY B 1 394 ? -2.197 -27.922 -1.573 1 96.31 394 GLY B O 1
ATOM 6829 N N . ASP B 1 395 ? -0.782 -26.828 -0.247 1 96.25 395 ASP B N 1
ATOM 6830 C CA . ASP B 1 395 ? 0.369 -27.594 -0.723 1 96.25 395 ASP B CA 1
ATOM 6831 C C . ASP B 1 395 ? 0.241 -29.062 -0.357 1 96.25 395 ASP B C 1
ATOM 6833 O O . ASP B 1 395 ? 0.814 -29.938 -1.025 1 96.25 395 ASP B O 1
ATOM 6837 N N . VAL B 1 396 ? -0.47 -29.297 0.678 1 94.69 396 VAL B N 1
ATOM 6838 C CA . VAL B 1 396 ? -0.687 -30.703 1.039 1 94.69 396 VAL B CA 1
ATOM 6839 C C . VAL B 1 396 ? -1.278 -31.453 -0.149 1 94.69 396 VAL B C 1
ATOM 6841 O O . VAL B 1 396 ? -0.845 -32.562 -0.465 1 94.69 396 VAL B O 1
ATOM 6844 N N . PHE B 1 397 ? -2.168 -30.844 -0.776 1 95.56 397 PHE B N 1
ATOM 6845 C CA . PHE B 1 397 ? -2.805 -31.453 -1.941 1 95.56 397 PHE B CA 1
ATOM 6846 C C . PHE B 1 397 ? -1.934 -31.281 -3.182 1 95.56 397 PHE B C 1
ATOM 6848 O O . PHE B 1 397 ? -1.709 -32.25 -3.922 1 95.56 397 PHE B O 1
ATOM 6855 N N . LEU B 1 398 ? -1.432 -30.156 -3.447 1 96.19 398 LEU B N 1
ATOM 6856 C CA . LEU B 1 398 ? -0.76 -29.859 -4.707 1 96.19 398 LEU B CA 1
ATOM 6857 C C . LEU B 1 398 ? 0.595 -30.562 -4.777 1 96.19 398 LEU B C 1
ATOM 6859 O O . LEU B 1 398 ? 1.039 -30.953 -5.859 1 96.19 398 LEU B O 1
ATOM 6863 N N . ASP B 1 399 ? 1.284 -30.609 -3.627 1 95.44 399 ASP B N 1
ATOM 6864 C CA . ASP B 1 399 ? 2.541 -31.359 -3.619 1 95.44 399 ASP B CA 1
ATOM 6865 C C . ASP B 1 399 ? 2.311 -32.812 -3.963 1 95.44 399 ASP B C 1
ATOM 6867 O O . ASP B 1 399 ? 3.092 -33.438 -4.707 1 95.44 399 ASP B O 1
ATOM 6871 N N . TRP B 1 400 ? 1.285 -33.344 -3.381 1 95.12 400 TRP B N 1
ATOM 6872 C CA . TRP B 1 400 ? 0.916 -34.719 -3.738 1 95.12 400 TRP B CA 1
ATOM 6873 C C . TRP B 1 400 ? 0.57 -34.812 -5.223 1 95.12 400 TRP B C 1
ATOM 6875 O O . TRP B 1 400 ? 1.07 -35.688 -5.926 1 95.12 400 TRP B O 1
ATOM 6885 N N . ALA B 1 401 ? -0.257 -34 -5.734 1 94.94 401 ALA B N 1
ATOM 6886 C CA . ALA B 1 401 ? -0.69 -34 -7.129 1 94.94 401 ALA B CA 1
ATOM 6887 C C . ALA B 1 401 ? 0.499 -33.875 -8.078 1 94.94 401 ALA B C 1
ATOM 6889 O O . ALA B 1 401 ? 0.571 -34.531 -9.102 1 94.94 401 ALA B O 1
ATOM 6890 N N . SER B 1 402 ? 1.415 -32.969 -7.762 1 92.81 402 SER B N 1
ATOM 6891 C CA . SER B 1 402 ? 2.574 -32.75 -8.617 1 92.81 402 SER B CA 1
ATOM 6892 C C . SER B 1 402 ? 3.549 -33.906 -8.555 1 92.81 402 SER B C 1
ATOM 6894 O O . SER B 1 402 ? 4.375 -34.094 -9.453 1 92.81 402 SER B O 1
ATOM 6896 N N . SER B 1 403 ? 3.463 -34.656 -7.426 1 90.44 403 SER B N 1
ATOM 6897 C CA . SER B 1 403 ? 4.281 -35.844 -7.352 1 90.44 403 SER B CA 1
ATOM 6898 C C . SER B 1 403 ? 3.764 -36.938 -8.297 1 90.44 403 SER B C 1
ATOM 6900 O O . SER B 1 403 ? 4.531 -37.781 -8.773 1 90.44 403 SER B O 1
ATOM 6902 N N . VAL B 1 404 ? 2.51 -36.906 -8.578 1 92 404 VAL B N 1
ATOM 6903 C CA . VAL B 1 404 ? 1.885 -37.844 -9.492 1 92 404 VAL B CA 1
ATOM 6904 C C . VAL B 1 404 ? 2.008 -37.344 -10.922 1 92 404 VAL B C 1
ATOM 6906 O O . VAL B 1 404 ? 2.355 -38.094 -11.828 1 92 404 VAL B O 1
ATOM 6909 N N . LEU B 1 405 ? 1.741 -36.094 -11.094 1 93.12 405 LEU B N 1
ATOM 6910 C CA . LEU B 1 405 ? 1.869 -35.438 -12.383 1 93.12 405 LEU B CA 1
ATOM 6911 C C . LEU B 1 405 ? 2.869 -34.281 -12.305 1 93.12 405 LEU B C 1
ATOM 6913 O O . LEU B 1 405 ? 2.52 -33.188 -11.875 1 93.12 405 LEU B O 1
ATOM 6917 N N . PRO B 1 406 ? 4.078 -34.562 -12.758 1 89 406 PRO B N 1
ATOM 6918 C CA . PRO B 1 406 ? 5.105 -33.5 -12.641 1 89 406 PRO B CA 1
ATOM 6919 C C . PRO B 1 406 ? 4.672 -32.188 -13.242 1 89 406 PRO B C 1
ATOM 6921 O O . PRO B 1 406 ? 3.973 -32.156 -14.258 1 89 406 PRO B O 1
ATOM 6924 N N . ALA B 1 407 ? 5.145 -31.094 -12.602 1 90.69 407 ALA B N 1
ATOM 6925 C CA . ALA B 1 407 ? 4.75 -29.719 -12.953 1 90.69 407 ALA B CA 1
ATOM 6926 C C . ALA B 1 407 ? 5.113 -29.406 -14.398 1 90.69 407 ALA B C 1
ATOM 6928 O O . ALA B 1 407 ? 4.477 -28.562 -15.039 1 90.69 407 ALA B O 1
ATOM 6929 N N . SER B 1 408 ? 6.078 -30.094 -14.961 1 87.69 408 SER B N 1
ATOM 6930 C CA . SER B 1 408 ? 6.555 -29.844 -16.312 1 87.69 408 SER B CA 1
ATOM 6931 C C . SER B 1 408 ? 5.5 -30.203 -17.359 1 87.69 408 SER B C 1
ATOM 6933 O O . SER B 1 408 ? 5.617 -29.844 -18.531 1 87.69 408 SER B O 1
ATOM 6935 N N . ASN B 1 409 ? 4.48 -30.984 -16.922 1 90.12 409 ASN B N 1
ATOM 6936 C CA . ASN B 1 409 ? 3.355 -31.281 -17.797 1 90.12 409 ASN B CA 1
ATOM 6937 C C . ASN B 1 409 ? 2.336 -30.156 -17.828 1 90.12 409 ASN B C 1
ATOM 6939 O O . ASN B 1 409 ? 1.155 -30.359 -17.547 1 90.12 409 ASN B O 1
ATOM 6943 N N . TYR B 1 410 ? 2.775 -28.953 -18.25 1 90.69 410 TYR B N 1
ATOM 6944 C CA . TYR B 1 410 ? 1.969 -27.75 -18.219 1 90.69 410 TYR B CA 1
ATOM 6945 C C . TYR B 1 410 ? 0.68 -27.922 -19.016 1 90.69 410 TYR B C 1
ATOM 6947 O O . TYR B 1 410 ? -0.344 -27.312 -18.688 1 90.69 410 TYR B O 1
ATOM 6955 N N . ASP B 1 411 ? 0.688 -28.719 -20.125 1 90.94 411 ASP B N 1
ATOM 6956 C CA . ASP B 1 411 ? -0.488 -28.938 -20.953 1 90.94 411 ASP B CA 1
ATOM 6957 C C . ASP B 1 411 ? -1.606 -29.609 -20.156 1 90.94 411 ASP B C 1
ATOM 6959 O O . ASP B 1 411 ? -2.74 -29.125 -20.141 1 90.94 411 ASP B O 1
ATOM 6963 N N . LEU B 1 412 ? -1.207 -30.688 -19.453 1 93.75 412 LEU B N 1
ATOM 6964 C CA . LEU B 1 412 ? -2.205 -31.406 -18.672 1 93.75 412 LEU B CA 1
ATOM 6965 C C . LEU B 1 412 ? -2.662 -30.594 -17.484 1 93.75 412 LEU B C 1
ATOM 6967 O O . LEU B 1 412 ? -3.836 -30.625 -17.094 1 93.75 412 LEU B O 1
ATOM 6971 N N . TRP B 1 413 ? -1.795 -29.859 -16.891 1 94.88 413 TRP B N 1
ATOM 6972 C CA . TRP B 1 413 ? -2.172 -28.984 -15.789 1 94.88 413 TRP B CA 1
ATOM 6973 C C . TRP B 1 413 ? -3.123 -27.891 -16.266 1 94.88 413 TRP B C 1
ATOM 6975 O O . TRP B 1 413 ? -4.004 -27.469 -15.516 1 94.88 413 TRP B O 1
ATOM 6985 N N . CYS B 1 414 ? -2.941 -27.391 -17.469 1 93.38 414 CYS B N 1
ATOM 6986 C CA . CYS B 1 414 ? -3.877 -26.422 -18.016 1 93.38 414 CYS B CA 1
ATOM 6987 C C . CYS B 1 414 ? -5.27 -27.016 -18.172 1 93.38 414 CYS B C 1
ATOM 6989 O O . CYS B 1 414 ? -6.27 -26.375 -17.844 1 93.38 414 CYS B O 1
ATOM 6991 N N . VAL B 1 415 ? -5.297 -28.266 -18.641 1 92.88 415 VAL B N 1
ATOM 6992 C CA . VAL B 1 415 ? -6.574 -28.969 -18.781 1 92.88 415 VAL B CA 1
ATOM 6993 C C . VAL B 1 415 ? -7.219 -29.125 -17.406 1 92.88 415 VAL B C 1
ATOM 6995 O O . VAL B 1 415 ? -8.391 -28.797 -17.219 1 92.88 415 VAL B O 1
ATOM 6998 N N . LEU B 1 416 ? -6.438 -29.594 -16.453 1 94.06 416 LEU B N 1
ATOM 6999 C CA . LEU B 1 416 ? -6.934 -29.766 -15.102 1 94.06 416 LEU B CA 1
ATOM 7000 C C . LEU B 1 416 ? -7.359 -28.422 -14.5 1 94.06 416 LEU B C 1
ATOM 7002 O O . LEU B 1 416 ? -8.328 -28.359 -13.734 1 94.06 416 LEU B O 1
ATOM 7006 N N . GLY B 1 417 ? -6.613 -27.391 -14.82 1 93.12 417 GLY B N 1
ATOM 7007 C CA . GLY B 1 417 ? -6.957 -26.062 -14.352 1 93.12 417 GLY B CA 1
ATOM 7008 C C . GLY B 1 417 ? -8.32 -25.594 -14.828 1 93.12 417 GLY B C 1
ATOM 7009 O O . GLY B 1 417 ? -9.102 -25.047 -14.047 1 93.12 417 GLY B O 1
ATOM 7010 N N . VAL B 1 418 ? -8.602 -25.797 -16.094 1 90.62 418 VAL B N 1
ATOM 7011 C CA . VAL B 1 418 ? -9.898 -25.406 -16.641 1 90.62 418 VAL B CA 1
ATOM 7012 C C . VAL B 1 418 ? -11.008 -26.172 -15.922 1 90.62 418 VAL B C 1
ATOM 7014 O O . VAL B 1 418 ? -12.008 -25.578 -15.508 1 90.62 418 VAL B O 1
ATOM 7017 N N . LEU B 1 419 ? -10.805 -27.469 -15.727 1 92 419 LEU B N 1
ATOM 7018 C CA . LEU B 1 419 ? -11.781 -28.281 -15.016 1 92 419 LEU B CA 1
ATOM 7019 C C . LEU B 1 419 ? -11.969 -27.797 -13.586 1 92 419 LEU B C 1
ATOM 7021 O O . LEU B 1 419 ? -13.094 -27.672 -13.109 1 92 419 LEU B O 1
ATOM 7025 N N . TRP B 1 420 ? -10.891 -27.531 -12.977 1 93.12 420 TRP B N 1
ATOM 7026 C CA . TRP B 1 420 ? -10.891 -27.062 -11.594 1 93.12 420 TRP B CA 1
ATOM 7027 C C . TRP B 1 420 ? -11.648 -25.75 -11.461 1 93.12 420 TRP B C 1
ATOM 7029 O O . TRP B 1 420 ? -12.492 -25.609 -10.578 1 93.12 420 TRP B O 1
ATOM 7039 N N . PHE B 1 421 ? -11.453 -24.844 -12.32 1 91.38 421 PHE B N 1
ATOM 7040 C CA . PHE B 1 421 ? -12.023 -23.5 -12.234 1 91.38 421 PHE B CA 1
ATOM 7041 C C . PHE B 1 421 ? -13.531 -23.547 -12.469 1 91.38 421 PHE B C 1
ATOM 7043 O O . PHE B 1 421 ? -14.281 -22.75 -11.906 1 91.38 421 PHE B O 1
ATOM 7050 N N . PHE B 1 422 ? -13.992 -24.5 -13.25 1 91.25 422 PHE B N 1
ATOM 7051 C CA . PHE B 1 422 ? -15.414 -24.578 -13.578 1 91.25 422 PHE B CA 1
ATOM 7052 C C . PHE B 1 422 ? -16.172 -25.422 -12.555 1 91.25 422 PHE B C 1
ATOM 7054 O O . PHE B 1 422 ? -17.406 -25.391 -12.508 1 91.25 422 PHE B O 1
ATOM 7061 N N . MET B 1 423 ? -15.453 -26.094 -11.789 1 91.06 423 MET B N 1
ATOM 7062 C CA . MET B 1 423 ? -16.031 -27.094 -10.898 1 91.06 423 MET B CA 1
ATOM 7063 C C . MET B 1 423 ? -17.047 -26.453 -9.945 1 91.06 423 MET B C 1
ATOM 7065 O O . MET B 1 423 ? -18.156 -26.938 -9.797 1 91.06 423 MET B O 1
ATOM 7069 N N . PRO B 1 424 ? -16.734 -25.281 -9.289 1 90.81 424 PRO B N 1
ATOM 7070 C CA . PRO B 1 424 ? -17.719 -24.719 -8.359 1 90.81 424 PRO B CA 1
ATOM 7071 C C . PRO B 1 424 ? -19.047 -24.359 -9.047 1 90.81 424 PRO B C 1
ATOM 7073 O O . PRO B 1 424 ? -20.109 -24.594 -8.484 1 90.81 424 PRO B O 1
ATOM 7076 N N . SER B 1 425 ? -18.969 -23.766 -10.234 1 89.38 425 SER B N 1
ATOM 7077 C CA . SER B 1 425 ? -20.188 -23.391 -10.945 1 89.38 425 SER B CA 1
ATOM 7078 C C . SER B 1 425 ? -20.953 -24.625 -11.43 1 89.38 425 SER B C 1
ATOM 7080 O O . SER B 1 425 ? -22.188 -24.625 -11.414 1 89.38 425 SER B O 1
ATOM 7082 N N . TYR B 1 426 ? -20.219 -25.609 -11.844 1 88.06 426 TYR B N 1
ATOM 7083 C CA . TYR B 1 426 ? -20.859 -26.859 -12.234 1 88.06 426 TYR B CA 1
ATOM 7084 C C . TYR B 1 426 ? -21.609 -27.484 -11.062 1 88.06 426 TYR B C 1
ATOM 7086 O O . TYR B 1 426 ? -22.75 -27.922 -11.203 1 88.06 426 TYR B O 1
ATOM 7094 N N . LEU B 1 427 ? -20.938 -27.5 -9.891 1 87.62 427 LEU B N 1
ATOM 7095 C CA . LEU B 1 427 ? -21.562 -28.078 -8.695 1 87.62 427 LEU B CA 1
ATOM 7096 C C . LEU B 1 427 ? -22.797 -27.281 -8.297 1 87.62 427 LEU B C 1
ATOM 7098 O O . LEU B 1 427 ? -23.797 -27.875 -7.883 1 87.62 427 LEU B O 1
ATOM 7102 N N . ASP B 1 428 ? -22.672 -25.953 -8.344 1 90.19 428 ASP B N 1
ATOM 7103 C CA . ASP B 1 428 ? -23.812 -25.109 -8.047 1 90.19 428 ASP B CA 1
ATOM 7104 C C . ASP B 1 428 ? -25 -25.438 -8.953 1 90.19 428 ASP B C 1
ATOM 7106 O O . ASP B 1 428 ? -26.125 -25.562 -8.484 1 90.19 428 ASP B O 1
ATOM 7110 N N . LEU B 1 429 ? -24.766 -25.625 -10.273 1 84.12 429 LEU B N 1
ATOM 7111 C CA . LEU B 1 429 ? -25.797 -25.969 -11.25 1 84.12 429 LEU B CA 1
ATOM 7112 C C . LEU B 1 429 ? -26.359 -27.359 -10.984 1 84.12 429 LEU B C 1
ATOM 7114 O O . LEU B 1 429 ? -27.578 -27.562 -11.039 1 84.12 429 LEU B O 1
ATOM 7118 N N . HIS B 1 430 ? -25.5 -28.219 -10.609 1 81.81 430 HIS B N 1
ATOM 7119 C CA . HIS B 1 430 ? -25.875 -29.609 -10.383 1 81.81 430 HIS B CA 1
ATOM 7120 C C . HIS B 1 430 ? -26.766 -29.734 -9.148 1 81.81 430 HIS B C 1
ATOM 7122 O O . HIS B 1 430 ? -27.797 -30.422 -9.195 1 81.81 430 HIS B O 1
ATOM 7128 N N . PHE B 1 431 ? -26.453 -29.016 -8.117 1 79.75 431 PHE B N 1
ATOM 7129 C CA . PHE B 1 431 ? -27.188 -29.188 -6.863 1 79.75 431 PHE B CA 1
ATOM 7130 C C . PHE B 1 431 ? -28.438 -28.312 -6.84 1 79.75 431 PHE B C 1
ATOM 7132 O O . PHE B 1 431 ? -29.391 -28.609 -6.113 1 79.75 431 PHE B O 1
ATOM 7139 N N . ARG B 1 432 ? -28.344 -27.188 -7.469 1 76.31 432 ARG B N 1
ATOM 7140 C CA . ARG B 1 432 ? -29.578 -26.391 -7.598 1 76.31 432 ARG B CA 1
ATOM 7141 C C . ARG B 1 432 ? -30.672 -27.188 -8.297 1 76.31 432 ARG B C 1
ATOM 7143 O O . ARG B 1 432 ? -31.844 -27.125 -7.914 1 76.31 432 ARG B O 1
ATOM 7150 N N . ASP B 1 433 ? -30.203 -27.812 -9.25 1 60.91 433 ASP B N 1
ATOM 7151 C CA . ASP B 1 433 ? -31.172 -28.625 -9.969 1 60.91 433 ASP B CA 1
ATOM 7152 C C . ASP B 1 433 ? -31.625 -29.812 -9.133 1 60.91 433 ASP B C 1
ATOM 7154 O O . ASP B 1 433 ? -32.781 -30.203 -9.164 1 60.91 433 ASP B O 1
ATOM 7158 N N . LEU B 1 434 ? -30.547 -30.219 -8.367 1 53.25 434 LEU B N 1
ATOM 7159 C CA . LEU B 1 434 ? -30.984 -31.266 -7.445 1 53.25 434 LEU B CA 1
ATOM 7160 C C . LEU B 1 434 ? -31.938 -30.719 -6.406 1 53.25 434 LEU B C 1
ATOM 7162 O O . LEU B 1 434 ? -32.906 -31.375 -6.027 1 53.25 434 LEU B O 1
ATOM 7166 N N . VAL B 1 435 ? -31.594 -29.562 -5.891 1 49.47 435 VAL B N 1
ATOM 7167 C CA . VAL B 1 435 ? -32.5 -28.922 -4.926 1 49.47 435 VAL B CA 1
ATOM 7168 C C . VAL B 1 435 ? -33.781 -28.516 -5.617 1 49.47 435 VAL B C 1
ATOM 7170 O O . VAL B 1 435 ? -34.875 -28.703 -5.062 1 49.47 435 VAL B O 1
ATOM 7173 N N . LEU B 1 436 ? -33.594 -28.016 -6.855 1 44.34 436 LEU B N 1
ATOM 7174 C CA . LEU B 1 436 ? -34.844 -27.75 -7.602 1 44.34 436 LEU B CA 1
ATOM 7175 C C . LEU B 1 436 ? -35.625 -29.031 -7.801 1 44.34 436 LEU B C 1
ATOM 7177 O O . LEU B 1 436 ? -36.875 -29.016 -7.703 1 44.34 436 LEU B O 1
ATOM 7181 N N . LEU B 1 437 ? -34.844 -30.031 -7.988 1 43.19 437 LEU B N 1
ATOM 7182 C CA . LEU B 1 437 ? -35.531 -31.312 -8.102 1 43.19 437 LEU B CA 1
ATOM 7183 C C . LEU B 1 437 ? -36.156 -31.719 -6.777 1 43.19 437 LEU B C 1
ATOM 7185 O O . LEU B 1 437 ? -37.281 -32.219 -6.754 1 43.19 437 LEU B O 1
ATOM 7189 N N . LYS B 1 438 ? -35.469 -31.453 -5.711 1 47.38 438 LYS B N 1
ATOM 7190 C CA . LYS B 1 438 ? -36.062 -31.781 -4.41 1 47.38 438 LYS B CA 1
ATOM 7191 C C . LYS B 1 438 ? -37.219 -30.875 -4.082 1 47.38 438 LYS B C 1
ATOM 7193 O O . LYS B 1 438 ? -38.25 -31.312 -3.557 1 47.38 438 LYS B O 1
ATOM 7198 N N . VAL B 1 439 ? -37.031 -29.609 -4.328 1 43.84 439 VAL B N 1
ATOM 7199 C CA . VAL B 1 439 ? -38.125 -28.703 -4.105 1 43.84 439 VAL B CA 1
ATOM 7200 C C . VAL B 1 439 ? -39.281 -29.047 -5.062 1 43.84 439 VAL B C 1
ATOM 7202 O O . VAL B 1 439 ? -40.438 -29.047 -4.668 1 43.84 439 VAL B O 1
ATOM 7205 N N . PHE B 1 440 ? -38.906 -29.359 -6.324 1 38.09 440 PHE B N 1
ATOM 7206 C CA . PHE B 1 440 ? -39.906 -29.844 -7.27 1 38.09 440 PHE B CA 1
ATOM 7207 C C . PHE B 1 440 ? -40.594 -31.094 -6.742 1 38.09 440 PHE B C 1
ATOM 7209 O O . PHE B 1 440 ? -41.812 -31.203 -6.777 1 38.09 440 PHE B O 1
ATOM 7216 N N . PHE B 1 441 ? -39.844 -31.906 -6.156 1 43.75 441 PHE B N 1
ATOM 7217 C CA . PHE B 1 441 ? -40.5 -33.094 -5.648 1 43.75 441 PHE B CA 1
ATOM 7218 C C . PHE B 1 441 ? -41.312 -32.781 -4.395 1 43.75 441 PHE B C 1
ATOM 7220 O O . PHE B 1 441 ? -42.375 -33.406 -4.148 1 43.75 441 PHE B O 1
ATOM 7227 N N . LYS B 1 442 ? -40.906 -31.922 -3.586 1 43.38 442 LYS B N 1
ATOM 7228 C CA . LYS B 1 442 ? -41.688 -31.594 -2.41 1 43.38 442 LYS B CA 1
ATOM 7229 C C . LYS B 1 442 ? -43 -30.938 -2.809 1 43.38 442 LYS B C 1
ATOM 7231 O O . LYS B 1 442 ? -44.031 -31.156 -2.172 1 43.38 442 LYS B O 1
ATOM 7236 N N . TYR B 1 443 ? -42.906 -30.078 -3.738 1 40.62 443 TYR B N 1
ATOM 7237 C CA . TYR B 1 443 ? -44.156 -29.469 -4.129 1 40.62 443 TYR B CA 1
ATOM 7238 C C . TYR B 1 443 ? -45 -30.453 -4.949 1 40.62 443 TYR B C 1
ATOM 7240 O O . TYR B 1 443 ? -46.219 -30.234 -5.133 1 40.62 443 TYR B O 1
ATOM 7248 N N . PHE B 1 444 ? -44.375 -31.359 -5.691 1 37.22 444 PHE B N 1
ATOM 7249 C CA . PHE B 1 444 ? -45.188 -32.312 -6.426 1 37.22 444 PHE B CA 1
ATOM 7250 C C . PHE B 1 444 ? -45.562 -33.5 -5.559 1 37.22 444 PHE B C 1
ATOM 7252 O O . PHE B 1 444 ? -46.375 -34.344 -5.953 1 37.22 444 PHE B O 1
ATOM 7259 N N . TYR B 1 445 ? -44.938 -33.75 -4.395 1 34.72 445 TYR B N 1
ATOM 7260 C CA . TYR B 1 445 ? -45.594 -34.719 -3.504 1 34.72 445 TYR B CA 1
ATOM 7261 C C . TYR B 1 445 ? -46.5 -34 -2.504 1 34.72 445 TYR B C 1
ATOM 7263 O O . TYR B 1 445 ? -46.125 -32.969 -1.956 1 34.72 445 TYR B O 1
#

Organism: Polarella glacialis (NCBI:txid89957)

Radius of gyration: 36.11 Å; Cα contacts (8 Å, |Δi|>4): 1144; chains: 2; bounding box: 104×109×80 Å

InterPro domains:
  IPR019547 Lipid desaturase domain [PF10520] (259-399)
  IPR052864 Chloroplast Fatty Acid Desaturase CarF [PTHR48140] (244-417)
  IPR057626 Temptin, Cys/Cys disulfide domain [PF24784] (99-142)

Foldseek 3Di:
DPPVPPPDDPDPPPPCQLPQQPLLVVLLVVLLVVLVVVVVVVVVLLVQLVVVCCVVVVNDPSVLCCFLAACLLQDQCSSLLQAQDPPPDDDDSPRQLNNVLCVVVVSHQLRQQQDQSQPQPHGQCLQRQRNPSQAGSDDDVDDPPCPQGHGNFNFQHDDSRDHDPPRNPPRRDDDPDSVDDDPVSSVVVLVCQLCPPADFDDFDDDDVVVVVVVVVVCVVVVCCVPPVCVVCVVPVDDDDDDDDPVLLVVLLVVLLLLLQLLQLLLLLLLSQPDLVPPLSNVSSVVSVVCLHRVLVLVPDDLCVQLCNCVSCVVVVVSSCVSLVFDPSVVSNVVSNVVLSSQLSVQSNVLSHDPSRDDPVNVVCCVVQQAPHVVLVSVCSRVVFFQRGRGRSPSRVVRSVVCVVPPSNPSSVSSSVSSCSVCVSSVVRSSVVVVVVVVVVVVVVD/DPPPPPVPDPPPPPPCQLPQQPLLVVLLVVLLVVLVVVVVVVVVLLVQLVVVCCVLVVNDPSVLCCFLAACLLQDQCSSLLQAQDPVPDDPDRRRQLNNVLCVVVVSHQLRQQQDQSQPQPHGQCLQRQRNVSQAGSPPPVDDPPVPFAHRNFNFQHDDSRDHDPPRNPPRRDDDPDNVDGDPVSSVVVLVCQLCPPADFDDFDDDDVVVVVVVVVVCVVVVCCVPPVCVVCVVPVDDDDDDDDPVLLVVLLVVLLLLLQLLQLLLLLLLSQPDLVPPLSNVSSCVSVVCLHRVLVLVPDDLCVQLCNCVSCVVVVVSSCVSLVFDPSVVSNVVSNVVLSSQLSVQSNVLSHDPSRDDPVNVVCCVVQQAPHVVLVSVCSGRVFFQRGRGRSPSRVVSSVVCVVPPSNPSSVSSSVSSCSVCVSSVVRSSVVVVVVVVVVVVVVD

Secondary structure (DSSP, 8-state):
---------------------HHHHHHHHHHHHHHHHHHHHHHHHHHHHHHHHHHTT--S-SGGGTTTSTTGGG-TTHHHHH-----SS-SS----HHHHHHHHTTT-HHHHTT--SSSSS--HHHHTT-TTS-----S--------SSS-S-SSS---TTS---SSS-------S-TT---HH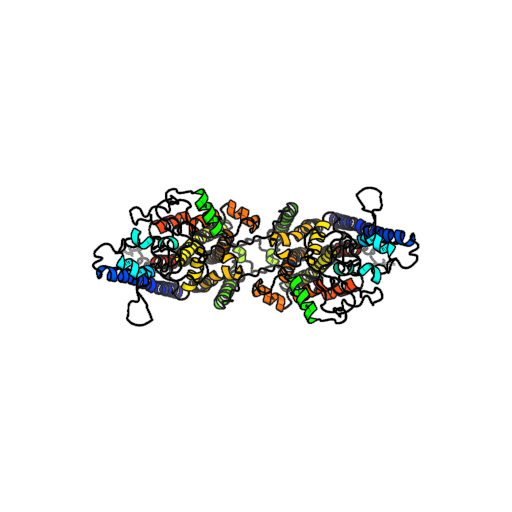HHHHHHHHHHTTT--PPPP----HHHHHHHHHHHHHHHHHHHHSSHHHHHS-PPP-PPPPHHHHHHHHHHHHHHHHHHHHHHHHHHHHS-TTSTTHHHHHHHHHHHHH-GGGGGSS-HHHHHGGGGGGHHHHHHHHHHH---HHHHHHHHHHHHHHHHHHHHHHHHTS-GGGS-HHHHHHHHHTSS--HHHHHHHHH-TTS----SSSTTHHHHHHHHHHS-TT-HHHHHHHHHHHHHHHHHHHHHHHHHHHHHHHHHHH-/---------------------HHHHHHHHHHHHHHHHHHHHHHHHHHHHHHHHHHTT--S-SGGGTTTSTTGGG-TTHHHHH----SSS-SS----HHHHHHHHTTT-HHHHTT--SSSSS--HHHHTT-TTS---TTS-S------SSS---SSS---TTS---SSS-------S-TT---HHHHHHHHHHHHTTT--PPPP----HHHHHHHHHHHHHHHHHHHHSSHHHHHS-PPP-PPPPHHHHHHHHHHHHHHHHHHHHHHHHHHHHS-TTSTTHHHHHHHHHHHHH-GGGGGSS-HHHHHGGGGGGHHHHHHHHHHH---HHHHHHHHHHHHHHHHHHHHHHHHTS-GGGS-HHHHHHHHHTSS--HHHHHHHHHHSSS----SSSTTHHHHHHHHHHS-TT-HHHHHHHHHHHHHHHHHHHHHHHHHHHHHHHHHHH-

pLDDT: mean 77.12, std 18.37, range [22.52, 98.12]

Solvent-accessible surface area (backbone atoms only — not comparable to full-atom values): 47772 Å² total; per-residue (Å²): 133,82,69,70,77,80,77,63,79,77,74,72,74,85,71,74,67,58,72,69,42,64,61,33,50,50,50,51,48,51,56,53,56,64,41,46,58,44,44,52,50,53,51,48,52,54,47,51,49,41,51,54,37,45,69,44,87,53,60,82,73,53,89,56,36,71,32,44,46,66,61,36,70,71,41,62,61,34,55,48,53,71,33,37,72,58,77,84,58,82,87,80,66,58,49,32,44,32,25,48,47,34,59,73,47,72,55,38,41,74,67,44,20,73,37,46,48,46,66,63,81,50,27,31,12,40,21,37,16,18,67,71,47,54,53,63,55,76,83,71,93,57,67,83,50,86,55,56,65,46,58,67,41,70,46,65,63,49,62,44,49,49,67,71,77,60,81,77,63,71,77,62,90,66,72,94,42,84,90,51,70,54,67,67,59,49,50,52,53,48,50,50,57,44,50,46,89,66,79,63,41,56,90,71,82,87,54,65,68,32,55,53,22,44,50,51,47,51,50,54,50,46,46,33,36,54,73,61,37,41,48,26,41,74,48,74,47,63,85,46,87,46,60,53,68,67,57,39,49,50,38,50,52,49,22,49,54,51,39,20,37,47,38,14,52,52,42,40,32,26,49,35,34,52,54,80,42,83,80,53,4,62,53,10,45,52,47,41,44,34,60,67,35,42,35,55,62,69,39,34,50,69,61,73,56,44,42,59,58,22,68,51,34,57,57,53,49,49,47,44,66,39,57,62,60,50,70,68,49,49,50,27,51,54,46,30,56,52,44,53,49,45,19,46,47,27,40,45,54,35,46,47,56,75,72,57,50,53,67,69,57,51,51,35,24,76,70,50,66,26,26,33,45,66,54,48,50,46,15,57,57,32,85,72,37,46,43,23,26,22,29,44,70,35,23,69,57,50,35,53,48,28,70,75,48,52,53,64,47,24,37,59,47,48,50,50,46,54,54,57,71,44,42,63,60,51,49,52,49,52,46,46,30,45,45,46,45,48,52,49,44,54,72,70,94,133,79,72,66,76,76,73,59,78,75,74,72,74,84,71,74,65,54,72,69,41,64,61,33,50,50,51,51,49,50,56,52,57,64,42,47,58,43,45,52,49,52,51,49,52,55,47,51,48,42,52,54,37,41,69,71,70,52,58,83,72,54,86,57,38,71,33,45,45,65,61,36,68,69,41,64,61,37,58,47,51,74,37,34,70,61,78,85,58,82,88,78,63,57,50,32,44,31,22,48,48,34,59,74,46,72,53,38,42,74,67,43,19,72,36,45,49,45,66,64,83,51,27,32,12,41,21,36,14,18,65,70,49,54,56,64,51,85,53,69,94,55,67,79,50,86,54,58,66,42,64,65,41,71,44,64,62,50,61,44,48,48,64,70,76,62,84,76,63,74,77,61,90,66,72,94,43,85,89,53,67,52,67,67,59,48,50,52,52,48,50,51,57,45,50,45,88,65,78,62,40,57,90,70,82,86,57,65,67,32,54,53,22,43,49,51,48,50,49,53,52,46,46,33,36,54,73,61,33,41,47,26,40,74,47,74,49,64,86,46,87,46,60,53,70,67,58,39,50,50,40,49,52,49,23,49,53,51,39,21,36,48,36,14,51,52,42,41,31,26,48,35,33,52,54,80,42,82,77,53,3,62,53,9,44,53,48,41,44,34,60,66,36,40,33,54,61,69,38,33,50,68,61,72,56,44,42,59,58,21,69,51,34,55,57,53,50,49,46,46,67,40,58,61,60,51,70,67,49,49,52,26,50,53,46,30,56,52,42,52,48,44,20,47,48,28,41,46,55,35,47,47,58,76,72,59,49,54,67,68,57,52,50,36,24,76,70,50,66,27,27,33,46,67,56,48,50,49,14,57,52,58,67,69,38,45,44,25,26,21,28,44,70,32,22,69,56,49,36,52,51,29,71,75,49,51,56,65,45,23,38,60,47,48,51,52,46,55,52,57,70,46,40,64,60,50,50,50,49,51,46,48,31,46,45,46,45,47,51,48,44,53,74,73,94